Protein AF-0000000085164723 (afdb_homodimer)

Nearest PDB structures (foldseek):
  4lou-assembly1_A  TM=8.511E-01  e=7.770E-14  Escherichia coli K-12
  6k5a-assembly1_B  TM=8.530E-01  e=1.551E-13  Escherichia coli MS 117-3
  6ada-assembly2_B  TM=8.352E-01  e=2.964E-13  Escherichia coli K-12
  8ta3-assembly1_B  TM=7.841E-01  e=9.530E-10  Homo sapiens
  8ta3-assembly1_A  TM=7.911E-01  e=2.929E-09  Homo sapiens

Organism: Thermosynechococcus vestitus (strain NIES-2133 / IAM M-273 / BP-1) (NCBI:txid197221)

Structure (mmCIF, N/CA/C/O backbone):
data_AF-0000000085164723-model_v1
#
loop_
_entity.id
_entity.type
_entity.pdbx_description
1 polymer 'Tlr1476 protein'
#
loop_
_atom_site.group_PDB
_atom_site.id
_atom_site.type_symbol
_atom_site.label_atom_id
_atom_site.label_alt_id
_atom_site.label_comp_id
_atom_site.label_asym_id
_atom_site.label_entity_id
_atom_site.label_seq_id
_atom_site.pdbx_PDB_ins_code
_atom_site.Cartn_x
_atom_site.Cartn_y
_atom_site.Cartn_z
_atom_site.occupancy
_atom_site.B_iso_or_equiv
_atom_site.auth_seq_id
_atom_site.auth_comp_id
_atom_site.auth_asym_id
_atom_site.auth_atom_id
_atom_site.pdbx_PDB_model_num
ATOM 1 N N . MET A 1 1 ? 36.75 4.363 17.641 1 31.69 1 MET A N 1
ATOM 2 C CA . MET A 1 1 ? 36.344 2.965 17.547 1 31.69 1 MET A CA 1
ATOM 3 C C . MET A 1 1 ? 35.219 2.789 16.516 1 31.69 1 MET A C 1
ATOM 5 O O . MET A 1 1 ? 34.344 3.633 16.422 1 31.69 1 MET A O 1
ATOM 9 N N . ALA A 1 2 ? 35.375 1.996 15.586 1 41.16 2 ALA A N 1
ATOM 10 C CA . ALA A 1 2 ? 34.562 1.76 14.406 1 41.16 2 ALA A CA 1
ATOM 11 C C . ALA A 1 2 ? 33.094 1.553 14.789 1 41.16 2 ALA A C 1
ATOM 13 O O . ALA A 1 2 ? 32.781 0.66 15.57 1 41.16 2 ALA A O 1
ATOM 14 N N . ARG A 1 3 ? 32.281 2.691 15 1 50.53 3 ARG A N 1
ATOM 15 C CA . ARG A 1 3 ? 30.844 2.695 15.336 1 50.53 3 ARG A CA 1
ATOM 16 C C . ARG A 1 3 ? 30.141 1.487 14.734 1 50.53 3 ARG A C 1
ATOM 18 O O . ARG A 1 3 ? 30.328 1.172 13.555 1 50.53 3 ARG A O 1
ATOM 25 N N . ALA A 1 4 ? 29.672 0.429 15.523 1 55.41 4 ALA A N 1
ATOM 26 C CA . ALA A 1 4 ? 29.312 -0.968 15.312 1 55.41 4 ALA A CA 1
ATOM 27 C C . ALA A 1 4 ? 28.094 -1.081 14.406 1 55.41 4 ALA A C 1
ATOM 29 O O . ALA A 1 4 ? 27.078 -0.396 14.617 1 55.41 4 ALA A O 1
ATOM 30 N N . SER A 1 5 ? 28.281 -1.515 13.133 1 66.12 5 SER A N 1
ATOM 31 C CA . SER A 1 5 ? 27.141 -1.904 12.305 1 66.12 5 SER A CA 1
ATOM 32 C C . SER A 1 5 ? 26.281 -2.953 13 1 66.12 5 SER A C 1
ATOM 34 O O . SER A 1 5 ? 26.797 -3.941 13.523 1 66.12 5 SER A O 1
ATOM 36 N N . CYS A 1 6 ? 25.109 -2.564 13.555 1 74.88 6 CYS A N 1
ATOM 37 C CA . CYS A 1 6 ? 24.172 -3.416 14.281 1 74.88 6 CYS A CA 1
ATOM 38 C C . CYS A 1 6 ? 23.688 -4.562 13.406 1 74.88 6 CYS A C 1
ATOM 40 O O . CYS A 1 6 ? 23.297 -4.348 12.258 1 74.88 6 CYS A O 1
ATOM 42 N N . PRO A 1 7 ? 23.969 -5.801 13.891 1 82.62 7 PRO A N 1
ATOM 43 C CA . PRO A 1 7 ? 23.406 -6.926 13.141 1 82.62 7 PRO A CA 1
ATOM 44 C C . PRO A 1 7 ? 21.906 -6.77 12.883 1 82.62 7 PRO A C 1
ATOM 46 O O . PRO A 1 7 ? 21.203 -6.172 13.695 1 82.62 7 PRO A O 1
ATOM 49 N N . TYR A 1 8 ? 21.438 -7.219 11.828 1 83.19 8 TYR A N 1
ATOM 50 C CA . TYR A 1 8 ? 20.078 -7.004 11.328 1 83.19 8 TYR A CA 1
ATOM 51 C C . TYR A 1 8 ? 19.047 -7.461 12.344 1 83.19 8 TYR A C 1
ATOM 53 O O . TYR A 1 8 ? 18.094 -6.73 12.641 1 83.19 8 TYR A O 1
ATOM 61 N N . PRO A 1 9 ? 19.234 -8.641 12.984 1 86.69 9 PRO A N 1
ATOM 62 C CA . PRO A 1 9 ? 18.234 -9.047 13.969 1 86.69 9 PRO A CA 1
ATOM 63 C C . PRO A 1 9 ? 18.156 -8.102 15.164 1 86.69 9 PRO A C 1
ATOM 65 O O . PRO A 1 9 ? 17.078 -7.875 15.719 1 86.69 9 PRO A O 1
ATOM 68 N N . ARG A 1 10 ? 19.266 -7.594 15.57 1 91.25 10 ARG A N 1
ATOM 69 C CA . ARG A 1 10 ? 19.281 -6.633 16.672 1 91.25 10 ARG A CA 1
ATOM 70 C C . ARG A 1 10 ? 18.609 -5.32 16.266 1 91.25 10 ARG A C 1
ATOM 72 O O . ARG A 1 10 ? 17.953 -4.68 17.078 1 91.25 10 ARG A O 1
ATOM 79 N N . LEU A 1 11 ? 18.828 -4.977 15.055 1 90.88 11 LEU A N 1
ATOM 80 C CA . LEU A 1 11 ? 18.203 -3.773 14.523 1 90.88 11 LEU A CA 1
ATOM 81 C C . LEU A 1 11 ? 16.672 -3.9 14.539 1 90.88 11 LEU A C 1
ATOM 83 O O . LEU A 1 11 ? 15.977 -2.938 14.844 1 90.88 11 LEU A O 1
ATOM 87 N N . LEU A 1 12 ? 16.219 -5.09 14.242 1 92.75 12 LEU A N 1
ATOM 88 C CA . LEU A 1 12 ? 14.781 -5.336 14.242 1 92.75 12 LEU A CA 1
ATOM 89 C C . LEU A 1 12 ? 14.219 -5.266 15.664 1 92.75 12 LEU A C 1
ATOM 91 O O . LEU A 1 12 ? 13.102 -4.789 15.867 1 92.75 12 LEU A O 1
ATOM 95 N N . LEU A 1 13 ? 14.984 -5.688 16.547 1 94.38 13 LEU A N 1
ATOM 96 C CA . LEU A 1 13 ? 14.57 -5.605 17.938 1 94.38 13 LEU A CA 1
ATOM 97 C C . LEU A 1 13 ? 14.5 -4.152 18.406 1 94.38 13 LEU A C 1
ATOM 99 O O . LEU A 1 13 ? 13.555 -3.77 19.109 1 94.38 13 LEU A O 1
ATOM 103 N N . TYR A 1 14 ? 15.492 -3.42 18.047 1 95.75 14 TYR A N 1
ATOM 104 C CA . TYR A 1 14 ? 15.477 -2.002 18.391 1 95.75 14 TYR A CA 1
ATOM 105 C C . TYR A 1 14 ? 14.297 -1.296 17.734 1 95.75 14 TYR A C 1
ATOM 107 O O . TYR A 1 14 ? 13.695 -0.396 18.344 1 95.75 14 TYR A O 1
ATOM 115 N N . ALA A 1 15 ? 14.008 -1.718 16.516 1 96.19 15 ALA A N 1
ATOM 116 C CA . ALA A 1 15 ? 12.852 -1.147 15.812 1 96.19 15 ALA A CA 1
ATOM 117 C C . ALA A 1 15 ? 11.562 -1.43 16.562 1 96.19 15 ALA A C 1
ATOM 119 O O . ALA A 1 15 ? 10.695 -0.555 16.688 1 96.19 15 ALA A O 1
ATOM 120 N N . LEU A 1 16 ? 11.453 -2.609 17.094 1 96.25 16 LEU A N 1
ATOM 121 C CA . LEU A 1 16 ? 10.281 -2.992 17.875 1 96.25 16 LEU A CA 1
ATOM 122 C C . LEU A 1 16 ? 10.18 -2.156 19.141 1 96.25 16 LEU A C 1
ATOM 124 O O . LEU A 1 16 ? 9.102 -1.688 19.5 1 96.25 16 LEU A O 1
ATOM 128 N N . ILE A 1 17 ? 11.242 -1.948 19.781 1 97 17 ILE A N 1
ATOM 129 C CA . ILE A 1 17 ? 11.289 -1.186 21.031 1 97 17 ILE A CA 1
ATOM 130 C C . ILE A 1 17 ? 10.906 0.267 20.75 1 97 17 ILE A C 1
ATOM 132 O O . ILE A 1 17 ? 10.109 0.856 21.484 1 97 17 ILE A O 1
ATOM 136 N N . ILE A 1 18 ? 11.422 0.774 19.719 1 96.56 18 ILE A N 1
ATOM 137 C CA . ILE A 1 18 ? 11.102 2.15 19.344 1 96.56 18 ILE A CA 1
ATOM 138 C C . ILE A 1 18 ? 9.609 2.271 19.031 1 96.56 18 ILE A C 1
ATOM 140 O O . ILE A 1 18 ? 8.984 3.279 19.375 1 96.56 18 ILE A O 1
ATOM 144 N N . GLY A 1 19 ? 9.102 1.276 18.297 1 97.31 19 GLY A N 1
ATOM 145 C CA . GLY A 1 19 ? 7.676 1.279 18.016 1 97.31 19 GLY A CA 1
ATOM 146 C C . GLY A 1 19 ? 6.816 1.313 19.266 1 97.31 19 GLY A C 1
ATOM 147 O O . GLY A 1 19 ? 5.852 2.074 19.344 1 97.31 19 GLY A O 1
ATOM 148 N N . LEU A 1 20 ? 7.195 0.56 20.25 1 96.81 20 LEU A N 1
ATOM 149 C CA . LEU A 1 20 ? 6.461 0.51 21.5 1 96.81 20 LEU A CA 1
ATOM 150 C C . LEU A 1 20 ? 6.598 1.823 22.266 1 96.81 20 LEU A C 1
ATOM 152 O O . LEU A 1 20 ? 5.613 2.346 22.797 1 96.81 20 LEU A O 1
ATOM 156 N N . LEU A 1 21 ? 7.742 2.369 22.266 1 95.94 21 LEU A N 1
ATOM 157 C CA . LEU A 1 21 ? 7.98 3.637 22.953 1 95.94 21 LEU A CA 1
ATOM 158 C C . LEU A 1 21 ? 7.23 4.773 22.266 1 95.94 21 LEU A C 1
ATOM 160 O O . LEU A 1 21 ? 6.613 5.609 22.922 1 95.94 21 LEU A O 1
ATOM 164 N N . SER A 1 22 ? 7.375 4.742 20.953 1 95.75 22 SER A N 1
ATOM 165 C CA . SER A 1 22 ? 6.668 5.758 20.188 1 95.75 22 SER A CA 1
ATOM 166 C C . SER A 1 22 ? 5.16 5.645 20.359 1 95.75 22 SER A C 1
ATOM 168 O O . SER A 1 22 ? 4.453 6.652 20.391 1 95.75 22 SER A O 1
ATOM 170 N N . GLY A 1 23 ? 4.664 4.375 20.406 1 94.94 23 GLY A N 1
ATOM 171 C CA . GLY A 1 23 ? 3.254 4.168 20.703 1 94.94 23 GLY A CA 1
ATOM 172 C C . GLY A 1 23 ? 2.828 4.777 22.031 1 94.94 23 GLY A C 1
ATOM 173 O O . GLY A 1 23 ? 1.762 5.387 22.125 1 94.94 23 GLY A O 1
ATOM 174 N N . CYS A 1 24 ? 3.643 4.719 22.984 1 95.31 24 CYS A N 1
ATOM 175 C CA . CYS A 1 24 ? 3.352 5.273 24.297 1 95.31 24 CYS A CA 1
ATOM 176 C C . CYS A 1 24 ? 3.35 6.797 24.266 1 95.31 24 CYS A C 1
ATOM 178 O O . CYS A 1 24 ? 2.432 7.434 24.781 1 95.31 24 CYS A O 1
ATOM 180 N N . VAL A 1 25 ? 4.34 7.324 23.656 1 94.19 25 VAL A N 1
ATOM 181 C CA . VAL A 1 25 ? 4.484 8.773 23.594 1 94.19 25 VAL A CA 1
ATOM 182 C C . VAL A 1 25 ? 3.332 9.383 22.797 1 94.19 25 VAL A C 1
ATOM 184 O O . VAL A 1 25 ? 2.758 10.398 23.203 1 94.19 25 VAL A O 1
ATOM 187 N N . THR A 1 26 ? 3.064 8.805 21.703 1 94.06 26 THR A N 1
ATOM 188 C CA . THR A 1 26 ? 1.975 9.305 20.875 1 94.06 26 THR A CA 1
ATOM 189 C C . THR A 1 26 ? 0.635 9.148 21.578 1 94.06 26 THR A C 1
ATOM 191 O O . THR A 1 26 ? -0.243 10.008 21.453 1 94.06 26 THR A O 1
ATOM 194 N N . THR A 1 27 ? 0.465 8.039 22.312 1 93.31 27 THR A N 1
ATOM 195 C CA . THR A 1 27 ? -0.748 7.844 23.094 1 93.31 27 THR A CA 1
ATOM 196 C C . THR A 1 27 ? -0.872 8.914 24.172 1 93.31 27 THR A C 1
ATOM 198 O O . THR A 1 27 ? -1.957 9.453 24.391 1 93.31 27 THR A O 1
ATOM 201 N N . ALA A 1 28 ? 0.187 9.203 24.828 1 93.81 28 ALA A N 1
ATOM 202 C CA . ALA A 1 28 ? 0.189 10.25 25.844 1 93.81 28 ALA A CA 1
ATOM 203 C C . ALA A 1 28 ? -0.176 11.602 25.234 1 93.81 28 ALA A C 1
ATOM 205 O O . ALA A 1 28 ? -0.917 12.375 25.844 1 93.81 28 ALA A O 1
ATOM 206 N N . PHE A 1 29 ? 0.392 11.883 24.109 1 92.56 29 PHE A N 1
ATOM 207 C CA . PHE A 1 29 ? 0.072 13.117 23.391 1 92.56 29 PHE A CA 1
ATOM 208 C C . PHE A 1 29 ? -1.414 13.188 23.062 1 92.56 29 PHE A C 1
ATOM 210 O O . PHE A 1 29 ? -2.059 14.219 23.281 1 92.56 29 PHE A O 1
ATOM 217 N N . TYR A 1 30 ? -1.948 12.133 22.547 1 89.31 30 TYR A N 1
ATOM 218 C CA . TYR A 1 30 ? -3.359 12.055 22.203 1 89.31 30 TYR A CA 1
ATOM 219 C C . TYR A 1 30 ? -4.246 12.25 23.422 1 89.31 30 TYR A C 1
ATOM 221 O O . TYR A 1 30 ? -5.23 12.984 23.375 1 89.31 30 TYR A O 1
ATOM 229 N N . LEU A 1 31 ? -3.92 11.594 24.516 1 89.88 31 LEU A N 1
ATOM 230 C CA . LEU A 1 31 ? -4.695 11.711 25.75 1 89.88 31 LEU A CA 1
ATOM 231 C C . LEU A 1 31 ? -4.586 13.125 26.312 1 89.88 31 LEU A C 1
ATOM 233 O O . LEU A 1 31 ? -5.543 13.633 26.906 1 89.88 31 LEU A O 1
ATOM 237 N N . GLY A 1 32 ? -3.398 13.695 26.172 1 91.62 32 GLY A N 1
ATOM 238 C CA . GLY A 1 32 ? -3.248 15.094 26.562 1 91.62 32 GLY A CA 1
ATOM 239 C C . GLY A 1 32 ? -4.137 16.031 25.766 1 91.62 32 GLY A C 1
ATOM 240 O O . GLY A 1 32 ? -4.742 16.938 26.344 1 91.62 32 GLY A O 1
ATOM 241 N N . LEU A 1 33 ? -4.18 15.797 24.516 1 89.62 33 LEU A N 1
ATOM 242 C CA . LEU A 1 33 ? -5.059 16.594 23.656 1 89.62 33 LEU A CA 1
ATOM 243 C C . LEU A 1 33 ? -6.52 16.391 24.047 1 89.62 33 LEU A C 1
ATOM 245 O O . LEU A 1 33 ? -7.297 17.344 24.094 1 89.62 33 LEU A O 1
ATOM 249 N N . LYS A 1 34 ? -6.887 15.156 24.266 1 87.5 34 LYS A N 1
ATOM 250 C CA . LYS A 1 34 ? -8.258 14.836 24.656 1 87.5 34 LYS A CA 1
ATOM 251 C C . LYS A 1 34 ? -8.641 15.57 25.938 1 87.5 34 LYS A C 1
ATOM 253 O O . LYS A 1 34 ? -9.734 16.125 26.031 1 87.5 34 LYS A O 1
ATOM 258 N N . LEU A 1 35 ? -7.781 15.555 26.859 1 90.06 35 LEU A N 1
ATOM 259 C CA . LEU A 1 35 ? -8.016 16.25 28.125 1 90.06 35 LEU A CA 1
ATOM 260 C C . LEU A 1 35 ? -8.102 17.75 27.906 1 90.06 35 LEU A C 1
ATOM 262 O O . LEU A 1 35 ? -8.945 18.422 28.5 1 90.06 35 LEU A O 1
ATOM 266 N N . GLY A 1 36 ? -7.219 18.266 27.109 1 90.19 36 GLY A N 1
ATOM 267 C CA . GLY A 1 36 ? -7.242 19.688 26.812 1 90.19 36 GLY A CA 1
ATOM 268 C C . GLY A 1 36 ? -8.523 20.156 26.156 1 90.19 36 GLY A C 1
ATOM 269 O O . GLY A 1 36 ? -9.094 21.172 26.516 1 90.19 36 GLY A O 1
ATOM 270 N N . PHE A 1 37 ? -8.945 19.406 25.188 1 87.25 37 PHE A N 1
ATOM 271 C CA . PHE A 1 37 ? -10.18 19.734 24.484 1 87.25 37 PHE A CA 1
ATOM 272 C C . PHE A 1 37 ? -11.375 19.656 25.438 1 87.25 37 PHE A C 1
ATOM 274 O O . PHE A 1 37 ? -12.281 20.484 25.375 1 87.25 37 PHE A O 1
ATOM 281 N N . ALA A 1 38 ? -11.336 18.641 26.297 1 86 38 ALA A N 1
ATOM 282 C CA . ALA A 1 38 ? -12.406 18.5 27.281 1 86 38 ALA A CA 1
ATOM 283 C C . ALA A 1 38 ? -12.445 19.719 28.219 1 86 38 ALA A C 1
ATOM 285 O O . ALA A 1 38 ? -13.523 20.203 28.562 1 86 38 ALA A O 1
ATOM 286 N N . LEU A 1 39 ? -11.391 20.219 28.609 1 85.5 39 LEU A N 1
ATOM 287 C CA . LEU A 1 39 ? -11.297 21.312 29.562 1 85.5 39 LEU A CA 1
ATOM 288 C C . LEU A 1 39 ? -11.617 22.641 28.906 1 85.5 39 LEU A C 1
ATOM 290 O O . LEU A 1 39 ? -12.32 23.484 29.484 1 85.5 39 LEU A O 1
ATOM 294 N N . LEU A 1 40 ? -11.148 22.828 27.688 1 83.31 40 LEU A N 1
ATOM 295 C CA . LEU A 1 40 ? -11.258 24.141 27.062 1 83.31 40 LEU A CA 1
ATOM 296 C C . LEU A 1 40 ? -12.547 24.25 26.266 1 83.31 40 LEU A C 1
ATOM 298 O O . LEU A 1 40 ? -13.148 25.328 26.203 1 83.31 40 LEU A O 1
ATOM 302 N N . TRP A 1 41 ? -12.914 23.094 25.609 1 80.81 41 TRP A N 1
ATOM 303 C CA . TRP A 1 41 ? -14.039 23.188 24.672 1 80.81 41 TRP A CA 1
ATOM 304 C C . TRP A 1 41 ? -15.195 22.312 25.141 1 80.81 41 TRP A C 1
ATOM 306 O O . TRP A 1 41 ? -16.281 22.328 24.547 1 80.81 41 TRP A O 1
ATOM 316 N N . GLY A 1 42 ? -15.047 21.484 26.109 1 75.56 42 GLY A N 1
ATOM 317 C CA . GLY A 1 42 ? -16.094 20.625 26.656 1 75.56 42 GLY A CA 1
ATOM 318 C C . GLY A 1 42 ? -16.422 19.438 25.75 1 75.56 42 GLY A C 1
ATOM 319 O O . GLY A 1 42 ? -17.531 18.906 25.797 1 75.56 42 GLY A O 1
ATOM 320 N N . THR A 1 43 ? -15.594 19.234 24.734 1 73.25 43 THR A N 1
ATOM 321 C CA . THR A 1 43 ? -15.844 18.141 23.797 1 73.25 43 THR A CA 1
ATOM 322 C C . THR A 1 43 ? -14.555 17.375 23.5 1 73.25 43 THR A C 1
ATOM 324 O O . THR A 1 43 ? -13.469 17.812 23.875 1 73.25 43 THR A O 1
ATOM 327 N N . ASP A 1 44 ? -14.781 16.172 22.906 1 66.12 44 ASP A N 1
ATOM 328 C CA . ASP A 1 44 ? -13.641 15.422 22.422 1 66.12 44 ASP A CA 1
ATOM 329 C C . ASP A 1 44 ? -13.078 16.031 21.141 1 66.12 44 ASP A C 1
ATOM 331 O O . ASP A 1 44 ? -13.789 16.719 20.406 1 66.12 44 ASP A O 1
ATOM 335 N N . PRO A 1 45 ? -11.844 15.836 21 1 59.88 45 PRO A N 1
ATOM 336 C CA . PRO A 1 45 ? -11.211 16.391 19.781 1 59.88 45 PRO A CA 1
ATOM 337 C C . PRO A 1 45 ? -11.977 16.031 18.516 1 59.88 45 PRO A C 1
ATOM 339 O O . PRO A 1 45 ? -12.07 16.844 17.594 1 59.88 45 PRO A O 1
ATOM 342 N N . SER A 1 46 ? -12.523 14.898 18.516 1 58.31 46 SER A N 1
ATOM 343 C CA . SER A 1 46 ? -13.195 14.398 17.328 1 58.31 46 SER A CA 1
ATOM 344 C C . SER A 1 46 ? -14.586 15.008 17.172 1 58.31 46 SER A C 1
ATOM 346 O O . SER A 1 46 ? -15.219 14.875 16.125 1 58.31 46 SER A O 1
ATOM 348 N N . GLN A 1 47 ? -15.055 15.773 18.172 1 55.84 47 GLN A N 1
ATOM 349 C CA . GLN A 1 47 ? -16.422 16.266 18.141 1 55.84 47 GLN A CA 1
ATOM 350 C C . GLN A 1 47 ? -16.469 17.781 18.219 1 55.84 47 GLN A C 1
ATOM 352 O O . GLN A 1 47 ? -17.531 18.375 18.375 1 55.84 47 GLN A O 1
ATOM 357 N N . VAL A 1 48 ? -15.32 18.297 18.125 1 51.09 48 VAL A N 1
ATOM 358 C CA . VAL A 1 48 ? -15.312 19.734 18.328 1 51.09 48 VAL A CA 1
ATOM 359 C C . VAL A 1 48 ? -16.125 20.422 17.219 1 51.09 48 VAL A C 1
ATOM 361 O O . VAL A 1 48 ? -15.906 20.156 16.031 1 51.09 48 VAL A O 1
ATOM 364 N N . SER A 1 49 ? -17.391 20.734 17.453 1 57.31 49 SER A N 1
ATOM 365 C CA . SER A 1 49 ? -18.203 21.531 16.531 1 57.31 49 SER A CA 1
ATOM 366 C C . SER A 1 49 ? -18.5 22.906 17.078 1 57.31 49 SER A C 1
ATOM 368 O O . SER A 1 49 ? -18.562 23.094 18.297 1 57.31 49 SER A O 1
ATOM 370 N N . ILE A 1 50 ? -18.234 23.953 16.25 1 54.81 50 ILE A N 1
ATOM 371 C CA . ILE A 1 50 ? -18.469 25.312 16.688 1 54.81 50 ILE A CA 1
ATOM 372 C C . ILE A 1 50 ? -19.922 25.469 17.125 1 54.81 50 ILE A C 1
ATOM 374 O O . ILE A 1 50 ? -20.297 26.453 17.781 1 54.81 50 ILE A O 1
ATOM 378 N N . ALA A 1 51 ? -20.781 24.672 16.562 1 53.19 51 ALA A N 1
ATOM 379 C CA . ALA A 1 51 ? -22.172 24.906 16.984 1 53.19 51 ALA A CA 1
ATOM 380 C C . ALA A 1 51 ? -22.281 24.875 18.516 1 53.19 51 ALA A C 1
ATOM 382 O O . ALA A 1 51 ? -23.125 25.578 19.094 1 53.19 51 ALA A O 1
ATOM 383 N N . THR A 1 52 ? -21.453 24.109 19.062 1 51.09 52 THR A N 1
ATOM 384 C CA . THR A 1 52 ? -21.656 23.984 20.5 1 51.09 52 THR A CA 1
ATOM 385 C C . THR A 1 52 ? -21.203 25.25 21.219 1 51.09 52 THR A C 1
ATOM 387 O O . THR A 1 52 ? -21.5 25.422 22.406 1 51.09 52 THR A O 1
ATOM 390 N N . TRP A 1 53 ? -20.547 26.141 20.453 1 56.41 53 TRP A N 1
ATOM 391 C CA . TRP A 1 53 ? -20.078 27.312 21.156 1 56.41 53 TRP A CA 1
ATOM 392 C C . TRP A 1 53 ? -20.703 28.594 20.594 1 56.41 53 TRP A C 1
ATOM 394 O O . TRP A 1 53 ? -19.984 29.531 20.234 1 56.41 53 TRP A O 1
ATOM 404 N N . GLU A 1 54 ? -21.859 28.578 20.406 1 61 54 GLU A N 1
ATOM 405 C CA . GLU A 1 54 ? -22.578 29.75 19.922 1 61 54 GLU A CA 1
ATOM 406 C C . GLU A 1 54 ? -22.234 30.984 20.75 1 61 54 GLU A C 1
ATOM 408 O O . GLU A 1 54 ? -22.016 32.062 20.188 1 61 54 GLU A O 1
ATOM 413 N N . HIS A 1 55 ? -22.047 30.766 22.078 1 62.47 55 HIS A N 1
ATOM 414 C CA . HIS A 1 55 ? -21.859 31.938 22.922 1 62.47 55 HIS A CA 1
ATOM 415 C C . HIS A 1 55 ? -20.438 32.469 22.844 1 62.47 55 HIS A C 1
ATOM 417 O O . HIS A 1 55 ? -20.172 33.625 23.109 1 62.47 55 HIS A O 1
ATOM 423 N N . LEU A 1 56 ? -19.5 31.734 22.438 1 68.06 56 LEU A N 1
ATOM 424 C CA . LEU A 1 56 ? -18.109 32.156 22.406 1 68.06 56 LEU A CA 1
ATOM 425 C C . LEU A 1 56 ? -17.688 32.531 21 1 68.06 56 LEU A C 1
ATOM 427 O O . LEU A 1 56 ? -16.562 32.969 20.766 1 68.06 56 LEU A O 1
ATOM 431 N N . TYR A 1 57 ? -18.641 32.656 20.234 1 78.25 57 TYR A N 1
ATOM 432 C CA . TYR A 1 57 ? -18.375 32.875 18.812 1 78.25 57 TYR A CA 1
ATOM 433 C C . TYR A 1 57 ? -17.688 34.188 18.562 1 78.25 57 TYR A C 1
ATOM 435 O O . TYR A 1 57 ? -16.656 34.25 17.891 1 78.25 57 TYR A O 1
ATOM 443 N N . PRO A 1 58 ? -18.141 35.281 19.312 1 81.38 58 PRO A N 1
ATOM 444 C CA . PRO A 1 58 ? -17.484 36.562 19.016 1 81.38 58 PRO A CA 1
ATOM 445 C C . PRO A 1 58 ? -16.078 36.625 19.609 1 81.38 58 PRO A C 1
ATOM 447 O O . PRO A 1 58 ? -15.297 37.5 19.219 1 81.38 58 PRO A O 1
ATOM 450 N N . TYR A 1 59 ? -15.734 35.75 20.469 1 87.44 59 TYR A N 1
ATOM 451 C CA . TYR A 1 59 ? -14.461 35.844 21.188 1 87.44 59 TYR A CA 1
ATOM 452 C C . TYR A 1 59 ? -13.438 34.875 20.578 1 87.44 59 TYR A C 1
ATOM 454 O O . TYR A 1 59 ? -12.336 34.75 21.109 1 87.44 59 TYR A O 1
ATOM 462 N N . ILE A 1 60 ? -13.758 34.375 19.469 1 88.69 60 ILE A N 1
ATOM 463 C CA . ILE A 1 60 ? -12.898 33.344 18.859 1 88.69 60 ILE A CA 1
ATOM 464 C C . ILE A 1 60 ? -11.547 33.969 18.5 1 88.69 60 ILE A C 1
ATOM 466 O O . ILE A 1 60 ? -10.492 33.406 18.781 1 88.69 60 ILE A O 1
ATOM 470 N N . PRO A 1 61 ? -11.508 35.219 17.953 1 93.81 61 PRO A N 1
ATOM 471 C CA . PRO A 1 61 ? -10.211 35.812 17.625 1 93.81 61 PRO A CA 1
ATOM 472 C C . PRO A 1 61 ? -9.344 36.062 18.859 1 93.81 61 PRO A C 1
ATOM 474 O O . PRO A 1 61 ? -8.117 35.938 18.781 1 93.81 61 PRO A O 1
ATOM 477 N N . LEU A 1 62 ? -9.992 36.344 19.953 1 93.81 62 LEU A N 1
ATOM 478 C CA . LEU A 1 62 ? -9.242 36.594 21.188 1 93.81 62 LEU A CA 1
ATOM 479 C C . LEU A 1 62 ? -8.688 35.281 21.734 1 93.81 62 LEU A C 1
ATOM 481 O O . LEU A 1 62 ? -7.574 35.25 22.266 1 93.81 62 LEU A O 1
ATOM 485 N N . VAL A 1 63 ? -9.477 34.281 21.625 1 91.62 63 VAL A N 1
ATOM 486 C CA . VAL A 1 63 ? -9.062 32.969 22.141 1 91.62 63 VAL A CA 1
ATOM 487 C C . VAL A 1 63 ? -7.879 32.469 21.312 1 91.62 63 VAL A C 1
ATOM 489 O O . VAL A 1 63 ? -6.891 31.969 21.875 1 91.62 63 VAL A O 1
ATOM 492 N N . THR A 1 64 ? -8.016 32.531 20 1 94.81 64 THR A N 1
ATOM 493 C CA . THR A 1 64 ? -6.938 32.062 19.141 1 94.81 64 THR A CA 1
ATOM 494 C C . THR A 1 64 ? -5.703 32.938 19.281 1 94.81 64 THR A C 1
ATOM 496 O O . THR A 1 64 ? -4.574 32.469 19.203 1 94.81 64 THR A O 1
ATOM 499 N N . ALA A 1 65 ? -5.852 34.188 19.516 1 96.75 65 ALA A N 1
ATOM 500 C CA . ALA A 1 65 ? -4.727 35.094 19.781 1 96.75 65 ALA A CA 1
ATOM 501 C C . ALA A 1 65 ? -4.031 34.719 21.094 1 96.75 65 ALA A C 1
ATOM 503 O O . ALA A 1 65 ? -2.801 34.75 21.172 1 96.75 65 ALA A O 1
ATOM 504 N N . PHE A 1 66 ? -4.863 34.469 22.016 1 96.25 66 PHE A N 1
ATOM 505 C CA . PHE A 1 66 ? -4.324 34.031 23.312 1 96.25 66 PHE A CA 1
ATOM 506 C C . PHE A 1 66 ? -3.551 32.75 23.156 1 96.25 66 PHE A C 1
ATOM 508 O O . PHE A 1 66 ? -2.492 32.562 23.766 1 96.25 66 PHE A O 1
ATOM 515 N N . GLY A 1 67 ? -4.137 31.844 22.453 1 95.62 67 GLY A N 1
ATOM 516 C CA . GLY A 1 67 ? -3.41 30.609 22.141 1 95.62 67 GLY A CA 1
ATOM 517 C C . GLY A 1 67 ? -2.066 30.875 21.484 1 95.62 67 GLY A C 1
ATOM 518 O O . GLY A 1 67 ? -1.073 30.219 21.828 1 95.62 67 GLY A O 1
ATOM 519 N N . GLY A 1 68 ? -2.043 31.797 20.531 1 96.44 68 GLY A N 1
ATOM 520 C CA . GLY A 1 68 ? -0.785 32.188 19.906 1 96.44 68 GLY A CA 1
ATOM 521 C C . GLY A 1 68 ? 0.239 32.688 20.906 1 96.44 68 GLY A C 1
ATOM 522 O O . GLY A 1 68 ? 1.42 32.344 20.828 1 96.44 68 GLY A O 1
ATOM 523 N N . LEU A 1 69 ? -0.22 33.438 21.844 1 96.69 69 LEU A N 1
ATOM 524 C CA . LEU A 1 69 ? 0.657 33.969 22.891 1 96.69 69 LEU A CA 1
ATOM 525 C C . LEU A 1 69 ? 1.266 32.812 23.703 1 96.69 69 LEU A C 1
ATOM 527 O O . LEU A 1 69 ? 2.469 32.812 23.969 1 96.69 69 LEU A O 1
ATOM 531 N N . LEU A 1 70 ? 0.464 31.875 24.062 1 96.62 70 LEU A N 1
ATOM 532 C CA . LEU A 1 70 ? 0.937 30.75 24.844 1 96.62 70 LEU A CA 1
ATOM 533 C C . LEU A 1 70 ? 1.942 29.906 24.062 1 96.62 70 LEU A C 1
ATOM 535 O O . LEU A 1 70 ? 2.941 29.453 24.609 1 96.62 70 LEU A O 1
ATOM 539 N N . VAL A 1 71 ? 1.651 29.688 22.797 1 95.94 71 VAL A N 1
ATOM 540 C CA . VAL A 1 71 ? 2.568 28.938 21.953 1 95.94 71 VAL A CA 1
ATOM 541 C C . VAL A 1 71 ? 3.895 29.688 21.828 1 95.94 71 VAL A C 1
ATOM 543 O O . VAL A 1 71 ? 4.965 29.094 21.969 1 95.94 71 VAL A O 1
ATOM 546 N N . GLY A 1 72 ? 3.83 30.969 21.562 1 94.5 72 GLY A N 1
ATOM 547 C CA . GLY A 1 72 ? 5.035 31.781 21.469 1 94.5 72 GLY A CA 1
ATOM 548 C C . GLY A 1 72 ? 5.875 31.75 22.734 1 94.5 72 GLY A C 1
ATOM 549 O O . GLY A 1 72 ? 7.102 31.656 22.656 1 94.5 72 GLY A O 1
ATOM 550 N N . LEU A 1 73 ? 5.246 31.828 23.844 1 94.75 73 LEU A N 1
ATOM 551 C CA . LEU A 1 73 ? 5.949 31.797 25.125 1 94.75 73 LEU A CA 1
ATOM 552 C C . LEU A 1 73 ? 6.574 30.422 25.359 1 94.75 73 LEU A C 1
ATOM 554 O O . LEU A 1 73 ? 7.676 30.328 25.891 1 94.75 73 LEU A O 1
ATOM 558 N N . SER A 1 74 ? 5.809 29.438 24.984 1 93.38 74 SER A N 1
ATOM 559 C CA . SER A 1 74 ? 6.344 28.094 25.125 1 93.38 74 SER A CA 1
ATOM 560 C C . SER A 1 74 ? 7.613 27.906 24.297 1 93.38 74 SER A C 1
ATOM 562 O O . SER A 1 74 ? 8.57 27.281 24.766 1 93.38 74 SER A O 1
ATOM 564 N N . VAL A 1 75 ? 7.598 28.422 23.125 1 89.75 75 VAL A N 1
ATOM 565 C CA . VAL A 1 75 ? 8.758 28.312 22.25 1 89.75 75 VAL A CA 1
ATOM 566 C C . VAL A 1 75 ? 9.914 29.141 22.797 1 89.75 75 VAL A C 1
ATOM 568 O O . VAL A 1 75 ? 11.07 28.734 22.719 1 89.75 75 VAL A O 1
ATOM 571 N N . LYS A 1 76 ? 9.609 30.281 23.297 1 88.25 76 LYS A N 1
ATOM 572 C CA . LYS A 1 76 ? 10.625 31.188 23.844 1 88.25 76 LYS A CA 1
ATOM 573 C C . LYS A 1 76 ? 11.32 30.562 25.062 1 88.25 76 LYS A C 1
ATOM 575 O O . LYS A 1 76 ? 12.539 30.656 25.188 1 88.25 76 LYS A O 1
ATOM 580 N N . PHE A 1 77 ? 10.57 29.875 25.812 1 89.56 77 PHE A N 1
ATOM 581 C CA . PHE A 1 77 ? 11.117 29.406 27.078 1 89.56 77 PHE A CA 1
ATOM 582 C C . PHE A 1 77 ? 11.664 28 26.938 1 89.56 77 PHE A C 1
ATOM 584 O O . PHE A 1 77 ? 12.641 27.625 27.609 1 89.56 77 PHE A O 1
ATOM 591 N N . PHE A 1 78 ? 11 27.156 26.172 1 86.56 78 PHE A N 1
ATOM 592 C CA . PHE A 1 78 ? 11.375 25.75 26.141 1 86.56 78 PHE A CA 1
ATOM 593 C C . PHE A 1 78 ? 12.039 25.391 24.812 1 86.56 78 PHE A C 1
ATOM 595 O O . PHE A 1 78 ? 12.695 24.359 24.703 1 86.56 78 PHE A O 1
ATOM 602 N N . GLY A 1 79 ? 11.969 26.156 23.875 1 77 79 GLY A N 1
ATOM 603 C CA . GLY A 1 79 ? 12.547 25.875 22.578 1 77 79 GLY A CA 1
ATOM 604 C C . GLY A 1 79 ? 11.734 24.891 21.75 1 77 79 GLY A C 1
ATOM 605 O O . GLY A 1 79 ? 11.023 24.062 22.312 1 77 79 GLY A O 1
ATOM 606 N N . ALA A 1 80 ? 11.648 25 20.531 1 68.75 80 ALA A N 1
ATOM 607 C CA . ALA A 1 80 ? 10.992 24.062 19.641 1 68.75 80 ALA A CA 1
ATOM 608 C C . ALA A 1 80 ? 11.523 24.203 18.219 1 68.75 80 ALA A C 1
ATOM 610 O O . ALA A 1 80 ? 11.68 25.312 17.703 1 68.75 80 ALA A O 1
ATOM 611 N N . LYS A 1 81 ? 12.164 22.938 17.734 1 62.94 81 LYS A N 1
ATOM 612 C CA . LYS A 1 81 ? 12.57 23.016 16.344 1 62.94 81 LYS A CA 1
ATOM 613 C C . LYS A 1 81 ? 11.367 22.891 15.414 1 62.94 81 LYS A C 1
ATOM 615 O O . LYS A 1 81 ? 10.398 22.188 15.742 1 62.94 81 LYS A O 1
ATOM 620 N N . GLY A 1 82 ? 11.023 23.859 14.68 1 59.44 82 GLY A N 1
ATOM 621 C CA . GLY A 1 82 ? 9.672 24.156 14.234 1 59.44 82 GLY A CA 1
ATOM 622 C C . GLY A 1 82 ? 9.289 23.422 12.961 1 59.44 82 GLY A C 1
ATOM 623 O O . GLY A 1 82 ? 8.141 23 12.805 1 59.44 82 GLY A O 1
ATOM 624 N N . GLU A 1 83 ? 10.055 23.219 11.82 1 62.09 83 GLU A N 1
ATOM 625 C CA . GLU A 1 83 ? 9.422 22.984 10.531 1 62.09 83 GLU A CA 1
ATOM 626 C C . GLU A 1 83 ? 9.836 21.641 9.938 1 62.09 83 GLU A C 1
ATOM 628 O O . GLU A 1 83 ? 10.906 21.125 10.258 1 62.09 83 GLU A O 1
ATOM 633 N N . LEU A 1 84 ? 8.898 20.984 9.422 1 56.12 84 LEU A N 1
ATOM 634 C CA . LEU A 1 84 ? 9.117 19.75 8.688 1 56.12 84 LEU A CA 1
ATOM 635 C C . LEU A 1 84 ? 10.375 19.828 7.836 1 56.12 84 LEU A C 1
ATOM 637 O O . LEU A 1 84 ? 11.148 18.859 7.77 1 56.12 84 LEU A O 1
ATOM 641 N N . ALA A 1 85 ? 10.594 20.906 7.32 1 58.62 85 ALA A N 1
ATOM 642 C CA . ALA A 1 85 ? 11.758 21.109 6.469 1 58.62 85 ALA A CA 1
ATOM 643 C C . ALA A 1 85 ? 13.055 20.938 7.262 1 58.62 85 ALA A C 1
ATOM 645 O O . ALA A 1 85 ? 14.031 20.391 6.758 1 58.62 85 ALA A O 1
ATOM 646 N N . ASP A 1 86 ? 13.031 21.344 8.438 1 63.97 86 ASP A N 1
ATOM 647 C CA . ASP A 1 86 ? 14.203 21.219 9.297 1 63.97 86 ASP A CA 1
ATOM 648 C C . ASP A 1 86 ? 14.461 19.75 9.664 1 63.97 86 ASP A C 1
ATOM 650 O O . ASP A 1 86 ? 15.609 19.297 9.648 1 63.97 86 ASP A O 1
ATOM 654 N N . ALA A 1 87 ? 13.406 19.141 9.914 1 63.47 87 ALA A N 1
ATOM 655 C CA . ALA A 1 87 ? 13.523 17.734 10.258 1 63.47 87 ALA A CA 1
ATOM 656 C C . ALA A 1 87 ? 14.102 16.922 9.102 1 63.47 87 ALA A C 1
ATOM 658 O O . ALA A 1 87 ? 14.984 16.094 9.297 1 63.47 87 ALA A O 1
ATOM 659 N N . ILE A 1 88 ? 13.688 17.25 7.93 1 62.41 88 ILE A N 1
ATOM 660 C CA . ILE A 1 88 ? 14.141 16.531 6.738 1 62.41 88 ILE A CA 1
ATOM 661 C C . ILE A 1 88 ? 15.602 16.875 6.461 1 62.41 88 ILE A C 1
ATOM 663 O O . ILE A 1 88 ? 16.391 15.992 6.102 1 62.41 88 ILE A O 1
ATOM 667 N N . ALA A 1 89 ? 15.891 18.078 6.648 1 61.22 89 ALA A N 1
ATOM 668 C CA . ALA A 1 89 ? 17.281 18.5 6.453 1 61.22 89 ALA A CA 1
ATOM 669 C C . ALA A 1 89 ? 18.219 17.781 7.422 1 61.22 89 ALA A C 1
ATOM 671 O O . ALA A 1 89 ? 19.297 17.344 7.039 1 61.22 89 ALA A O 1
ATOM 672 N N . GLU A 1 90 ? 17.75 17.641 8.602 1 65.44 90 GLU A N 1
ATOM 673 C CA . GLU A 1 90 ? 18.547 16.953 9.625 1 65.44 90 GLU A CA 1
ATOM 674 C C . GLU A 1 90 ? 18.703 15.477 9.297 1 65.44 90 GLU A C 1
ATOM 676 O O . GLU A 1 90 ? 19.781 14.906 9.477 1 65.44 90 GLU A O 1
ATOM 681 N N . LEU A 1 91 ? 17.703 14.93 8.789 1 63.69 91 LEU A N 1
ATOM 682 C CA . LEU A 1 91 ? 17.719 13.516 8.422 1 63.69 91 LEU A CA 1
ATOM 683 C C . LEU A 1 91 ? 18.75 13.242 7.332 1 63.69 91 LEU A C 1
ATOM 685 O O . LEU A 1 91 ? 19.438 12.219 7.363 1 63.69 91 LEU A O 1
ATOM 689 N N . HIS A 1 92 ? 18.797 14.172 6.426 1 62.38 92 HIS A N 1
ATOM 690 C CA . HIS A 1 92 ? 19.75 14.023 5.332 1 62.38 92 HIS A CA 1
ATOM 691 C C . HIS A 1 92 ? 21.172 14.234 5.82 1 62.38 92 HIS A C 1
ATOM 693 O O . HIS A 1 92 ? 22.109 13.602 5.316 1 62.38 92 HIS A O 1
ATOM 699 N N . HIS A 1 93 ? 21.062 15.219 6.852 1 60.84 93 HIS A N 1
ATOM 700 C CA . HIS A 1 93 ? 22.375 15.539 7.387 1 60.84 93 HIS A CA 1
ATOM 701 C C . HIS A 1 93 ? 22.688 14.711 8.633 1 60.84 93 HIS A C 1
ATOM 703 O O . HIS A 1 93 ? 22.125 14.953 9.695 1 60.84 93 HIS A O 1
ATOM 709 N N . GLY A 1 94 ? 23.203 13.602 8.484 1 68.25 94 GLY A N 1
ATOM 710 C CA . GLY A 1 94 ? 23.688 12.812 9.609 1 68.25 94 GLY A CA 1
ATOM 711 C C . GLY A 1 94 ? 22.719 11.734 10.039 1 68.25 94 GLY A C 1
ATOM 712 O O . GLY A 1 94 ? 23.031 10.906 10.898 1 68.25 94 GLY A O 1
ATOM 713 N N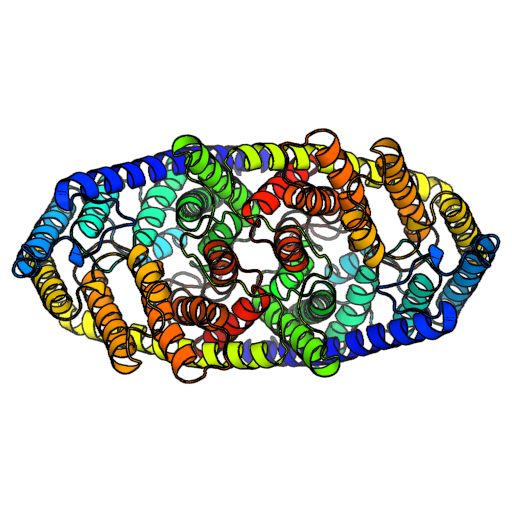 . GLY A 1 95 ? 21.469 11.867 9.562 1 68.12 95 GLY A N 1
ATOM 714 C CA . GLY A 1 95 ? 20.5 10.828 9.852 1 68.12 95 GLY A CA 1
ATOM 715 C C . GLY A 1 95 ? 19.844 10.992 11.203 1 68.12 95 GLY A C 1
ATOM 716 O O . GLY A 1 95 ? 19.312 10.031 11.766 1 68.12 95 GLY A O 1
ATOM 717 N N . ARG A 1 96 ? 19.969 12.25 11.828 1 75.12 96 ARG A N 1
ATOM 718 C CA . ARG A 1 96 ? 19.531 12.461 13.211 1 75.12 96 ARG A CA 1
ATOM 719 C C . ARG A 1 96 ? 18.531 13.609 13.305 1 75.12 96 ARG A C 1
ATOM 721 O O . ARG A 1 96 ? 18.547 14.516 12.469 1 75.12 96 ARG A O 1
ATOM 728 N N . LEU A 1 97 ? 17.609 13.477 14.25 1 74.5 97 LEU A N 1
ATOM 729 C CA . LEU A 1 97 ? 16.766 14.578 14.695 1 74.5 97 LEU A CA 1
ATOM 730 C C . LEU A 1 97 ? 17.109 14.992 16.109 1 74.5 97 LEU A C 1
ATOM 732 O O . LEU A 1 97 ? 17.359 14.148 16.969 1 74.5 97 LEU A O 1
ATOM 736 N N . SER A 1 98 ? 17.328 16.297 16.25 1 75.69 98 SER A N 1
ATOM 737 C CA . SER A 1 98 ? 17.656 16.781 17.594 1 75.69 98 SER A CA 1
ATOM 738 C C . SER A 1 98 ? 16.562 16.406 18.594 1 75.69 98 SER A C 1
ATOM 740 O O . SER A 1 98 ? 15.375 16.594 18.312 1 75.69 98 SER A O 1
ATOM 742 N N . TYR A 1 99 ? 16.906 15.797 19.672 1 76.38 99 TYR A N 1
ATOM 743 C CA . TYR A 1 99 ? 15.938 15.367 20.672 1 76.38 99 TYR A CA 1
ATOM 744 C C . TYR A 1 99 ? 15.977 16.281 21.891 1 76.38 99 TYR A C 1
ATOM 746 O O . TYR A 1 99 ? 15.328 16 22.906 1 76.38 99 TYR A O 1
ATOM 754 N N . ARG A 1 100 ? 16.609 17.391 21.797 1 77.62 100 ARG A N 1
ATOM 755 C CA . ARG A 1 100 ? 16.766 18.297 22.922 1 77.62 100 ARG A CA 1
ATOM 756 C C . ARG A 1 100 ? 15.469 19.062 23.203 1 77.62 100 ARG A C 1
ATOM 758 O O . ARG A 1 100 ? 15.18 19.406 24.344 1 77.62 100 ARG A O 1
ATOM 765 N N . PHE A 1 101 ? 14.695 19.188 22.203 1 79.31 101 PHE A N 1
ATOM 766 C CA . PHE A 1 101 ? 13.539 20.078 22.344 1 79.31 101 PHE A CA 1
ATOM 767 C C . PHE A 1 101 ? 12.242 19.281 22.219 1 79.31 101 PHE A C 1
ATOM 769 O O . PHE A 1 101 ? 11.219 19.828 21.812 1 79.31 101 PHE A O 1
ATOM 776 N N . LEU A 1 102 ? 12.273 18.062 22.625 1 83.5 102 LEU A N 1
ATOM 777 C CA . LEU A 1 102 ? 11.109 17.188 22.453 1 83.5 102 LEU A CA 1
ATOM 778 C C . LEU A 1 102 ? 9.945 17.672 23.328 1 83.5 102 LEU A C 1
ATOM 780 O O . LEU A 1 102 ? 8.828 17.828 22.844 1 83.5 102 LEU A O 1
ATOM 784 N N . PRO A 1 103 ? 10.203 18.062 24.578 1 84.69 103 PRO A N 1
ATOM 785 C CA . PRO A 1 103 ? 9.094 18.547 25.406 1 84.69 103 PRO A CA 1
ATOM 786 C C . PRO A 1 103 ? 8.539 19.875 24.938 1 84.69 103 PRO A C 1
ATOM 788 O O . PRO A 1 103 ? 7.328 20.109 24.984 1 84.69 103 PRO A O 1
ATOM 791 N N . GLY A 1 104 ? 9.43 20.766 24.516 1 88.06 104 GLY A N 1
ATOM 792 C CA . GLY A 1 104 ? 8.984 22.031 23.969 1 88.06 104 GLY A CA 1
ATOM 793 C C . GLY A 1 104 ? 8.125 21.891 22.719 1 88.06 104 GLY A C 1
ATOM 794 O O . GLY A 1 104 ? 7.121 22.594 22.578 1 88.06 104 GLY A O 1
ATOM 795 N N . MET A 1 105 ? 8.531 20.953 21.938 1 87.88 105 MET A N 1
ATOM 796 C CA . MET A 1 105 ? 7.762 20.688 20.734 1 87.88 105 MET A CA 1
ATOM 797 C C . MET A 1 105 ? 6.387 20.125 21.078 1 87.88 105 MET A C 1
ATOM 799 O O . MET A 1 105 ? 5.387 20.516 20.469 1 87.88 105 MET A O 1
ATOM 803 N N . ALA A 1 106 ? 6.344 19.219 22 1 91.06 106 ALA A N 1
ATOM 804 C CA . ALA A 1 106 ? 5.078 18.625 22.422 1 91.06 106 ALA A CA 1
ATOM 805 C C . ALA A 1 106 ? 4.137 19.688 22.984 1 91.06 106 ALA A C 1
ATOM 807 O O . ALA A 1 106 ? 2.947 19.703 22.672 1 91.06 106 ALA A O 1
ATOM 808 N N . LEU A 1 107 ? 4.688 20.547 23.766 1 92.44 107 LEU A N 1
ATOM 809 C CA . LEU A 1 107 ? 3.877 21.578 24.406 1 92.44 107 LEU A CA 1
ATOM 810 C C . LEU A 1 107 ? 3.402 22.609 23.375 1 92.44 107 LEU A C 1
ATOM 812 O O . LEU A 1 107 ? 2.219 22.953 23.344 1 92.44 107 LEU A O 1
ATOM 816 N N . ALA A 1 108 ? 4.309 23.078 22.578 1 93.25 108 ALA A N 1
ATOM 817 C CA . ALA A 1 108 ? 3.971 24.094 21.578 1 93.25 108 ALA A CA 1
ATOM 818 C C . ALA A 1 108 ? 2.945 23.562 20.578 1 93.25 108 ALA A C 1
ATOM 820 O O . ALA A 1 108 ? 2.004 24.266 20.203 1 93.25 108 ALA A O 1
ATOM 821 N N . SER A 1 109 ? 3.174 22.359 20.156 1 93.44 109 SER A N 1
ATOM 822 C CA . SER A 1 109 ? 2.244 21.766 19.203 1 93.44 109 SER A CA 1
ATOM 823 C C . SER A 1 109 ? 0.898 21.469 19.859 1 93.44 109 SER A C 1
ATOM 825 O O . SER A 1 109 ? -0.152 21.672 19.234 1 93.44 109 SER A O 1
ATOM 827 N N . GLY A 1 110 ? 0.904 20.938 21.047 1 93.88 110 GLY A N 1
ATOM 828 C CA . GLY A 1 110 ? -0.334 20.688 21.766 1 93.88 110 GLY A CA 1
ATOM 829 C C . GLY A 1 110 ? -1.172 21.938 21.953 1 93.88 110 GLY A C 1
ATOM 830 O O . GLY A 1 110 ? -2.379 21.938 21.703 1 93.88 110 GLY A O 1
ATOM 831 N N . LEU A 1 111 ? -0.53 23 22.344 1 94.5 111 LEU A N 1
ATOM 832 C CA . LEU A 1 111 ? -1.218 24.266 22.531 1 94.5 111 LEU A CA 1
ATOM 833 C C . LEU A 1 111 ? -1.745 24.812 21.203 1 94.5 111 LEU A C 1
ATOM 835 O O . LEU A 1 111 ? -2.842 25.375 21.156 1 94.5 111 LEU A O 1
ATOM 839 N N . SER A 1 112 ? -0.941 24.656 20.188 1 95.19 112 SER A N 1
ATOM 840 C CA . SER A 1 112 ? -1.38 25.078 18.875 1 95.19 112 SER A CA 1
ATOM 841 C C . SER A 1 112 ? -2.676 24.391 18.453 1 95.19 112 SER A C 1
ATOM 843 O O . SER A 1 112 ? -3.625 25.047 18.031 1 95.19 112 SER A O 1
ATOM 845 N N . LEU A 1 113 ? -2.699 23.109 18.641 1 93.31 113 LEU A N 1
ATOM 846 C CA . LEU A 1 113 ? -3.857 22.328 18.234 1 93.31 113 LEU A CA 1
ATOM 847 C C . LEU A 1 113 ? -5.059 22.641 19.125 1 93.31 113 LEU A C 1
ATOM 849 O O . LEU A 1 113 ? -6.188 22.719 18.625 1 93.31 113 LEU A O 1
ATOM 853 N N . LEU A 1 114 ? -4.824 22.844 20.359 1 92 114 LEU A N 1
ATOM 854 C CA . LEU A 1 114 ? -5.879 23.062 21.344 1 92 114 LEU A CA 1
ATOM 855 C C . LEU A 1 114 ? -6.574 24.391 21.109 1 92 114 LEU A C 1
ATOM 857 O O . LEU A 1 114 ? -7.785 24.516 21.328 1 92 114 LEU A O 1
ATOM 861 N N . PHE A 1 115 ? -5.828 25.359 20.703 1 92.38 115 PHE A N 1
ATOM 862 C CA . PHE A 1 115 ? -6.387 26.719 20.641 1 92.38 115 PHE A CA 1
ATOM 863 C C . PHE A 1 115 ? -6.832 27.062 19.219 1 92.38 115 PHE A C 1
ATOM 865 O O . PHE A 1 115 ? -7.004 28.234 18.891 1 92.38 115 PHE A O 1
ATOM 872 N N . GLY A 1 116 ? -6.941 26.062 18.406 1 89.75 116 GLY A N 1
ATOM 873 C CA . GLY A 1 116 ? -7.688 26.266 17.172 1 89.75 116 GLY A CA 1
ATOM 874 C C . GLY A 1 116 ? -6.801 26.422 15.961 1 89.75 116 GLY A C 1
ATOM 875 O O . GLY A 1 116 ? -7.27 26.812 14.883 1 89.75 116 GLY A O 1
ATOM 876 N N . SER A 1 117 ? -5.512 26.125 16.016 1 93.75 117 SER A N 1
ATOM 877 C CA . SER A 1 117 ? -4.641 26.172 14.844 1 93.75 117 SER A CA 1
ATOM 878 C C . SER A 1 117 ? -5.191 25.312 13.711 1 93.75 117 SER A C 1
ATOM 880 O O . SER A 1 117 ? -5.758 24.25 13.953 1 93.75 117 SER A O 1
ATOM 882 N N . SER A 1 118 ? -5.074 25.875 12.5 1 95 118 SER A N 1
ATOM 883 C CA . SER A 1 118 ? -5.562 25.156 11.32 1 95 118 SER A CA 1
ATOM 884 C C . SER A 1 118 ? -4.562 24.109 10.859 1 95 118 SER A C 1
ATOM 886 O O . SER A 1 118 ? -4.781 23.422 9.852 1 95 118 SER A O 1
ATOM 888 N N . ALA A 1 119 ? -3.443 23.938 11.602 1 93.81 119 ALA A N 1
ATOM 889 C CA . ALA A 1 119 ? -2.408 22.953 11.273 1 93.81 119 ALA A CA 1
ATOM 890 C C . ALA A 1 119 ? -2.656 21.625 11.984 1 93.81 119 ALA A C 1
ATOM 892 O O . ALA A 1 119 ? -3.398 21.578 12.969 1 93.81 119 ALA A O 1
ATOM 893 N N . GLY A 1 120 ? -2.084 20.594 11.414 1 91.75 120 GLY A N 1
ATOM 894 C CA . GLY A 1 120 ? -2.328 19.266 11.945 1 91.75 120 GLY A CA 1
ATOM 895 C C . GLY A 1 120 ? -1.203 18.75 12.836 1 91.75 120 GLY A C 1
ATOM 896 O O . GLY A 1 120 ? -0.169 19.422 12.969 1 91.75 120 GLY A O 1
ATOM 897 N N . PRO A 1 121 ? -1.397 17.672 13.43 1 90.06 121 PRO A N 1
ATOM 898 C CA . PRO A 1 121 ? -0.441 17.141 14.398 1 90.06 121 PRO A CA 1
ATOM 899 C C . PRO A 1 121 ? 0.69 16.359 13.742 1 90.06 121 PRO A C 1
ATOM 901 O O . PRO A 1 121 ? 1.61 15.898 14.422 1 90.06 121 PRO A O 1
ATOM 904 N N . GLU A 1 122 ? 0.822 16.188 12.492 1 88.38 122 GLU A N 1
ATOM 905 C CA . GLU A 1 122 ? 1.718 15.273 11.797 1 88.38 122 GLU A CA 1
ATOM 906 C C . GLU A 1 122 ? 3.176 15.688 11.969 1 88.38 122 GLU A C 1
ATOM 908 O O . GLU A 1 122 ? 4.035 14.852 12.25 1 88.38 122 GLU A O 1
ATOM 913 N N . SER A 1 123 ? 3.428 16.953 11.719 1 86.69 123 SER A N 1
ATOM 914 C CA . SER A 1 123 ? 4.809 17.422 11.789 1 86.69 123 SER A CA 1
ATOM 915 C C . SER A 1 123 ? 5.379 17.281 13.195 1 86.69 123 SER A C 1
ATOM 917 O O . SER A 1 123 ? 6.488 16.766 13.367 1 86.69 123 SER A O 1
ATOM 919 N N . PRO A 1 124 ? 4.641 17.688 14.211 1 87.38 124 PRO A N 1
ATOM 920 C CA . PRO A 1 124 ? 5.145 17.469 15.57 1 87.38 124 PRO A CA 1
ATOM 921 C C . PRO A 1 124 ? 5.371 15.984 15.883 1 87.38 124 PRO A C 1
ATOM 923 O O . PRO A 1 124 ? 6.316 15.641 16.594 1 87.38 124 PRO A O 1
ATOM 926 N N . MET A 1 125 ? 4.535 15.125 15.391 1 89.5 125 MET A N 1
ATOM 927 C CA . MET A 1 125 ? 4.68 13.695 15.648 1 89.5 125 MET A CA 1
ATOM 928 C C . MET A 1 125 ? 5.938 13.141 14.984 1 89.5 125 MET A C 1
ATOM 930 O O . MET A 1 125 ? 6.594 12.258 15.523 1 89.5 125 MET A O 1
ATOM 934 N N . ILE A 1 126 ? 6.168 13.656 13.82 1 88.5 126 ILE A N 1
ATOM 935 C CA . ILE A 1 126 ? 7.395 13.266 13.133 1 88.5 126 ILE A CA 1
ATOM 936 C C . ILE A 1 126 ? 8.609 13.703 13.945 1 88.5 126 ILE A C 1
ATOM 938 O O . ILE A 1 126 ? 9.539 12.922 14.156 1 88.5 126 ILE A O 1
ATOM 942 N N . ASP A 1 127 ? 8.57 14.867 14.445 1 88.12 127 ASP A N 1
ATOM 943 C CA . ASP A 1 127 ? 9.703 15.422 15.188 1 88.12 127 ASP A CA 1
ATOM 944 C C . ASP A 1 127 ? 9.883 14.703 16.516 1 88.12 127 ASP A C 1
ATOM 946 O O . ASP A 1 127 ? 11 14.312 16.875 1 88.12 127 ASP A O 1
ATOM 950 N N . ILE A 1 128 ? 8.852 14.594 17.219 1 90.12 128 ILE A N 1
ATOM 951 C CA . ILE A 1 128 ? 8.914 14.008 18.562 1 90.12 128 ILE A CA 1
ATOM 952 C C . ILE A 1 128 ? 9.359 12.547 18.469 1 90.12 128 ILE A C 1
ATOM 954 O O . ILE A 1 128 ? 10.312 12.141 19.141 1 90.12 128 ILE A O 1
ATOM 958 N N . ASN A 1 129 ? 8.742 11.805 17.625 1 93.75 129 ASN A N 1
ATOM 959 C CA . ASN A 1 129 ? 9.023 10.375 17.562 1 93.75 129 ASN A CA 1
ATOM 960 C C . ASN A 1 129 ? 10.312 10.094 16.797 1 93.75 129 ASN A C 1
ATOM 962 O O . ASN A 1 129 ? 11.023 9.125 17.109 1 93.75 129 ASN A O 1
ATOM 966 N N . GLY A 1 130 ? 10.562 10.906 15.781 1 91.38 130 GLY A N 1
ATOM 967 C CA . GLY A 1 130 ? 11.875 10.82 15.172 1 91.38 130 GLY A CA 1
ATOM 968 C C . GLY A 1 130 ? 13.008 11.094 16.156 1 91.38 130 GLY A C 1
ATOM 969 O O . GLY A 1 130 ? 14.039 10.422 16.125 1 91.38 130 GLY A O 1
ATOM 970 N N . GLY A 1 131 ? 12.797 12.109 16.953 1 90.25 131 GLY A N 1
ATOM 971 C CA . GLY A 1 131 ? 13.766 12.406 18 1 90.25 131 GLY A CA 1
ATOM 972 C C . GLY A 1 131 ? 13.961 11.25 18.969 1 90.25 131 GLY A C 1
ATOM 973 O O . GLY A 1 131 ? 15.086 11 19.422 1 90.25 131 GLY A O 1
ATOM 974 N N . LEU A 1 132 ? 12.914 10.602 19.281 1 91.81 132 LEU A N 1
ATOM 975 C CA . LEU A 1 132 ? 13 9.438 20.156 1 91.81 132 LEU A CA 1
ATOM 976 C C . LEU A 1 132 ? 13.867 8.352 19.531 1 91.81 132 LEU A C 1
ATOM 978 O O . LEU A 1 132 ? 14.648 7.691 20.219 1 91.81 132 LEU A O 1
ATOM 982 N N . GLY A 1 133 ? 13.648 8.086 18.266 1 93.38 133 GLY A N 1
ATOM 983 C CA . GLY A 1 133 ? 14.484 7.137 17.547 1 93.38 133 GLY A CA 1
ATOM 984 C C . GLY A 1 133 ? 15.961 7.504 17.594 1 93.38 133 GLY A C 1
ATOM 985 O O . GLY A 1 133 ? 16.812 6.645 17.828 1 93.38 133 GLY A O 1
ATOM 986 N N . THR A 1 134 ? 16.219 8.773 17.391 1 91.31 134 THR A N 1
ATOM 987 C CA . THR A 1 134 ? 17.578 9.266 17.438 1 91.31 134 THR A CA 1
ATOM 988 C C . THR A 1 134 ? 18.172 9.117 18.844 1 91.31 134 THR A C 1
ATOM 990 O O . THR A 1 134 ? 19.328 8.766 19 1 91.31 134 THR A O 1
ATOM 993 N N . TRP A 1 135 ? 17.391 9.469 19.734 1 91.19 135 TRP A N 1
ATOM 994 C CA . TRP A 1 135 ? 17.828 9.383 21.125 1 91.19 135 TRP A CA 1
ATOM 995 C C . TRP A 1 135 ? 18.25 7.965 21.484 1 91.19 135 TRP A C 1
ATOM 997 O O . TRP A 1 135 ? 19.312 7.762 22.078 1 91.19 135 TRP A O 1
ATOM 1007 N N . LEU A 1 136 ? 17.469 6.973 21.156 1 92.31 136 LEU A N 1
ATOM 1008 C CA . LEU A 1 136 ? 17.812 5.586 21.438 1 92.31 136 LEU A CA 1
ATOM 1009 C C . LEU A 1 136 ? 19.078 5.176 20.703 1 92.31 136 LEU A C 1
ATOM 1011 O O . LEU A 1 136 ? 19.922 4.465 21.266 1 92.31 136 LEU A O 1
ATOM 1015 N N . ALA A 1 137 ? 19.156 5.551 19.484 1 92.25 137 ALA A N 1
ATOM 1016 C CA . ALA A 1 137 ? 20.344 5.234 18.703 1 92.25 137 ALA A CA 1
ATOM 1017 C C . ALA A 1 137 ? 21.594 5.828 19.359 1 92.25 137 ALA A C 1
ATOM 1019 O O . ALA A 1 137 ? 22.656 5.195 19.375 1 92.25 137 ALA A O 1
ATOM 1020 N N . ALA A 1 138 ? 21.484 7.031 19.844 1 89.06 138 ALA A N 1
ATOM 1021 C CA . ALA A 1 138 ? 22.609 7.699 20.5 1 89.06 138 ALA A CA 1
ATOM 1022 C C . ALA A 1 138 ? 22.984 6.988 21.797 1 89.06 138 ALA A C 1
ATOM 1024 O O . ALA A 1 138 ? 24.172 6.836 22.094 1 89.06 138 ALA A O 1
ATOM 1025 N N . ARG A 1 139 ? 22.078 6.602 22.484 1 91.69 139 ARG A N 1
ATOM 1026 C CA . ARG A 1 139 ? 22.328 5.895 23.734 1 91.69 139 ARG A CA 1
ATOM 1027 C C . ARG A 1 139 ? 23.031 4.562 23.484 1 91.69 139 ARG A C 1
ATOM 1029 O O . ARG A 1 139 ? 23.828 4.113 24.312 1 91.69 139 ARG A O 1
ATOM 1036 N N . LEU A 1 140 ? 22.688 4.004 22.375 1 92.12 140 LEU A N 1
ATOM 1037 C CA . LEU A 1 140 ? 23.266 2.707 22.047 1 92.12 140 LEU A CA 1
ATOM 1038 C C . LEU A 1 140 ? 24.531 2.871 21.219 1 92.12 140 LEU A C 1
ATOM 1040 O O . LEU A 1 140 ? 25.156 1.883 20.828 1 92.12 140 LEU A O 1
ATOM 1044 N N . ASN A 1 141 ? 24.906 4.02 20.875 1 90.81 141 ASN A N 1
ATOM 1045 C CA . ASN A 1 141 ? 26.109 4.352 20.109 1 90.81 141 ASN A CA 1
ATOM 1046 C C . ASN A 1 141 ? 26.141 3.621 18.766 1 90.81 141 ASN A C 1
ATOM 1048 O O . ASN A 1 141 ? 27.125 2.951 18.453 1 90.81 141 ASN A O 1
ATOM 1052 N N . LEU A 1 142 ? 25.125 3.826 18.078 1 89.94 142 LEU A N 1
ATOM 1053 C CA . LEU A 1 142 ? 25.016 3.117 16.812 1 89.94 142 LEU A CA 1
ATOM 1054 C C . LEU A 1 142 ? 25.609 3.938 15.68 1 89.94 142 LEU A C 1
ATOM 1056 O O . LEU A 1 142 ? 25.859 5.137 15.836 1 89.94 142 LEU A O 1
ATOM 1060 N N . SER A 1 143 ? 25.891 3.287 14.531 1 87.56 143 SER A N 1
ATOM 1061 C CA . SER A 1 143 ? 26.406 3.945 13.336 1 87.56 143 SER A CA 1
ATOM 1062 C C . SER A 1 143 ? 25.391 4.93 12.766 1 87.56 143 SER A C 1
ATOM 1064 O O . SER A 1 143 ? 24.203 4.855 13.07 1 87.56 143 SER A O 1
ATOM 1066 N N . PRO A 1 144 ? 25.844 5.906 11.953 1 83.25 144 PRO A N 1
ATOM 1067 C CA . PRO A 1 144 ? 24.922 6.859 11.328 1 83.25 144 PRO A CA 1
ATOM 1068 C C . PRO A 1 144 ? 23.828 6.176 10.5 1 83.25 144 PRO A C 1
ATOM 1070 O O . PRO A 1 144 ? 22.688 6.629 10.492 1 83.25 144 PRO A O 1
ATOM 1073 N N . ALA A 1 145 ? 24.234 5.117 9.898 1 83.69 145 ALA A N 1
ATOM 1074 C CA . ALA A 1 145 ? 23.25 4.391 9.086 1 83.69 145 ALA A CA 1
ATOM 1075 C C . ALA A 1 145 ? 22.156 3.775 9.961 1 83.69 145 ALA A C 1
ATOM 1077 O O . ALA A 1 145 ? 20.969 3.865 9.633 1 83.69 145 ALA A O 1
ATOM 1078 N N . SER A 1 146 ? 22.625 3.197 10.992 1 88.88 146 SER A N 1
ATOM 1079 C CA . SER A 1 146 ? 21.656 2.596 11.914 1 88.88 146 SER A CA 1
ATOM 1080 C C . SER A 1 146 ? 20.828 3.66 12.609 1 88.88 146 SER A C 1
ATOM 1082 O O . SER A 1 146 ? 19.641 3.447 12.883 1 88.88 146 SER A O 1
ATOM 1084 N N . THR A 1 147 ? 21.469 4.773 12.898 1 89.31 147 THR A N 1
ATOM 1085 C CA . THR A 1 147 ? 20.766 5.883 13.516 1 89.31 147 THR A CA 1
ATOM 1086 C C . THR A 1 147 ? 19.656 6.398 12.602 1 89.31 147 THR A C 1
ATOM 1088 O O . THR A 1 147 ? 18.547 6.672 13.055 1 89.31 147 THR A O 1
ATOM 1091 N N . ARG A 1 148 ? 19.922 6.504 11.375 1 88.38 148 ARG A N 1
ATOM 1092 C CA . ARG A 1 148 ? 18.938 6.941 10.391 1 88.38 148 ARG A CA 1
ATOM 1093 C C . ARG A 1 148 ? 17.734 5.988 10.359 1 88.38 148 ARG A C 1
ATOM 1095 O O . ARG A 1 148 ? 16.594 6.426 10.312 1 88.38 148 ARG A O 1
ATOM 1102 N N . ILE A 1 149 ? 18.078 4.766 10.367 1 90.81 149 ILE A N 1
ATOM 1103 C CA . ILE A 1 149 ? 17.031 3.754 10.32 1 90.81 149 ILE A CA 1
ATOM 1104 C C . ILE A 1 149 ? 16.141 3.871 11.555 1 90.81 149 ILE A C 1
ATOM 1106 O O . ILE A 1 149 ? 14.914 3.875 11.453 1 90.81 149 ILE A O 1
ATOM 1110 N N . LEU A 1 150 ? 16.75 4.027 12.672 1 93.5 150 LEU A N 1
ATOM 1111 C CA . LEU A 1 150 ? 15.969 4.098 13.906 1 93.5 150 LEU A CA 1
ATOM 1112 C C . LEU A 1 150 ? 15.172 5.398 13.977 1 93.5 150 LEU A C 1
ATOM 1114 O O . LEU A 1 150 ? 14.07 5.426 14.523 1 93.5 150 LEU A O 1
ATOM 1118 N N . THR A 1 151 ? 15.734 6.465 13.492 1 92.25 151 THR A N 1
ATOM 1119 C CA . THR A 1 151 ? 15 7.723 13.398 1 92.25 151 THR A CA 1
ATOM 1120 C C . THR A 1 151 ? 13.75 7.562 12.547 1 92.25 151 THR A C 1
ATOM 1122 O O . THR A 1 151 ? 12.664 7.992 12.938 1 92.25 151 THR A O 1
ATOM 1125 N N . LEU A 1 152 ? 13.922 6.906 11.445 1 92.31 152 LEU A N 1
ATOM 1126 C CA . LEU A 1 152 ? 12.805 6.656 10.547 1 92.31 152 LEU A CA 1
ATOM 1127 C C . LEU A 1 152 ? 11.781 5.723 11.195 1 92.31 152 LEU A C 1
ATOM 1129 O O . LEU A 1 152 ? 10.578 5.859 10.977 1 92.31 152 LEU A O 1
ATOM 1133 N N . CYS A 1 153 ? 12.273 4.824 11.969 1 95.62 153 CYS A N 1
ATOM 1134 C CA . CYS A 1 153 ? 11.391 3.928 12.703 1 95.62 153 CYS A CA 1
ATOM 1135 C C . CYS A 1 153 ? 10.508 4.711 13.672 1 95.62 153 CYS A C 1
ATOM 1137 O O . CYS A 1 153 ? 9.297 4.465 13.75 1 95.62 153 CYS A O 1
ATOM 1139 N N . GLY A 1 154 ? 11.109 5.594 14.344 1 95.19 154 GLY A N 1
ATOM 1140 C CA . GLY A 1 154 ? 10.328 6.434 15.242 1 95.19 154 GLY A CA 1
ATOM 1141 C C . GLY A 1 154 ? 9.273 7.25 14.523 1 95.19 154 GLY A C 1
ATOM 1142 O O . GLY A 1 154 ? 8.117 7.297 14.953 1 95.19 154 GLY A O 1
ATOM 1143 N N . MET A 1 155 ? 9.633 7.863 13.477 1 93.75 155 MET A N 1
ATOM 1144 C CA . MET A 1 155 ? 8.703 8.656 12.68 1 93.75 155 MET A CA 1
ATOM 1145 C C . MET A 1 155 ? 7.527 7.809 12.203 1 93.75 155 MET A C 1
ATOM 1147 O O . MET A 1 155 ? 6.371 8.219 12.32 1 93.75 155 MET A O 1
ATOM 1151 N N . ALA A 1 156 ? 7.863 6.641 11.703 1 95.88 156 ALA A N 1
ATOM 1152 C CA . ALA A 1 156 ? 6.844 5.746 11.164 1 95.88 156 ALA A CA 1
ATOM 1153 C C . ALA A 1 156 ? 5.883 5.285 12.258 1 95.88 156 ALA A C 1
ATOM 1155 O O . ALA A 1 156 ? 4.672 5.227 12.039 1 95.88 156 ALA A O 1
ATOM 1156 N N . ALA A 1 157 ? 6.398 4.965 13.375 1 96.75 157 ALA A N 1
ATOM 1157 C CA . ALA A 1 157 ? 5.57 4.504 14.484 1 96.75 157 ALA A CA 1
ATOM 1158 C C . ALA A 1 157 ? 4.602 5.594 14.938 1 96.75 157 ALA A C 1
ATOM 1160 O O . ALA A 1 157 ? 3.414 5.328 15.141 1 96.75 157 ALA A O 1
ATOM 1161 N N . GLY A 1 158 ? 5.066 6.738 15.102 1 94.12 158 GLY A N 1
ATOM 1162 C CA . GLY A 1 158 ? 4.203 7.848 15.484 1 94.12 158 GLY A CA 1
ATOM 1163 C C . GLY A 1 158 ? 3.113 8.133 14.469 1 94.12 158 GLY A C 1
ATOM 1164 O O . GLY A 1 158 ? 1.946 8.297 14.836 1 94.12 158 GLY A O 1
ATOM 1165 N N . MET A 1 159 ? 3.477 8.141 13.234 1 93.75 159 MET A N 1
ATOM 1166 C CA . MET A 1 159 ? 2.531 8.453 12.172 1 93.75 159 MET A CA 1
ATOM 1167 C C . MET A 1 159 ? 1.51 7.336 12 1 93.75 159 MET A C 1
ATOM 1169 O O . MET A 1 159 ? 0.368 7.582 11.609 1 93.75 159 MET A O 1
ATOM 1173 N N . SER A 1 160 ? 1.947 6.105 12.234 1 94.44 160 SER A N 1
ATOM 1174 C CA . SER A 1 160 ? 1.049 4.969 12.07 1 94.44 160 SER A CA 1
ATOM 1175 C C . SER A 1 160 ? -0.135 5.059 13.031 1 94.44 160 SER A C 1
ATOM 1177 O O . SER A 1 160 ? -1.234 4.602 12.711 1 94.44 160 SER A O 1
ATOM 1179 N N . VAL A 1 161 ? 0.062 5.621 14.188 1 89.25 161 VAL A N 1
ATOM 1180 C CA . VAL A 1 161 ? -1 5.805 15.172 1 89.25 161 VAL A CA 1
ATOM 1181 C C . VAL A 1 161 ? -2.033 6.793 14.641 1 89.25 161 VAL A C 1
ATOM 1183 O O . VAL A 1 161 ? -3.24 6.547 14.727 1 89.25 161 VAL A O 1
ATOM 1186 N N . PHE A 1 162 ? -1.595 7.805 13.992 1 83.5 162 PHE A N 1
ATOM 1187 C CA . PHE A 1 162 ? -2.482 8.859 13.516 1 83.5 162 PHE A CA 1
ATOM 1188 C C . PHE A 1 162 ? -3.148 8.461 12.203 1 83.5 162 PHE A C 1
ATOM 1190 O O . PHE A 1 162 ? -4.32 8.766 11.977 1 83.5 162 PHE A O 1
ATOM 1197 N N . PHE A 1 163 ? -2.422 7.785 11.344 1 87.06 163 PHE A N 1
ATOM 1198 C CA . PHE A 1 163 ? -2.945 7.422 10.031 1 87.06 163 PHE A CA 1
ATOM 1199 C C . PHE A 1 163 ? -3.652 6.074 10.086 1 87.06 163 PHE A C 1
ATOM 1201 O O . PHE A 1 163 ? -4.258 5.645 9.102 1 87.06 163 PHE A O 1
ATOM 1208 N N . GLU A 1 164 ? -3.543 5.402 11.164 1 86.56 164 GLU A N 1
ATOM 1209 C CA . GLU A 1 164 ? -4.168 4.098 11.383 1 86.56 164 GLU A CA 1
ATOM 1210 C C . GLU A 1 164 ? -3.732 3.096 10.312 1 86.56 164 GLU A C 1
ATOM 1212 O O . GLU A 1 164 ? -4.531 2.262 9.875 1 86.56 164 GLU A O 1
ATOM 1217 N N . SER A 1 165 ? -2.605 3.281 9.852 1 89.69 165 SER A N 1
ATOM 1218 C CA . SER A 1 165 ? -2.082 2.424 8.797 1 89.69 165 SER A CA 1
ATOM 1219 C C . SER A 1 165 ? -0.572 2.252 8.922 1 89.69 165 SER A C 1
ATOM 1221 O O . SER A 1 165 ? 0.194 3.068 8.406 1 89.69 165 SER A O 1
ATOM 1223 N N . PRO A 1 166 ? -0.178 1.153 9.492 1 94.38 166 PRO A N 1
ATOM 1224 C CA . PRO A 1 166 ? 1.263 0.926 9.625 1 94.38 166 PRO A CA 1
ATOM 1225 C C . PRO A 1 166 ? 1.99 0.969 8.281 1 94.38 166 PRO A C 1
ATOM 1227 O O . PRO A 1 166 ? 3.033 1.617 8.164 1 94.38 166 PRO A O 1
ATOM 1230 N N . LEU A 1 167 ? 1.409 0.37 7.309 1 94.25 167 LEU A N 1
ATOM 1231 C CA . LEU A 1 167 ? 2.059 0.309 6.004 1 94.25 167 LEU A CA 1
ATOM 1232 C C . LEU A 1 167 ? 2.066 1.68 5.336 1 94.25 167 LEU A C 1
ATOM 1234 O O . LEU A 1 167 ? 3.086 2.098 4.781 1 94.25 167 LEU A O 1
ATOM 1238 N N . GLY A 1 168 ? 0.939 2.314 5.383 1 94.06 168 GLY A N 1
ATOM 1239 C CA . GLY A 1 168 ? 0.86 3.65 4.812 1 94.06 168 GLY A CA 1
ATOM 1240 C C . GLY A 1 168 ? 1.811 4.633 5.469 1 94.06 168 GLY A C 1
ATOM 1241 O O . GLY A 1 168 ? 2.479 5.41 4.781 1 94.06 168 GLY A O 1
ATOM 1242 N N . ALA A 1 169 ? 1.865 4.594 6.746 1 94.88 169 ALA A N 1
ATOM 1243 C CA . ALA A 1 169 ? 2.754 5.48 7.492 1 94.88 169 ALA A CA 1
ATOM 1244 C C . ALA A 1 169 ? 4.215 5.215 7.145 1 94.88 169 ALA A C 1
ATOM 1246 O O . ALA A 1 169 ? 5.004 6.148 6.996 1 94.88 169 ALA A O 1
ATOM 1247 N N . THR A 1 170 ? 4.562 3.969 7.047 1 94.44 170 THR A N 1
ATOM 1248 C CA . THR A 1 170 ? 5.934 3.574 6.73 1 94.44 170 THR A CA 1
ATOM 1249 C C . THR A 1 170 ? 6.355 4.121 5.371 1 94.44 170 THR A C 1
ATOM 1251 O O . THR A 1 170 ? 7.406 4.758 5.25 1 94.44 170 THR A O 1
ATOM 1254 N N . LEU A 1 171 ? 5.52 3.893 4.414 1 92.62 171 LEU A N 1
ATOM 1255 C CA . LEU A 1 171 ? 5.871 4.352 3.076 1 92.62 171 LEU A CA 1
ATOM 1256 C C . LEU A 1 171 ? 5.848 5.875 3 1 92.62 171 LEU A C 1
ATOM 1258 O O . LEU A 1 171 ? 6.68 6.48 2.32 1 92.62 171 LEU A O 1
ATOM 1262 N N . PHE A 1 172 ? 4.984 6.484 3.705 1 92.12 172 PHE A N 1
ATOM 1263 C CA . PHE A 1 172 ? 4.883 7.938 3.75 1 92.12 172 PHE A CA 1
ATOM 1264 C C . PHE A 1 172 ? 6.172 8.555 4.289 1 92.12 172 PHE A C 1
ATOM 1266 O O . PHE A 1 172 ? 6.719 9.477 3.689 1 92.12 172 PHE A O 1
ATOM 1273 N N . VAL A 1 173 ? 6.648 8.039 5.391 1 90.5 173 VAL A N 1
ATOM 1274 C CA . VAL A 1 173 ? 7.828 8.562 6.066 1 90.5 173 VAL A CA 1
ATOM 1275 C C . VAL A 1 173 ? 9.07 8.328 5.207 1 90.5 173 VAL A C 1
ATOM 1277 O O . VAL A 1 173 ? 9.984 9.156 5.188 1 90.5 173 VAL A O 1
ATOM 1280 N N . LEU A 1 174 ? 9.086 7.262 4.484 1 88.75 174 LEU A N 1
ATOM 1281 C CA . LEU A 1 174 ? 10.25 6.934 3.674 1 88.75 174 LEU A CA 1
ATOM 1282 C C . LEU A 1 174 ? 10.242 7.727 2.369 1 88.75 174 LEU A C 1
ATOM 1284 O O . LEU A 1 174 ? 11.289 7.883 1.729 1 88.75 174 LEU A O 1
ATOM 1288 N N . GLU A 1 175 ? 9.094 8.195 1.973 1 85.88 175 GLU A N 1
ATOM 1289 C CA . GLU A 1 175 ? 8.977 8.984 0.748 1 85.88 175 GLU A CA 1
ATOM 1290 C C . GLU A 1 175 ? 9.281 10.453 1.005 1 85.88 175 GLU A C 1
ATOM 1292 O O . GLU A 1 175 ? 9.828 11.141 0.137 1 85.88 175 GLU A O 1
ATOM 1297 N N . ILE A 1 176 ? 8.93 10.883 2.102 1 77.88 176 ILE A N 1
ATOM 1298 C CA . ILE A 1 176 ? 8.875 12.312 2.385 1 77.88 176 ILE A CA 1
ATOM 1299 C C . ILE A 1 176 ? 10.266 12.922 2.246 1 77.88 176 ILE A C 1
ATOM 1301 O O . ILE A 1 176 ? 10.414 14.047 1.768 1 77.88 176 ILE A O 1
ATOM 1305 N N . PRO A 1 177 ? 11.359 12.273 2.613 1 69.12 177 PRO A N 1
ATOM 1306 C CA . PRO A 1 177 ? 12.672 12.93 2.498 1 69.12 177 PRO A CA 1
ATOM 1307 C C . PRO A 1 177 ? 13.125 13.078 1.05 1 69.12 177 PRO A C 1
ATOM 1309 O O . PRO A 1 177 ? 14.055 13.844 0.768 1 69.12 177 PRO A O 1
ATOM 1312 N N . HIS A 1 178 ? 12.43 12.383 0.198 1 69.88 178 HIS A N 1
ATOM 1313 C CA . HIS A 1 178 ? 12.898 12.352 -1.183 1 69.88 178 HIS A CA 1
ATOM 1314 C C . HIS A 1 178 ? 11.852 12.914 -2.135 1 69.88 178 HIS A C 1
ATOM 1316 O O . HIS A 1 178 ? 10.656 12.93 -1.817 1 69.88 178 HIS A O 1
ATOM 1322 N N . ARG A 1 179 ? 12.398 13.438 -3.18 1 58.25 179 ARG A N 1
ATOM 1323 C CA . ARG A 1 179 ? 11.461 13.953 -4.176 1 58.25 179 ARG A CA 1
ATOM 1324 C C . ARG A 1 179 ? 10.914 12.828 -5.043 1 58.25 179 ARG A C 1
ATOM 1326 O O . ARG A 1 179 ? 9.781 12.898 -5.527 1 58.25 179 ARG A O 1
ATOM 1333 N N . ARG A 1 180 ? 11.586 11.844 -5.266 1 57.84 180 ARG A N 1
ATOM 1334 C CA . ARG A 1 180 ? 11.133 10.938 -6.312 1 57.84 180 ARG A CA 1
ATOM 1335 C C . ARG A 1 180 ? 10.922 9.531 -5.762 1 57.84 180 ARG A C 1
ATOM 1337 O O . ARG A 1 180 ? 10.133 8.75 -6.309 1 57.84 180 ARG A O 1
ATOM 1344 N N . SER A 1 181 ? 11.602 9.125 -4.754 1 63.59 181 SER A N 1
ATOM 1345 C CA . SER A 1 181 ? 11.438 7.703 -4.445 1 63.59 181 SER A CA 1
ATOM 1346 C C . SER A 1 181 ? 11.898 7.391 -3.023 1 63.59 181 SER A C 1
ATOM 1348 O O . SER A 1 181 ? 12.031 8.297 -2.195 1 63.59 181 SER A O 1
ATOM 1350 N N . VAL A 1 182 ? 11.672 6.09 -2.74 1 62.47 182 VAL A N 1
ATOM 1351 C CA . VAL A 1 182 ? 12.094 5.535 -1.457 1 62.47 182 VAL A CA 1
ATOM 1352 C C . VAL A 1 182 ? 13.562 5.121 -1.527 1 62.47 182 VAL A C 1
ATOM 1354 O O . VAL A 1 182 ? 13.875 3.971 -1.839 1 62.47 182 VAL A O 1
ATOM 1357 N N . GLU A 1 183 ? 14.312 5.992 -1.182 1 63.53 183 GLU A N 1
ATOM 1358 C CA . GLU A 1 183 ? 15.734 5.715 -1.392 1 63.53 183 GLU A CA 1
ATOM 1359 C C . GLU A 1 183 ? 16.328 4.977 -0.201 1 63.53 183 GLU A C 1
ATOM 1361 O O . GLU A 1 183 ? 17.312 4.25 -0.347 1 63.53 183 GLU A O 1
ATOM 1366 N N . PHE A 1 184 ? 15.711 5.172 0.954 1 68 184 PHE A N 1
ATOM 1367 C CA . PHE A 1 184 ? 16.188 4.441 2.125 1 68 184 PHE A CA 1
ATOM 1368 C C . PHE A 1 184 ? 15.453 3.109 2.26 1 68 184 PHE A C 1
ATOM 1370 O O . PHE A 1 184 ? 14.836 2.838 3.289 1 68 184 PHE A O 1
ATOM 1377 N N . TYR A 1 185 ? 15.625 2.207 1.351 1 73.12 185 TYR A N 1
ATOM 1378 C CA . TYR A 1 185 ? 14.883 0.957 1.234 1 73.12 185 TYR A CA 1
ATOM 1379 C C . TYR A 1 185 ? 15.242 -0.001 2.363 1 73.12 185 TYR A C 1
ATOM 1381 O O . TYR A 1 185 ? 14.445 -0.865 2.734 1 73.12 185 TYR A O 1
ATOM 1389 N N . GLU A 1 186 ? 16.359 0.206 3.004 1 78 186 GLU A N 1
ATOM 1390 C CA . GLU A 1 186 ? 16.797 -0.666 4.086 1 78 186 GLU A CA 1
ATOM 1391 C C . GLU A 1 186 ? 15.969 -0.451 5.348 1 78 186 GLU A C 1
ATOM 1393 O O . GLU A 1 186 ? 15.938 -1.31 6.23 1 78 186 GLU A O 1
ATOM 1398 N N . ALA A 1 187 ? 15.336 0.657 5.352 1 84.94 187 ALA A N 1
ATOM 1399 C CA . ALA A 1 187 ? 14.586 1.014 6.555 1 84.94 187 ALA A CA 1
ATOM 1400 C C . ALA A 1 187 ? 13.141 0.541 6.461 1 84.94 187 ALA A C 1
ATOM 1402 O O . ALA A 1 187 ? 12.391 0.615 7.441 1 84.94 187 ALA A O 1
ATOM 1403 N N . ILE A 1 188 ? 12.773 -0.096 5.391 1 88.25 188 ILE A N 1
ATOM 1404 C CA . ILE A 1 188 ? 11.367 -0.387 5.145 1 88.25 188 ILE A CA 1
ATOM 1405 C C . ILE A 1 188 ? 10.859 -1.397 6.172 1 88.25 188 ILE A C 1
ATOM 1407 O O . ILE A 1 188 ? 9.883 -1.138 6.879 1 88.25 188 ILE A O 1
ATOM 1411 N N . ILE A 1 189 ? 11.57 -2.482 6.344 1 90.56 189 ILE A N 1
ATOM 1412 C CA . ILE A 1 189 ? 11.094 -3.561 7.207 1 90.56 189 ILE A CA 1
ATOM 1413 C C . ILE A 1 189 ? 11.172 -3.127 8.664 1 90.56 189 ILE A C 1
ATOM 1415 O O . ILE A 1 189 ? 10.203 -3.248 9.414 1 90.56 189 ILE A O 1
ATOM 1419 N N . PRO A 1 190 ? 12.312 -2.561 9.086 1 93.44 190 PRO A N 1
ATOM 1420 C CA . PRO A 1 190 ? 12.359 -2.078 10.469 1 93.44 190 PRO A CA 1
ATOM 1421 C C . PRO A 1 190 ? 11.289 -1.024 10.766 1 93.44 190 PRO A C 1
ATOM 1423 O O . PRO A 1 190 ? 10.664 -1.057 11.828 1 93.44 190 PRO A O 1
ATOM 1426 N N . ALA A 1 191 ? 11.117 -0.127 9.852 1 94.81 191 ALA A N 1
ATOM 1427 C CA . ALA A 1 191 ? 10.117 0.924 10.039 1 94.81 191 ALA A CA 1
ATOM 1428 C C . ALA A 1 191 ? 8.711 0.338 10.102 1 94.81 191 ALA A C 1
ATOM 1430 O O . ALA A 1 191 ? 7.867 0.818 10.859 1 94.81 191 ALA A O 1
ATOM 1431 N N . LEU A 1 192 ? 8.492 -0.651 9.312 1 95.5 192 LEU A N 1
ATOM 1432 C CA . LEU A 1 192 ? 7.184 -1.295 9.305 1 95.5 192 LEU A CA 1
ATOM 1433 C C . LEU A 1 192 ? 6.922 -2.012 10.625 1 95.5 192 LEU A C 1
ATOM 1435 O O . LEU A 1 192 ? 5.805 -1.971 11.148 1 95.5 192 LEU A O 1
ATOM 1439 N N . ILE A 1 193 ? 7.91 -2.654 11.125 1 95.81 193 ILE A N 1
ATOM 1440 C CA . ILE A 1 193 ? 7.805 -3.326 12.414 1 95.81 193 ILE A CA 1
ATOM 1441 C C . ILE A 1 193 ? 7.496 -2.303 13.508 1 95.81 193 ILE A C 1
ATOM 1443 O O . ILE A 1 193 ? 6.602 -2.512 14.328 1 95.81 193 ILE A O 1
ATOM 1447 N N . SER A 1 194 ? 8.219 -1.265 13.453 1 97.56 194 SER A N 1
ATOM 1448 C CA . SER A 1 194 ? 8.023 -0.2 14.43 1 97.56 194 SER A CA 1
ATOM 1449 C C . SER A 1 194 ? 6.633 0.41 14.312 1 97.56 194 SER A C 1
ATOM 1451 O O . SER A 1 194 ? 5.969 0.652 15.328 1 97.56 194 SER A O 1
ATOM 1453 N N . ALA A 1 195 ? 6.219 0.664 13.109 1 97.5 195 ALA A N 1
ATOM 1454 C CA . ALA A 1 195 ? 4.898 1.234 12.852 1 97.5 195 ALA A CA 1
ATOM 1455 C C . ALA A 1 195 ? 3.793 0.306 13.352 1 97.5 195 ALA A C 1
ATOM 1457 O O . ALA A 1 195 ? 2.82 0.759 13.953 1 97.5 195 ALA A O 1
ATOM 1458 N N . ALA A 1 196 ? 3.941 -0.959 13.109 1 95.88 196 ALA A N 1
ATOM 1459 C CA . ALA A 1 196 ? 2.957 -1.943 13.555 1 95.88 196 ALA A CA 1
ATOM 1460 C C . ALA A 1 196 ? 2.893 -2.006 15.078 1 95.88 196 ALA A C 1
ATOM 1462 O O . ALA A 1 196 ? 1.809 -2.117 15.656 1 95.88 196 ALA A O 1
ATOM 1463 N N . ALA A 1 197 ? 4.016 -1.955 15.68 1 96.31 197 ALA A N 1
ATOM 1464 C CA . ALA A 1 197 ? 4.078 -2.006 17.141 1 96.31 197 ALA A CA 1
ATOM 1465 C C . ALA A 1 197 ? 3.418 -0.779 17.766 1 96.31 197 ALA A C 1
ATOM 1467 O O . ALA A 1 197 ? 2.652 -0.898 18.719 1 96.31 197 ALA A O 1
ATOM 1468 N N . GLY A 1 198 ? 3.781 0.369 17.25 1 96.25 198 GLY A N 1
ATOM 1469 C CA . GLY A 1 198 ? 3.16 1.586 17.75 1 96.25 198 GLY A CA 1
ATOM 1470 C C . GLY A 1 198 ? 1.653 1.603 17.562 1 96.25 198 GLY A C 1
ATOM 1471 O O . GLY A 1 198 ? 0.917 1.954 18.5 1 96.25 198 GLY A O 1
ATOM 1472 N N . PHE A 1 199 ? 1.261 1.218 16.422 1 94.06 199 PHE A N 1
ATOM 1473 C CA . PHE A 1 199 ? -0.159 1.12 16.094 1 94.06 199 PHE A CA 1
ATOM 1474 C C . PHE A 1 199 ? -0.866 0.182 17.078 1 94.06 199 PHE A C 1
ATOM 1476 O O . PHE A 1 199 ? -1.922 0.519 17.609 1 94.06 199 PHE A O 1
ATOM 1483 N N . THR A 1 200 ? -0.329 -0.951 17.297 1 92.5 200 THR A N 1
ATOM 1484 C CA . THR A 1 200 ? -0.914 -1.974 18.156 1 92.5 200 THR A CA 1
ATOM 1485 C C . THR A 1 200 ? -1.013 -1.479 19.594 1 92.5 200 THR A C 1
ATOM 1487 O O . THR A 1 200 ? -2.053 -1.634 20.234 1 92.5 200 THR A O 1
ATOM 1490 N N . LEU A 1 201 ? 0.006 -0.923 20.031 1 93.44 201 LEU A N 1
ATOM 1491 C CA . LEU A 1 201 ? 0.021 -0.451 21.422 1 93.44 201 LEU A CA 1
ATOM 1492 C C . LEU A 1 201 ? -1.034 0.629 21.625 1 93.44 201 LEU A C 1
ATOM 1494 O O . LEU A 1 201 ? -1.74 0.62 22.641 1 93.44 201 LEU A O 1
ATOM 1498 N N . PHE A 1 202 ? -1.085 1.543 20.719 1 92.06 202 PHE A N 1
ATOM 1499 C CA . PHE A 1 202 ? -2.078 2.605 20.812 1 92.06 202 PHE A CA 1
ATOM 1500 C C . PHE A 1 202 ? -3.486 2.027 20.891 1 92.06 202 PHE A C 1
ATOM 1502 O O . PHE A 1 202 ? -4.301 2.455 21.703 1 92.06 202 PHE A O 1
ATOM 1509 N N . ARG A 1 203 ? -3.75 1.072 20.047 1 88.38 203 ARG A N 1
ATOM 1510 C CA . ARG A 1 203 ? -5.082 0.481 19.969 1 88.38 203 ARG A CA 1
ATOM 1511 C C . ARG A 1 203 ? -5.398 -0.311 21.234 1 88.38 203 ARG A C 1
ATOM 1513 O O . ARG A 1 203 ? -6.531 -0.292 21.719 1 88.38 203 ARG A O 1
ATOM 1520 N N . VAL A 1 204 ? -4.484 -0.948 21.766 1 87.12 204 VAL A N 1
ATOM 1521 C CA . VAL A 1 204 ? -4.684 -1.769 22.953 1 87.12 204 VAL A CA 1
ATOM 1522 C C . VAL A 1 204 ? -4.922 -0.872 24.172 1 87.12 204 VAL A C 1
ATOM 1524 O O . VAL A 1 204 ? -5.785 -1.16 25 1 87.12 204 VAL A O 1
ATOM 1527 N N . ILE A 1 205 ? -4.25 0.246 24.25 1 88.12 205 ILE A N 1
ATOM 1528 C CA . ILE A 1 205 ? -4.352 1.131 25.406 1 88.12 205 ILE A CA 1
ATOM 1529 C C . ILE A 1 205 ? -5.656 1.919 25.344 1 88.12 205 ILE A C 1
ATOM 1531 O O . ILE A 1 205 ? -6.355 2.066 26.344 1 88.12 205 ILE A O 1
ATOM 1535 N N . THR A 1 206 ? -5.98 2.393 24.203 1 85.62 206 THR A N 1
ATOM 1536 C CA . THR A 1 206 ? -7.129 3.281 24.094 1 85.62 206 THR A CA 1
ATOM 1537 C C . THR A 1 206 ? -8.406 2.484 23.844 1 85.62 206 THR A C 1
ATOM 1539 O O . THR A 1 206 ? -9.516 2.982 24.078 1 85.62 206 THR A O 1
ATOM 1542 N N . GLY A 1 207 ? -8.258 1.229 23.344 1 75.62 207 GLY A N 1
ATOM 1543 C CA . GLY A 1 207 ? -9.422 0.415 23.031 1 75.62 207 GLY A CA 1
ATOM 1544 C C . GLY A 1 207 ? -10.234 0.957 21.875 1 75.62 207 GLY A C 1
ATOM 1545 O O . GLY A 1 207 ? -11.383 0.553 21.672 1 75.62 207 GLY A O 1
ATOM 1546 N N . THR A 1 208 ? -9.695 1.854 21.281 1 68.12 208 THR A N 1
ATOM 1547 C CA . THR A 1 208 ? -10.43 2.5 20.203 1 68.12 208 THR A CA 1
ATOM 1548 C C . THR A 1 208 ? -10.508 1.583 18.984 1 68.12 208 THR A C 1
ATOM 1550 O O . THR A 1 208 ? -9.602 0.783 18.734 1 68.12 208 THR A O 1
ATOM 1553 N N . THR A 1 209 ? -11.695 1.388 18.484 1 59.03 209 THR A N 1
ATOM 1554 C CA . THR A 1 209 ? -11.891 0.594 17.281 1 59.03 209 THR A CA 1
ATOM 1555 C C . THR A 1 209 ? -11.234 1.273 16.078 1 59.03 209 THR A C 1
ATOM 1557 O O . THR A 1 209 ? -11.008 2.484 16.094 1 59.03 209 THR A O 1
ATOM 1560 N N . ILE A 1 210 ? -10.555 0.225 15.445 1 52.34 210 ILE A N 1
ATOM 1561 C CA . ILE A 1 210 ? -10.008 0.603 14.148 1 52.34 210 ILE A CA 1
ATOM 1562 C C . ILE A 1 210 ? -11.141 0.887 13.172 1 52.34 210 ILE A C 1
ATOM 1564 O O . ILE A 1 210 ? -12.148 0.173 13.156 1 52.34 210 ILE A O 1
ATOM 1568 N N . GLY A 1 211 ? -11.383 1.93 12.617 1 47.16 211 GLY A N 1
ATOM 1569 C CA . GLY A 1 211 ? -12.438 2.113 11.641 1 47.16 211 GLY A CA 1
ATOM 1570 C C . GLY A 1 211 ? -13.172 3.432 11.789 1 47.16 211 GLY A C 1
ATOM 1571 O O . GLY A 1 211 ? -13.07 4.09 12.828 1 47.16 211 GLY A O 1
ATOM 1572 N N . ALA A 1 212 ? -13.484 4.027 10.492 1 50.34 212 ALA A N 1
ATOM 1573 C CA . ALA A 1 212 ? -14.039 5.129 9.711 1 50.34 212 ALA A CA 1
ATOM 1574 C C . ALA A 1 212 ? -13.898 6.453 10.453 1 50.34 212 ALA A C 1
ATOM 1576 O O . ALA A 1 212 ? -14.805 6.871 11.18 1 50.34 212 ALA A O 1
ATOM 1577 N N . ILE A 1 213 ? -12.594 6.758 10.789 1 49.91 213 ILE A N 1
ATOM 1578 C CA . ILE A 1 213 ? -12.617 8.164 11.18 1 49.91 213 ILE A CA 1
ATOM 1579 C C . ILE A 1 213 ? -13.695 8.906 10.391 1 49.91 213 ILE A C 1
ATOM 1581 O O . ILE A 1 213 ? -14.43 9.719 10.953 1 49.91 213 ILE A O 1
ATOM 1585 N N . TYR A 1 214 ? -13.812 8.336 9.031 1 56.69 214 TYR A N 1
ATOM 1586 C CA . TYR A 1 214 ? -14.82 8.938 8.164 1 56.69 214 TYR A CA 1
ATOM 1587 C C . TYR A 1 214 ? -15.812 7.891 7.672 1 56.69 214 TYR A C 1
ATOM 1589 O O . TYR A 1 214 ? -15.422 6.777 7.309 1 56.69 214 TYR A O 1
ATOM 1597 N N . ARG A 1 215 ? -17.047 8.008 7.895 1 61.16 215 ARG A N 1
ATOM 1598 C CA . ARG A 1 215 ? -18.062 7.105 7.34 1 61.16 215 ARG A CA 1
ATOM 1599 C C . ARG A 1 215 ? -18.344 7.434 5.879 1 61.16 215 ARG A C 1
ATOM 1601 O O . ARG A 1 215 ? -19.234 8.227 5.578 1 61.16 215 ARG A O 1
ATOM 1608 N N . PHE A 1 216 ? -17.453 6.852 5.062 1 66.94 216 PHE A N 1
ATOM 1609 C CA . PHE A 1 216 ? -17.688 7.023 3.631 1 66.94 216 PHE A CA 1
ATOM 1610 C C . PHE A 1 216 ? -18.781 6.082 3.139 1 66.94 216 PHE A C 1
ATOM 1612 O O . PHE A 1 216 ? -18.953 4.988 3.678 1 66.94 216 PHE A O 1
ATOM 1619 N N . PRO A 1 217 ? -19.562 6.582 2.17 1 68.62 217 PRO A N 1
ATOM 1620 C CA . PRO A 1 217 ? -20.5 5.645 1.554 1 68.62 217 PRO A CA 1
ATOM 1621 C C . PRO A 1 217 ? -19.797 4.457 0.896 1 68.62 217 PRO A C 1
ATOM 1623 O O . PRO A 1 217 ? -18.656 4.578 0.462 1 68.62 217 PRO A O 1
ATOM 1626 N N . THR A 1 218 ? -20.469 3.354 0.918 1 66.56 218 THR A N 1
ATOM 1627 C CA . THR A 1 218 ? -19.922 2.123 0.366 1 66.56 218 THR A CA 1
ATOM 1628 C C . THR A 1 218 ? -19.75 2.234 -1.147 1 66.56 218 THR A C 1
ATOM 1630 O O . THR A 1 218 ? -20.531 2.928 -1.81 1 66.56 218 THR A O 1
ATOM 1633 N N . TYR A 1 219 ? -18.594 1.843 -1.626 1 65.31 219 TYR A N 1
ATOM 1634 C CA . TYR A 1 219 ? -18.328 1.735 -3.057 1 65.31 219 TYR A CA 1
ATOM 1635 C C . TYR A 1 219 ? -18.266 0.276 -3.492 1 65.31 219 TYR A C 1
ATOM 1637 O O . TYR A 1 219 ? -17.359 -0.456 -3.105 1 65.31 219 TYR A O 1
ATOM 1645 N N . ASP A 1 220 ? -19.25 -0.174 -4.172 1 63.78 220 ASP A N 1
ATOM 1646 C CA . ASP A 1 220 ? -19.453 -1.598 -4.426 1 63.78 220 ASP A CA 1
ATOM 1647 C C . ASP A 1 220 ? -18.5 -2.098 -5.523 1 63.78 220 ASP A C 1
ATOM 1649 O O . ASP A 1 220 ? -17.969 -3.199 -5.426 1 63.78 220 ASP A O 1
ATOM 1653 N N . SER A 1 221 ? -18.469 -1.351 -6.676 1 70.25 221 SER A N 1
ATOM 1654 C CA . SER A 1 221 ? -17.688 -1.918 -7.77 1 70.25 221 SER A CA 1
ATOM 1655 C C . SER A 1 221 ? -17.047 -0.823 -8.625 1 70.25 221 SER A C 1
ATOM 1657 O O . SER A 1 221 ? -17.656 0.236 -8.82 1 70.25 221 SER A O 1
ATOM 1659 N N . LEU A 1 222 ? -15.82 -1.153 -9.023 1 76.5 222 LEU A N 1
ATOM 1660 C CA . LEU A 1 222 ? -15.086 -0.246 -9.906 1 76.5 222 LEU A CA 1
ATOM 1661 C C . LEU A 1 222 ? -15.656 -0.288 -11.32 1 76.5 222 LEU A C 1
ATOM 1663 O O . LEU A 1 222 ? -15.758 -1.359 -11.922 1 76.5 222 LEU A O 1
ATOM 1667 N N . ARG A 1 223 ? -16.172 0.892 -11.758 1 83.44 223 ARG A N 1
ATOM 1668 C CA . ARG A 1 223 ? -16.578 1.095 -13.148 1 83.44 223 ARG A CA 1
ATOM 1669 C C . ARG A 1 223 ? -15.469 1.74 -13.961 1 83.44 223 ARG A C 1
ATOM 1671 O O . ARG A 1 223 ? -14.742 2.602 -13.453 1 83.44 223 ARG A O 1
ATOM 1678 N N . PRO A 1 224 ? -15.25 1.307 -15.219 1 85.25 224 PRO A N 1
ATOM 1679 C CA . PRO A 1 224 ? -14.211 1.905 -16.047 1 85.25 224 PRO A CA 1
ATOM 1680 C C . PRO A 1 224 ? -14.297 3.43 -16.109 1 85.25 224 PRO A C 1
ATOM 1682 O O . PRO A 1 224 ? -13.273 4.109 -16.188 1 85.25 224 PRO A O 1
ATOM 1685 N N . GLN A 1 225 ? -15.453 3.965 -16.016 1 88.69 225 GLN A N 1
ATOM 1686 C CA . GLN A 1 225 ? -15.641 5.41 -16.047 1 88.69 225 GLN A CA 1
ATOM 1687 C C . GLN A 1 225 ? -15.031 6.078 -14.82 1 88.69 225 GLN A C 1
ATOM 1689 O O . GLN A 1 225 ? -14.656 7.254 -14.867 1 88.69 225 GLN A O 1
ATOM 1694 N N . ASP A 1 226 ? -14.992 5.352 -13.773 1 91.31 226 ASP A N 1
ATOM 1695 C CA . ASP A 1 226 ? -14.445 5.898 -12.539 1 91.31 226 ASP A CA 1
ATOM 1696 C C . ASP A 1 226 ? -12.953 6.176 -12.672 1 91.31 226 ASP A C 1
ATOM 1698 O O . ASP A 1 226 ? -12.398 7.008 -11.945 1 91.31 226 ASP A O 1
ATOM 1702 N N . ILE A 1 227 ? -12.336 5.465 -13.609 1 92.31 227 ILE A N 1
ATOM 1703 C CA . ILE A 1 227 ? -10.922 5.719 -13.875 1 92.31 227 ILE A CA 1
ATOM 1704 C C . ILE A 1 227 ? -10.758 7.109 -14.484 1 92.31 227 ILE A C 1
ATOM 1706 O O . ILE A 1 227 ? -9.828 7.844 -14.117 1 92.31 227 ILE A O 1
ATOM 1710 N N . GLY A 1 228 ? -11.648 7.449 -15.344 1 94 228 GLY A N 1
ATOM 1711 C CA . GLY A 1 228 ? -11.633 8.789 -15.906 1 94 228 GLY A CA 1
ATOM 1712 C C . GLY A 1 228 ? -11.82 9.875 -14.859 1 94 228 GLY A C 1
ATOM 1713 O O . GLY A 1 228 ? -11.156 10.914 -14.906 1 94 228 GLY A O 1
ATOM 1714 N N . PHE A 1 229 ? -12.695 9.641 -13.961 1 95.06 229 PHE A N 1
ATOM 1715 C CA . PHE A 1 229 ? -12.922 10.586 -12.875 1 95.06 229 PHE A CA 1
ATOM 1716 C C . PHE A 1 229 ? -11.68 10.711 -12 1 95.06 229 PHE A C 1
ATOM 1718 O O . PHE A 1 229 ? -11.352 11.797 -11.523 1 95.06 229 PHE A O 1
ATOM 1725 N N . ALA A 1 230 ? -11.023 9.578 -11.773 1 95.38 230 ALA A N 1
ATOM 1726 C CA . ALA A 1 230 ? -9.797 9.609 -10.969 1 95.38 230 ALA A CA 1
ATOM 1727 C C . ALA A 1 230 ? -8.742 10.5 -11.625 1 95.38 230 ALA A C 1
ATOM 1729 O O . ALA A 1 230 ? -8.062 11.266 -10.945 1 95.38 230 ALA A O 1
ATOM 1730 N N . VAL A 1 231 ? -8.609 10.398 -12.93 1 96.5 231 VAL A N 1
ATOM 1731 C CA . VAL A 1 231 ? -7.66 11.227 -13.672 1 96.5 231 VAL A CA 1
ATOM 1732 C C . VAL A 1 231 ? -8.062 12.695 -13.547 1 96.5 231 VAL A C 1
ATOM 1734 O O . VAL A 1 231 ? -7.215 13.562 -13.305 1 96.5 231 VAL A O 1
ATOM 1737 N N . LEU A 1 232 ? -9.297 12.961 -13.688 1 97.75 232 LEU A N 1
ATOM 1738 C CA . LEU A 1 232 ? -9.812 14.32 -13.562 1 97.75 232 LEU A CA 1
ATOM 1739 C C . LEU A 1 232 ? -9.516 14.891 -12.18 1 97.75 232 LEU A C 1
ATOM 1741 O O . LEU A 1 232 ? -9.094 16.047 -12.062 1 97.75 232 LEU A O 1
ATOM 1745 N N . LEU A 1 233 ? -9.797 14.117 -11.203 1 97.81 233 LEU A N 1
ATOM 1746 C CA . LEU A 1 233 ? -9.523 14.539 -9.836 1 97.81 233 LEU A CA 1
ATOM 1747 C C . LEU A 1 233 ? -8.039 14.844 -9.648 1 97.81 233 LEU A C 1
ATOM 1749 O O . LEU A 1 233 ? -7.68 15.75 -8.891 1 97.81 233 LEU A O 1
ATOM 1753 N N . GLY A 1 234 ? -7.191 13.992 -10.32 1 98.12 234 GLY A N 1
ATOM 1754 C CA . GLY A 1 234 ? -5.77 14.289 -10.289 1 98.12 234 GLY A CA 1
ATOM 1755 C C . GLY A 1 234 ? -5.43 15.656 -10.844 1 98.12 234 GLY A C 1
ATOM 1756 O O . GLY A 1 234 ? -4.621 16.391 -10.273 1 98.12 234 GLY A O 1
ATOM 1757 N N . PHE A 1 235 ? -6.059 16.031 -11.898 1 98.12 235 PHE A N 1
ATOM 1758 C CA . PHE A 1 235 ? -5.844 17.344 -12.508 1 98.12 235 PHE A CA 1
ATOM 1759 C C . PHE A 1 235 ? -6.305 18.453 -11.578 1 98.12 235 PHE A C 1
ATOM 1761 O O . PHE A 1 235 ? -5.59 19.438 -11.375 1 98.12 235 PHE A O 1
ATOM 1768 N N . ILE A 1 236 ? -7.445 18.312 -11.008 1 98.56 236 ILE A N 1
ATOM 1769 C CA . ILE A 1 236 ? -8.008 19.312 -10.109 1 98.56 236 ILE A CA 1
ATOM 1770 C C . ILE A 1 236 ? -7.148 19.406 -8.852 1 98.56 236 ILE A C 1
ATOM 1772 O O . ILE A 1 236 ? -6.867 20.516 -8.367 1 98.56 236 ILE A O 1
ATOM 1776 N N . GLY A 1 237 ? -6.805 18.234 -8.344 1 98.38 237 GLY A N 1
ATOM 1777 C CA . GLY A 1 237 ? -5.941 18.219 -7.172 1 98.38 237 GLY A CA 1
ATOM 1778 C C . GLY A 1 237 ? -4.617 18.922 -7.402 1 98.38 237 GLY A C 1
ATOM 1779 O O . GLY A 1 237 ? -4.117 19.625 -6.52 1 98.38 237 GLY A O 1
ATOM 1780 N N . ALA A 1 238 ? -4.012 18.703 -8.594 1 98.06 238 ALA A N 1
ATOM 1781 C CA . ALA A 1 238 ? -2.771 19.391 -8.953 1 98.06 238 ALA A CA 1
ATOM 1782 C C . ALA A 1 238 ? -2.949 20.906 -8.922 1 98.06 238 ALA A C 1
ATOM 1784 O O . ALA A 1 238 ? -2.07 21.625 -8.445 1 98.06 238 ALA A O 1
ATOM 1785 N N . ALA A 1 239 ? -4.043 21.328 -9.367 1 98.19 239 ALA A N 1
ATOM 1786 C CA . ALA A 1 239 ? -4.32 22.766 -9.398 1 98.19 239 ALA A CA 1
ATOM 1787 C C . ALA A 1 239 ? -4.48 23.328 -7.988 1 98.19 239 ALA A C 1
ATOM 1789 O O . ALA A 1 239 ? -3.906 24.375 -7.66 1 98.19 239 ALA A O 1
ATOM 1790 N N . VAL A 1 240 ? -5.254 22.672 -7.164 1 98.38 240 VAL A N 1
ATOM 1791 C CA . VAL A 1 240 ? -5.52 23.125 -5.805 1 98.38 240 VAL A CA 1
ATOM 1792 C C . VAL A 1 240 ? -4.234 23.094 -4.984 1 98.38 240 VAL A C 1
ATOM 1794 O O . VAL A 1 240 ? -3.945 24.016 -4.227 1 98.38 240 VAL A O 1
ATOM 1797 N N . GLY A 1 241 ? -3.514 21.938 -5.094 1 97.88 241 GLY A N 1
ATOM 1798 C CA . GLY A 1 241 ? -2.24 21.859 -4.395 1 97.88 241 GLY A CA 1
ATOM 1799 C C . GLY A 1 241 ? -1.261 22.938 -4.805 1 97.88 241 GLY A C 1
ATOM 1800 O O . GLY A 1 241 ? -0.562 23.5 -3.957 1 97.88 241 GLY A O 1
ATOM 1801 N N . THR A 1 242 ? -1.191 23.219 -6.086 1 97.19 242 THR A N 1
ATOM 1802 C CA . THR A 1 242 ? -0.316 24.281 -6.59 1 97.19 242 THR A CA 1
ATOM 1803 C C . THR A 1 242 ? -0.751 25.641 -6.055 1 97.19 242 THR A C 1
ATOM 1805 O O . THR A 1 242 ? 0.088 26.484 -5.754 1 97.19 242 THR A O 1
ATOM 1808 N N . LEU A 1 243 ? -2.014 25.828 -5.969 1 97.75 243 LEU A N 1
ATOM 1809 C CA . LEU A 1 243 ? -2.533 27.047 -5.379 1 97.75 243 LEU A CA 1
ATOM 1810 C C . LEU A 1 243 ? -2.057 27.203 -3.938 1 97.75 243 LEU A C 1
ATOM 1812 O O . LEU A 1 243 ? -1.693 28.312 -3.512 1 97.75 243 LEU A O 1
ATOM 1816 N N . PHE A 1 244 ? -2.09 26.219 -3.217 1 97.44 244 PHE A N 1
ATOM 1817 C CA . PHE A 1 244 ? -1.613 26.266 -1.838 1 97.44 244 PHE A CA 1
ATOM 1818 C C . PHE A 1 244 ? -0.148 26.688 -1.784 1 97.44 244 PHE A C 1
ATOM 1820 O O . PHE A 1 244 ? 0.232 27.531 -0.978 1 97.44 244 PHE A O 1
ATOM 1827 N N . VAL A 1 245 ? 0.647 26 -2.592 1 95.69 245 VAL A N 1
ATOM 1828 C CA . VAL A 1 245 ? 2.074 26.297 -2.611 1 95.69 245 VAL A CA 1
ATOM 1829 C C . VAL A 1 245 ? 2.285 27.781 -2.934 1 95.69 245 VAL A C 1
ATOM 1831 O O . VAL A 1 245 ? 3.113 28.438 -2.309 1 95.69 245 VAL A O 1
ATOM 1834 N N . PHE A 1 246 ? 1.552 28.234 -3.85 1 95.94 246 PHE A N 1
ATOM 1835 C CA . PHE A 1 246 ? 1.635 29.641 -4.242 1 95.94 246 PHE A CA 1
ATOM 1836 C C . PHE A 1 246 ? 1.23 30.547 -3.088 1 95.94 246 PHE A C 1
ATOM 1838 O O . PHE A 1 246 ? 1.943 31.5 -2.762 1 95.94 246 PHE A O 1
ATOM 1845 N N . LEU A 1 247 ? 0.075 30.297 -2.486 1 96.5 247 LEU A N 1
ATOM 1846 C CA . LEU A 1 247 ? -0.414 31.094 -1.367 1 96.5 247 LEU A CA 1
ATOM 1847 C C . LEU A 1 247 ? 0.578 31.078 -0.21 1 96.5 247 LEU A C 1
ATOM 1849 O O . LEU A 1 247 ? 0.822 32.094 0.423 1 96.5 247 LEU A O 1
ATOM 1853 N N . ASP A 1 248 ? 1.053 29.922 0.087 1 95.75 248 ASP A N 1
ATOM 1854 C CA . ASP A 1 248 ? 2.004 29.766 1.185 1 95.75 248 ASP A CA 1
ATOM 1855 C C . ASP A 1 248 ? 3.26 30.609 0.944 1 95.75 248 ASP A C 1
ATOM 1857 O O . ASP A 1 248 ? 3.797 31.203 1.874 1 95.75 248 ASP A O 1
ATOM 1861 N N . ARG A 1 249 ? 3.771 30.641 -0.27 1 94.31 249 ARG A N 1
ATOM 1862 C CA . ARG A 1 249 ? 4.945 31.438 -0.614 1 94.31 249 ARG A CA 1
ATOM 1863 C C . ARG A 1 249 ? 4.66 32.938 -0.46 1 94.31 249 ARG A C 1
ATOM 1865 O O . ARG A 1 249 ? 5.516 33.688 0.009 1 94.31 249 ARG A O 1
ATOM 1872 N N . GLN A 1 250 ? 3.545 33.312 -0.865 1 95.88 250 GLN A N 1
ATOM 1873 C CA . GLN A 1 250 ? 3.17 34.719 -0.736 1 95.88 250 GLN A CA 1
ATOM 1874 C C . GLN A 1 250 ? 3.061 35.125 0.73 1 95.88 250 GLN A C 1
ATOM 1876 O O . GLN A 1 250 ? 3.541 36.219 1.121 1 95.88 250 GLN A O 1
ATOM 1881 N N . ILE A 1 251 ? 2.428 34.312 1.487 1 96 251 ILE A N 1
ATOM 1882 C CA . ILE A 1 251 ? 2.268 34.594 2.908 1 96 251 ILE A CA 1
ATOM 1883 C C . ILE A 1 251 ? 3.637 34.625 3.588 1 96 251 ILE A C 1
ATOM 1885 O O . ILE A 1 251 ? 3.896 35.469 4.445 1 96 251 ILE A O 1
ATOM 1889 N N . GLN A 1 252 ? 4.414 33.688 3.236 1 93 252 GLN A N 1
ATOM 1890 C CA . GLN A 1 252 ? 5.777 33.688 3.758 1 93 252 GLN A CA 1
ATOM 1891 C C . GLN A 1 252 ? 6.488 35 3.465 1 93 252 GLN A C 1
ATOM 1893 O O . GLN A 1 252 ? 7.148 35.562 4.34 1 93 252 GLN A O 1
ATOM 1898 N N . ARG A 1 253 ? 6.398 35.469 2.285 1 94 253 ARG A N 1
ATOM 1899 C CA . ARG A 1 253 ? 7.031 36.719 1.89 1 94 253 ARG A CA 1
ATOM 1900 C C . ARG A 1 253 ? 6.477 37.875 2.693 1 94 253 ARG A C 1
ATOM 1902 O O . ARG A 1 253 ? 7.227 38.781 3.109 1 94 253 ARG A O 1
ATOM 1909 N N . TRP A 1 254 ? 5.238 37.875 2.91 1 95.25 254 TRP A N 1
ATOM 1910 C CA . TRP A 1 254 ? 4.578 38.969 3.615 1 95.25 254 TRP A CA 1
ATOM 1911 C C . TRP A 1 254 ? 4.945 38.969 5.098 1 95.25 254 TRP A C 1
ATOM 1913 O O . TRP A 1 254 ? 4.98 40 5.738 1 95.25 254 TRP A O 1
ATOM 1923 N N . LEU A 1 255 ? 5.176 37.812 5.668 1 94.75 255 LEU A N 1
ATOM 1924 C CA . LEU A 1 255 ? 5.387 37.688 7.109 1 94.75 255 LEU A CA 1
ATOM 1925 C C . LEU A 1 255 ? 6.871 37.75 7.445 1 94.75 255 LEU A C 1
ATOM 1927 O O . LEU A 1 255 ? 7.242 37.938 8.609 1 94.75 255 LEU A O 1
ATOM 1931 N N . THR A 1 256 ? 7.734 37.562 6.488 1 91.5 256 THR A N 1
ATOM 1932 C CA . THR A 1 256 ? 9.18 37.469 6.676 1 91.5 256 THR A CA 1
ATOM 1933 C C . THR A 1 256 ? 9.711 38.688 7.43 1 91.5 256 THR A C 1
ATOM 1935 O O . THR A 1 256 ? 10.5 38.531 8.367 1 91.5 256 THR A O 1
ATOM 1938 N N . PRO A 1 257 ? 9.305 39.906 7.133 1 92.56 257 PRO A N 1
ATOM 1939 C CA . PRO A 1 257 ? 9.82 41.062 7.863 1 92.56 257 PRO A CA 1
ATOM 1940 C C . PRO A 1 257 ? 9.398 41.062 9.336 1 92.56 257 PRO A C 1
ATOM 1942 O O . PRO A 1 257 ? 10.078 41.688 10.164 1 92.56 257 PRO A O 1
ATOM 1945 N N . TYR A 1 258 ? 8.375 40.438 9.672 1 92.31 258 TYR A N 1
ATOM 1946 C CA . TYR A 1 258 ? 7.832 40.5 11.031 1 92.31 258 TYR A CA 1
ATOM 1947 C C . TYR A 1 258 ? 8.359 39.344 11.859 1 92.31 258 TYR A C 1
ATOM 1949 O O . TYR A 1 258 ? 8.07 39.25 13.062 1 92.31 258 TYR A O 1
ATOM 1957 N N . ARG A 1 259 ? 9.141 38.562 11.305 1 89.06 259 ARG A N 1
ATOM 1958 C CA . ARG A 1 259 ? 9.711 37.406 12.008 1 89.06 259 ARG A CA 1
ATOM 1959 C C . ARG A 1 259 ? 10.68 37.844 13.094 1 89.06 259 ARG A C 1
ATOM 1961 O O . ARG A 1 259 ? 11.008 37.062 14 1 89.06 259 ARG A O 1
ATOM 1968 N N . GLN A 1 260 ? 11.141 39.031 13 1 89.88 260 GLN A N 1
ATOM 1969 C CA . GLN A 1 260 ? 12.016 39.594 14.023 1 89.88 260 GLN A CA 1
ATOM 1970 C C . GLN A 1 260 ? 11.289 39.75 15.359 1 89.88 260 GLN A C 1
ATOM 1972 O O . GLN A 1 260 ? 11.922 39.812 16.406 1 89.88 260 GLN A O 1
ATOM 1977 N N . TYR A 1 261 ? 9.953 39.781 15.297 1 92.56 261 TYR A N 1
ATOM 1978 C CA . TYR A 1 261 ? 9.117 39.844 16.484 1 92.56 261 TYR A CA 1
ATOM 1979 C C . TYR A 1 261 ? 8.227 38.625 16.594 1 92.56 261 TYR A C 1
ATOM 1981 O O . TYR A 1 261 ? 7.008 38.719 16.469 1 92.56 261 TYR A O 1
ATOM 1989 N N . PRO A 1 262 ? 8.797 37.562 16.984 1 91.69 262 PRO A N 1
ATOM 1990 C CA . PRO A 1 262 ? 8.078 36.281 16.891 1 91.69 262 PRO A CA 1
ATOM 1991 C C . PRO A 1 262 ? 6.836 36.25 17.781 1 91.69 262 PRO A C 1
ATOM 1993 O O . PRO A 1 262 ? 5.809 35.688 17.391 1 91.69 262 PRO A O 1
ATOM 1996 N N . LEU A 1 263 ? 6.883 36.812 18.922 1 93.88 263 LEU A N 1
ATOM 1997 C CA . LEU A 1 263 ? 5.742 36.781 19.828 1 93.88 263 LEU A CA 1
ATOM 1998 C C . LEU A 1 263 ? 4.59 37.625 19.281 1 93.88 263 LEU A C 1
ATOM 2000 O O . LEU A 1 263 ? 3.432 37.219 19.359 1 93.88 263 LEU A O 1
ATOM 2004 N N . LEU A 1 264 ? 4.887 38.781 18.797 1 95 264 LEU A N 1
ATOM 2005 C CA . LEU A 1 264 ? 3.85 39.625 18.219 1 95 264 LEU A CA 1
ATOM 2006 C C . LEU A 1 264 ? 3.258 39 16.969 1 95 264 LEU A C 1
ATOM 2008 O O . LEU A 1 264 ? 2.047 39.062 16.734 1 95 264 LEU A O 1
ATOM 2012 N N . LEU A 1 265 ? 4.129 38.438 16.234 1 96.44 265 LEU A N 1
ATOM 2013 C CA . LEU A 1 265 ? 3.693 37.844 14.984 1 96.44 265 LEU A CA 1
ATOM 2014 C C . LEU A 1 265 ? 2.684 36.719 15.25 1 96.44 265 LEU A C 1
ATOM 2016 O O . LEU A 1 265 ? 1.62 36.688 14.625 1 96.44 265 LEU A O 1
ATOM 2020 N N . ILE A 1 266 ? 3.031 35.812 16.156 1 96.31 266 ILE A N 1
ATOM 2021 C CA . ILE A 1 266 ? 2.176 34.656 16.391 1 96.31 266 ILE A CA 1
ATOM 2022 C C . ILE A 1 266 ? 0.855 35.094 17.016 1 96.31 266 ILE A C 1
ATOM 2024 O O . ILE A 1 266 ? -0.193 34.5 16.75 1 96.31 266 ILE A O 1
ATOM 2028 N N . VAL A 1 267 ? 0.818 36.156 17.75 1 97.12 267 VAL A N 1
ATOM 2029 C CA . VAL A 1 267 ? -0.406 36.688 18.344 1 97.12 267 VAL A CA 1
ATOM 2030 C C . VAL A 1 267 ? -1.287 37.281 17.25 1 97.12 267 VAL A C 1
ATOM 2032 O O . VAL A 1 267 ? -2.5 37.062 17.234 1 97.12 267 VAL A O 1
ATOM 2035 N N . VAL A 1 268 ? -0.676 38.031 16.391 1 97.19 268 VAL A N 1
ATOM 2036 C CA . VAL A 1 268 ? -1.413 38.656 15.297 1 97.19 268 VAL A CA 1
ATOM 2037 C C . VAL A 1 268 ? -1.982 37.562 14.375 1 97.19 268 VAL A C 1
ATOM 2039 O O . VAL A 1 268 ? -3.133 37.656 13.938 1 97.19 268 VAL A O 1
ATOM 2042 N N . VAL A 1 269 ? -1.138 36.625 14.055 1 97.19 269 VAL A N 1
ATOM 2043 C CA . VAL A 1 269 ? -1.591 35.531 13.211 1 97.19 269 VAL A CA 1
ATOM 2044 C C . VAL A 1 269 ? -2.742 34.781 13.891 1 97.19 269 VAL A C 1
ATOM 2046 O O . VAL A 1 269 ? -3.723 34.406 13.242 1 97.19 269 VAL A O 1
ATOM 2049 N N . GLY A 1 270 ? -2.578 34.5 15.188 1 97.19 270 GLY A N 1
ATOM 2050 C CA . GLY A 1 270 ? -3.676 33.906 15.938 1 97.19 270 GLY A CA 1
ATOM 2051 C C . GLY A 1 270 ? -4.969 34.688 15.828 1 97.19 270 GLY A C 1
ATOM 2052 O O . GLY A 1 270 ? -6.039 34.125 15.641 1 97.19 270 GLY A O 1
ATOM 2053 N N . PHE A 1 271 ? -4.836 35.969 15.906 1 96.81 271 PHE A N 1
ATOM 2054 C CA . PHE A 1 271 ? -6 36.844 15.773 1 96.81 271 PHE A CA 1
ATOM 2055 C C . PHE A 1 271 ? -6.598 36.719 14.375 1 96.81 271 PHE A C 1
ATOM 2057 O O . PHE A 1 271 ? -7.82 36.656 14.227 1 96.81 271 PHE A O 1
ATOM 2064 N N . LEU A 1 272 ? -5.816 36.719 13.383 1 96.94 272 LEU A N 1
ATOM 2065 C CA . LEU A 1 272 ? -6.27 36.688 11.992 1 96.94 272 LEU A CA 1
ATOM 2066 C C . LEU A 1 272 ? -7 35.375 11.703 1 96.94 272 LEU A C 1
ATOM 2068 O O . LEU A 1 272 ? -8.016 35.375 11 1 96.94 272 LEU A O 1
ATOM 2072 N N . ILE A 1 273 ? -6.473 34.25 12.227 1 95.88 273 ILE A N 1
ATOM 2073 C CA . ILE A 1 273 ? -7.137 32.969 11.969 1 95.88 273 ILE A CA 1
ATOM 2074 C C . ILE A 1 273 ? -8.484 32.969 12.688 1 95.88 273 ILE A C 1
ATOM 2076 O O . ILE A 1 273 ? -9.445 32.344 12.195 1 95.88 273 ILE A O 1
ATOM 2080 N N . GLY A 1 274 ? -8.562 33.594 13.812 1 94.06 274 GLY A N 1
ATOM 2081 C CA . GLY A 1 274 ? -9.844 33.75 14.484 1 94.06 274 GLY A CA 1
ATOM 2082 C C . GLY A 1 274 ? -10.844 34.562 13.695 1 94.06 274 GLY A C 1
ATOM 2083 O O . GLY A 1 274 ? -12.039 34.25 13.68 1 94.06 274 GLY A O 1
ATOM 2084 N N . VAL A 1 275 ? -10.383 35.594 13.047 1 94.94 275 VAL A N 1
ATOM 2085 C CA . VAL A 1 275 ? -11.258 36.406 12.219 1 94.94 275 VAL A CA 1
ATOM 2086 C C . VAL A 1 275 ? -11.789 35.594 11.047 1 94.94 275 VAL A C 1
ATOM 2088 O O . VAL A 1 275 ? -12.969 35.688 10.695 1 94.94 275 VAL A O 1
ATOM 2091 N N . ILE A 1 276 ? -10.945 34.844 10.438 1 94.75 276 ILE A N 1
ATOM 2092 C CA . ILE A 1 276 ? -11.367 33.938 9.367 1 94.75 276 ILE A CA 1
ATOM 2093 C C . ILE A 1 276 ? -12.43 32.969 9.883 1 94.75 276 ILE A C 1
ATOM 2095 O O . ILE A 1 276 ? -13.414 32.688 9.188 1 94.75 276 ILE A O 1
ATOM 2099 N N . ALA A 1 277 ? -12.25 32.531 11.086 1 91.62 277 ALA A N 1
ATOM 2100 C CA . ALA A 1 277 ? -13.156 31.562 11.68 1 91.62 277 ALA A CA 1
ATOM 2101 C C . ALA A 1 277 ? -14.516 32.188 11.977 1 91.62 277 ALA A C 1
ATOM 2103 O O . ALA A 1 277 ? -15.523 31.469 12.086 1 91.62 277 ALA A O 1
ATOM 2104 N N . LEU A 1 278 ? -14.562 33.531 12.133 1 89.25 278 LEU A N 1
ATOM 2105 C CA . LEU A 1 278 ? -15.844 34.188 12.32 1 89.25 278 LEU A CA 1
ATOM 2106 C C . LEU A 1 278 ? -16.719 34.062 11.078 1 89.25 278 LEU A C 1
ATOM 2108 O O . LEU A 1 278 ? -17.953 33.969 11.188 1 89.25 278 LEU A O 1
ATOM 2112 N N . ILE A 1 279 ? -16.062 33.969 9.961 1 88.44 279 ILE A N 1
ATOM 2113 C CA . ILE A 1 279 ? -16.797 33.812 8.711 1 88.44 279 ILE A CA 1
ATOM 2114 C C . ILE A 1 279 ? -17.094 32.344 8.461 1 88.44 279 ILE A C 1
ATOM 2116 O O . ILE A 1 279 ? -18.234 32 8.133 1 88.44 279 ILE A O 1
ATOM 2120 N N . HIS A 1 280 ? -16.047 31.578 8.609 1 90 280 HIS A N 1
ATOM 2121 C CA . HIS A 1 280 ? -16.188 30.125 8.422 1 90 280 HIS A CA 1
ATOM 2122 C C . HIS A 1 280 ? -15.555 29.375 9.586 1 90 280 HIS A C 1
ATOM 2124 O O . HIS A 1 280 ? -14.406 28.922 9.5 1 90 280 HIS A O 1
ATOM 2130 N N . PRO A 1 281 ? -16.328 29.078 10.555 1 87 281 PRO A N 1
ATOM 2131 C CA . PRO A 1 281 ? -15.805 28.438 11.766 1 87 281 PRO A CA 1
ATOM 2132 C C . PRO A 1 281 ? -15.188 27.062 11.484 1 87 281 PRO A C 1
ATOM 2134 O O . PRO A 1 281 ? -14.297 26.625 12.219 1 87 281 P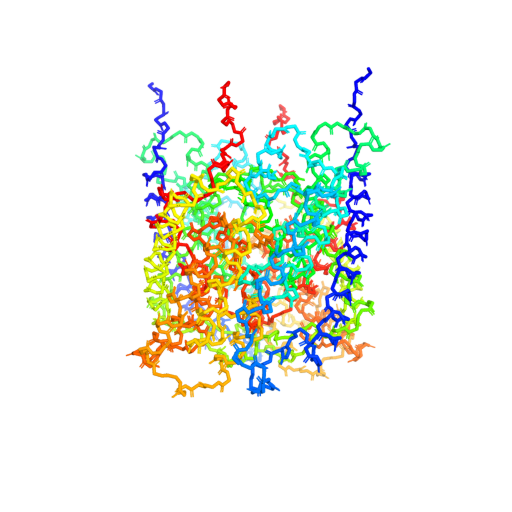RO A O 1
ATOM 2137 N N . ILE A 1 282 ? -15.578 26.453 10.406 1 88.12 282 ILE A N 1
ATOM 2138 C CA . ILE A 1 282 ? -15.172 25.078 10.086 1 88.12 282 ILE A CA 1
ATOM 2139 C C . ILE A 1 282 ? -13.703 25.062 9.68 1 88.12 282 ILE A C 1
ATOM 2141 O O . ILE A 1 282 ? -13.094 23.984 9.594 1 88.12 282 ILE A O 1
ATOM 2145 N N . THR A 1 283 ? -13.117 26.266 9.57 1 91.06 283 THR A N 1
ATOM 2146 C CA . THR A 1 283 ? -11.719 26.328 9.148 1 91.06 283 THR A CA 1
ATOM 2147 C C . THR A 1 283 ? -10.789 26.156 10.352 1 91.06 283 THR A C 1
ATOM 2149 O O . THR A 1 283 ? -9.586 25.953 10.18 1 91.06 283 THR A O 1
ATOM 2152 N N . LEU A 1 284 ? -11.344 26.188 11.555 1 89.75 284 LEU A N 1
ATOM 2153 C CA . LEU A 1 284 ? -10.531 26 12.75 1 89.75 284 LEU A CA 1
ATOM 2154 C C . LEU A 1 284 ? -10.141 24.547 12.938 1 89.75 284 LEU A C 1
ATOM 2156 O O . LEU A 1 284 ? -10.781 23.656 12.383 1 89.75 284 LEU A O 1
ATOM 2160 N N . PHE A 1 285 ? -9.047 24.312 13.641 1 89.12 285 PHE A N 1
ATOM 2161 C CA . PHE A 1 285 ? -8.562 22.984 14.031 1 89.12 285 PHE A CA 1
ATOM 2162 C C . PHE A 1 285 ? -8.055 22.219 12.82 1 89.12 285 PHE A C 1
ATOM 2164 O O . PHE A 1 285 ? -7.961 22.766 11.719 1 89.12 285 PHE A O 1
ATOM 2171 N N . TYR A 1 286 ? -7.625 21 13 1 85.12 286 TYR A N 1
ATOM 2172 C CA . TYR A 1 286 ? -6.836 20.312 11.992 1 85.12 286 TYR A CA 1
ATOM 2173 C C . TYR A 1 286 ? -7.734 19.562 11.008 1 85.12 286 TYR A C 1
ATOM 2175 O O . TYR A 1 286 ? -7.258 19.016 10.016 1 85.12 286 TYR A O 1
ATOM 2183 N N . GLY A 1 287 ? -9 19.578 11.078 1 79.62 287 GLY A N 1
ATOM 2184 C CA . GLY A 1 287 ? -9.875 19.188 9.984 1 79.62 287 GLY A CA 1
ATOM 2185 C C . GLY A 1 287 ? -10.438 17.781 10.133 1 79.62 287 GLY A C 1
ATOM 2186 O O . GLY A 1 287 ? -11.289 17.359 9.352 1 79.62 287 GLY A O 1
ATOM 2187 N N . GLU A 1 288 ? -10.078 16.984 11.086 1 77.38 288 GLU A N 1
ATOM 2188 C CA . GLU A 1 288 ? -10.531 15.602 11.211 1 77.38 288 GLU A CA 1
ATOM 2189 C C . GLU A 1 288 ? -12.047 15.539 11.422 1 77.38 288 GLU A C 1
ATOM 2191 O O . GLU A 1 288 ? -12.758 14.914 10.625 1 77.38 288 GLU A O 1
ATOM 2196 N N . ARG A 1 289 ? -12.484 16.172 12.398 1 77.38 289 ARG A N 1
ATOM 2197 C CA . ARG A 1 289 ? -13.922 16.219 12.648 1 77.38 289 ARG A CA 1
ATOM 2198 C C . ARG A 1 289 ? -14.641 16.984 11.555 1 77.38 289 ARG A C 1
ATOM 2200 O O . ARG A 1 289 ? -15.766 16.656 11.188 1 77.38 289 ARG A O 1
ATOM 2207 N N . GLN A 1 290 ? -13.984 17.969 11.055 1 82 290 GLN A N 1
ATOM 2208 C CA . GLN A 1 290 ? -14.578 18.828 10.031 1 82 290 GLN A CA 1
ATOM 2209 C C . GLN A 1 290 ? -14.82 18.062 8.742 1 82 290 GLN A C 1
ATOM 2211 O O . GLN A 1 290 ? -15.789 18.328 8.023 1 82 290 GLN A O 1
ATOM 2216 N N . ILE A 1 291 ? -13.953 17.141 8.484 1 85.81 291 ILE A N 1
ATOM 2217 C CA . ILE A 1 291 ? -14.141 16.297 7.309 1 85.81 291 ILE A CA 1
ATOM 2218 C C . ILE A 1 291 ? -15.414 15.477 7.469 1 85.81 291 ILE A C 1
ATOM 2220 O O . ILE A 1 291 ? -16.203 15.359 6.527 1 85.81 291 ILE A O 1
ATOM 2224 N N . GLU A 1 292 ? -15.602 14.977 8.602 1 82.94 292 GLU A N 1
ATOM 2225 C CA . GLU A 1 292 ? -16.812 14.203 8.883 1 82.94 292 GLU A CA 1
ATOM 2226 C C . GLU A 1 292 ? -18.062 15.055 8.727 1 82.94 292 GLU A C 1
ATOM 2228 O O . GLU A 1 292 ? -19.094 14.57 8.258 1 82.94 292 GLU A O 1
ATOM 2233 N N . GLN A 1 293 ? -17.938 16.25 9.148 1 81.88 293 GLN A N 1
ATOM 2234 C CA . GLN A 1 293 ? -19.062 17.172 9.031 1 81.88 293 GLN A CA 1
ATOM 2235 C C . GLN A 1 293 ? -19.406 17.438 7.566 1 81.88 293 GLN A C 1
ATOM 2237 O O . GLN A 1 293 ? -20.578 17.547 7.207 1 81.88 293 GLN A O 1
ATOM 2242 N N . VAL A 1 294 ? -18.391 17.531 6.785 1 84 294 VAL A N 1
ATOM 2243 C CA . VAL A 1 294 ? -18.594 17.781 5.363 1 84 294 VAL A CA 1
ATOM 2244 C C . VAL A 1 294 ? -19.25 16.562 4.715 1 84 294 VAL A C 1
ATOM 2246 O O . VAL A 1 294 ? -20.109 16.703 3.844 1 84 294 VAL A O 1
ATOM 2249 N N . ILE A 1 295 ? -18.891 15.422 5.176 1 81.88 295 ILE A N 1
ATOM 2250 C CA . ILE A 1 295 ? -19.406 14.18 4.609 1 81.88 295 ILE A CA 1
ATOM 2251 C C . ILE A 1 295 ? -20.859 13.984 5.055 1 81.88 295 ILE A C 1
ATOM 2253 O O . ILE A 1 295 ? -21.703 13.539 4.27 1 81.88 295 ILE A O 1
ATOM 2257 N N . GLU A 1 296 ? -21.094 14.273 6.293 1 77.31 296 GLU A N 1
ATOM 2258 C CA . GLU A 1 296 ? -22.406 14.055 6.875 1 77.31 296 GLU A CA 1
ATOM 2259 C C . GLU A 1 296 ? -23.453 14.977 6.25 1 77.31 296 GLU A C 1
ATOM 2261 O O . GLU A 1 296 ? -24.625 14.609 6.125 1 77.31 296 GLU A O 1
ATOM 2266 N N . VAL A 1 297 ? -23.062 16.109 5.988 1 68.56 297 VAL A N 1
ATOM 2267 C CA . VAL A 1 297 ? -24.031 17.078 5.508 1 68.56 297 VAL A CA 1
ATOM 2268 C C . VAL A 1 297 ? -23.969 17.172 3.986 1 68.56 297 VAL A C 1
ATOM 2270 O O . VAL A 1 297 ? -23.625 18.234 3.438 1 68.56 297 VAL A O 1
ATOM 2273 N N . VAL A 1 298 ? -24.312 16.047 3.453 1 66.06 298 VAL A N 1
ATOM 2274 C CA . VAL A 1 298 ? -24.281 15.945 1.997 1 66.06 298 VAL A CA 1
ATOM 2275 C C . VAL A 1 298 ? -25.266 16.953 1.394 1 66.06 298 VAL A C 1
ATOM 2277 O O . VAL A 1 298 ? -26.406 17.047 1.839 1 66.06 298 VAL A O 1
ATOM 2280 N N . ASN A 1 299 ? -24.812 17.891 0.59 1 65.69 299 ASN A N 1
ATOM 2281 C CA . ASN A 1 299 ? -25.656 18.781 -0.209 1 65.69 299 ASN A CA 1
ATOM 2282 C C . ASN A 1 299 ? -26.125 19.984 0.604 1 65.69 299 ASN A C 1
ATOM 2284 O O . ASN A 1 299 ? -26.969 20.766 0.142 1 65.69 299 ASN A O 1
ATOM 2288 N N . ARG A 1 300 ? -25.703 20 1.843 1 74 300 ARG A N 1
ATOM 2289 C CA . ARG A 1 300 ? -26.141 21.172 2.59 1 74 300 ARG A CA 1
ATOM 2290 C C . ARG A 1 300 ? -25.328 22.406 2.182 1 74 300 ARG A C 1
ATOM 2292 O O . ARG A 1 300 ? -25.859 23.516 2.17 1 74 300 ARG A O 1
ATOM 2299 N N . TYR A 1 301 ? -24.156 22.078 1.885 1 85.44 301 TYR A N 1
ATOM 2300 C CA . TYR A 1 301 ? -23.312 23.188 1.467 1 85.44 301 TYR A CA 1
ATOM 2301 C C . TYR A 1 301 ? -23.297 23.328 -0.052 1 85.44 301 TYR A C 1
ATOM 2303 O O . TYR A 1 301 ? -23.172 22.328 -0.766 1 85.44 301 TYR A O 1
ATOM 2311 N N . SER A 1 302 ? -23.5 24.531 -0.541 1 91 302 SER A N 1
ATOM 2312 C CA . SER A 1 302 ? -23.406 24.781 -1.975 1 91 302 SER A CA 1
ATOM 2313 C C . SER A 1 302 ? -21.953 24.703 -2.451 1 91 302 SER A C 1
ATOM 2315 O O . SER A 1 302 ? -21.031 24.766 -1.645 1 91 302 SER A O 1
ATOM 2317 N N . ILE A 1 303 ? -21.797 24.531 -3.717 1 94.81 303 ILE A N 1
ATOM 2318 C CA . ILE A 1 303 ? -20.484 24.453 -4.336 1 94.81 303 ILE A CA 1
ATOM 2319 C C . ILE A 1 303 ? -19.672 25.703 -3.998 1 94.81 303 ILE A C 1
ATOM 2321 O O . ILE A 1 303 ? -18.5 25.625 -3.67 1 94.81 303 ILE A O 1
ATOM 2325 N N . GLY A 1 304 ? -20.344 26.844 -3.982 1 94.44 304 GLY A N 1
ATOM 2326 C CA . GLY A 1 304 ? -19.688 28.109 -3.672 1 94.44 304 GLY A CA 1
ATOM 2327 C C . GLY A 1 304 ? -19.141 28.156 -2.256 1 94.44 304 GLY A C 1
ATOM 2328 O O . GLY A 1 304 ? -18.016 28.609 -2.033 1 94.44 304 GLY A O 1
ATOM 2329 N N . ILE A 1 305 ? -19.938 27.734 -1.351 1 93.44 305 ILE A N 1
ATOM 2330 C CA . ILE A 1 305 ? -19.531 27.75 0.053 1 93.44 305 ILE A CA 1
ATOM 2331 C C . ILE A 1 305 ? -18.375 26.781 0.271 1 93.44 305 ILE A C 1
ATOM 2333 O O . ILE A 1 305 ? -17.422 27.078 0.997 1 93.44 305 ILE A O 1
ATOM 2337 N N . LEU A 1 306 ? -18.469 25.625 -0.356 1 95.62 306 LEU A N 1
ATOM 2338 C CA . LEU A 1 306 ? -17.422 24.609 -0.218 1 95.62 306 LEU A CA 1
ATOM 2339 C C . LEU A 1 306 ? -16.078 25.125 -0.736 1 95.62 306 LEU A C 1
ATOM 2341 O O . LEU A 1 306 ? -15.055 24.953 -0.085 1 95.62 306 LEU A O 1
ATOM 2345 N N . LEU A 1 307 ? -16.094 25.766 -1.851 1 96.75 307 LEU A N 1
ATOM 2346 C CA . LEU A 1 307 ? -14.875 26.281 -2.441 1 96.75 307 LEU A CA 1
ATOM 2347 C C . LEU A 1 307 ? -14.328 27.453 -1.621 1 96.75 307 LEU A C 1
ATOM 2349 O O . LEU A 1 307 ? -13.109 27.609 -1.495 1 96.75 307 LEU A O 1
ATOM 2353 N N . ARG A 1 308 ? -15.211 28.234 -1.049 1 95.69 308 ARG A N 1
ATOM 2354 C CA . ARG A 1 308 ? -14.797 29.328 -0.189 1 95.69 308 ARG A CA 1
ATOM 2355 C C . ARG A 1 308 ? -14.133 28.812 1.085 1 95.69 308 ARG A C 1
ATOM 2357 O O . ARG A 1 308 ? -13.109 29.328 1.517 1 95.69 308 ARG A O 1
ATOM 2364 N N . VAL A 1 309 ? -14.758 27.859 1.648 1 94.88 309 VAL A N 1
ATOM 2365 C CA . VAL A 1 309 ? -14.219 27.25 2.859 1 94.88 309 VAL A CA 1
ATOM 2366 C C . VAL A 1 309 ? -12.844 26.656 2.57 1 94.88 309 VAL A C 1
ATOM 2368 O O . VAL A 1 309 ? -11.914 26.812 3.361 1 94.88 309 VAL A O 1
ATOM 2371 N N . ALA A 1 310 ? -12.727 25.953 1.412 1 97.44 310 ALA A N 1
ATOM 2372 C CA . ALA A 1 310 ? -11.445 25.375 1.021 1 97.44 310 ALA A CA 1
ATOM 2373 C C . ALA A 1 310 ? -10.375 26.453 0.869 1 97.44 310 ALA A C 1
ATOM 2375 O O . ALA A 1 310 ? -9.25 26.281 1.334 1 97.44 310 ALA A O 1
ATOM 2376 N N . PHE A 1 311 ? -10.734 27.516 0.319 1 97.75 311 PHE A N 1
ATOM 2377 C CA . PHE A 1 311 ? -9.805 28.609 0.088 1 97.75 311 PHE A CA 1
ATOM 2378 C C . PHE A 1 311 ? -9.344 29.219 1.408 1 97.75 311 PHE A C 1
ATOM 2380 O O . PHE A 1 311 ? -8.148 29.438 1.614 1 97.75 311 PHE A O 1
ATOM 2387 N N . PHE A 1 312 ? -10.266 29.5 2.281 1 97 312 PHE A N 1
ATOM 2388 C CA . PHE A 1 312 ? -9.93 30.125 3.553 1 97 312 PHE A CA 1
ATOM 2389 C C . PHE A 1 312 ? -9.164 29.172 4.449 1 97 312 PHE A C 1
ATOM 2391 O O . PHE A 1 312 ? -8.328 29.594 5.254 1 97 312 PHE A O 1
ATOM 2398 N N . LYS A 1 313 ? -9.438 27.859 4.309 1 97.31 313 LYS A N 1
ATOM 2399 C CA . LYS A 1 313 ? -8.633 26.875 5.035 1 97.31 313 LYS A CA 1
ATOM 2400 C C . LYS A 1 313 ? -7.18 26.922 4.582 1 97.31 313 LYS A C 1
ATOM 2402 O O . LYS A 1 313 ? -6.266 26.812 5.402 1 97.31 313 LYS A O 1
ATOM 2407 N N . LEU A 1 314 ? -6.984 27.031 3.271 1 98 314 LEU A N 1
ATOM 2408 C CA . LEU A 1 314 ? -5.625 27.125 2.748 1 98 314 LEU A CA 1
ATOM 2409 C C . LEU A 1 314 ? -4.918 28.359 3.293 1 98 314 LEU A C 1
ATOM 2411 O O . LEU A 1 314 ? -3.742 28.297 3.66 1 98 314 LEU A O 1
ATOM 2415 N N . LEU A 1 315 ? -5.625 29.422 3.381 1 97.38 315 LEU A N 1
ATOM 2416 C CA . LEU A 1 315 ? -5.07 30.672 3.893 1 97.38 315 LEU A CA 1
ATOM 2417 C C . LEU A 1 315 ? -4.734 30.562 5.375 1 97.38 315 LEU A C 1
ATOM 2419 O O . LEU A 1 315 ? -3.65 30.953 5.805 1 97.38 315 LEU A O 1
ATOM 2423 N N . ALA A 1 316 ? -5.68 30.047 6.129 1 97.25 316 ALA A N 1
ATOM 2424 C CA . ALA A 1 316 ? -5.477 29.875 7.566 1 97.25 316 ALA A CA 1
ATOM 2425 C C . ALA A 1 316 ? -4.309 28.938 7.848 1 97.25 316 ALA A C 1
ATOM 2427 O O . ALA A 1 316 ? -3.514 29.188 8.758 1 97.25 316 ALA A O 1
ATOM 2428 N N . LEU A 1 317 ? -4.246 27.875 7.086 1 96.75 317 LEU A N 1
ATOM 2429 C CA . LEU A 1 317 ? -3.162 26.906 7.234 1 96.75 317 LEU A CA 1
ATOM 2430 C C . LEU A 1 317 ? -1.809 27.562 6.984 1 96.75 317 LEU A C 1
ATOM 2432 O O . LEU A 1 317 ? -0.873 27.391 7.766 1 96.75 317 LEU A O 1
ATOM 2436 N N . SER A 1 318 ? -1.697 28.312 5.891 1 96.69 318 SER A N 1
ATOM 2437 C CA . SER A 1 318 ? -0.448 29 5.555 1 96.69 318 SER A CA 1
ATOM 2438 C C . SER A 1 318 ? -0.062 30.016 6.621 1 96.69 318 SER A C 1
ATOM 2440 O O . SER A 1 318 ? 1.113 30.141 6.973 1 96.69 318 SER A O 1
ATOM 2442 N N . LEU A 1 319 ? -1.028 30.734 7.102 1 96.62 319 LEU A N 1
ATOM 2443 C CA . LEU A 1 319 ? -0.779 31.703 8.164 1 96.62 319 LEU A CA 1
ATOM 2444 C C . LEU A 1 319 ? -0.243 31.016 9.414 1 96.62 319 LEU A C 1
ATOM 2446 O O . LEU A 1 319 ? 0.711 31.5 10.031 1 96.62 319 LEU A O 1
ATOM 2450 N N . CYS A 1 320 ? -0.834 29.938 9.75 1 95.81 320 CYS A N 1
ATOM 2451 C CA . CYS A 1 320 ? -0.393 29.188 10.93 1 95.81 320 CYS A CA 1
ATOM 2452 C C . CYS A 1 320 ? 1.03 28.672 10.742 1 95.81 320 CYS A C 1
ATOM 2454 O O . CYS A 1 320 ? 1.868 28.828 11.633 1 95.81 320 CYS A O 1
ATOM 2456 N N . LEU A 1 321 ? 1.281 28.109 9.602 1 92.62 321 LEU A N 1
ATOM 2457 C CA . LEU A 1 321 ? 2.576 27.484 9.344 1 92.62 321 LEU A CA 1
ATOM 2458 C C . LEU A 1 321 ? 3.688 28.531 9.336 1 92.62 321 LEU A C 1
ATOM 2460 O O . LEU A 1 321 ? 4.793 28.266 9.812 1 92.62 321 LEU A O 1
ATOM 2464 N N . ARG A 1 322 ? 3.383 29.672 8.797 1 93.12 322 ARG A N 1
ATOM 2465 C CA . ARG A 1 322 ? 4.406 30.703 8.641 1 93.12 322 ARG A CA 1
ATOM 2466 C C . ARG A 1 322 ? 4.379 31.688 9.812 1 93.12 322 ARG A C 1
ATOM 2468 O O . ARG A 1 322 ? 5.344 32.406 10.039 1 93.12 322 ARG A O 1
ATOM 2475 N N . GLY A 1 323 ? 3.316 31.641 10.555 1 93.44 323 GLY A N 1
ATOM 2476 C CA . GLY A 1 323 ? 3.135 32.625 11.617 1 93.44 323 GLY A CA 1
ATOM 2477 C C . GLY A 1 323 ? 3.695 32.156 12.953 1 93.44 323 GLY A C 1
ATOM 2478 O O . GLY A 1 323 ? 3.689 32.906 13.93 1 93.44 323 GLY A O 1
ATOM 2479 N N . GLY A 1 324 ? 4.105 30.875 13 1 91 324 GLY A N 1
ATOM 2480 C CA . GLY A 1 324 ? 4.777 30.453 14.219 1 91 324 GLY A CA 1
ATOM 2481 C C . GLY A 1 324 ? 4.086 29.312 14.914 1 91 324 GLY A C 1
ATOM 2482 O O . GLY A 1 324 ? 4.68 28.656 15.781 1 91 324 GLY A O 1
ATOM 2483 N N . PHE A 1 325 ? 2.848 29.078 14.609 1 93.56 325 PHE A N 1
ATOM 2484 C CA . PHE A 1 325 ? 2.191 27.891 15.156 1 93.56 325 PHE A CA 1
ATOM 2485 C C . PHE A 1 325 ? 2.9 26.625 14.711 1 93.56 325 PHE A C 1
ATOM 2487 O O . PHE A 1 325 ? 3.619 26.625 13.711 1 93.56 325 PHE A O 1
ATOM 2494 N N . ARG A 1 326 ? 2.787 25.609 15.547 1 91.25 326 ARG A N 1
ATOM 2495 C CA . ARG A 1 326 ? 3.426 24.344 15.227 1 91.25 326 ARG A CA 1
ATOM 2496 C C . ARG A 1 326 ? 2.396 23.312 14.766 1 91.25 326 ARG A C 1
ATOM 2498 O O . ARG A 1 326 ? 1.355 23.141 15.398 1 91.25 326 ARG A O 1
ATOM 2505 N N . GLY A 1 327 ? 2.689 22.797 13.602 1 90.94 327 GLY A N 1
ATOM 2506 C CA . GLY A 1 327 ? 1.774 21.797 13.078 1 90.94 327 GLY A CA 1
ATOM 2507 C C . GLY A 1 327 ? 2.15 21.312 11.695 1 90.94 327 GLY A C 1
ATOM 2508 O O . GLY A 1 327 ? 3.191 21.688 11.156 1 90.94 327 GLY A O 1
ATOM 2509 N N . GLY A 1 328 ? 1.324 20.406 11.164 1 91.5 328 GLY A N 1
ATOM 2510 C CA . GLY A 1 328 ? 1.562 19.812 9.859 1 91.5 328 GLY A CA 1
ATOM 2511 C C . GLY A 1 328 ? 0.503 20.172 8.836 1 91.5 328 GLY A C 1
ATOM 2512 O O . GLY A 1 328 ? -0.446 20.891 9.148 1 91.5 328 GLY A O 1
ATOM 2513 N N . VAL A 1 329 ? 0.699 19.672 7.656 1 93.69 329 VAL A N 1
ATOM 2514 C CA . VAL A 1 329 ? -0.125 20.156 6.559 1 93.69 329 VAL A CA 1
ATOM 2515 C C . VAL A 1 329 ? -1.072 19.047 6.094 1 93.69 329 VAL A C 1
ATOM 2517 O O . VAL A 1 329 ? -2.047 19.312 5.387 1 93.69 329 VAL A O 1
ATOM 2520 N N . VAL A 1 330 ? -0.918 17.859 6.48 1 93.56 330 VAL A N 1
ATOM 2521 C CA . VAL A 1 330 ? -1.547 16.703 5.836 1 93.56 330 VAL A CA 1
ATOM 2522 C C . VAL A 1 330 ? -3.051 16.719 6.102 1 93.56 330 VAL A C 1
ATOM 2524 O O . VAL A 1 330 ? -3.854 16.766 5.168 1 93.56 330 VAL A O 1
ATOM 2527 N N . PHE A 1 331 ? -3.502 16.781 7.336 1 92.81 331 PHE A N 1
ATOM 2528 C CA . PHE A 1 331 ? -4.918 16.703 7.672 1 92.81 331 PHE A CA 1
ATOM 2529 C C . PHE A 1 331 ? -5.672 17.922 7.152 1 92.81 331 PHE A C 1
ATOM 2531 O O . PHE A 1 331 ? -6.766 17.797 6.602 1 92.81 331 PHE A O 1
ATOM 2538 N N . PRO A 1 332 ? -5.094 19.062 7.332 1 95.81 332 PRO A N 1
ATOM 2539 C CA . PRO A 1 332 ? -5.773 20.219 6.762 1 95.81 332 PRO A CA 1
ATOM 2540 C C . PRO A 1 332 ? -5.949 20.109 5.246 1 95.81 332 PRO A C 1
ATOM 2542 O O . PRO A 1 332 ? -6.98 20.531 4.711 1 95.81 332 PRO A O 1
ATOM 2545 N N . LEU A 1 333 ? -4.965 19.578 4.602 1 96.88 333 LEU A N 1
ATOM 2546 C CA . LEU A 1 333 ? -5.082 19.422 3.158 1 96.88 333 LEU A CA 1
ATOM 2547 C C . LEU A 1 333 ? -6.105 18.344 2.814 1 96.88 333 LEU A C 1
ATOM 2549 O O . LEU A 1 333 ? -6.785 18.422 1.788 1 96.88 333 LEU A O 1
ATOM 2553 N N . PHE A 1 334 ? -6.18 17.328 3.693 1 94.94 334 PHE A N 1
ATOM 2554 C CA . PHE A 1 334 ? -7.266 16.375 3.537 1 94.94 334 PHE A CA 1
ATOM 2555 C C . PHE A 1 334 ? -8.617 17.078 3.584 1 94.94 334 PHE A C 1
ATOM 2557 O O . PHE A 1 334 ? -9.508 16.781 2.783 1 94.94 334 PHE A O 1
ATOM 2564 N N . PHE A 1 335 ? -8.758 18 4.5 1 95.31 335 PHE A N 1
ATOM 2565 C CA . PHE A 1 335 ? -10 18.734 4.648 1 95.31 335 PHE A CA 1
ATOM 2566 C C . PHE A 1 335 ? -10.297 19.547 3.396 1 95.31 335 PHE A C 1
ATOM 2568 O O . PHE A 1 335 ? -11.43 19.562 2.906 1 95.31 335 PHE A O 1
ATOM 2575 N N . VAL A 1 336 ? -9.289 20.234 2.91 1 97.5 336 VAL A N 1
ATOM 2576 C CA . VAL A 1 336 ? -9.453 21 1.675 1 97.5 336 VAL A CA 1
ATOM 2577 C C . VAL A 1 336 ? -9.875 20.062 0.543 1 97.5 336 VAL A C 1
ATOM 2579 O O . VAL A 1 336 ? -10.781 20.391 -0.227 1 97.5 336 VAL A O 1
ATOM 2582 N N . GLY A 1 337 ? -9.195 18.953 0.471 1 97.19 337 GLY A N 1
ATOM 2583 C CA . GLY A 1 337 ? -9.555 17.953 -0.525 1 97.19 337 GLY A CA 1
ATOM 2584 C C . GLY A 1 337 ? -10.992 17.484 -0.397 1 97.19 337 GLY A C 1
ATOM 2585 O O . GLY A 1 337 ? -11.688 17.312 -1.401 1 97.19 337 GLY A O 1
ATOM 2586 N N . ALA A 1 338 ? -11.422 17.266 0.799 1 94.81 338 ALA A N 1
ATOM 2587 C CA . ALA A 1 338 ? -12.789 16.812 1.038 1 94.81 338 ALA A CA 1
ATOM 2588 C C . ALA A 1 338 ? -13.797 17.844 0.562 1 94.81 338 ALA A C 1
ATOM 2590 O O . ALA A 1 338 ? -14.82 17.5 -0.039 1 94.81 338 ALA A O 1
ATOM 2591 N N . CYS A 1 339 ? -13.555 19.109 0.856 1 95.69 339 CYS A N 1
ATOM 2592 C CA . CYS A 1 339 ? -14.445 20.188 0.436 1 95.69 339 CYS A CA 1
ATOM 2593 C C . CYS A 1 339 ? -14.523 20.266 -1.084 1 95.69 339 CYS A C 1
ATOM 2595 O O . CYS A 1 339 ? -15.617 20.312 -1.652 1 95.69 339 CYS A O 1
ATOM 2597 N N . VAL A 1 340 ? -13.391 20.25 -1.708 1 97.69 340 VAL A N 1
ATOM 2598 C CA . VAL A 1 340 ? -13.359 20.359 -3.162 1 97.69 340 VAL A CA 1
ATOM 2599 C C . VAL A 1 340 ? -13.938 19.078 -3.783 1 97.69 340 VAL A C 1
ATOM 2601 O O . VAL A 1 340 ? -14.602 19.141 -4.82 1 97.69 340 VAL A O 1
ATOM 2604 N N . GLY A 1 341 ? -13.562 17.938 -3.18 1 96.31 341 GLY A N 1
ATOM 2605 C CA . GLY A 1 341 ? -14.141 16.688 -3.646 1 96.31 341 GLY A CA 1
ATOM 2606 C C . GLY A 1 341 ? -15.656 16.688 -3.615 1 96.31 341 GLY A C 1
ATOM 2607 O O . GLY A 1 341 ? -16.297 16.219 -4.562 1 96.31 341 GLY A O 1
ATOM 2608 N N . MET A 1 342 ? -16.219 17.188 -2.559 1 94.88 342 MET A N 1
ATOM 2609 C CA . MET A 1 342 ? -17.672 17.312 -2.455 1 94.88 342 MET A CA 1
ATOM 2610 C C . MET A 1 342 ? -18.219 18.234 -3.533 1 94.88 342 MET A C 1
ATOM 2612 O O . MET A 1 342 ? -19.281 17.969 -4.109 1 94.88 342 MET A O 1
ATOM 2616 N N . ALA A 1 343 ? -17.578 19.297 -3.74 1 96.25 343 ALA A N 1
ATOM 2617 C CA . ALA A 1 343 ? -18 20.234 -4.785 1 96.25 343 ALA A CA 1
ATOM 2618 C C . ALA A 1 343 ? -17.984 19.562 -6.156 1 96.25 343 ALA A C 1
ATOM 2620 O O . ALA A 1 343 ? -18.891 19.781 -6.961 1 96.25 343 ALA A O 1
ATOM 2621 N N . VAL A 1 344 ? -16.969 18.766 -6.465 1 96.31 344 VAL A N 1
ATOM 2622 C CA . VAL A 1 344 ? -16.875 18.062 -7.742 1 96.31 344 VAL A CA 1
ATOM 2623 C C . VAL A 1 344 ? -18.016 17.078 -7.879 1 96.31 344 VAL A C 1
ATOM 2625 O O . VAL A 1 344 ? -18.625 16.953 -8.945 1 96.31 344 VAL A O 1
ATOM 2628 N N . HIS A 1 345 ? -18.203 16.359 -6.777 1 94.12 345 HIS A N 1
ATOM 2629 C CA . HIS A 1 345 ? -19.312 15.398 -6.797 1 94.12 345 HIS A CA 1
ATOM 2630 C C . HIS A 1 345 ? -20.641 16.109 -7.082 1 94.12 345 HIS A C 1
ATOM 2632 O O . HIS A 1 345 ? -21.484 15.57 -7.805 1 94.12 345 HIS A O 1
ATOM 2638 N N . GLN A 1 346 ? -20.875 17.25 -6.492 1 93.94 346 GLN A N 1
ATOM 2639 C CA . GLN A 1 346 ? -22.109 18 -6.719 1 93.94 346 GLN A CA 1
ATOM 2640 C C . GLN A 1 346 ? -22.188 18.531 -8.156 1 93.94 346 GLN A C 1
ATOM 2642 O O . GLN A 1 346 ? -23.266 18.562 -8.75 1 93.94 346 GLN A O 1
ATOM 2647 N N . ALA A 1 347 ? -21.094 18.906 -8.688 1 95.38 347 ALA A N 1
ATOM 2648 C CA . ALA A 1 347 ? -21.047 19.422 -10.055 1 95.38 347 ALA A CA 1
ATOM 2649 C C . ALA A 1 347 ? -21.188 18.297 -11.07 1 95.38 347 ALA A C 1
ATOM 2651 O O . ALA A 1 347 ? -21.75 18.5 -12.148 1 95.38 347 ALA A O 1
ATOM 2652 N N . LEU A 1 348 ? -20.578 17.125 -10.75 1 95.19 348 LEU A N 1
ATOM 2653 C CA . LEU A 1 348 ? -20.656 15.914 -11.578 1 95.19 348 LEU A CA 1
ATOM 2654 C C . LEU A 1 348 ? -21.203 14.742 -10.781 1 95.19 348 LEU A C 1
ATOM 2656 O O . LEU A 1 348 ? -20.453 13.859 -10.367 1 95.19 348 LEU A O 1
ATOM 2660 N N . PRO A 1 349 ? -22.484 14.609 -10.781 1 91.12 349 PRO A N 1
ATOM 2661 C CA . PRO A 1 349 ? -23.125 13.633 -9.898 1 91.12 349 PRO A CA 1
ATOM 2662 C C . PRO A 1 349 ? -22.797 12.188 -10.266 1 91.12 349 PRO A C 1
ATOM 2664 O O . PRO A 1 349 ? -22.953 11.289 -9.445 1 91.12 349 PRO A O 1
ATOM 2667 N N . ASN A 1 350 ? -22.281 11.984 -11.453 1 91.25 350 ASN A N 1
ATOM 2668 C CA . ASN A 1 350 ? -21.922 10.633 -11.867 1 91.25 350 ASN A CA 1
ATOM 2669 C C . ASN A 1 350 ? -20.641 10.172 -11.172 1 91.25 350 ASN A C 1
ATOM 2671 O O . ASN A 1 350 ? -20.312 8.977 -11.188 1 91.25 350 ASN A O 1
ATOM 2675 N N . THR A 1 351 ? -19.969 11.062 -10.531 1 91.19 351 THR A N 1
ATOM 2676 C CA . THR A 1 351 ? -18.781 10.703 -9.766 1 91.19 351 THR A CA 1
ATOM 2677 C C . THR A 1 351 ? -19.156 10.164 -8.391 1 91.19 351 THR A C 1
ATOM 2679 O O . THR A 1 351 ? -19.812 10.852 -7.609 1 91.19 351 THR A O 1
ATOM 2682 N N . PRO A 1 352 ? -18.797 8.922 -8.156 1 89.25 352 PRO A N 1
ATOM 2683 C CA . PRO A 1 352 ? -19.094 8.422 -6.816 1 89.25 352 PRO A CA 1
ATOM 2684 C C . PRO A 1 352 ? -18.5 9.297 -5.715 1 89.25 352 PRO A C 1
ATOM 2686 O O . PRO A 1 352 ? -17.359 9.734 -5.816 1 89.25 352 PRO A O 1
ATOM 2689 N N . LEU A 1 353 ? -19.281 9.539 -4.727 1 89.25 353 LEU A N 1
ATOM 2690 C CA . LEU A 1 353 ? -18.922 10.469 -3.658 1 89.25 353 LEU A CA 1
ATOM 2691 C C . LEU A 1 353 ? -17.625 10.047 -2.984 1 89.25 353 LEU A C 1
ATOM 2693 O O . LEU A 1 353 ? -16.734 10.875 -2.762 1 89.25 353 LEU A O 1
ATOM 2697 N N . SER A 1 354 ? -17.5 8.75 -2.697 1 88.69 354 SER A N 1
ATOM 2698 C CA . SER A 1 354 ? -16.328 8.258 -2.004 1 88.69 354 SER A CA 1
ATOM 2699 C C . SER A 1 354 ? -15.062 8.461 -2.84 1 88.69 354 SER A C 1
ATOM 2701 O O . SER A 1 354 ? -14 8.773 -2.305 1 88.69 354 SER A O 1
ATOM 2703 N N . VAL A 1 355 ? -15.211 8.336 -4.117 1 90.38 355 VAL A N 1
ATOM 2704 C CA . VAL A 1 355 ? -14.086 8.516 -5.027 1 90.38 355 VAL A CA 1
ATOM 2705 C C . VAL A 1 355 ? -13.703 9.992 -5.09 1 90.38 355 VAL A C 1
ATOM 2707 O O . VAL A 1 355 ? -12.523 10.344 -5.059 1 90.38 355 VAL A O 1
ATOM 2710 N N . ALA A 1 356 ? -14.695 10.805 -5.109 1 93.75 356 ALA A N 1
ATOM 2711 C CA . ALA A 1 356 ? -14.461 12.242 -5.188 1 93.75 356 ALA A CA 1
ATOM 2712 C C . ALA A 1 356 ? -13.773 12.75 -3.926 1 93.75 356 ALA A C 1
ATOM 2714 O O . ALA A 1 356 ? -12.812 13.523 -4.008 1 93.75 356 ALA A O 1
ATOM 2715 N N . LEU A 1 357 ? -14.25 12.312 -2.781 1 93 357 LEU A N 1
ATOM 2716 C CA . LEU A 1 357 ? -13.711 12.773 -1.505 1 93 357 LEU A CA 1
ATOM 2717 C C . LEU A 1 357 ? -12.289 12.266 -1.305 1 93 357 LEU A C 1
ATOM 2719 O O . LEU A 1 357 ? -11.352 13.062 -1.221 1 93 357 LEU A O 1
ATOM 2723 N N . ALA A 1 358 ? -12.102 10.945 -1.348 1 91.69 358 ALA A N 1
ATOM 2724 C CA . ALA A 1 358 ? -10.805 10.344 -1.074 1 91.69 358 ALA A CA 1
ATOM 2725 C C . ALA A 1 358 ? -9.797 10.688 -2.17 1 91.69 358 ALA A C 1
ATOM 2727 O O . ALA A 1 358 ? -8.625 10.93 -1.89 1 91.69 358 ALA A O 1
ATOM 2728 N N . GLY A 1 359 ? -10.281 10.648 -3.396 1 94.06 359 GLY A N 1
ATOM 2729 C CA . GLY A 1 359 ? -9.406 10.992 -4.508 1 94.06 359 GLY A CA 1
ATOM 2730 C C . GLY A 1 359 ? -8.867 12.406 -4.43 1 94.06 359 GLY A C 1
ATOM 2731 O O . GLY A 1 359 ? -7.676 12.633 -4.645 1 94.06 359 GLY A O 1
ATOM 2732 N N . MET A 1 360 ? -9.703 13.305 -4.078 1 96.56 360 MET A N 1
ATOM 2733 C CA . MET A 1 360 ? -9.297 14.703 -3.994 1 96.56 360 MET A CA 1
ATOM 2734 C C . MET A 1 360 ? -8.383 14.93 -2.795 1 96.56 360 MET A C 1
ATOM 2736 O O . MET A 1 360 ? -7.438 15.727 -2.869 1 96.56 360 MET A O 1
ATOM 2740 N N . MET A 1 361 ? -8.68 14.328 -1.688 1 96 361 MET A N 1
ATOM 2741 C CA . MET A 1 361 ? -7.816 14.43 -0.518 1 96 361 MET A CA 1
ATOM 2742 C C . MET A 1 361 ? -6.391 14 -0.854 1 96 361 MET A C 1
ATOM 2744 O O . MET A 1 361 ? -5.434 14.703 -0.517 1 96 361 MET A O 1
ATOM 2748 N N . ALA A 1 362 ? -6.355 12.914 -1.59 1 95.62 362 ALA A N 1
ATOM 2749 C CA . ALA A 1 362 ? -5.047 12.383 -1.954 1 95.62 362 ALA A CA 1
ATOM 2750 C C . ALA A 1 362 ? -4.367 13.266 -3 1 95.62 362 ALA A C 1
ATOM 2752 O O . ALA A 1 362 ? -3.178 13.57 -2.887 1 95.62 362 ALA A O 1
ATOM 2753 N N . ALA A 1 363 ? -5.102 13.688 -3.965 1 97.5 363 ALA A N 1
ATOM 2754 C CA . ALA A 1 363 ? -4.562 14.414 -5.109 1 97.5 363 ALA A CA 1
ATOM 2755 C C . ALA A 1 363 ? -4.043 15.789 -4.691 1 97.5 363 ALA A C 1
ATOM 2757 O O . ALA A 1 363 ? -3.051 16.281 -5.242 1 97.5 363 ALA A O 1
ATOM 2758 N N . VAL A 1 364 ? -4.648 16.391 -3.756 1 98 364 VAL A N 1
ATOM 2759 C CA . VAL A 1 364 ? -4.219 17.703 -3.301 1 98 364 VAL A CA 1
ATOM 2760 C C . VAL A 1 364 ? -2.971 17.578 -2.432 1 98 364 VAL A C 1
ATOM 2762 O O . VAL A 1 364 ? -2.01 18.328 -2.598 1 98 364 VAL A O 1
ATOM 2765 N N . THR A 1 365 ? -2.959 16.672 -1.56 1 96.69 365 THR A N 1
ATOM 2766 C CA . THR A 1 365 ? -1.911 16.531 -0.554 1 96.69 365 THR A CA 1
ATOM 2767 C C . THR A 1 365 ? -0.6 16.078 -1.197 1 96.69 365 THR A C 1
ATOM 2769 O O . THR A 1 365 ? 0.48 16.484 -0.756 1 96.69 365 THR A O 1
ATOM 2772 N N . VAL A 1 366 ? -0.703 15.289 -2.266 1 95.69 366 VAL A N 1
ATOM 2773 C CA . VAL A 1 366 ? 0.497 14.719 -2.869 1 95.69 366 VAL A CA 1
ATOM 2774 C C . VAL A 1 366 ? 1.325 15.828 -3.52 1 95.69 366 VAL A C 1
ATOM 2776 O O . VAL A 1 366 ? 2.547 15.703 -3.641 1 95.69 366 VAL A O 1
ATOM 2779 N N . VAL A 1 367 ? 0.731 16.891 -3.912 1 94.94 367 VAL A N 1
ATOM 2780 C CA . VAL A 1 367 ? 1.438 18.016 -4.516 1 94.94 367 VAL A CA 1
ATOM 2781 C C . VAL A 1 367 ? 2.434 18.594 -3.516 1 94.94 367 VAL A C 1
ATOM 2783 O O . VAL A 1 367 ? 3.529 19.016 -3.893 1 94.94 367 VAL A O 1
ATOM 2786 N N . VAL A 1 368 ? 2.078 18.547 -2.277 1 92.94 368 VAL A N 1
ATOM 2787 C CA . VAL A 1 368 ? 2.861 19.188 -1.229 1 92.94 368 VAL A CA 1
ATOM 2788 C C . VAL A 1 368 ? 3.854 18.188 -0.638 1 92.94 368 VAL A C 1
ATOM 2790 O O . VAL A 1 368 ? 5.039 18.5 -0.486 1 92.94 368 VAL A O 1
ATOM 2793 N N . THR A 1 369 ? 3.426 17.016 -0.383 1 91 369 THR A N 1
ATOM 2794 C CA . THR A 1 369 ? 4.246 16.062 0.354 1 91 369 THR A CA 1
ATOM 2795 C C . THR A 1 369 ? 5.055 15.188 -0.603 1 91 369 THR A C 1
ATOM 2797 O O . THR A 1 369 ? 6.027 14.547 -0.198 1 91 369 THR A O 1
ATOM 2800 N N . LYS A 1 370 ? 4.676 15.047 -1.853 1 90.88 370 LYS A N 1
ATOM 2801 C CA . LYS A 1 370 ? 5.328 14.211 -2.861 1 90.88 370 LYS A CA 1
ATOM 2802 C C . LYS A 1 370 ? 5.438 12.766 -2.391 1 90.88 370 LYS A C 1
ATOM 2804 O O . LYS A 1 370 ? 6.5 12.148 -2.512 1 90.88 370 LYS A O 1
ATOM 2809 N N . THR A 1 371 ? 4.383 12.289 -1.761 1 91.69 371 THR A N 1
ATOM 2810 C CA . THR A 1 371 ? 4.336 10.938 -1.219 1 91.69 371 THR A CA 1
ATOM 2811 C C . THR A 1 371 ? 3.172 10.148 -1.814 1 91.69 371 THR A C 1
ATOM 2813 O O . THR A 1 371 ? 2.236 9.781 -1.103 1 91.69 371 THR A O 1
ATOM 2816 N N . PRO A 1 372 ? 3.225 9.812 -3.057 1 92.31 372 PRO A N 1
ATOM 2817 C CA . PRO A 1 372 ? 2.088 9.18 -3.732 1 92.31 372 PRO A CA 1
ATOM 2818 C C . PRO A 1 372 ? 1.76 7.797 -3.176 1 92.31 372 PRO A C 1
ATOM 2820 O O . PRO A 1 372 ? 0.586 7.438 -3.057 1 92.31 372 PRO A O 1
ATOM 2823 N N . LEU A 1 373 ? 2.707 6.969 -2.789 1 92.75 373 LEU A N 1
ATOM 2824 C CA . LEU A 1 373 ? 2.455 5.613 -2.32 1 92.75 373 LEU A CA 1
ATOM 2825 C C . LEU A 1 373 ? 1.8 5.625 -0.943 1 92.75 373 LEU A C 1
ATOM 2827 O O . LEU A 1 373 ? 0.729 5.043 -0.754 1 92.75 373 LEU A O 1
ATOM 2831 N N . GLY A 1 374 ? 2.439 6.355 -0.066 1 92.94 374 GLY A N 1
ATOM 2832 C CA . GLY A 1 374 ? 1.917 6.438 1.289 1 92.94 374 GLY A CA 1
ATOM 2833 C C . GLY A 1 374 ? 0.513 7.008 1.355 1 92.94 374 GLY A C 1
ATOM 2834 O O . GLY A 1 374 ? -0.349 6.469 2.053 1 92.94 374 GLY A O 1
ATOM 2835 N N . LEU A 1 375 ? 0.267 8.031 0.603 1 93.69 375 LEU A N 1
ATOM 2836 C CA . LEU A 1 375 ? -1.021 8.719 0.655 1 93.69 375 LEU A CA 1
ATOM 2837 C C . LEU A 1 375 ? -2.133 7.824 0.111 1 93.69 375 LEU A C 1
ATOM 2839 O O . LEU A 1 375 ? -3.236 7.797 0.658 1 93.69 375 LEU A O 1
ATOM 2843 N N . ALA A 1 376 ? -1.835 7.113 -0.979 1 92.38 376 ALA A N 1
ATOM 2844 C CA . ALA A 1 376 ? -2.838 6.219 -1.553 1 92.38 376 ALA A CA 1
ATOM 2845 C C . ALA A 1 376 ? -3.268 5.156 -0.543 1 92.38 376 ALA A C 1
ATOM 2847 O O . ALA A 1 376 ? -4.461 4.875 -0.399 1 92.38 376 ALA A O 1
ATOM 2848 N N . ILE A 1 377 ? -2.32 4.672 0.183 1 92 377 ILE A N 1
ATOM 2849 C CA . ILE A 1 377 ? -2.59 3.607 1.144 1 92 377 ILE A CA 1
ATOM 2850 C C . ILE A 1 377 ? -3.309 4.18 2.363 1 92 377 ILE A C 1
ATOM 2852 O O . ILE A 1 377 ? -4.312 3.627 2.816 1 92 377 ILE A O 1
ATOM 2856 N N . ILE A 1 378 ? -2.818 5.281 2.871 1 91.12 378 ILE A N 1
ATOM 2857 C CA . ILE A 1 378 ? -3.377 5.91 4.062 1 91.12 378 ILE A CA 1
ATOM 2858 C C . ILE A 1 378 ? -4.844 6.258 3.822 1 91.12 378 ILE A C 1
ATOM 2860 O O . ILE A 1 378 ? -5.703 5.957 4.656 1 91.12 378 ILE A O 1
ATOM 2864 N N . LEU A 1 379 ? -5.164 6.832 2.727 1 89.31 379 LEU A N 1
ATOM 2865 C CA . LEU A 1 379 ? -6.523 7.289 2.475 1 89.31 379 LEU A CA 1
ATOM 2866 C C . LEU A 1 379 ? -7.453 6.105 2.211 1 89.31 379 LEU A C 1
ATOM 2868 O O . LEU A 1 379 ? -8.664 6.199 2.438 1 89.31 379 LEU A O 1
ATOM 2872 N N . THR A 1 380 ? -6.914 4.984 1.704 1 83.44 380 THR A N 1
ATOM 2873 C CA . THR A 1 380 ? -7.719 3.775 1.555 1 83.44 380 THR A CA 1
ATOM 2874 C C . THR A 1 380 ? -8.117 3.217 2.918 1 83.44 380 THR A C 1
ATOM 2876 O O . THR A 1 380 ? -9.242 2.746 3.1 1 83.44 380 THR A O 1
ATOM 2879 N N . VAL A 1 381 ? -7.266 3.289 3.857 1 82.69 381 VAL A N 1
ATOM 2880 C CA . VAL A 1 381 ? -7.523 2.75 5.188 1 82.69 381 VAL A CA 1
ATOM 2881 C C . VAL A 1 381 ? -8.469 3.676 5.949 1 82.69 381 VAL A C 1
ATOM 2883 O O . VAL A 1 381 ? -9.461 3.225 6.527 1 82.69 381 VAL A O 1
ATOM 2886 N N . ILE A 1 382 ? -8.188 4.973 5.828 1 78.38 382 ILE A N 1
ATOM 2887 C CA . ILE A 1 382 ? -8.977 5.938 6.586 1 78.38 382 ILE A CA 1
ATOM 2888 C C . ILE A 1 382 ? -10.398 5.988 6.031 1 78.38 382 ILE A C 1
ATOM 2890 O O . ILE A 1 382 ? -11.359 6.156 6.785 1 78.38 382 ILE A O 1
ATOM 2894 N N . SER A 1 383 ? -10.523 5.832 4.684 1 77.19 383 SER A N 1
ATOM 2895 C CA . SER A 1 383 ? -11.836 5.891 4.062 1 77.19 383 SER A CA 1
ATOM 2896 C C . SER A 1 383 ? -12.547 4.543 4.141 1 77.19 383 SER A C 1
ATOM 2898 O O . SER A 1 383 ? -13.75 4.453 3.881 1 77.19 383 SER A O 1
ATOM 2900 N N . HIS A 1 384 ? -11.781 3.52 4.523 1 73.44 384 HIS A N 1
ATOM 2901 C CA . HIS A 1 384 ? -12.312 2.164 4.605 1 73.44 384 HIS A CA 1
ATOM 2902 C C . HIS A 1 384 ? -12.922 1.728 3.279 1 73.44 384 HIS A C 1
ATOM 2904 O O . HIS A 1 384 ? -14.039 1.212 3.246 1 73.44 384 HIS A O 1
ATOM 2910 N N . THR A 1 385 ? -12.234 2.133 2.178 1 69.31 385 THR A N 1
ATOM 2911 C CA . THR A 1 385 ? -12.711 1.743 0.854 1 69.31 385 THR A CA 1
ATOM 2912 C C . THR A 1 385 ? -11.656 0.921 0.12 1 69.31 385 THR A C 1
ATOM 2914 O O . THR A 1 385 ? -10.461 1.007 0.432 1 69.31 385 THR A O 1
ATOM 2917 N N . ALA A 1 386 ? -12.203 0.123 -0.729 1 70.44 386 ALA A N 1
ATOM 2918 C CA . ALA A 1 386 ? -11.289 -0.699 -1.519 1 70.44 386 ALA A CA 1
ATOM 2919 C C . ALA A 1 386 ? -10.977 -0.04 -2.857 1 70.44 386 ALA A C 1
ATOM 2921 O O . ALA A 1 386 ? -10.805 -0.725 -3.869 1 70.44 386 ALA A O 1
ATOM 2922 N N . MET A 1 387 ? -10.891 1.342 -2.854 1 82.19 387 MET A N 1
ATOM 2923 C CA . MET A 1 387 ? -10.703 2.051 -4.117 1 82.19 387 MET A CA 1
ATOM 2924 C C . MET A 1 387 ? -9.242 2.432 -4.312 1 82.19 387 MET A C 1
ATOM 2926 O O . MET A 1 387 ? -8.938 3.496 -4.855 1 82.19 387 MET A O 1
ATOM 2930 N N . LEU A 1 388 ? -8.406 1.535 -3.834 1 88.56 388 LEU A N 1
ATOM 2931 C CA . LEU A 1 388 ? -6.969 1.809 -3.857 1 88.56 388 LEU A CA 1
ATOM 2932 C C . LEU A 1 388 ? -6.484 2.053 -5.281 1 88.56 388 LEU A C 1
ATOM 2934 O O . LEU A 1 388 ? -5.695 2.967 -5.527 1 88.56 388 LEU A O 1
ATOM 2938 N N . PRO A 1 389 ? -6.973 1.339 -6.301 1 89.88 389 PRO A N 1
ATOM 2939 C CA . PRO A 1 389 ? -6.5 1.604 -7.66 1 89.88 389 PRO A CA 1
ATOM 2940 C C . PRO A 1 389 ? -6.863 3.002 -8.148 1 89.88 389 PRO A C 1
ATOM 2942 O O . PRO A 1 389 ? -6.055 3.66 -8.812 1 89.88 389 PRO A O 1
ATOM 2945 N N . LEU A 1 390 ? -8.055 3.451 -7.816 1 91.75 390 LEU A N 1
ATOM 2946 C CA . LEU A 1 390 ? -8.492 4.773 -8.25 1 91.75 390 LEU A CA 1
ATOM 2947 C C . LEU A 1 390 ? -7.719 5.867 -7.52 1 91.75 390 LEU A C 1
ATOM 2949 O O . LEU A 1 390 ? -7.355 6.879 -8.117 1 91.75 390 LEU A O 1
ATOM 2953 N N . MET A 1 391 ? -7.445 5.625 -6.25 1 92.56 391 MET A N 1
ATOM 2954 C CA . MET A 1 391 ? -6.66 6.582 -5.473 1 92.56 391 MET A CA 1
ATOM 2955 C C . MET A 1 391 ? -5.234 6.676 -6.012 1 92.56 391 MET A C 1
ATOM 2957 O O . MET A 1 391 ? -4.66 7.766 -6.059 1 92.56 391 MET A O 1
ATOM 2961 N N . THR A 1 392 ? -4.766 5.559 -6.379 1 94 392 THR A N 1
ATOM 2962 C CA . THR A 1 392 ? -3.42 5.512 -6.938 1 94 392 THR A CA 1
ATOM 2963 C C . THR A 1 392 ? -3.342 6.316 -8.234 1 94 392 THR A C 1
ATOM 2965 O O . THR A 1 392 ? -2.408 7.098 -8.43 1 94 392 THR A O 1
ATOM 2968 N N . ILE A 1 393 ? -4.305 6.199 -9.047 1 94.81 393 ILE A N 1
ATOM 2969 C CA . ILE A 1 393 ? -4.316 6.879 -10.344 1 94.81 393 ILE A CA 1
ATOM 2970 C C . ILE A 1 393 ? -4.473 8.383 -10.125 1 94.81 393 ILE A C 1
ATOM 2972 O O . ILE A 1 393 ? -3.775 9.18 -10.758 1 94.81 393 ILE A O 1
ATOM 2976 N N . ALA A 1 394 ? -5.379 8.773 -9.242 1 96.44 394 ALA A N 1
ATOM 2977 C CA . ALA A 1 394 ? -5.578 10.188 -8.945 1 96.44 394 ALA A CA 1
ATOM 2978 C C . ALA A 1 394 ? -4.305 10.82 -8.391 1 96.44 394 ALA A C 1
ATOM 2980 O O . ALA A 1 394 ? -3.893 11.898 -8.82 1 96.44 394 ALA A O 1
ATOM 2981 N N . THR A 1 395 ? -3.729 10.156 -7.441 1 96.12 395 THR A N 1
ATOM 2982 C CA . THR A 1 395 ? -2.525 10.664 -6.785 1 96.12 395 THR A CA 1
ATOM 2983 C C . THR A 1 395 ? -1.361 10.727 -7.77 1 96.12 395 THR A C 1
ATOM 2985 O O . THR A 1 395 ? -0.617 11.711 -7.793 1 96.12 395 THR A O 1
ATOM 2988 N N . LEU A 1 396 ? -1.214 9.695 -8.562 1 94.62 396 LEU A N 1
ATOM 2989 C CA . LEU A 1 396 ? -0.13 9.641 -9.539 1 94.62 396 LEU A CA 1
ATOM 2990 C C . LEU A 1 396 ? -0.278 10.742 -10.578 1 94.62 396 LEU A C 1
ATOM 2992 O O . LEU A 1 396 ? 0.71 11.359 -10.984 1 94.62 396 LEU A O 1
ATOM 2996 N N . THR A 1 397 ? -1.49 10.961 -11.047 1 96.12 397 THR A N 1
ATOM 2997 C CA . THR A 1 397 ? -1.75 12.016 -12.023 1 96.12 397 THR A CA 1
ATOM 2998 C C . THR A 1 397 ? -1.349 13.375 -11.469 1 96.12 397 THR A C 1
ATOM 3000 O O . THR A 1 397 ? -0.63 14.133 -12.125 1 96.12 397 THR A O 1
ATOM 3003 N N . SER A 1 398 ? -1.794 13.648 -10.297 1 97.12 398 SER A N 1
ATOM 3004 C CA . SER A 1 398 ? -1.466 14.922 -9.664 1 97.12 398 SER A CA 1
ATOM 3005 C C . SER A 1 398 ? 0.034 15.047 -9.422 1 97.12 398 SER A C 1
ATOM 3007 O O . SER A 1 398 ? 0.622 16.109 -9.656 1 97.12 398 SER A O 1
ATOM 3009 N N . TYR A 1 399 ? 0.63 14 -8.984 1 93.94 399 TYR A N 1
ATOM 3010 C CA . TYR A 1 399 ? 2.059 13.953 -8.695 1 93.94 399 TYR A CA 1
ATOM 3011 C C . TYR A 1 399 ? 2.877 14.258 -9.945 1 93.94 399 TYR A C 1
ATOM 3013 O O . TYR A 1 399 ? 3.787 15.086 -9.914 1 93.94 399 TYR A O 1
ATOM 3021 N N . LEU A 1 400 ? 2.564 13.625 -11.031 1 92.12 400 LEU A N 1
ATOM 3022 C CA . LEU A 1 400 ? 3.318 13.766 -12.273 1 92.12 400 LEU A CA 1
ATOM 3023 C C . LEU A 1 400 ? 3.166 15.172 -12.844 1 92.12 400 LEU A C 1
ATOM 3025 O O . LEU A 1 400 ? 4.109 15.719 -13.422 1 92.12 400 LEU A O 1
ATOM 3029 N N . LEU A 1 401 ? 2.008 15.742 -12.695 1 93.88 401 LEU A N 1
ATOM 3030 C CA . LEU A 1 401 ? 1.746 17.062 -13.242 1 93.88 401 LEU A CA 1
ATOM 3031 C C . LEU A 1 401 ? 2.494 18.141 -12.453 1 93.88 401 LEU A C 1
ATOM 3033 O O . LEU A 1 401 ? 2.734 19.234 -12.961 1 93.88 401 LEU A O 1
ATOM 3037 N N . THR A 1 402 ? 2.883 17.812 -11.219 1 93.38 402 THR A N 1
ATOM 3038 C CA . THR A 1 402 ? 3.439 18.859 -10.352 1 93.38 402 THR A CA 1
ATOM 3039 C C . THR A 1 402 ? 4.863 18.5 -9.93 1 93.38 402 THR A C 1
ATOM 3041 O O . THR A 1 402 ? 5.352 18.984 -8.906 1 93.38 402 THR A O 1
ATOM 3044 N N . LEU A 1 403 ? 5.539 17.656 -10.641 1 85.5 403 LEU A N 1
ATOM 3045 C CA . LEU A 1 403 ? 6.898 17.234 -10.344 1 85.5 403 LEU A CA 1
ATOM 3046 C C . LEU A 1 403 ? 7.828 18.422 -10.172 1 85.5 403 LEU A C 1
ATOM 3048 O O . LEU A 1 403 ? 8.664 18.438 -9.266 1 85.5 403 LEU A O 1
ATOM 3052 N N . PRO A 1 404 ? 7.668 19.453 -10.969 1 83.44 404 PRO A N 1
ATOM 3053 C CA . PRO A 1 404 ? 8.586 20.594 -10.844 1 83.44 404 PRO A CA 1
ATOM 3054 C C . PRO A 1 404 ? 8.242 21.484 -9.664 1 83.44 404 PRO A C 1
ATOM 3056 O O . PRO A 1 404 ? 9.062 22.328 -9.266 1 83.44 404 PRO A O 1
ATOM 3059 N N . ILE A 1 405 ? 7.113 21.359 -9.109 1 85.5 405 ILE A N 1
ATOM 3060 C CA . ILE A 1 405 ? 6.676 22.219 -8.008 1 85.5 405 ILE A CA 1
ATOM 3061 C C . ILE A 1 405 ? 7.133 21.625 -6.68 1 85.5 405 ILE A C 1
ATOM 3063 O O . ILE A 1 405 ? 6.844 20.469 -6.375 1 85.5 405 ILE A O 1
ATOM 3067 N N . GLY A 1 406 ? 7.957 22.297 -5.965 1 78.88 406 GLY A N 1
ATOM 3068 C CA . GLY A 1 406 ? 8.43 21.859 -4.664 1 78.88 406 GLY A CA 1
ATOM 3069 C C . GLY A 1 406 ? 8.031 22.797 -3.535 1 78.88 406 GLY A C 1
ATOM 3070 O O . GLY A 1 406 ? 8.211 24 -3.639 1 78.88 406 GLY A O 1
ATOM 3071 N N . TRP A 1 407 ? 7.418 22.25 -2.562 1 76.81 407 TRP A N 1
ATOM 3072 C CA . TRP A 1 407 ? 7.059 23.016 -1.37 1 76.81 407 TRP A CA 1
ATOM 3073 C C . TRP A 1 407 ? 8.086 22.812 -0.262 1 76.81 407 TRP A C 1
ATOM 3075 O O . TRP A 1 407 ? 8.414 23.75 0.468 1 76.81 407 TRP A O 1
ATOM 3085 N N . ILE A 1 408 ? 8.617 21.547 -0.161 1 65.81 408 ILE A N 1
ATOM 3086 C CA . ILE A 1 408 ? 9.641 21.234 0.825 1 65.81 408 ILE A CA 1
ATOM 3087 C C . ILE A 1 408 ? 11.023 21.328 0.175 1 65.81 408 ILE A C 1
ATOM 3089 O O . ILE A 1 408 ? 11.438 20.406 -0.537 1 65.81 408 ILE A O 1
ATOM 3093 N N . PRO A 1 409 ? 11.711 22.359 0.404 1 62.34 409 PRO A N 1
ATOM 3094 C CA . PRO A 1 409 ? 12.984 22.547 -0.3 1 62.34 409 PRO A CA 1
ATOM 3095 C C . PRO A 1 409 ? 14.023 21.5 0.061 1 62.34 409 PRO A C 1
ATOM 3097 O O . PRO A 1 409 ? 14.953 21.25 -0.714 1 62.34 409 PRO A O 1
ATOM 3100 N N . SER A 1 410 ? 13.914 20.844 1.12 1 59.03 410 SER A N 1
ATOM 3101 C CA . SER A 1 410 ? 14.938 19.938 1.629 1 59.03 410 SER A CA 1
ATOM 3102 C C . SER A 1 410 ? 14.789 18.547 1.024 1 59.03 410 SER A C 1
ATOM 3104 O O . SER A 1 410 ? 15.648 17.688 1.224 1 59.03 410 SER A O 1
ATOM 3106 N N . GLN A 1 411 ? 13.789 18.422 0.289 1 62.88 411 GLN A N 1
ATOM 3107 C CA . GLN A 1 411 ? 13.633 17.141 -0.384 1 62.88 411 GLN A CA 1
ATOM 3108 C C . GLN A 1 411 ? 14.695 16.953 -1.469 1 62.88 411 GLN A C 1
ATOM 3110 O O . GLN A 1 411 ? 14.898 17.844 -2.301 1 62.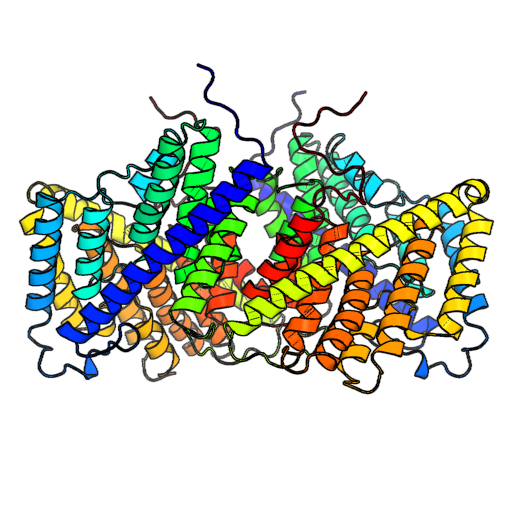88 411 GLN A O 1
ATOM 3115 N N . ARG A 1 412 ? 15.617 15.977 -1.266 1 58.72 412 ARG A N 1
ATOM 3116 C CA . ARG A 1 412 ? 16.672 15.766 -2.252 1 58.72 412 ARG A CA 1
ATOM 3117 C C . ARG A 1 412 ? 16.984 14.281 -2.41 1 58.72 412 ARG A C 1
ATOM 3119 O O . ARG A 1 412 ? 16.516 13.453 -1.631 1 58.72 412 ARG A O 1
ATOM 3126 N N . SER A 1 413 ? 17.625 13.945 -3.521 1 59.25 413 SER A N 1
ATOM 3127 C CA . SER A 1 413 ? 18.047 12.57 -3.764 1 59.25 413 SER A CA 1
ATOM 3128 C C . SER A 1 413 ? 19.188 12.172 -2.826 1 59.25 413 SER A C 1
ATOM 3130 O O . SER A 1 413 ? 19.969 13.016 -2.4 1 59.25 413 SER A O 1
ATOM 3132 N N . ARG A 1 414 ? 19.125 10.961 -2.42 1 56.47 414 ARG A N 1
ATOM 3133 C CA . ARG A 1 414 ? 20.156 10.414 -1.551 1 56.47 414 ARG A CA 1
ATOM 3134 C C . ARG A 1 414 ? 21.547 10.742 -2.084 1 56.47 414 ARG A C 1
ATOM 3136 O O . ARG A 1 414 ? 22.5 10.922 -1.309 1 56.47 414 ARG A O 1
ATOM 3143 N N . GLU A 1 415 ? 21.625 10.734 -3.42 1 51.53 415 GLU A N 1
ATOM 3144 C CA . GLU A 1 415 ? 22.938 10.945 -4.039 1 51.53 415 GLU A CA 1
ATOM 3145 C C . GLU A 1 415 ? 23.297 12.422 -4.059 1 51.53 415 GLU A C 1
ATOM 3147 O O . GLU A 1 415 ? 24.453 12.773 -4.344 1 51.53 415 GLU A O 1
ATOM 3152 N N . ASP A 1 416 ? 22.359 13.305 -3.871 1 50.69 416 ASP A N 1
ATOM 3153 C CA . ASP A 1 416 ? 22.656 14.727 -4.004 1 50.69 416 ASP A CA 1
ATOM 3154 C C . ASP A 1 416 ? 23.531 15.211 -2.85 1 50.69 416 ASP A C 1
ATOM 3156 O O . ASP A 1 416 ? 23.25 14.93 -1.685 1 50.69 416 ASP A O 1
ATOM 3160 N N . THR A 1 417 ? 24.828 15.344 -3.068 1 42.12 417 THR A N 1
ATOM 3161 C CA . THR A 1 417 ? 25.797 15.953 -2.16 1 42.12 417 THR A CA 1
ATOM 3162 C C . THR A 1 417 ? 25.25 17.266 -1.602 1 42.12 417 THR A C 1
ATOM 3164 O O . THR A 1 417 ? 24.641 18.047 -2.33 1 42.12 417 THR A O 1
ATOM 3167 N N . PRO A 1 418 ? 25.156 17.422 -0.298 1 40.72 418 PRO A N 1
ATOM 3168 C CA . PRO A 1 418 ? 24.75 18.688 0.309 1 40.72 418 PRO A CA 1
ATOM 3169 C C . PRO A 1 418 ? 25.391 19.891 -0.376 1 40.72 418 PRO A C 1
ATOM 3171 O O . PRO A 1 418 ? 26.5 19.797 -0.894 1 40.72 418 PRO A O 1
ATOM 3174 N N . ASP A 1 419 ? 24.672 20.734 -0.982 1 31.62 419 ASP A N 1
ATOM 3175 C CA . ASP A 1 419 ? 25.375 21.984 -1.29 1 31.62 419 ASP A CA 1
ATOM 3176 C C . ASP A 1 419 ? 26.188 22.453 -0.097 1 31.62 419 ASP A C 1
ATOM 3178 O O . ASP A 1 419 ? 25.719 22.422 1.041 1 31.62 419 ASP A O 1
ATOM 3182 N N . PRO A 1 420 ? 27.531 22.703 -0.271 1 30.59 420 PRO A N 1
ATOM 3183 C CA . PRO A 1 420 ? 28.328 23.328 0.8 1 30.59 420 PRO A CA 1
ATOM 3184 C C . PRO A 1 420 ? 27.656 24.562 1.388 1 30.59 420 PRO A C 1
ATOM 3186 O O . PRO A 1 420 ? 26.938 25.266 0.688 1 30.59 420 PRO A O 1
ATOM 3189 N N . MET B 1 1 ? 29.922 3.09 -28 1 31.64 1 MET B N 1
ATOM 3190 C CA . MET B 1 1 ? 29.234 4.355 -27.766 1 31.64 1 MET B CA 1
ATOM 3191 C C . MET B 1 1 ? 28.469 4.316 -26.438 1 31.64 1 MET B C 1
ATOM 3193 O O . MET B 1 1 ? 27.875 3.291 -26.094 1 31.64 1 MET B O 1
ATOM 3197 N N . ALA B 1 2 ? 28.688 5.191 -25.578 1 40.56 2 ALA B N 1
ATOM 3198 C CA . ALA B 1 2 ? 28.234 5.289 -24.188 1 40.56 2 ALA B CA 1
ATOM 3199 C C . ALA B 1 2 ? 26.719 5.125 -24.094 1 40.56 2 ALA B C 1
ATOM 3201 O O . ALA B 1 2 ? 25.969 5.867 -24.719 1 40.56 2 ALA B O 1
ATOM 3202 N N . ARG B 1 3 ? 26.141 3.824 -24.078 1 49.06 3 ARG B N 1
ATOM 3203 C CA . ARG B 1 3 ? 24.719 3.494 -23.938 1 49.06 3 ARG B CA 1
ATOM 3204 C C . ARG B 1 3 ? 24 4.543 -23.109 1 49.06 3 ARG B C 1
ATOM 3206 O O . ARG B 1 3 ? 24.453 4.918 -22.031 1 49.06 3 ARG B O 1
ATOM 3213 N N . ALA B 1 4 ? 23.094 5.484 -23.641 1 54.84 4 ALA B N 1
ATOM 3214 C CA . ALA B 1 4 ? 22.5 6.77 -23.281 1 54.84 4 ALA B CA 1
ATOM 3215 C C . ALA B 1 4 ? 21.625 6.641 -22.031 1 54.84 4 ALA B C 1
ATOM 3217 O O . ALA B 1 4 ? 20.797 5.734 -21.938 1 54.84 4 ALA B O 1
ATOM 3218 N N . SER B 1 5 ? 22.078 7.172 -20.859 1 66.06 5 SER B N 1
ATOM 3219 C CA . 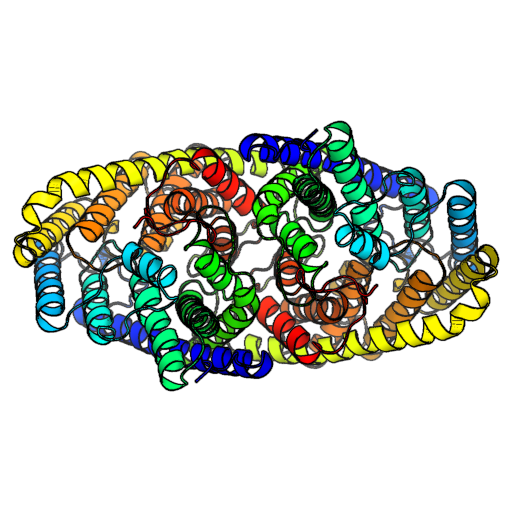SER B 1 5 ? 21.172 7.328 -19.719 1 66.06 5 SER B CA 1
ATOM 3220 C C . SER B 1 5 ? 19.922 8.109 -20.109 1 66.06 5 SER B C 1
ATOM 3222 O O . SER B 1 5 ? 20.016 9.164 -20.734 1 66.06 5 SER B O 1
ATOM 3224 N N . CYS B 1 6 ? 18.781 7.445 -20.297 1 74.88 6 CYS B N 1
ATOM 3225 C CA . CYS B 1 6 ? 17.5 8.023 -20.703 1 74.88 6 CYS B CA 1
ATOM 3226 C C . CYS B 1 6 ? 17.031 9.062 -19.688 1 74.88 6 CYS B C 1
ATOM 3228 O O . CYS B 1 6 ? 17.047 8.812 -18.484 1 74.88 6 CYS B O 1
ATOM 3230 N N . PRO B 1 7 ? 16.875 10.32 -20.188 1 82.62 7 PRO B N 1
ATOM 3231 C CA . PRO B 1 7 ? 16.297 11.305 -19.281 1 82.62 7 PRO B CA 1
ATOM 3232 C C . PRO B 1 7 ? 15.023 10.82 -18.594 1 82.62 7 PRO B C 1
ATOM 3234 O O . PRO B 1 7 ? 14.266 10.047 -19.188 1 82.62 7 PRO B O 1
ATOM 3237 N N . TYR B 1 8 ? 14.789 11.188 -17.438 1 83.25 8 TYR B N 1
ATOM 3238 C CA . TYR B 1 8 ? 13.734 10.68 -16.562 1 83.25 8 TYR B CA 1
ATOM 3239 C C . TYR B 1 8 ? 12.367 10.852 -17.219 1 83.25 8 TYR B C 1
ATOM 3241 O O . TYR B 1 8 ? 11.562 9.914 -17.25 1 83.25 8 TYR B O 1
ATOM 3249 N N . PRO B 1 9 ? 12.078 12.023 -17.859 1 86.81 9 PRO B N 1
ATOM 3250 C CA . PRO B 1 9 ? 10.766 12.148 -18.484 1 86.81 9 PRO B CA 1
ATOM 3251 C C . PRO B 1 9 ? 10.562 11.172 -19.641 1 86.81 9 PRO B C 1
ATOM 3253 O O . PRO B 1 9 ? 9.453 10.68 -19.859 1 86.81 9 PRO B O 1
ATOM 3256 N N . ARG B 1 10 ? 11.578 10.922 -20.359 1 91.38 10 ARG B N 1
ATOM 3257 C CA . ARG B 1 10 ? 11.508 9.953 -21.453 1 91.38 10 ARG B CA 1
ATOM 3258 C C . ARG B 1 10 ? 11.305 8.539 -20.906 1 91.38 10 ARG B C 1
ATOM 3260 O O . ARG B 1 10 ? 10.594 7.738 -21.516 1 91.38 10 ARG B O 1
ATOM 3267 N N . LEU B 1 11 ? 11.93 8.289 -19.844 1 90.88 11 LEU B N 1
ATOM 3268 C CA . LEU B 1 11 ? 11.781 6.992 -19.203 1 90.88 11 LEU B CA 1
ATOM 3269 C C . LEU B 1 11 ? 10.336 6.77 -18.766 1 90.88 11 LEU B C 1
ATOM 3271 O O . LEU B 1 11 ? 9.805 5.66 -18.875 1 90.88 11 LEU B O 1
ATOM 3275 N N . LEU B 1 12 ? 9.719 7.832 -18.297 1 92.81 12 LEU B N 1
ATOM 3276 C CA . LEU B 1 12 ? 8.328 7.742 -17.859 1 92.81 12 LEU B CA 1
ATOM 3277 C C . LEU B 1 12 ? 7.41 7.5 -19.062 1 92.81 12 LEU B C 1
ATOM 3279 O O . LEU B 1 12 ? 6.422 6.773 -18.938 1 92.81 12 LEU B O 1
ATOM 3283 N N . LEU B 1 13 ? 7.766 8.062 -20.109 1 94.44 13 LEU B N 1
ATOM 3284 C CA . LEU B 1 13 ? 6.988 7.84 -21.328 1 94.44 13 LEU B CA 1
ATOM 3285 C C . LEU B 1 13 ? 7.113 6.395 -21.797 1 94.44 13 LEU B C 1
ATOM 3287 O O . LEU B 1 13 ? 6.125 5.781 -22.203 1 94.44 13 LEU B O 1
ATOM 3291 N N . TYR B 1 14 ? 8.312 5.926 -21.781 1 95.75 14 TYR B N 1
ATOM 3292 C CA . TYR B 1 14 ? 8.523 4.531 -22.156 1 95.75 14 TYR B CA 1
ATOM 3293 C C . TYR B 1 14 ? 7.781 3.594 -21.203 1 95.75 14 TYR B C 1
ATOM 3295 O O . TYR B 1 14 ? 7.254 2.562 -21.641 1 95.75 14 TYR B O 1
ATOM 3303 N N . ALA B 1 15 ? 7.77 3.977 -19.938 1 96.19 15 ALA B N 1
ATOM 3304 C CA . ALA B 1 15 ? 7.035 3.18 -18.953 1 96.19 15 ALA B CA 1
ATOM 3305 C C . ALA B 1 15 ? 5.547 3.131 -19.281 1 96.19 15 ALA B C 1
ATOM 3307 O O . ALA B 1 15 ? 4.914 2.08 -19.172 1 96.19 15 ALA B O 1
ATOM 3308 N N . LEU B 1 16 ? 5.031 4.238 -19.703 1 96.31 16 LEU B N 1
ATOM 3309 C CA . LEU B 1 16 ? 3.627 4.312 -20.094 1 96.31 16 LEU B CA 1
ATOM 3310 C C . LEU B 1 16 ? 3.354 3.438 -21.312 1 96.31 16 LEU B C 1
ATOM 3312 O O . LEU B 1 16 ? 2.352 2.721 -21.359 1 96.31 16 LEU B O 1
ATOM 3316 N N . ILE B 1 17 ? 4.199 3.457 -22.25 1 97 17 ILE B N 1
ATOM 3317 C CA . ILE B 1 17 ? 4.051 2.682 -23.469 1 97 17 ILE B CA 1
ATOM 3318 C C . ILE B 1 17 ? 4.105 1.19 -23.141 1 97 17 ILE B C 1
ATOM 3320 O O . ILE B 1 17 ? 3.287 0.41 -23.641 1 97 17 ILE B O 1
ATOM 3324 N N . ILE B 1 18 ? 5.008 0.845 -22.328 1 96.56 18 ILE B N 1
ATOM 3325 C CA . ILE B 1 18 ? 5.137 -0.553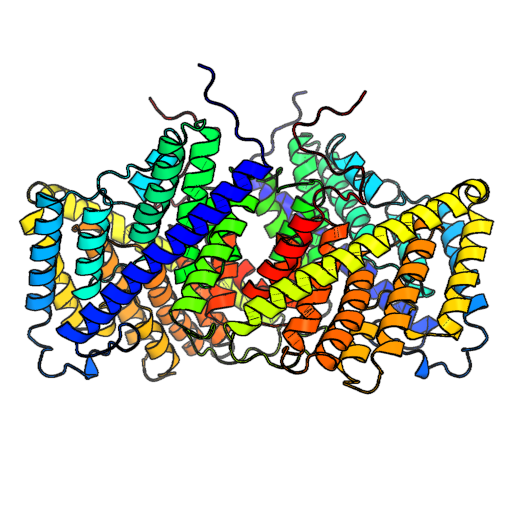 -21.922 1 96.56 18 ILE B CA 1
ATOM 3326 C C . ILE B 1 18 ? 3.871 -1.002 -21.203 1 96.56 18 ILE B C 1
ATOM 3328 O O . ILE B 1 18 ? 3.422 -2.139 -21.375 1 96.56 18 ILE B O 1
ATOM 3332 N N . GLY B 1 19 ? 3.381 -0.125 -20.312 1 97.31 19 GLY B N 1
ATOM 3333 C CA . GLY B 1 19 ? 2.141 -0.445 -19.625 1 97.31 19 GLY B CA 1
ATOM 3334 C C . GLY B 1 19 ? 0.986 -0.718 -20.562 1 97.31 19 GLY B C 1
ATOM 3335 O O . GLY B 1 19 ? 0.239 -1.681 -20.391 1 97.31 19 GLY B O 1
ATOM 3336 N N . LEU B 1 20 ? 0.887 0.063 -21.578 1 96.81 20 LEU B N 1
ATOM 3337 C CA . LEU B 1 20 ? -0.177 -0.099 -22.562 1 96.81 20 LEU B CA 1
ATOM 3338 C C . LEU B 1 20 ? 0.025 -1.371 -23.391 1 96.81 20 LEU B C 1
ATOM 3340 O O . LEU B 1 20 ? -0.924 -2.123 -23.625 1 96.81 20 LEU B O 1
ATOM 3344 N N . LEU B 1 21 ? 1.207 -1.636 -23.734 1 95.94 21 LEU B N 1
ATOM 3345 C CA . LEU B 1 21 ? 1.516 -2.838 -24.5 1 95.94 21 LEU B CA 1
ATOM 3346 C C . LEU B 1 21 ? 1.282 -4.09 -23.672 1 95.94 21 LEU B C 1
ATOM 3348 O O . LEU B 1 21 ? 0.704 -5.066 -24.156 1 95.94 21 LEU B O 1
ATOM 3352 N N . SER B 1 22 ? 1.8 -3.98 -22.469 1 95.69 22 SER B N 1
ATOM 3353 C CA . SER B 1 22 ? 1.604 -5.102 -21.547 1 95.69 22 SER B CA 1
ATOM 3354 C C . SER B 1 22 ? 0.123 -5.344 -21.281 1 95.69 22 SER B C 1
ATOM 3356 O O . SER B 1 22 ? -0.309 -6.488 -21.141 1 95.69 22 SER B O 1
ATOM 3358 N N . GLY B 1 23 ? -0.642 -4.223 -21.125 1 94.94 23 GLY B N 1
ATOM 3359 C CA . GLY B 1 23 ? -2.084 -4.355 -21 1 94.94 23 GLY B CA 1
ATOM 3360 C C . GLY B 1 23 ? -2.727 -5.09 -22.156 1 94.94 23 GLY B C 1
ATOM 3361 O O . GLY B 1 23 ? -3.604 -5.934 -21.953 1 94.94 23 GLY B O 1
ATOM 3362 N N . CYS B 1 24 ? -2.275 -4.879 -23.297 1 95.25 24 CYS B N 1
ATOM 3363 C CA . CYS B 1 24 ? -2.805 -5.527 -24.5 1 95.25 24 CYS B CA 1
ATOM 3364 C C . CYS B 1 24 ? -2.449 -7.012 -24.516 1 95.25 24 CYS B C 1
ATOM 3366 O O . CYS B 1 24 ? -3.307 -7.859 -24.766 1 95.25 24 CYS B O 1
ATOM 3368 N N . VAL B 1 25 ? -1.228 -7.277 -24.234 1 94.25 25 VAL B N 1
ATOM 3369 C CA . VAL B 1 25 ? -0.746 -8.656 -24.281 1 94.25 25 VAL B CA 1
ATOM 3370 C C . VAL B 1 25 ? -1.447 -9.477 -23.203 1 94.25 25 VAL B C 1
ATOM 3372 O O . VAL B 1 25 ? -1.87 -10.609 -23.453 1 94.25 25 VAL B O 1
ATOM 3375 N N . THR B 1 26 ? -1.506 -8.938 -22.047 1 94 26 THR B N 1
ATOM 3376 C CA . THR B 1 26 ? -2.16 -9.648 -20.953 1 94 26 THR B CA 1
ATOM 3377 C C . THR B 1 26 ? -3.648 -9.828 -21.234 1 94 26 THR B C 1
ATOM 3379 O O . THR B 1 26 ? -4.23 -10.859 -20.891 1 94 26 THR B O 1
ATOM 3382 N N . THR B 1 27 ? -4.27 -8.812 -21.844 1 93.38 27 THR B N 1
ATOM 3383 C CA . THR B 1 27 ? -5.672 -8.922 -22.234 1 93.38 27 THR B CA 1
ATOM 3384 C C . THR B 1 27 ? -5.859 -10.031 -23.25 1 93.38 27 THR B C 1
ATOM 3386 O O . THR B 1 27 ? -6.809 -10.812 -23.172 1 93.38 27 THR B O 1
ATOM 3389 N N . ALA B 1 28 ? -5.004 -10.102 -24.203 1 93.75 28 ALA B N 1
ATOM 3390 C CA . ALA B 1 28 ? -5.062 -11.156 -25.203 1 93.75 28 ALA B CA 1
ATOM 3391 C C . ALA B 1 28 ? -4.914 -12.531 -24.562 1 93.75 28 ALA B C 1
ATOM 3393 O O . ALA B 1 28 ? -5.605 -13.484 -24.953 1 93.75 28 ALA B O 1
ATOM 3394 N N . PHE B 1 29 ? -3.984 -12.633 -23.656 1 92.5 29 PHE B N 1
ATOM 3395 C CA . PHE B 1 29 ? -3.791 -13.883 -22.938 1 92.5 29 PHE B CA 1
ATOM 3396 C C . PHE B 1 29 ? -5.059 -14.281 -22.188 1 92.5 29 PHE B C 1
ATOM 3398 O O . PHE B 1 29 ? -5.484 -15.43 -22.25 1 92.5 29 PHE B O 1
ATOM 3405 N N . TYR B 1 30 ? -5.645 -13.359 -21.5 1 89.25 30 TYR B N 1
ATOM 3406 C CA . TYR B 1 30 ? -6.867 -13.594 -20.75 1 89.25 30 TYR B CA 1
ATOM 3407 C C . TYR B 1 30 ? -8.008 -14.023 -21.656 1 89.25 30 TYR B C 1
ATOM 3409 O O . TYR B 1 30 ? -8.734 -14.969 -21.344 1 89.25 30 TYR B O 1
ATOM 3417 N N . LEU B 1 31 ? -8.172 -13.352 -22.781 1 89.81 31 LEU B N 1
ATOM 3418 C CA . LEU B 1 31 ? -9.227 -13.695 -23.734 1 89.81 31 LEU B CA 1
ATOM 3419 C C . LEU B 1 31 ? -8.977 -15.062 -24.359 1 89.81 31 LEU B C 1
ATOM 3421 O O . LEU B 1 31 ? -9.922 -15.797 -24.656 1 89.81 31 LEU B O 1
ATOM 3425 N N . GLY B 1 32 ? -7.699 -15.344 -24.578 1 91.56 32 GLY B N 1
ATOM 3426 C CA . GLY B 1 32 ? -7.355 -16.688 -25.047 1 91.56 32 GLY B CA 1
ATOM 3427 C C . GLY B 1 32 ? -7.734 -17.766 -24.062 1 91.56 32 GLY B C 1
ATOM 3428 O O . GLY B 1 32 ? -8.258 -18.812 -24.453 1 91.56 32 GLY B O 1
ATOM 3429 N N . LEU B 1 33 ? -7.445 -17.5 -22.828 1 89.44 33 LEU B N 1
ATOM 3430 C CA . LEU B 1 33 ? -7.828 -18.453 -21.781 1 89.44 33 LEU B CA 1
ATOM 3431 C C . LEU B 1 33 ? -9.344 -18.594 -21.703 1 89.44 33 LEU B C 1
ATOM 3433 O O . LEU B 1 33 ? -9.859 -19.703 -21.562 1 89.44 33 LEU B O 1
ATOM 3437 N N . LYS B 1 34 ? -10.039 -17.484 -21.766 1 87.44 34 LYS B N 1
ATOM 3438 C CA . LYS B 1 34 ? -11.5 -17.484 -21.734 1 87.44 34 LYS B CA 1
ATOM 3439 C C . LYS B 1 34 ? -12.07 -18.344 -22.859 1 87.44 34 LYS B C 1
ATOM 3441 O O . LYS B 1 34 ? -12.984 -19.141 -22.641 1 87.44 34 LYS B O 1
ATOM 3446 N N . LEU B 1 35 ? -11.547 -18.172 -24.016 1 90.06 35 LEU B N 1
ATOM 3447 C CA . LEU B 1 35 ? -11.977 -18.938 -25.172 1 90.06 35 LEU B CA 1
ATOM 3448 C C . LEU B 1 35 ? -11.648 -20.422 -24.984 1 90.06 35 LEU B C 1
ATOM 3450 O O . LEU B 1 35 ? -12.461 -21.281 -25.328 1 90.06 35 LEU B O 1
ATOM 3454 N N . GLY B 1 36 ? -10.477 -20.688 -24.5 1 90.12 36 GLY B N 1
ATOM 3455 C CA . GLY B 1 36 ? -10.086 -22.078 -24.266 1 90.12 36 GLY B CA 1
ATOM 3456 C C . GLY B 1 36 ? -10.984 -22.781 -23.266 1 90.12 36 GLY B C 1
ATOM 3457 O O . GLY B 1 36 ? -11.383 -23.922 -23.484 1 90.12 36 GLY B O 1
ATOM 3458 N N . PHE B 1 37 ? -11.25 -22.125 -22.188 1 87.19 37 PHE B N 1
ATOM 3459 C CA . PHE B 1 37 ? -12.125 -22.688 -21.172 1 87.19 37 PHE B CA 1
ATOM 3460 C C . PHE B 1 37 ? -13.523 -22.922 -21.734 1 87.19 37 PHE B C 1
ATOM 3462 O O . PHE B 1 37 ? -14.164 -23.938 -21.422 1 87.19 37 PHE B O 1
ATOM 3469 N N . ALA B 1 38 ? -13.977 -21.953 -22.531 1 85.88 38 ALA B N 1
ATOM 3470 C CA . ALA B 1 38 ? -15.297 -22.094 -23.141 1 85.88 38 ALA B CA 1
ATOM 3471 C C . ALA B 1 38 ? -15.336 -23.312 -24.078 1 85.88 38 ALA B C 1
ATOM 3473 O O . ALA B 1 38 ? -16.328 -24.047 -24.094 1 85.88 38 ALA B O 1
ATOM 3474 N N . LEU B 1 39 ? -14.344 -23.578 -24.766 1 85.5 39 LEU B N 1
ATOM 3475 C CA . LEU B 1 39 ? -14.297 -24.656 -25.75 1 85.5 39 LEU B CA 1
ATOM 3476 C C . LEU B 1 39 ? -14.094 -26 -25.062 1 85.5 39 LEU B C 1
ATOM 3478 O O . LEU B 1 39 ? -14.727 -27 -25.438 1 85.5 39 LEU B O 1
ATOM 3482 N N . LEU B 1 40 ? -13.266 -26.031 -24.047 1 83.31 40 LEU B N 1
ATOM 3483 C CA . LEU B 1 40 ? -12.875 -27.297 -23.453 1 83.31 40 LEU B CA 1
ATOM 3484 C C . LEU B 1 40 ? -13.82 -27.688 -22.328 1 83.31 40 LEU B C 1
ATOM 3486 O O . LEU B 1 40 ? -14.117 -28.875 -22.125 1 83.31 40 LEU B O 1
ATOM 3490 N N . TRP B 1 41 ? -14.242 -26.609 -21.547 1 80.81 41 TRP B N 1
ATOM 3491 C CA . TRP B 1 41 ? -14.992 -26.922 -20.344 1 80.81 41 TRP B CA 1
ATOM 3492 C C . TRP B 1 41 ? -16.406 -26.344 -20.406 1 80.81 41 TRP B C 1
ATOM 3494 O O . TRP B 1 41 ? -17.219 -26.594 -19.531 1 80.81 41 TRP B O 1
ATOM 3504 N N . GLY B 1 42 ? -16.734 -25.547 -21.359 1 75.44 42 GLY B N 1
ATOM 3505 C CA . GLY B 1 42 ? -18.047 -24.969 -21.531 1 75.44 42 GLY B CA 1
ATOM 3506 C C . GLY B 1 42 ? -18.359 -23.859 -20.547 1 75.44 42 GLY B C 1
ATOM 3507 O O . GLY B 1 42 ? -19.516 -23.578 -20.266 1 75.44 42 GLY B O 1
ATOM 3508 N N . THR B 1 43 ? -17.328 -23.438 -19.797 1 73.06 43 THR B N 1
ATOM 3509 C CA . THR B 1 43 ? -17.547 -22.406 -18.797 1 73.06 43 THR B CA 1
ATOM 3510 C C . THR B 1 43 ? -16.422 -21.359 -18.859 1 73.06 43 THR B C 1
ATOM 3512 O O . THR B 1 43 ? -15.43 -21.547 -19.562 1 73.06 43 THR B O 1
ATOM 3515 N N . ASP B 1 44 ? -16.734 -20.219 -18.188 1 65.88 44 ASP B N 1
ATOM 3516 C CA . ASP B 1 44 ? -15.703 -19.219 -18.047 1 65.88 44 ASP B CA 1
ATOM 3517 C C . ASP B 1 44 ? -14.664 -19.641 -17 1 65.88 44 ASP B C 1
ATOM 3519 O O . ASP B 1 44 ? -14.961 -20.453 -16.125 1 65.88 44 ASP B O 1
ATOM 3523 N N . PRO B 1 45 ? -13.523 -19.188 -17.219 1 60 45 PRO B N 1
ATOM 3524 C CA . PRO B 1 45 ? -12.461 -19.531 -16.266 1 60 45 PRO B CA 1
ATOM 3525 C C . PRO B 1 45 ? -12.875 -19.312 -14.812 1 60 45 PRO B C 1
ATOM 3527 O O . PRO B 1 45 ? -12.516 -20.109 -13.938 1 60 45 PRO B O 1
ATOM 3530 N N . SER B 1 46 ? -13.641 -18.344 -14.609 1 57.91 46 SER B N 1
ATOM 3531 C CA . SER B 1 46 ? -14.031 -17.984 -13.25 1 57.91 46 SER B CA 1
ATOM 3532 C C . SER B 1 46 ? -15.133 -18.891 -12.727 1 57.91 46 SER B C 1
ATOM 3534 O O . SER B 1 46 ? -15.453 -18.859 -11.531 1 57.91 46 SER B O 1
ATOM 3536 N N . GLN B 1 47 ? -15.68 -19.766 -13.547 1 55.84 47 GLN B N 1
ATOM 3537 C CA . GLN B 1 47 ? -16.828 -20.562 -13.141 1 55.84 47 GLN B CA 1
ATOM 3538 C C . GLN B 1 47 ? -16.547 -22.062 -13.266 1 55.84 47 GLN B C 1
ATOM 3540 O O . GLN B 1 47 ? -17.438 -22.891 -13.125 1 55.84 47 GLN B O 1
ATOM 3545 N N . VAL B 1 48 ? -15.32 -22.297 -13.508 1 51.09 48 VAL B N 1
ATOM 3546 C CA . VAL B 1 48 ? -15.039 -23.703 -13.773 1 51.09 48 VAL B CA 1
ATOM 3547 C C . VAL B 1 48 ? -15.297 -24.531 -12.508 1 51.09 48 VAL B C 1
ATOM 3549 O O . VAL B 1 48 ? -14.82 -24.188 -11.43 1 51.09 48 VAL B O 1
ATOM 3552 N N . SER B 1 49 ? -16.453 -25.172 -12.375 1 57.69 49 SER B N 1
ATOM 3553 C CA . SER B 1 49 ? -16.719 -26.125 -11.297 1 57.69 49 SER B CA 1
ATOM 3554 C C . SER B 1 49 ? -16.875 -27.547 -11.828 1 57.69 49 SER B C 1
ATOM 3556 O O . SER B 1 49 ? -17.266 -27.75 -12.977 1 57.69 49 SER B O 1
ATOM 3558 N N . ILE B 1 50 ? -16.141 -28.484 -11.164 1 54.75 50 ILE B N 1
ATOM 3559 C CA . ILE B 1 50 ? -16.219 -29.875 -11.594 1 54.75 50 ILE B CA 1
ATOM 3560 C C . ILE B 1 50 ? -17.672 -30.344 -11.562 1 54.75 50 ILE B C 1
ATOM 3562 O O . ILE B 1 50 ? -18.016 -31.375 -12.141 1 54.75 50 ILE B O 1
ATOM 3566 N N . ALA B 1 51 ? -18.469 -29.766 -10.688 1 52.47 51 ALA B N 1
ATOM 3567 C CA . ALA B 1 51 ? -19.828 -30.281 -10.68 1 52.47 51 ALA B CA 1
ATOM 3568 C C . ALA B 1 51 ? -20.422 -30.266 -12.078 1 52.47 51 ALA B C 1
ATOM 3570 O O . ALA B 1 51 ? -21.25 -31.125 -12.414 1 52.47 51 ALA B O 1
ATOM 3571 N N . THR B 1 52 ? -19.984 -29.328 -12.82 1 50.41 52 THR B N 1
ATOM 3572 C CA . THR B 1 52 ? -20.656 -29.266 -14.109 1 50.41 52 THR B CA 1
ATOM 3573 C C . THR B 1 52 ? -20.219 -30.422 -15.008 1 50.41 52 THR B C 1
ATOM 3575 O O . THR B 1 52 ? -20.828 -30.672 -16.047 1 50.41 52 THR B O 1
ATOM 3578 N N . TRP B 1 53 ? -19.141 -31.109 -14.523 1 55.28 53 TRP B N 1
ATOM 3579 C CA . TRP B 1 53 ? -18.688 -32.188 -15.43 1 55.28 53 TRP B CA 1
ATOM 3580 C C . TRP B 1 53 ? -18.766 -33.531 -14.75 1 55.28 53 TRP B C 1
ATOM 3582 O O . TRP B 1 53 ? -17.766 -34.219 -14.609 1 55.28 53 TRP B O 1
ATOM 3592 N N . GLU B 1 54 ? -19.781 -33.844 -14.18 1 60.5 54 GLU B N 1
ATOM 3593 C CA . GLU B 1 54 ? -20 -35.125 -13.531 1 60.5 54 GLU B CA 1
ATOM 3594 C C . GLU B 1 54 ? -19.625 -36.281 -14.461 1 60.5 54 GLU B C 1
ATOM 3596 O O . GLU B 1 54 ? -19.016 -37.25 -14.031 1 60.5 54 GLU B O 1
ATOM 3601 N N . HIS B 1 55 ? -19.938 -36.094 -15.773 1 61.94 55 HIS B N 1
ATOM 3602 C CA . HIS B 1 55 ? -19.734 -37.219 -16.688 1 61.94 55 HIS B CA 1
ATOM 3603 C C . HIS B 1 55 ? -18.25 -37.375 -17.031 1 61.94 55 HIS B C 1
ATOM 3605 O O . HIS B 1 55 ? -17.812 -38.469 -17.406 1 61.94 55 HIS B O 1
ATOM 3611 N N . LEU B 1 56 ? -17.438 -36.406 -16.891 1 66.44 56 LEU B N 1
ATOM 3612 C CA . LEU B 1 56 ? -16.031 -36.469 -17.281 1 66.44 56 LEU B CA 1
ATOM 3613 C C . LEU B 1 56 ? -15.148 -36.75 -16.062 1 66.44 56 LEU B C 1
ATOM 3615 O O . LEU B 1 56 ? -13.93 -36.906 -16.203 1 66.44 56 LEU B O 1
ATOM 3619 N N . TYR B 1 57 ? -15.781 -37.094 -15.07 1 78.19 57 TYR B N 1
ATOM 3620 C CA . TYR B 1 57 ? -15.086 -37.188 -13.789 1 78.19 57 TYR B CA 1
ATOM 3621 C C . TYR B 1 57 ? -14.062 -38.312 -13.805 1 78.19 57 TYR B C 1
ATOM 3623 O O . TYR B 1 57 ? -12.891 -38.094 -13.477 1 78.19 57 TYR B O 1
ATOM 3631 N N . PRO B 1 58 ? -14.461 -39.469 -14.438 1 81.25 58 PRO B N 1
ATOM 3632 C CA . PRO B 1 58 ? -13.477 -40.531 -14.398 1 81.25 58 PRO B CA 1
ATOM 3633 C C . PRO B 1 58 ? -12.328 -40.344 -15.383 1 81.25 58 PRO B C 1
ATOM 3635 O O . PRO B 1 58 ? -11.281 -40.969 -15.266 1 81.25 58 PRO B O 1
ATOM 3638 N N . TYR B 1 59 ? -12.461 -39.406 -16.281 1 87.38 59 TYR B N 1
ATOM 3639 C CA . TYR B 1 59 ? -11.461 -39.25 -17.328 1 87.38 59 TYR B CA 1
ATOM 3640 C C . TYR B 1 59 ? -10.562 -38.062 -17.016 1 87.38 59 TYR B C 1
ATOM 3642 O O . TYR B 1 59 ? -9.711 -37.688 -17.844 1 87.38 59 TYR B O 1
ATOM 3650 N N . ILE B 1 60 ? -10.641 -37.562 -15.844 1 88.62 60 ILE B N 1
ATOM 3651 C CA . ILE B 1 60 ? -9.883 -36.375 -15.469 1 88.62 60 ILE B CA 1
ATOM 3652 C C . ILE B 1 60 ? -8.391 -36.656 -15.555 1 88.62 60 ILE B C 1
ATOM 3654 O O . ILE B 1 60 ? -7.629 -35.875 -16.125 1 88.62 60 ILE B O 1
ATOM 3658 N N . PRO B 1 61 ? -7.906 -37.844 -15.094 1 93.75 61 PRO B N 1
ATOM 3659 C CA . PRO B 1 61 ? -6.469 -38.125 -15.18 1 93.75 61 PRO B CA 1
ATOM 3660 C C . PRO B 1 61 ? -5.969 -38.188 -16.625 1 93.75 61 PRO B C 1
ATOM 3662 O O . PRO B 1 61 ? -4.836 -37.812 -16.906 1 93.75 61 PRO B O 1
ATOM 3665 N N . LEU B 1 62 ? -6.828 -38.656 -17.484 1 93.88 62 LEU B N 1
ATOM 3666 C CA . LEU B 1 62 ? -6.441 -38.75 -18.891 1 93.88 62 LEU B CA 1
ATOM 3667 C C . LEU B 1 62 ? -6.383 -37.375 -19.547 1 93.88 62 LEU B C 1
ATOM 3669 O O . LEU B 1 62 ? -5.512 -37.125 -20.375 1 93.88 62 LEU B O 1
ATOM 3673 N N . VAL B 1 63 ? -7.316 -36.594 -19.172 1 91.62 63 VAL B N 1
ATOM 3674 C CA . VAL B 1 63 ? -7.375 -35.25 -19.734 1 91.62 63 VAL B CA 1
ATOM 3675 C C . VAL B 1 63 ? -6.156 -34.438 -19.281 1 91.62 63 VAL B C 1
ATOM 3677 O O . VAL B 1 63 ? -5.516 -33.75 -20.078 1 91.62 63 VAL B O 1
ATOM 3680 N N . THR B 1 64 ? -5.875 -34.5 -17.984 1 94.69 64 THR B N 1
ATOM 3681 C CA . THR B 1 64 ? -4.734 -33.781 -17.453 1 94.69 64 THR B CA 1
ATOM 3682 C C . THR B 1 64 ? -3.424 -34.344 -17.984 1 94.69 64 THR B C 1
ATOM 3684 O O . THR B 1 64 ? -2.465 -33.625 -18.219 1 94.69 64 THR B O 1
ATOM 3687 N N . ALA B 1 65 ? -3.352 -35.625 -18.219 1 96.75 65 ALA B N 1
ATOM 3688 C CA . ALA B 1 65 ? -2.184 -36.25 -18.828 1 96.75 65 ALA B CA 1
ATOM 3689 C C . ALA B 1 65 ? -2.004 -35.781 -20.266 1 96.75 65 ALA B C 1
ATOM 3691 O O . ALA B 1 65 ? -0.881 -35.5 -20.703 1 96.75 65 ALA B O 1
ATOM 3692 N N . PHE B 1 66 ? -3.107 -35.75 -20.922 1 96.25 66 PHE B N 1
ATOM 3693 C CA . PHE B 1 66 ? -3.084 -35.25 -22.281 1 96.25 66 PHE B CA 1
ATOM 3694 C C . PHE B 1 66 ? -2.617 -33.781 -22.328 1 96.25 66 PHE B C 1
ATOM 3696 O O . PHE B 1 66 ? -1.854 -33.406 -23.219 1 96.25 66 PHE B O 1
ATOM 3703 N N . GLY B 1 67 ? -3.158 -33.031 -21.453 1 95.62 67 GLY B N 1
ATOM 3704 C CA . GLY B 1 67 ? -2.672 -31.656 -21.312 1 95.62 67 GLY B CA 1
ATOM 3705 C C . GLY B 1 67 ? -1.175 -31.578 -21.094 1 95.62 67 GLY B C 1
ATOM 3706 O O . GLY B 1 67 ? -0.497 -30.734 -21.688 1 95.62 67 GLY B O 1
ATOM 3707 N N . GLY B 1 68 ? -0.66 -32.438 -20.219 1 96.44 68 GLY B N 1
ATOM 3708 C CA . GLY B 1 68 ? 0.778 -32.5 -20.016 1 96.44 68 GLY B CA 1
ATOM 3709 C C . GLY B 1 68 ? 1.55 -32.781 -21.281 1 96.44 68 GLY B C 1
ATOM 3710 O O . GLY B 1 68 ? 2.594 -32.188 -21.531 1 96.44 68 GLY B O 1
ATOM 3711 N N . LEU B 1 69 ? 1.018 -33.688 -22.062 1 96.75 69 LEU B N 1
ATOM 3712 C CA . LEU B 1 69 ? 1.639 -34 -23.344 1 96.75 69 LEU B CA 1
ATOM 3713 C C . LEU B 1 69 ? 1.708 -32.781 -24.25 1 96.75 69 LEU B C 1
ATOM 3715 O O . LEU B 1 69 ? 2.742 -32.531 -24.859 1 96.75 69 LEU B O 1
ATOM 3719 N N . LEU B 1 70 ? 0.649 -32.062 -24.328 1 96.69 70 LEU B N 1
ATOM 3720 C CA . LEU B 1 70 ? 0.599 -30.891 -25.188 1 96.69 70 LEU B CA 1
ATOM 3721 C C . LEU B 1 70 ? 1.574 -29.812 -24.703 1 96.69 70 LEU B C 1
ATOM 3723 O O . LEU B 1 70 ? 2.234 -29.156 -25.5 1 96.69 70 LEU B O 1
ATOM 3727 N N . VAL B 1 71 ? 1.624 -29.625 -23.391 1 95.88 71 VAL B N 1
ATOM 3728 C CA . VAL B 1 71 ? 2.555 -28.656 -22.828 1 95.88 71 VAL B CA 1
ATOM 3729 C C . VAL B 1 71 ? 3.99 -29.078 -23.125 1 95.88 71 VAL B C 1
ATOM 3731 O O . VAL B 1 71 ? 4.809 -28.266 -23.562 1 95.88 71 VAL B O 1
ATOM 3734 N N . GLY B 1 72 ? 4.301 -30.328 -22.906 1 94.44 72 GLY B N 1
ATOM 3735 C CA . GLY B 1 72 ? 5.633 -30.844 -23.188 1 94.44 72 GLY B CA 1
ATOM 3736 C C . GLY B 1 72 ? 6.035 -30.656 -24.641 1 94.44 72 GLY B C 1
ATOM 3737 O O . GLY B 1 72 ? 7.176 -30.297 -24.938 1 94.44 72 GLY B O 1
ATOM 3738 N N . LEU B 1 73 ? 5.148 -30.922 -25.531 1 94.69 73 LEU B N 1
ATOM 3739 C CA . LEU B 1 73 ? 5.414 -30.781 -26.953 1 94.69 73 LEU B CA 1
ATOM 3740 C C . LEU B 1 73 ? 5.613 -29.312 -27.312 1 94.69 73 LEU B C 1
ATOM 3742 O O . LEU B 1 73 ? 6.453 -28.984 -28.156 1 94.69 73 LEU B O 1
ATOM 3746 N N . SER B 1 74 ? 4.781 -28.516 -26.703 1 93.31 74 SER B N 1
ATOM 3747 C CA . SER B 1 74 ? 4.934 -27.094 -26.953 1 93.31 74 SER B CA 1
ATOM 3748 C C . SER B 1 74 ? 6.312 -26.594 -26.531 1 93.31 74 SER B C 1
ATOM 3750 O O . SER B 1 74 ? 6.93 -25.781 -27.234 1 93.31 74 SER B O 1
ATOM 3752 N N . VAL B 1 75 ? 6.762 -27.062 -25.406 1 89.5 75 VAL B N 1
ATOM 3753 C CA . VAL B 1 75 ? 8.07 -26.656 -24.906 1 89.5 75 VAL B CA 1
ATOM 3754 C C . VAL B 1 75 ? 9.164 -27.219 -25.812 1 89.5 75 VAL B C 1
ATOM 3756 O O . VAL B 1 75 ? 10.172 -26.562 -26.062 1 89.5 75 VAL B O 1
ATOM 3759 N N . LYS B 1 76 ? 9 -28.422 -26.234 1 88.12 76 LYS B N 1
ATOM 3760 C CA . LYS B 1 76 ? 9.977 -29.078 -27.094 1 88.12 76 LYS B CA 1
ATOM 3761 C C . LYS B 1 76 ? 10.125 -28.359 -28.422 1 88.12 76 LYS B C 1
ATOM 3763 O O . LYS B 1 76 ? 11.242 -28.172 -28.906 1 88.12 76 LYS B O 1
ATOM 3768 N N . PHE B 1 77 ? 9.07 -27.891 -28.906 1 89.56 77 PHE B N 1
ATOM 3769 C CA . PHE B 1 77 ? 9.102 -27.359 -30.266 1 89.56 77 PHE B CA 1
ATOM 3770 C C . PHE B 1 77 ? 9.32 -25.859 -30.25 1 89.56 77 PHE B C 1
ATOM 3772 O O . PHE B 1 77 ? 9.945 -25.297 -31.156 1 89.56 77 PHE B O 1
ATOM 3779 N N . PHE B 1 78 ? 8.742 -25.156 -29.297 1 86.56 78 PHE B N 1
ATOM 3780 C CA . PHE B 1 78 ? 8.773 -23.703 -29.328 1 86.56 78 PHE B CA 1
ATOM 3781 C C . PHE B 1 78 ? 9.695 -23.156 -28.25 1 86.56 78 PHE B C 1
ATOM 3783 O O . PHE B 1 78 ? 10.094 -21.984 -28.297 1 86.56 78 PHE B O 1
ATOM 3790 N N . GLY B 1 79 ? 10.07 -23.875 -27.344 1 76.75 79 GLY B N 1
ATOM 3791 C CA . GLY B 1 79 ? 10.938 -23.438 -26.266 1 76.75 79 GLY B CA 1
ATOM 3792 C C . GLY B 1 79 ? 10.195 -22.625 -25.219 1 76.75 79 GLY B C 1
ATOM 3793 O O . GLY B 1 79 ? 9.18 -22 -25.5 1 76.75 79 GLY B O 1
ATOM 3794 N N . ALA B 1 80 ? 10.484 -22.719 -24.047 1 68.62 80 ALA B N 1
ATOM 3795 C CA . ALA B 1 80 ? 9.93 -21.906 -22.953 1 68.62 80 ALA B CA 1
ATOM 3796 C C . ALA B 1 80 ? 10.883 -21.875 -21.766 1 68.62 80 ALA B C 1
ATOM 3798 O O . ALA B 1 80 ? 11.438 -22.906 -21.375 1 68.62 80 ALA B O 1
ATOM 3799 N N . LYS B 1 81 ? 11.32 -20.484 -21.453 1 62.97 81 LYS B N 1
ATOM 3800 C CA . LYS B 1 81 ? 12.133 -20.422 -20.234 1 62.97 81 LYS B CA 1
ATOM 3801 C C . LYS B 1 81 ? 11.266 -20.578 -19 1 62.97 81 LYS B C 1
ATOM 3803 O O . LYS B 1 81 ? 10.102 -20.188 -18.984 1 62.97 81 LYS B O 1
ATOM 3808 N N . GLY B 1 82 ? 11.484 -21.594 -18.219 1 58.88 82 GLY B N 1
ATOM 3809 C CA . GLY B 1 82 ? 10.539 -22.281 -17.344 1 58.88 82 GLY B CA 1
ATOM 3810 C C . GLY B 1 82 ? 10.266 -21.531 -16.062 1 58.88 82 GLY B C 1
ATOM 3811 O O . GLY B 1 82 ? 9.109 -21.391 -15.648 1 58.88 82 GLY B O 1
ATOM 3812 N N . GLU B 1 83 ? 11.195 -21.078 -15.094 1 61.56 83 GLU B N 1
ATOM 3813 C CA . GLU B 1 83 ? 10.875 -20.938 -13.672 1 61.56 83 GLU B CA 1
ATOM 3814 C C . GLU B 1 83 ? 11.141 -19.516 -13.195 1 61.56 83 GLU B C 1
ATOM 3816 O O . GLU B 1 83 ? 11.938 -18.781 -13.797 1 61.56 83 GLU B O 1
ATOM 3821 N N . LEU B 1 84 ? 10.289 -19.047 -12.43 1 56.09 84 LEU B N 1
ATOM 3822 C CA . LEU B 1 84 ? 10.422 -17.766 -11.758 1 56.09 84 LEU B CA 1
ATOM 3823 C C . LEU B 1 84 ? 11.859 -17.516 -11.32 1 56.09 84 LEU B C 1
ATOM 3825 O O . LEU B 1 84 ? 12.383 -16.406 -11.453 1 56.09 84 LEU B O 1
ATOM 3829 N N . ALA B 1 85 ? 12.469 -18.5 -10.938 1 57.94 85 ALA B N 1
ATOM 3830 C CA . ALA B 1 85 ? 13.852 -18.391 -10.469 1 57.94 85 ALA B CA 1
ATOM 3831 C C . ALA B 1 85 ? 14.781 -17.969 -11.609 1 57.94 85 ALA B C 1
ATOM 3833 O O . ALA B 1 85 ? 15.711 -17.188 -11.398 1 57.94 85 ALA B O 1
ATOM 3834 N N . ASP B 1 86 ? 14.508 -18.406 -12.734 1 63.41 86 ASP B N 1
ATOM 3835 C CA . ASP B 1 86 ? 15.32 -18.047 -13.891 1 63.41 86 ASP B CA 1
ATOM 3836 C C . ASP B 1 86 ? 15.117 -16.594 -14.281 1 63.41 86 ASP B C 1
ATOM 3838 O O . ASP B 1 86 ? 16.078 -15.883 -14.594 1 63.41 86 ASP B O 1
ATOM 3842 N N . ALA B 1 87 ? 13.922 -16.25 -14.18 1 62.91 87 ALA B N 1
ATOM 3843 C CA . ALA B 1 87 ? 13.602 -14.859 -14.508 1 62.91 87 ALA B CA 1
ATOM 3844 C C . ALA B 1 87 ? 14.297 -13.898 -13.539 1 62.91 87 ALA B C 1
ATOM 3846 O O . ALA B 1 87 ? 14.867 -12.891 -13.961 1 62.91 87 ALA B O 1
ATOM 3847 N N . ILE B 1 88 ? 14.336 -14.258 -12.312 1 61.84 88 ILE B N 1
ATOM 3848 C CA . ILE B 1 88 ? 14.945 -13.422 -11.281 1 61.84 88 ILE B CA 1
ATOM 3849 C C . IL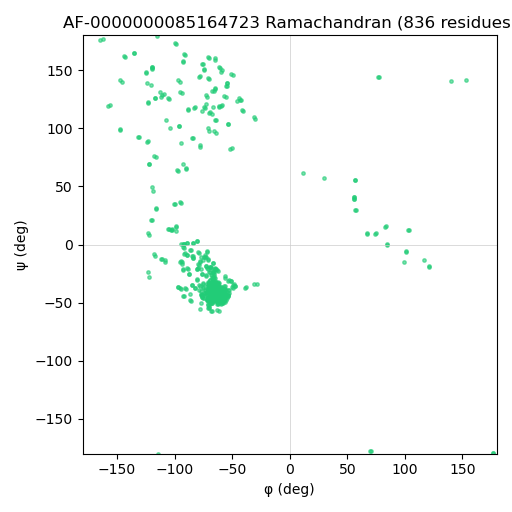E B 1 88 ? 16.469 -13.406 -11.461 1 61.84 88 ILE B C 1
ATOM 3851 O O . ILE B 1 88 ? 17.094 -12.359 -11.32 1 61.84 88 ILE B O 1
ATOM 3855 N N . ALA B 1 89 ? 16.953 -14.523 -11.766 1 60.66 89 ALA B N 1
ATOM 3856 C CA . ALA B 1 89 ? 18.391 -14.609 -12 1 60.66 89 ALA B CA 1
ATOM 3857 C C . ALA B 1 89 ? 18.812 -13.734 -13.18 1 60.66 89 ALA B C 1
ATOM 3859 O O . ALA B 1 89 ? 19.828 -13.047 -13.117 1 60.66 89 ALA B O 1
ATOM 3860 N N . GLU B 1 90 ? 18 -13.734 -14.156 1 65.19 90 GLU B N 1
ATOM 3861 C CA . GLU B 1 90 ? 18.281 -12.93 -15.336 1 65.19 90 GLU B CA 1
ATOM 3862 C C . GLU B 1 90 ? 18.188 -11.438 -15.023 1 65.19 90 GLU B C 1
ATOM 3864 O O . GLU B 1 90 ? 19.016 -10.648 -15.492 1 65.19 90 GLU B O 1
ATOM 3869 N N . LEU B 1 91 ? 17.297 -11.117 -14.227 1 63.22 91 LEU B N 1
ATOM 3870 C CA . LEU B 1 91 ? 17.094 -9.727 -13.836 1 63.22 91 LEU B CA 1
ATOM 3871 C C . LEU B 1 91 ? 18.297 -9.188 -13.094 1 63.22 91 LEU B C 1
ATOM 3873 O O . LEU B 1 91 ? 18.703 -8.039 -13.297 1 63.22 91 LEU B O 1
ATOM 3877 N N . HIS B 1 92 ? 18.828 -10.055 -12.289 1 62.28 92 HIS B N 1
ATOM 3878 C CA . HIS B 1 92 ? 20.016 -9.648 -11.523 1 62.28 92 HIS B CA 1
ATOM 3879 C C . HIS B 1 92 ? 21.234 -9.539 -12.414 1 62.28 92 HIS B C 1
ATOM 3881 O O . HIS B 1 92 ? 22.094 -8.68 -12.203 1 62.28 92 HIS B O 1
ATOM 3887 N N . HIS B 1 93 ? 21.109 -10.586 -13.406 1 59.03 93 HIS B N 1
ATOM 3888 C CA . HIS B 1 93 ? 22.25 -10.656 -14.305 1 59.03 93 HIS B CA 1
ATOM 3889 C C . HIS B 1 93 ? 22.016 -9.82 -15.562 1 59.03 93 HIS B C 1
ATOM 3891 O O . HIS B 1 93 ? 21.312 -10.258 -16.469 1 59.03 93 HIS B O 1
ATOM 3897 N N . GLY B 1 94 ? 22 -8.602 -15.43 1 67.12 94 GLY B N 1
ATOM 3898 C CA . GLY B 1 94 ? 21.969 -7.766 -16.625 1 67.12 94 GLY B CA 1
ATOM 3899 C C . GLY B 1 94 ? 20.719 -6.934 -16.734 1 67.12 94 GLY B C 1
ATOM 3900 O O . GLY B 1 94 ? 20.594 -6.102 -17.641 1 67.12 94 GLY B O 1
ATOM 3901 N N . GLY B 1 95 ? 19.812 -7.301 -15.938 1 67.75 95 GLY B N 1
ATOM 3902 C CA . GLY B 1 95 ? 18.594 -6.508 -15.906 1 67.75 95 GLY B CA 1
ATOM 3903 C C . GLY B 1 95 ? 17.609 -6.871 -17.016 1 67.75 95 GLY B C 1
ATOM 3904 O O . GLY B 1 95 ? 16.766 -6.062 -17.375 1 67.75 95 GLY B O 1
ATOM 3905 N N . ARG B 1 96 ? 17.844 -8.094 -17.672 1 74.94 96 ARG B N 1
ATOM 3906 C CA . ARG B 1 96 ? 17.078 -8.438 -18.875 1 74.94 96 ARG B CA 1
ATOM 3907 C C . ARG B 1 96 ? 16.391 -9.789 -18.703 1 74.94 96 ARG B C 1
ATOM 3909 O O . ARG B 1 96 ? 16.844 -10.633 -17.922 1 74.94 96 ARG B O 1
ATOM 3916 N N . LEU B 1 97 ? 15.234 -9.906 -19.344 1 74.38 97 LEU B N 1
ATOM 3917 C CA . LEU B 1 97 ? 14.555 -11.18 -19.547 1 74.38 97 LEU B CA 1
ATOM 3918 C C . LEU B 1 97 ? 14.562 -11.562 -21.031 1 74.38 97 LEU B C 1
ATOM 3920 O O . LEU B 1 97 ? 14.328 -10.711 -21.891 1 74.38 97 LEU B O 1
ATOM 3924 N N . SER B 1 98 ? 15.031 -12.773 -21.281 1 75.56 98 SER B N 1
ATOM 3925 C CA . SER B 1 98 ? 15.047 -13.234 -22.656 1 75.56 98 SER B CA 1
ATOM 3926 C C . SER B 1 98 ? 13.656 -13.156 -23.281 1 75.56 98 SER B C 1
ATOM 3928 O O . SER B 1 98 ? 12.672 -13.57 -22.672 1 75.56 98 SER B O 1
ATOM 3930 N N . TYR B 1 99 ? 13.516 -12.523 -24.391 1 76.25 99 TYR B N 1
ATOM 3931 C CA . TYR B 1 99 ? 12.227 -12.359 -25.047 1 76.25 99 TYR B CA 1
ATOM 3932 C C . TYR B 1 99 ? 12.117 -13.273 -26.266 1 76.25 99 TYR B C 1
ATOM 3934 O O . TYR B 1 99 ? 11.172 -13.18 -27.047 1 76.25 99 TYR B O 1
ATOM 3942 N N . ARG B 1 100 ? 12.992 -14.211 -26.406 1 77.25 100 ARG B N 1
ATOM 3943 C CA . ARG B 1 100 ? 13.016 -15.094 -27.562 1 77.25 100 ARG B CA 1
ATOM 3944 C C . ARG B 1 100 ? 11.906 -16.141 -27.469 1 77.25 100 ARG B C 1
ATOM 3946 O O . ARG B 1 100 ? 11.383 -16.578 -28.5 1 77.25 100 ARG B O 1
ATOM 3953 N N . PHE B 1 101 ? 11.508 -16.422 -26.297 1 79 101 PHE B N 1
ATOM 3954 C CA . PHE B 1 101 ? 10.594 -17.547 -26.141 1 79 101 PHE B CA 1
ATOM 3955 C C . PHE B 1 101 ? 9.25 -17.078 -25.609 1 79 101 PHE B C 1
ATOM 3957 O O . PHE B 1 101 ? 8.547 -17.828 -24.922 1 79 101 PHE B O 1
ATOM 3964 N N . LEU B 1 102 ? 8.875 -15.883 -25.953 1 83.19 102 LEU B N 1
ATOM 3965 C CA . LEU B 1 102 ? 7.648 -15.305 -25.406 1 83.19 102 LEU B CA 1
ATOM 3966 C C . LEU B 1 102 ? 6.426 -16.062 -25.922 1 83.19 102 LEU B C 1
ATOM 3968 O O . LEU B 1 102 ? 5.559 -16.453 -25.141 1 83.19 102 LEU B O 1
ATOM 3972 N N . PRO B 1 103 ? 6.395 -16.422 -27.219 1 84.5 103 PRO B N 1
ATOM 3973 C CA . PRO B 1 103 ? 5.227 -17.172 -27.688 1 84.5 103 PRO B CA 1
ATOM 3974 C C . PRO B 1 103 ? 5.156 -18.578 -27.125 1 84.5 103 PRO B C 1
ATOM 3976 O O . PRO B 1 103 ? 4.066 -19.078 -26.828 1 84.5 103 PRO B O 1
ATOM 3979 N N . GLY B 1 104 ? 6.309 -19.234 -27.016 1 87.81 104 GLY B N 1
ATOM 3980 C CA . GLY B 1 104 ? 6.348 -20.547 -26.406 1 87.81 104 GLY B CA 1
ATOM 3981 C C . GLY B 1 104 ? 5.879 -20.562 -24.969 1 87.81 104 GLY B C 1
ATOM 3982 O O . GLY B 1 104 ? 5.16 -21.469 -24.547 1 87.81 104 GLY B O 1
ATOM 3983 N N . MET B 1 105 ? 6.273 -19.531 -24.312 1 87.75 105 MET B N 1
ATOM 3984 C CA . MET B 1 105 ? 5.855 -19.406 -22.922 1 87.75 105 MET B CA 1
ATOM 3985 C C . MET B 1 105 ? 4.352 -19.188 -22.812 1 87.75 105 MET B C 1
ATOM 3987 O O . MET B 1 105 ? 3.689 -19.766 -21.953 1 87.75 105 MET B O 1
ATOM 3991 N N . ALA B 1 106 ? 3.83 -18.344 -23.656 1 90.88 106 ALA B N 1
ATOM 3992 C CA . ALA B 1 106 ? 2.396 -18.078 -23.656 1 90.88 106 ALA B CA 1
ATOM 3993 C C . ALA B 1 106 ? 1.596 -19.328 -23.969 1 90.88 106 ALA B C 1
ATOM 3995 O O . ALA B 1 106 ? 0.593 -19.609 -23.312 1 90.88 106 ALA B O 1
ATOM 3996 N N . LEU B 1 107 ? 2.078 -20.078 -24.891 1 92.38 107 LEU B N 1
ATOM 3997 C CA . LEU B 1 107 ? 1.372 -21.281 -25.297 1 92.38 107 LEU B CA 1
ATOM 3998 C C . LEU B 1 107 ? 1.465 -22.359 -24.219 1 92.38 107 LEU B C 1
ATOM 4000 O O . LEU B 1 107 ? 0.455 -22.969 -23.844 1 92.38 107 LEU B O 1
ATOM 4004 N N . ALA B 1 108 ? 2.646 -22.578 -23.734 1 93.25 108 ALA B N 1
ATOM 4005 C CA . ALA B 1 108 ? 2.857 -23.609 -22.719 1 93.25 108 ALA B CA 1
ATOM 4006 C C . ALA B 1 108 ? 2.076 -23.281 -21.438 1 93.25 108 ALA B C 1
ATOM 4008 O O . ALA B 1 108 ? 1.473 -24.172 -20.844 1 93.25 108 ALA B O 1
ATOM 4009 N N . SER B 1 109 ? 2.148 -22.062 -21.062 1 93.31 109 SER B N 1
ATOM 4010 C CA . SER B 1 109 ? 1.431 -21.672 -19.859 1 93.31 109 SER B CA 1
ATOM 4011 C C . SER B 1 109 ? -0.078 -21.703 -20.078 1 93.31 109 SER B C 1
ATOM 4013 O O . SER B 1 109 ? -0.825 -22.125 -19.188 1 93.31 109 SER B O 1
ATOM 4015 N N . GLY B 1 110 ? -0.549 -21.219 -21.203 1 93.88 110 GLY B N 1
ATOM 4016 C CA . GLY B 1 110 ? -1.967 -21.297 -21.516 1 93.88 110 GLY B CA 1
ATOM 4017 C C . GLY B 1 110 ? -2.51 -22.703 -21.484 1 93.88 110 GLY B C 1
ATOM 4018 O O . GLY B 1 110 ? -3.557 -22.969 -20.891 1 93.88 110 GLY B O 1
ATOM 4019 N N . LEU B 1 111 ? -1.786 -23.609 -22.094 1 94.56 111 LEU B N 1
ATOM 4020 C CA . LEU B 1 111 ? -2.189 -25 -22.109 1 94.56 111 LEU B CA 1
ATOM 4021 C C . LEU B 1 111 ? -2.166 -25.594 -20.703 1 94.56 111 LEU B C 1
ATOM 4023 O O . LEU B 1 111 ? -3.039 -26.391 -20.344 1 94.56 111 LEU B O 1
ATOM 4027 N N . SER B 1 112 ? -1.155 -25.234 -19.969 1 95.19 112 SER B N 1
ATOM 4028 C CA . SER B 1 112 ? -1.074 -25.719 -18.594 1 95.19 112 SER B CA 1
ATOM 4029 C C . SER B 1 112 ? -2.314 -25.312 -17.797 1 95.19 112 SER B C 1
ATOM 4031 O O . SER B 1 112 ? -2.92 -26.156 -17.125 1 95.19 112 SER B O 1
ATOM 4033 N N . LEU B 1 113 ? -2.686 -24.078 -17.906 1 93.25 113 LEU B N 1
ATOM 4034 C CA . LEU B 1 113 ? -3.822 -23.562 -17.156 1 93.25 113 LEU B CA 1
ATOM 4035 C C . LEU B 1 113 ? -5.129 -24.172 -17.656 1 93.25 113 LEU B C 1
ATOM 4037 O O . LEU B 1 113 ? -6.016 -24.5 -16.859 1 93.25 113 LEU B O 1
ATOM 4041 N N . LEU B 1 114 ? -5.223 -24.375 -18.922 1 92 114 LEU B N 1
ATOM 4042 C CA . LEU B 1 114 ? -6.445 -24.844 -19.562 1 92 114 LEU B CA 1
ATOM 4043 C C . LEU B 1 114 ? -6.723 -26.297 -19.188 1 92 114 LEU B C 1
ATOM 4045 O O . LEU B 1 114 ? -7.879 -26.688 -19.047 1 92 114 LEU B O 1
ATOM 4049 N N . PHE B 1 115 ? -5.68 -27.047 -19.047 1 92.38 115 PHE B N 1
ATOM 4050 C CA . PHE B 1 115 ? -5.871 -28.484 -18.875 1 92.38 115 PHE B CA 1
ATOM 4051 C C . PHE B 1 115 ? -5.781 -28.875 -17.406 1 92.38 115 PHE B C 1
ATOM 4053 O O . PHE B 1 115 ? -5.551 -30.031 -17.078 1 92.38 115 PHE B O 1
ATOM 4060 N N . GLY B 1 116 ? -5.887 -27.906 -16.547 1 89.94 116 GLY B N 1
ATOM 4061 C CA . GLY B 1 116 ? -6.172 -28.234 -15.164 1 89.94 116 GLY B CA 1
ATOM 4062 C C . GLY B 1 116 ? -4.949 -28.141 -14.266 1 89.94 116 GLY B C 1
ATOM 4063 O O . GLY B 1 116 ? -4.984 -28.594 -13.117 1 89.94 116 GLY B O 1
ATOM 4064 N N . SER B 1 117 ? -3.84 -27.562 -14.688 1 93.75 117 SER B N 1
ATOM 4065 C CA . SER B 1 117 ? -2.678 -27.359 -13.828 1 93.75 117 SER B CA 1
ATOM 4066 C C . SER B 1 117 ? -3.055 -26.609 -12.555 1 93.75 117 SER B C 1
ATOM 4068 O O . SER B 1 117 ? -3.898 -25.719 -12.586 1 93.75 117 SER B O 1
ATOM 4070 N N . SER B 1 118 ? -2.467 -27.078 -11.453 1 95.06 118 SER B N 1
ATOM 4071 C CA . SER B 1 118 ? -2.732 -26.453 -10.156 1 95.06 118 SER B CA 1
ATOM 4072 C C . SER B 1 118 ? -1.907 -25.188 -9.977 1 95.06 118 SER B C 1
ATOM 4074 O O . SER B 1 118 ? -1.962 -24.547 -8.922 1 95.06 118 SER B O 1
ATOM 4076 N N . ALA B 1 119 ? -1.132 -24.797 -11.008 1 93.81 119 ALA B N 1
ATOM 4077 C CA . ALA B 1 119 ? -0.295 -23.594 -10.961 1 93.81 119 ALA B CA 1
ATOM 4078 C C . ALA B 1 119 ? -1.035 -22.391 -11.523 1 93.81 119 ALA B C 1
ATOM 4080 O O . ALA B 1 119 ? -2.014 -22.531 -12.266 1 93.81 119 ALA B O 1
ATOM 4081 N N . GLY B 1 120 ? -0.587 -21.219 -11.102 1 91.56 120 GLY B N 1
ATOM 4082 C CA . GLY B 1 120 ? -1.271 -20 -11.492 1 91.56 120 GLY B CA 1
ATOM 4083 C C . GLY B 1 120 ? -0.601 -19.281 -12.656 1 91.56 120 GLY B C 1
ATOM 4084 O O . GLY B 1 120 ? 0.473 -19.688 -13.102 1 91.56 120 GLY B O 1
ATOM 4085 N N . PRO B 1 121 ? -1.201 -18.297 -13.141 1 89.88 121 PRO B N 1
ATOM 4086 C CA . PRO B 1 121 ? -0.72 -17.594 -14.328 1 89.88 121 PRO B CA 1
ATOM 4087 C C . PRO B 1 121 ? 0.343 -16.547 -14 1 89.88 121 PRO B C 1
ATOM 4089 O O . PRO B 1 121 ? 0.893 -15.914 -14.906 1 89.88 121 PRO B O 1
ATOM 4092 N N . GLU B 1 122 ? 0.802 -16.312 -12.844 1 88.25 122 GLU B N 1
ATOM 4093 C CA . GLU B 1 122 ? 1.628 -15.195 -12.414 1 88.25 122 GLU B CA 1
ATOM 4094 C C . GLU B 1 122 ? 3.027 -15.273 -13.016 1 88.25 122 GLU B C 1
ATOM 4096 O O . GLU B 1 122 ? 3.553 -14.273 -13.508 1 88.25 122 GLU B O 1
ATOM 4101 N N . SER B 1 123 ? 3.613 -16.438 -12.906 1 86.5 123 SER B N 1
ATOM 4102 C CA . SER B 1 123 ? 4.984 -16.578 -13.391 1 86.5 123 SER B CA 1
ATOM 4103 C C . SER B 1 123 ? 5.066 -16.359 -14.898 1 86.5 123 SER B C 1
ATOM 4105 O O . SER B 1 123 ? 5.93 -15.609 -15.375 1 86.5 123 SER B O 1
ATOM 4107 N N . PRO B 1 124 ? 4.184 -16.953 -15.672 1 87.06 124 PRO B N 1
ATOM 4108 C CA . PRO B 1 124 ? 4.199 -16.672 -17.109 1 87.06 124 PRO B CA 1
ATOM 4109 C C . PRO B 1 124 ? 3.982 -15.188 -17.422 1 87.06 124 PRO B C 1
ATOM 4111 O O . PRO B 1 124 ? 4.57 -14.664 -18.375 1 87.06 124 PRO B O 1
ATOM 4114 N N . MET B 1 125 ? 3.146 -14.523 -16.672 1 89.25 125 MET B N 1
ATOM 4115 C CA . MET B 1 125 ? 2.877 -13.102 -16.906 1 89.25 125 MET B CA 1
ATOM 4116 C C . MET B 1 125 ? 4.113 -12.258 -16.625 1 89.25 125 MET B C 1
ATOM 4118 O O . MET B 1 125 ? 4.363 -11.266 -17.312 1 89.25 125 MET B O 1
ATOM 4122 N N . ILE B 1 126 ? 4.789 -12.672 -15.594 1 88.31 126 ILE B N 1
ATOM 4123 C CA . ILE B 1 126 ? 6.039 -11.992 -15.281 1 88.31 126 ILE B CA 1
ATOM 4124 C C . ILE B 1 126 ? 7.027 -12.172 -16.438 1 88.31 126 ILE B C 1
ATOM 4126 O O . ILE B 1 126 ? 7.648 -11.203 -16.875 1 88.31 126 ILE B O 1
ATOM 4130 N N . ASP B 1 127 ? 7.109 -13.312 -16.938 1 87.94 127 ASP B N 1
ATOM 4131 C CA . ASP B 1 127 ? 8.062 -13.625 -18 1 87.94 127 ASP B CA 1
ATOM 4132 C C . ASP B 1 127 ? 7.688 -12.93 -19.297 1 87.94 127 ASP B C 1
ATOM 4134 O O . ASP B 1 127 ? 8.531 -12.312 -19.953 1 87.94 127 ASP B O 1
ATOM 4138 N N . ILE B 1 128 ? 6.5 -13.086 -19.672 1 90 128 ILE B N 1
ATOM 4139 C CA . ILE B 1 128 ? 6.031 -12.547 -20.938 1 90 128 ILE B CA 1
ATOM 4140 C C . ILE B 1 128 ? 6.141 -11.023 -20.938 1 90 128 ILE B C 1
ATOM 4142 O O . ILE B 1 128 ? 6.738 -10.438 -21.844 1 90 128 ILE B O 1
ATOM 4146 N N . ASN B 1 129 ? 5.637 -10.414 -19.938 1 93.62 129 ASN B N 1
ATOM 4147 C CA . ASN B 1 129 ? 5.59 -8.953 -19.891 1 93.62 129 ASN B CA 1
ATOM 4148 C C . ASN B 1 129 ? 6.949 -8.359 -19.531 1 93.62 129 ASN B C 1
ATOM 4150 O O . ASN B 1 129 ? 7.293 -7.27 -20 1 93.62 129 ASN B O 1
ATOM 4154 N N . GLY B 1 130 ? 7.66 -9.07 -18.656 1 91.25 130 GLY B N 1
ATOM 4155 C CA . GLY B 1 130 ? 9.039 -8.664 -18.469 1 91.25 130 GLY B CA 1
ATOM 4156 C C . GLY B 1 130 ? 9.867 -8.703 -19.734 1 91.25 130 GLY B C 1
ATOM 4157 O O . GLY B 1 130 ? 10.672 -7.809 -19.984 1 91.25 130 GLY B O 1
ATOM 4158 N N . GLY B 1 131 ? 9.672 -9.758 -20.484 1 90.12 131 GLY B N 1
ATOM 4159 C CA . GLY B 1 131 ? 10.328 -9.859 -21.781 1 90.12 131 GLY B CA 1
ATOM 4160 C C . GLY B 1 131 ? 9.969 -8.727 -22.719 1 90.12 131 GLY B C 1
ATOM 4161 O O . GLY B 1 131 ? 10.82 -8.242 -23.469 1 90.12 131 GLY B O 1
ATOM 4162 N N . LEU B 1 132 ? 8.758 -8.344 -22.703 1 91.75 132 LEU B N 1
ATOM 4163 C CA . LEU B 1 132 ? 8.312 -7.223 -23.516 1 91.75 132 LEU B CA 1
ATOM 4164 C C . LEU B 1 132 ? 9.055 -5.945 -23.141 1 91.75 132 LEU B C 1
ATOM 4166 O O . LEU B 1 132 ? 9.422 -5.152 -24 1 91.75 132 LEU B O 1
ATOM 4170 N N . GLY B 1 133 ? 9.156 -5.707 -21.844 1 93.38 133 GLY B N 1
ATOM 4171 C CA . GLY B 1 133 ? 9.93 -4.566 -21.375 1 93.38 133 GLY B CA 1
ATOM 4172 C C . GLY B 1 133 ? 11.375 -4.586 -21.859 1 93.38 133 GLY B C 1
ATOM 4173 O O . GLY B 1 133 ? 11.898 -3.568 -22.312 1 93.38 133 GLY B O 1
ATOM 4174 N N . THR B 1 134 ? 11.945 -5.75 -21.797 1 91.19 134 THR B N 1
ATOM 4175 C CA . THR B 1 134 ? 13.32 -5.914 -22.25 1 91.19 134 THR B CA 1
ATOM 4176 C C . THR B 1 134 ? 13.414 -5.695 -23.766 1 91.19 134 THR B C 1
ATOM 4178 O O . THR B 1 134 ? 14.375 -5.09 -24.25 1 91.19 134 THR B O 1
ATOM 4181 N N . TRP B 1 135 ? 12.516 -6.242 -24.406 1 91.12 135 TRP B N 1
ATOM 4182 C CA . TRP B 1 135 ? 12.484 -6.109 -25.859 1 91.12 135 TRP B CA 1
ATOM 4183 C C . TRP B 1 135 ? 12.461 -4.641 -26.266 1 91.12 135 TRP B C 1
ATOM 4185 O O . TRP B 1 135 ? 13.219 -4.219 -27.141 1 91.12 135 TRP B O 1
ATOM 4195 N N . LEU B 1 136 ? 11.594 -3.852 -25.688 1 92.44 136 LEU B N 1
ATOM 4196 C CA . LEU B 1 136 ? 11.516 -2.432 -26.016 1 92.44 136 LEU B CA 1
ATOM 4197 C C . LEU B 1 136 ? 12.812 -1.717 -25.672 1 92.44 136 LEU B C 1
ATOM 4199 O O . LEU B 1 136 ? 13.273 -0.854 -26.422 1 92.44 136 LEU B O 1
ATOM 4203 N N . ALA B 1 137 ? 13.328 -2.027 -24.547 1 92.25 137 ALA B N 1
ATOM 4204 C CA . ALA B 1 137 ? 14.594 -1.42 -24.156 1 92.25 137 ALA B CA 1
ATOM 4205 C C . ALA B 1 137 ? 15.695 -1.737 -25.156 1 92.25 137 ALA B C 1
ATOM 4207 O O . ALA B 1 137 ? 16.531 -0.881 -25.453 1 92.25 137 ALA B O 1
ATOM 4208 N N . ALA B 1 138 ? 15.734 -2.938 -25.609 1 89.06 138 ALA B N 1
ATOM 4209 C CA . ALA B 1 138 ? 16.734 -3.359 -26.594 1 89.06 138 ALA B CA 1
ATOM 4210 C C . ALA B 1 138 ? 16.547 -2.621 -27.906 1 89.06 138 ALA B C 1
ATOM 4212 O O . ALA B 1 138 ? 17.516 -2.213 -28.547 1 89.06 138 ALA B O 1
ATOM 4213 N N . ARG B 1 139 ? 15.398 -2.479 -28.297 1 91.75 139 ARG B N 1
ATOM 4214 C CA . ARG B 1 139 ? 15.102 -1.777 -29.547 1 91.75 139 ARG B CA 1
ATOM 4215 C C . ARG B 1 139 ? 15.523 -0.314 -29.469 1 91.75 139 ARG B C 1
ATOM 4217 O O . ARG B 1 139 ? 15.922 0.279 -30.469 1 91.75 139 ARG B O 1
ATOM 4224 N N . LEU B 1 140 ? 15.406 0.184 -28.281 1 92.19 140 LEU B N 1
ATOM 4225 C CA . LEU B 1 140 ? 15.742 1.59 -28.094 1 92.19 140 LEU B CA 1
ATOM 4226 C C . LEU B 1 140 ? 17.203 1.747 -27.672 1 92.19 140 LEU B C 1
ATOM 4228 O O . LEU B 1 140 ? 17.672 2.865 -27.453 1 92.19 140 LEU B O 1
ATOM 4232 N N . ASN B 1 141 ? 17.906 0.723 -27.5 1 90.75 141 ASN B N 1
ATOM 4233 C CA . ASN B 1 141 ? 19.312 0.699 -27.141 1 90.75 141 ASN B CA 1
ATOM 4234 C C . ASN B 1 141 ? 19.578 1.469 -25.844 1 90.75 141 ASN B C 1
ATOM 4236 O O . ASN B 1 141 ? 20.438 2.355 -25.812 1 90.75 141 ASN B O 1
ATOM 4240 N N . LEU B 1 142 ? 18.891 1.057 -24.891 1 89.81 142 LEU B N 1
ATOM 4241 C CA . LEU B 1 142 ? 19 1.769 -23.625 1 89.81 142 LEU B CA 1
ATOM 4242 C C . LEU B 1 142 ? 20.078 1.146 -22.734 1 89.81 142 LEU B C 1
ATOM 4244 O O . LEU B 1 142 ? 20.531 0.029 -23 1 89.81 142 LEU B O 1
ATOM 4248 N N . SER B 1 143 ? 20.516 1.888 -21.703 1 87.31 143 SER B N 1
ATOM 4249 C CA . SER B 1 143 ? 21.5 1.409 -20.75 1 87.31 143 SER B CA 1
ATOM 4250 C C . SER B 1 143 ? 20.953 0.24 -19.938 1 87.31 143 SER B C 1
ATOM 4252 O O . SER B 1 143 ? 19.75 0.03 -19.875 1 87.31 143 SER B O 1
ATOM 4254 N N . PRO B 1 144 ? 21.828 -0.581 -19.312 1 83 144 PRO B N 1
ATOM 4255 C CA . PRO B 1 144 ? 21.375 -1.698 -18.484 1 83 144 PRO B CA 1
ATOM 4256 C C . PRO B 1 144 ? 20.453 -1.257 -17.359 1 83 144 PRO B C 1
ATOM 4258 O O . PRO B 1 144 ? 19.5 -1.961 -17.031 1 83 144 PRO B O 1
ATOM 4261 N N . ALA B 1 145 ? 20.75 -0.115 -16.844 1 83.38 145 ALA B N 1
ATOM 4262 C CA . ALA B 1 145 ? 19.922 0.393 -15.766 1 83.38 145 ALA B CA 1
ATOM 4263 C C . ALA B 1 145 ? 18.516 0.715 -16.25 1 83.38 145 ALA B C 1
ATOM 4265 O O . ALA B 1 145 ? 17.516 0.367 -15.609 1 83.38 145 ALA B O 1
ATOM 4266 N N . SER B 1 146 ? 18.5 1.349 -17.359 1 88.75 146 SER B N 1
ATOM 4267 C CA . SER B 1 146 ? 17.203 1.685 -17.938 1 88.75 146 SER B CA 1
ATOM 4268 C C . SER B 1 146 ? 16.469 0.434 -18.406 1 88.75 146 SER B C 1
ATOM 4270 O O . SER B 1 146 ? 15.242 0.36 -18.297 1 88.75 146 SER B O 1
ATOM 4272 N N . THR B 1 147 ? 17.234 -0.504 -18.906 1 89.12 147 THR B N 1
ATOM 4273 C CA . THR B 1 147 ? 16.656 -1.769 -19.328 1 89.12 147 THR B CA 1
ATOM 4274 C C . THR B 1 147 ? 16.016 -2.494 -18.141 1 89.12 147 THR B C 1
ATOM 4276 O O . THR B 1 147 ? 14.914 -3.029 -18.266 1 89.12 147 THR B O 1
ATOM 4279 N N . ARG B 1 148 ? 16.641 -2.492 -17.062 1 88.25 148 ARG B N 1
ATOM 4280 C CA . ARG B 1 148 ? 16.109 -3.109 -15.844 1 88.25 148 ARG B CA 1
ATOM 4281 C C . ARG B 1 148 ? 14.797 -2.453 -15.43 1 88.25 148 ARG B C 1
ATOM 4283 O O . ARG B 1 148 ? 13.844 -3.143 -15.062 1 88.25 148 ARG B O 1
ATOM 4290 N N . ILE B 1 149 ? 14.828 -1.191 -15.5 1 90.69 149 ILE B N 1
ATOM 4291 C CA . ILE B 1 149 ? 13.641 -0.444 -15.109 1 90.69 149 ILE B CA 1
ATOM 4292 C C . ILE B 1 149 ? 12.477 -0.803 -16.031 1 90.69 149 ILE B C 1
ATOM 4294 O O . ILE B 1 149 ? 11.367 -1.085 -15.562 1 90.69 149 ILE B O 1
ATOM 4298 N N . LEU B 1 150 ? 12.742 -0.856 -17.281 1 93.44 150 LEU B N 1
ATOM 4299 C CA . LEU B 1 150 ? 11.68 -1.142 -18.234 1 93.44 150 LEU B CA 1
ATOM 4300 C C . LEU B 1 150 ? 11.219 -2.59 -18.109 1 93.44 150 LEU B C 1
ATOM 4302 O O . LEU B 1 150 ? 10.031 -2.889 -18.312 1 93.44 150 LEU B O 1
ATOM 4306 N N . THR B 1 151 ? 12.125 -3.48 -17.844 1 92.19 151 THR B N 1
ATOM 4307 C CA . THR B 1 151 ? 11.758 -4.871 -17.594 1 92.19 151 THR B CA 1
ATOM 4308 C C . THR B 1 151 ? 10.812 -4.973 -16.406 1 92.19 151 THR B C 1
ATOM 4310 O O . THR B 1 151 ? 9.781 -5.652 -16.469 1 92.19 151 THR B O 1
ATOM 4313 N N . LEU B 1 152 ? 11.148 -4.262 -15.375 1 92.25 152 LEU B N 1
ATOM 4314 C CA . LEU B 1 152 ? 10.312 -4.242 -14.18 1 92.25 152 LEU B CA 1
ATOM 4315 C C . LEU B 1 152 ? 8.961 -3.592 -14.469 1 92.25 152 LEU B C 1
ATOM 4317 O O . LEU B 1 152 ? 7.941 -3.994 -13.906 1 92.25 152 LEU B O 1
ATOM 4321 N N . CYS B 1 153 ? 8.992 -2.633 -15.32 1 95.56 153 CYS B N 1
ATOM 4322 C CA . CYS B 1 153 ? 7.746 -1.99 -15.734 1 95.56 153 CYS B CA 1
ATOM 4323 C C . CYS B 1 153 ? 6.82 -2.986 -16.422 1 95.56 153 CYS B C 1
ATOM 4325 O O . CYS B 1 153 ? 5.621 -3.027 -16.125 1 95.56 153 CYS B O 1
ATOM 4327 N N . GLY B 1 154 ? 7.387 -3.727 -17.266 1 95.12 154 GLY B N 1
ATOM 4328 C CA . GLY B 1 154 ? 6.598 -4.754 -17.938 1 95.12 154 GLY B CA 1
ATOM 4329 C C . GLY B 1 154 ? 6.008 -5.766 -16.969 1 95.12 154 GLY B C 1
ATOM 4330 O O . GLY B 1 154 ? 4.824 -6.09 -17.047 1 95.12 154 GLY B O 1
ATOM 4331 N N . MET B 1 155 ? 6.781 -6.246 -16.094 1 93.75 155 MET B N 1
ATOM 4332 C CA . MET B 1 155 ? 6.332 -7.207 -15.078 1 93.75 155 MET B CA 1
ATOM 4333 C C . MET B 1 155 ? 5.191 -6.629 -14.25 1 93.75 155 MET B C 1
ATOM 4335 O O . MET B 1 155 ? 4.176 -7.293 -14.039 1 93.75 155 MET B O 1
ATOM 4339 N N . ALA B 1 156 ? 5.383 -5.395 -13.828 1 95.81 156 ALA B N 1
ATOM 4340 C CA . ALA B 1 156 ? 4.387 -4.738 -12.984 1 95.81 156 ALA B CA 1
ATOM 4341 C C . ALA B 1 156 ? 3.07 -4.551 -13.727 1 95.81 156 ALA B C 1
ATOM 4343 O O . ALA B 1 156 ? 1.994 -4.766 -13.164 1 95.81 156 ALA B O 1
ATOM 4344 N N . ALA B 1 157 ? 3.152 -4.156 -14.938 1 96.75 157 ALA B N 1
ATOM 4345 C CA . ALA B 1 157 ? 1.955 -3.938 -15.742 1 96.75 157 ALA B CA 1
ATOM 4346 C C . ALA B 1 157 ? 1.17 -5.234 -15.922 1 96.75 157 ALA B C 1
ATOM 4348 O O . ALA B 1 157 ? -0.052 -5.254 -15.758 1 96.75 157 ALA B O 1
ATOM 4349 N N . GLY B 1 158 ? 1.812 -6.246 -16.25 1 94.06 158 GLY B N 1
ATOM 4350 C CA . GLY B 1 158 ? 1.153 -7.535 -16.406 1 94.06 158 GLY B CA 1
ATOM 4351 C C . GLY B 1 158 ? 0.504 -8.023 -15.125 1 94.06 158 GLY B C 1
ATOM 4352 O O . GLY B 1 158 ? -0.647 -8.469 -15.133 1 94.06 158 GLY B O 1
ATOM 4353 N N . MET B 1 159 ? 1.204 -7.914 -14.055 1 93.75 159 MET B N 1
ATOM 4354 C CA . MET B 1 159 ? 0.712 -8.398 -12.766 1 93.75 159 MET B CA 1
ATOM 4355 C C . MET B 1 159 ? -0.441 -7.531 -12.266 1 93.75 159 MET B C 1
ATOM 4357 O O . MET B 1 159 ? -1.333 -8.023 -11.57 1 93.75 159 MET B O 1
ATOM 4361 N N . SER B 1 160 ? -0.38 -6.238 -12.578 1 94.44 160 SER B N 1
ATOM 4362 C CA . SER B 1 160 ? -1.427 -5.328 -12.125 1 94.44 160 SER B CA 1
ATOM 4363 C C . SER B 1 160 ? -2.785 -5.723 -12.695 1 94.44 160 SER B C 1
ATOM 4365 O O . SER B 1 160 ? -3.818 -5.516 -12.055 1 94.44 160 SER B O 1
ATOM 4367 N N . VAL B 1 161 ? -2.814 -6.262 -13.891 1 89.12 161 VAL B N 1
ATOM 4368 C CA . VAL B 1 161 ? -4.047 -6.719 -14.523 1 89.12 161 VAL B CA 1
ATOM 4369 C C . VAL B 1 161 ? -4.625 -7.898 -13.75 1 89.12 161 VAL B C 1
ATOM 4371 O O . VAL B 1 161 ? -5.824 -7.938 -13.461 1 89.12 161 VAL B O 1
ATOM 4374 N N . PHE B 1 162 ? -3.793 -8.758 -13.289 1 83.5 162 PHE B N 1
ATOM 4375 C CA . PHE B 1 162 ? -4.238 -9.969 -12.617 1 83.5 162 PHE B CA 1
ATOM 4376 C C . PHE B 1 162 ? -4.562 -9.688 -11.156 1 83.5 162 PHE B C 1
ATOM 4378 O O . PHE B 1 162 ? -5.516 -10.25 -10.602 1 83.5 162 PHE B O 1
ATOM 4385 N N . PHE B 1 163 ? -3.791 -8.836 -10.516 1 87.06 163 PHE B N 1
ATOM 4386 C CA . PHE B 1 163 ? -3.975 -8.562 -9.094 1 87.06 163 PHE B CA 1
ATOM 4387 C C . PHE B 1 163 ? -4.957 -7.414 -8.891 1 87.06 163 PHE B C 1
ATOM 4389 O O . PHE B 1 163 ? -5.324 -7.102 -7.754 1 87.06 163 PHE B O 1
ATOM 4396 N N . GLU B 1 164 ? -5.324 -6.77 -9.922 1 86.62 164 GLU B N 1
ATOM 4397 C CA . GLU B 1 164 ? -6.266 -5.652 -9.898 1 86.62 164 GLU B CA 1
ATOM 4398 C C . GLU B 1 164 ? -5.777 -4.543 -8.969 1 86.62 164 GLU B C 1
ATOM 4400 O O . GLU B 1 164 ? -6.574 -3.904 -8.281 1 86.62 164 GLU B O 1
ATOM 4405 N N . SER B 1 165 ? -4.555 -4.457 -8.875 1 89.69 165 SER B N 1
ATOM 4406 C CA . SER B 1 165 ? -3.951 -3.471 -7.98 1 89.69 165 SER B CA 1
ATOM 4407 C C . SER B 1 165 ? -2.625 -2.959 -8.531 1 89.69 165 SER B C 1
ATOM 4409 O O . SER B 1 165 ? -1.575 -3.559 -8.297 1 89.69 165 SER B O 1
ATOM 4411 N N . PRO B 1 166 ? -2.68 -1.814 -9.164 1 94.38 166 PRO B N 1
ATOM 4412 C CA . PRO B 1 166 ? -1.432 -1.27 -9.711 1 94.38 166 PRO B CA 1
ATOM 4413 C C . PRO B 1 166 ? -0.351 -1.1 -8.641 1 94.38 166 PRO B C 1
ATOM 4415 O O . PRO B 1 166 ? 0.799 -1.492 -8.859 1 94.38 166 PRO B O 1
ATOM 4418 N N . LEU B 1 167 ? -0.737 -0.613 -7.516 1 94.31 167 LEU B N 1
ATOM 4419 C CA . LEU B 1 167 ? 0.238 -0.361 -6.461 1 94.31 167 LEU B CA 1
ATOM 4420 C C . LEU B 1 167 ? 0.754 -1.671 -5.875 1 94.31 167 LEU B C 1
ATOM 4422 O O . LEU B 1 167 ? 1.958 -1.828 -5.66 1 94.31 167 LEU B O 1
ATOM 4426 N N . GLY B 1 168 ? -0.16 -2.545 -5.605 1 94.06 168 GLY B N 1
ATOM 4427 C CA . GLY B 1 168 ? 0.238 -3.844 -5.086 1 94.06 168 GLY B CA 1
ATOM 4428 C C . GLY B 1 168 ? 1.152 -4.609 -6.027 1 94.06 168 GLY B C 1
ATOM 4429 O O . GLY B 1 168 ? 2.15 -5.188 -5.594 1 94.06 168 GLY B O 1
ATOM 4430 N N . ALA B 1 169 ? 0.815 -4.598 -7.27 1 94.88 169 ALA B N 1
ATOM 4431 C CA . ALA B 1 169 ? 1.624 -5.2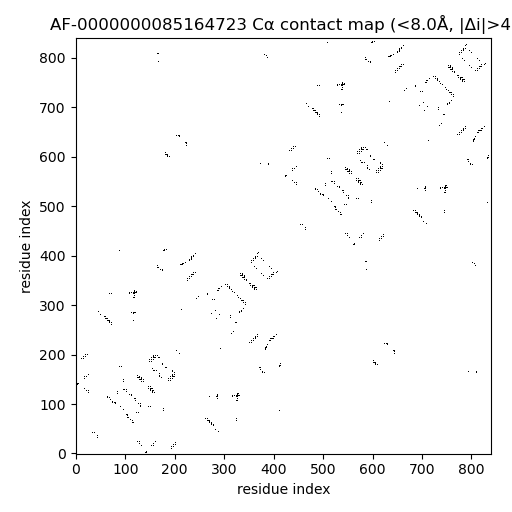85 -8.273 1 94.88 169 ALA B CA 1
ATOM 4432 C C . ALA B 1 169 ? 3.021 -4.68 -8.359 1 94.88 169 ALA B C 1
ATOM 4434 O O . ALA B 1 169 ? 4.012 -5.406 -8.477 1 94.88 169 ALA B O 1
ATOM 4435 N N . THR B 1 170 ? 3.09 -3.385 -8.328 1 94.44 170 THR B N 1
ATOM 4436 C CA . THR B 1 170 ? 4.363 -2.68 -8.414 1 94.44 170 THR B CA 1
ATOM 4437 C C . THR B 1 170 ? 5.281 -3.068 -7.262 1 94.44 170 THR B C 1
ATOM 4439 O O . THR B 1 170 ? 6.434 -3.445 -7.477 1 94.44 170 THR B O 1
ATOM 4442 N N . LEU B 1 171 ? 4.738 -3.002 -6.09 1 92.56 171 LEU B N 1
ATOM 4443 C CA . LEU B 1 171 ? 5.562 -3.322 -4.93 1 92.56 171 LEU B CA 1
ATOM 4444 C C . LEU B 1 171 ? 5.91 -4.809 -4.902 1 92.56 171 LEU B C 1
ATOM 4446 O O . LEU B 1 171 ? 7.016 -5.184 -4.516 1 92.56 171 LEU B O 1
ATOM 4450 N N . PHE B 1 172 ? 5.031 -5.625 -5.344 1 92.12 172 PHE B N 1
ATOM 4451 C CA . PHE B 1 172 ? 5.254 -7.062 -5.406 1 92.12 172 PHE B CA 1
ATOM 4452 C C . PHE B 1 172 ? 6.43 -7.391 -6.32 1 92.12 172 PHE B C 1
ATOM 4454 O O . PHE B 1 172 ? 7.328 -8.148 -5.941 1 92.12 172 PHE B O 1
ATOM 4461 N N . VAL B 1 173 ? 6.438 -6.816 -7.492 1 90.38 173 VAL B N 1
ATOM 4462 C CA . VAL B 1 173 ? 7.453 -7.086 -8.508 1 90.38 173 VAL B CA 1
ATOM 4463 C C . VAL B 1 173 ? 8.805 -6.547 -8.039 1 90.38 173 VAL B C 1
ATOM 4465 O O . VAL B 1 173 ? 9.844 -7.145 -8.312 1 90.38 173 VAL B O 1
ATOM 4468 N N . LEU B 1 174 ? 8.789 -5.477 -7.32 1 88.69 174 LEU B N 1
ATOM 4469 C CA . LEU B 1 174 ? 10.039 -4.867 -6.879 1 88.69 174 LEU B CA 1
ATOM 4470 C C . LEU B 1 174 ? 10.594 -5.594 -5.66 1 88.69 174 LEU B C 1
ATOM 4472 O O . LEU B 1 174 ? 11.789 -5.488 -5.359 1 88.69 174 LEU B O 1
ATOM 4476 N N . GLU B 1 175 ? 9.758 -6.293 -4.953 1 85.81 175 GLU B N 1
ATOM 4477 C CA . GLU B 1 175 ? 10.188 -7.039 -3.775 1 85.81 175 GLU B CA 1
ATOM 4478 C C . GLU B 1 175 ? 10.727 -8.414 -4.16 1 85.81 175 GLU B C 1
ATOM 4480 O O . GLU B 1 175 ? 11.641 -8.93 -3.518 1 85.81 175 GLU B O 1
ATOM 4485 N N . ILE B 1 176 ? 10.172 -8.945 -5.117 1 77.56 176 ILE B N 1
ATOM 4486 C CA . ILE B 1 176 ? 10.359 -10.359 -5.422 1 77.56 176 ILE B CA 1
ATOM 4487 C C . ILE B 1 176 ? 11.836 -10.633 -5.719 1 77.56 176 ILE B C 1
ATOM 4489 O O . ILE B 1 176 ? 12.367 -11.672 -5.34 1 77.56 176 ILE B O 1
ATOM 4493 N N . PRO B 1 177 ? 12.594 -9.758 -6.379 1 68.56 177 PRO B N 1
ATOM 4494 C CA . PRO B 1 177 ? 13.992 -10.094 -6.676 1 68.56 177 PRO B CA 1
ATOM 4495 C C . PRO B 1 177 ? 14.875 -10.086 -5.434 1 68.56 177 PRO B C 1
ATOM 4497 O O . PRO B 1 177 ? 15.992 -10.609 -5.465 1 68.56 177 PRO B O 1
ATOM 4500 N N . HIS B 1 178 ? 14.328 -9.531 -4.395 1 68.94 178 HIS B N 1
ATOM 4501 C CA . HIS B 1 178 ? 15.164 -9.336 -3.215 1 68.94 178 HIS B CA 1
ATOM 4502 C C . HIS B 1 178 ? 14.609 -10.094 -2.014 1 68.94 178 HIS B C 1
ATOM 4504 O O . HIS B 1 178 ? 13.414 -10.391 -1.961 1 68.94 178 HIS B O 1
ATOM 4510 N N . ARG B 1 179 ? 15.539 -10.43 -1.193 1 57.81 179 ARG B N 1
ATOM 4511 C CA . ARG B 1 179 ? 15.086 -11.109 0.015 1 57.81 179 ARG B CA 1
ATOM 4512 C C . ARG B 1 179 ? 14.578 -10.109 1.048 1 57.81 179 ARG B C 1
ATOM 4514 O O . ARG B 1 179 ? 13.688 -10.422 1.837 1 57.81 179 ARG B O 1
ATOM 4521 N N . ARG B 1 180 ? 15.055 -8.992 1.092 1 57.28 180 ARG B N 1
ATOM 4522 C CA . ARG B 1 180 ? 14.742 -8.188 2.268 1 57.28 180 ARG B CA 1
ATOM 4523 C C . ARG B 1 180 ? 14.086 -6.871 1.869 1 57.28 180 ARG B C 1
ATOM 4525 O O . ARG B 1 180 ? 13.367 -6.262 2.664 1 57.28 180 ARG B O 1
ATOM 4532 N N . SER B 1 181 ? 14.281 -6.383 0.673 1 63.34 181 SER B N 1
ATOM 4533 C CA . SER B 1 181 ? 13.742 -5.043 0.481 1 63.34 181 SER B CA 1
ATOM 4534 C C . SER B 1 181 ? 13.656 -4.688 -1 1 63.34 181 SER B C 1
ATOM 4536 O O . SER B 1 181 ? 13.719 -5.566 -1.859 1 63.34 181 SER B O 1
ATOM 4538 N N . VAL B 1 182 ? 13.078 -3.486 -1.144 1 61.84 182 VAL B N 1
ATOM 4539 C CA . VAL B 1 182 ? 12.961 -2.895 -2.473 1 61.84 182 VAL B CA 1
ATOM 4540 C C . VAL B 1 182 ? 14.258 -2.158 -2.826 1 61.84 182 VAL B C 1
ATOM 4542 O O . VAL B 1 182 ? 14.375 -0.957 -2.58 1 61.84 182 VAL B O 1
ATOM 4545 N N . GLU B 1 183 ? 15.039 -2.838 -3.406 1 63.06 183 GLU B N 1
ATOM 4546 C CA . GLU B 1 183 ? 16.359 -2.238 -3.619 1 63.06 183 GLU B CA 1
ATOM 4547 C C . GLU B 1 183 ? 16.391 -1.419 -4.906 1 63.06 183 GLU B C 1
ATOM 4549 O O . GLU B 1 183 ? 17.172 -0.477 -5.027 1 63.06 183 GLU B O 1
ATOM 4554 N N . PHE B 1 184 ? 15.508 -1.789 -5.828 1 67.94 184 PHE B N 1
ATOM 4555 C CA . PHE B 1 184 ? 15.43 -1.01 -7.059 1 67.94 184 PHE B CA 1
ATOM 4556 C C . PHE B 1 184 ? 14.414 0.115 -6.922 1 67.94 184 PHE B C 1
ATOM 4558 O O . PHE B 1 184 ? 13.469 0.203 -7.711 1 67.94 184 PHE B O 1
ATOM 4565 N N . TYR B 1 185 ? 14.617 1.071 -6.07 1 73.06 185 TYR B N 1
ATOM 4566 C CA . TYR B 1 185 ? 13.68 2.123 -5.699 1 73.06 185 TYR B CA 1
ATOM 4567 C C . TYR B 1 185 ? 13.461 3.094 -6.855 1 73.06 185 TYR B C 1
ATOM 4569 O O . TYR B 1 185 ? 12.414 3.736 -6.945 1 73.06 185 TYR B O 1
ATOM 4577 N N . GLU B 1 186 ? 14.359 3.123 -7.801 1 78.12 186 GLU B N 1
ATOM 4578 C CA . GLU B 1 186 ? 14.25 4.031 -8.938 1 78.12 186 GLU B CA 1
ATOM 4579 C C . GLU B 1 186 ? 13.156 3.582 -9.906 1 78.12 186 GLU B C 1
ATOM 4581 O O . GLU B 1 186 ? 12.672 4.375 -10.719 1 78.12 186 GLU B O 1
ATOM 4586 N N . ALA B 1 187 ? 12.828 2.361 -9.758 1 85.06 187 ALA B N 1
ATOM 4587 C CA . ALA B 1 187 ? 11.867 1.796 -10.695 1 85.06 187 ALA B CA 1
ATOM 4588 C C . ALA B 1 187 ? 10.445 1.927 -10.164 1 85.06 187 ALA B C 1
ATOM 4590 O O . ALA B 1 187 ? 9.477 1.651 -10.883 1 85.06 187 ALA B O 1
ATOM 4591 N N . ILE B 1 188 ? 10.258 2.498 -9.016 1 88.31 188 ILE B N 1
ATOM 4592 C CA . ILE B 1 188 ? 8.953 2.471 -8.359 1 88.31 188 ILE B CA 1
ATOM 4593 C C . ILE B 1 188 ? 7.953 3.303 -9.156 1 88.31 188 ILE B C 1
ATOM 4595 O O . ILE B 1 188 ? 6.898 2.801 -9.555 1 88.31 188 ILE B O 1
ATOM 4599 N N . ILE B 1 189 ? 8.312 4.516 -9.492 1 90.62 189 ILE B N 1
ATOM 4600 C CA . ILE B 1 189 ? 7.375 5.426 -10.141 1 90.62 189 ILE B CA 1
ATOM 4601 C C . ILE B 1 189 ? 7.121 4.973 -11.578 1 90.62 189 ILE B C 1
ATOM 4603 O O . ILE B 1 189 ? 5.973 4.836 -11.992 1 90.62 189 ILE B O 1
ATOM 4607 N N . PRO B 1 190 ? 8.18 4.66 -12.32 1 93.5 190 PRO B N 1
ATOM 4608 C CA . PRO B 1 190 ? 7.93 4.152 -13.672 1 93.5 190 PRO B CA 1
ATOM 4609 C C . PRO B 1 190 ? 7.094 2.875 -13.68 1 93.5 190 PRO B C 1
ATOM 4611 O O . PRO B 1 190 ? 6.191 2.727 -14.508 1 93.5 190 PRO B O 1
ATOM 4614 N N . ALA B 1 191 ? 7.406 1.997 -12.789 1 94.81 191 ALA B N 1
ATOM 4615 C CA . ALA B 1 191 ? 6.668 0.74 -12.711 1 94.81 191 ALA B CA 1
ATOM 4616 C C . ALA B 1 191 ? 5.207 0.985 -12.336 1 94.81 191 ALA B C 1
ATOM 4618 O O . ALA B 1 191 ? 4.309 0.298 -12.828 1 94.81 191 ALA B O 1
ATOM 4619 N N . LEU B 1 192 ? 5.008 1.926 -11.477 1 95.56 192 LEU B N 1
ATOM 4620 C CA . LEU B 1 192 ? 3.648 2.254 -11.062 1 95.56 192 LEU B CA 1
ATOM 4621 C C . LEU B 1 192 ? 2.854 2.844 -12.227 1 95.56 192 LEU B C 1
ATOM 4623 O O . LEU B 1 192 ? 1.673 2.531 -12.398 1 95.56 192 LEU B O 1
ATOM 4627 N N . ILE B 1 193 ? 3.479 3.68 -12.977 1 95.88 193 ILE B N 1
ATOM 4628 C CA . ILE B 1 193 ? 2.848 4.262 -14.156 1 95.88 193 ILE B CA 1
ATOM 4629 C C . ILE B 1 193 ? 2.477 3.156 -15.141 1 95.88 193 ILE B C 1
ATOM 4631 O O . ILE B 1 193 ? 1.356 3.127 -15.656 1 95.88 193 ILE B O 1
ATOM 4635 N N . SER B 1 194 ? 3.402 2.314 -15.344 1 97.56 194 SER B N 1
ATOM 4636 C CA . SER B 1 194 ? 3.178 1.199 -16.25 1 97.56 194 SER B CA 1
ATOM 4637 C C . SER B 1 194 ? 2.057 0.293 -15.758 1 97.56 194 SER B C 1
ATOM 4639 O O . SER B 1 194 ? 1.196 -0.125 -16.531 1 97.56 194 SER B O 1
ATOM 4641 N N . ALA B 1 195 ? 2.086 -0.005 -14.484 1 97.5 195 ALA B N 1
ATOM 4642 C CA . ALA B 1 195 ? 1.066 -0.852 -13.867 1 97.5 195 ALA B CA 1
ATOM 4643 C C . ALA B 1 195 ? -0.317 -0.218 -13.984 1 97.5 195 ALA B C 1
ATOM 4645 O O . ALA B 1 195 ? -1.295 -0.902 -14.297 1 97.5 195 ALA B O 1
ATOM 4646 N N . ALA B 1 196 ? -0.396 1.051 -13.766 1 95.88 196 ALA B N 1
ATOM 4647 C CA . ALA B 1 196 ? -1.664 1.768 -13.867 1 95.88 196 ALA B CA 1
ATOM 4648 C C . ALA B 1 196 ? -2.186 1.761 -15.297 1 95.88 196 ALA B C 1
ATOM 4650 O O . ALA B 1 196 ? -3.387 1.599 -15.531 1 95.88 196 ALA B O 1
ATOM 4651 N N . ALA B 1 197 ? -1.316 1.95 -16.203 1 96.38 197 ALA B N 1
ATOM 4652 C CA . ALA B 1 197 ? -1.695 1.962 -17.625 1 96.38 197 ALA B CA 1
ATOM 4653 C C . ALA B 1 197 ? -2.213 0.596 -18.062 1 96.38 197 ALA B C 1
ATOM 4655 O O . ALA B 1 197 ? -3.23 0.503 -18.75 1 96.38 197 ALA B O 1
ATOM 4656 N N . GLY B 1 198 ? -1.463 -0.416 -17.719 1 96.25 198 GLY B N 1
ATOM 4657 C CA . GLY B 1 198 ? -1.908 -1.76 -18.047 1 96.25 198 GLY B CA 1
ATOM 4658 C C . GLY B 1 198 ? -3.25 -2.113 -17.438 1 96.25 198 GLY B C 1
ATOM 4659 O O . GLY B 1 198 ? -4.125 -2.654 -18.125 1 96.25 198 GLY B O 1
ATOM 4660 N N . PHE B 1 199 ? -3.365 -1.788 -16.203 1 94.06 199 PHE B N 1
ATOM 4661 C CA . PHE B 1 199 ? -4.613 -2.008 -15.484 1 94.06 199 PHE B CA 1
ATOM 4662 C C . PHE B 1 199 ? -5.77 -1.291 -16.172 1 94.06 199 PHE B C 1
ATOM 4664 O O . PHE B 1 199 ? -6.828 -1.881 -16.391 1 94.06 199 PHE B O 1
ATOM 4671 N N . THR B 1 200 ? -5.594 -0.074 -16.5 1 92.75 200 THR B N 1
ATOM 4672 C CA . THR B 1 200 ? -6.625 0.758 -17.109 1 92.75 200 THR B CA 1
ATOM 4673 C C . THR B 1 200 ? -7.027 0.204 -18.469 1 92.75 200 THR B C 1
ATOM 4675 O O . THR B 1 200 ? -8.219 0.092 -18.781 1 92.75 200 THR B O 1
ATOM 4678 N N . LEU B 1 201 ? -6.086 -0.117 -19.219 1 93.5 201 LEU B N 1
ATOM 4679 C CA . LEU B 1 201 ? -6.367 -0.621 -20.562 1 93.5 201 LEU B CA 1
ATOM 4680 C C . LEU B 1 201 ? -7.164 -1.92 -20.484 1 93.5 201 LEU B C 1
ATOM 4682 O O . LEU B 1 201 ? -8.117 -2.105 -21.25 1 93.5 201 LEU B O 1
ATOM 4686 N N . PHE B 1 202 ? -6.734 -2.789 -19.641 1 92 202 PHE B N 1
ATOM 4687 C CA . PHE B 1 202 ? -7.441 -4.055 -19.484 1 92 202 PHE B CA 1
ATOM 4688 C C . PHE B 1 202 ? -8.898 -3.814 -19.109 1 92 202 PHE B C 1
ATOM 4690 O O . PHE B 1 202 ? -9.797 -4.449 -19.672 1 92 202 PHE B O 1
ATOM 4697 N N . ARG B 1 203 ? -9.109 -2.926 -18.188 1 88.38 203 ARG B N 1
ATOM 4698 C CA . ARG B 1 203 ? -10.469 -2.656 -17.719 1 88.38 203 ARG B CA 1
ATOM 4699 C C . ARG B 1 203 ? -11.305 -1.998 -18.797 1 88.38 203 ARG B C 1
ATOM 4701 O O . ARG B 1 203 ? -12.5 -2.293 -18.938 1 88.38 203 ARG B O 1
ATOM 4708 N N . VAL B 1 204 ? -10.766 -1.184 -19.562 1 87.38 204 VAL B N 1
ATOM 4709 C CA . VAL B 1 204 ? -11.484 -0.47 -20.609 1 87.38 204 VAL B CA 1
ATOM 4710 C C . VAL B 1 204 ? -11.859 -1.438 -21.734 1 87.38 204 VAL B C 1
ATOM 4712 O O . VAL B 1 204 ? -12.969 -1.382 -22.266 1 87.38 204 VAL B O 1
ATOM 4715 N N . ILE B 1 205 ? -11 -2.375 -22.047 1 88.19 205 ILE B N 1
ATOM 4716 C CA . ILE B 1 205 ? -11.227 -3.295 -23.156 1 88.19 205 ILE B CA 1
ATOM 4717 C C . ILE B 1 205 ? -12.234 -4.363 -22.75 1 88.19 205 ILE B C 1
ATOM 4719 O O . ILE B 1 205 ? -13.141 -4.699 -23.516 1 88.19 205 ILE B O 1
ATOM 4723 N N . THR B 1 206 ? -12.078 -4.867 -21.578 1 85.56 206 THR B N 1
ATOM 4724 C CA . THR B 1 206 ? -12.914 -5.996 -21.172 1 85.56 206 THR B CA 1
ATOM 4725 C C . THR B 1 206 ? -14.211 -5.512 -20.531 1 85.56 206 THR B C 1
ATOM 4727 O O . THR B 1 206 ? -15.18 -6.258 -20.453 1 85.56 206 THR B O 1
ATOM 4730 N N . GLY B 1 207 ? -14.211 -4.246 -20.047 1 75.81 207 GLY B N 1
ATOM 4731 C CA . GLY B 1 207 ? -15.383 -3.719 -19.375 1 75.81 207 GLY B CA 1
ATOM 4732 C C . GLY B 1 207 ? -15.672 -4.406 -18.047 1 75.81 207 GLY B C 1
ATOM 4733 O O . GLY B 1 207 ? -16.766 -4.262 -17.5 1 75.81 207 GLY B O 1
ATOM 4734 N N . THR B 1 208 ? -14.773 -5.152 -17.703 1 68.69 208 THR B N 1
ATOM 4735 C CA . THR B 1 208 ? -14.977 -5.918 -16.484 1 68.69 208 THR B CA 1
ATOM 4736 C C . THR B 1 208 ? -14.906 -5.008 -15.258 1 68.69 208 THR B C 1
ATOM 4738 O O . THR B 1 208 ? -14.172 -4.016 -15.258 1 68.69 208 THR B O 1
ATOM 4741 N N . THR B 1 209 ? -15.898 -5.055 -14.453 1 60.56 209 THR B N 1
ATOM 4742 C CA . THR B 1 209 ? -15.906 -4.281 -13.219 1 60.56 209 THR B CA 1
ATOM 4743 C C . THR B 1 209 ? -14.812 -4.766 -12.273 1 60.56 209 THR B C 1
ATOM 4745 O O . THR B 1 209 ? -14.32 -5.887 -12.406 1 60.56 209 THR B O 1
ATOM 4748 N N . ILE B 1 210 ? -14.227 -3.545 -11.859 1 51.97 210 ILE B N 1
ATOM 4749 C CA . ILE B 1 210 ? -13.266 -3.754 -10.781 1 51.97 210 ILE B CA 1
ATOM 4750 C C . ILE B 1 210 ? -14 -4.207 -9.523 1 51.97 210 ILE B C 1
ATOM 4752 O O . ILE B 1 210 ? -15.039 -3.652 -9.164 1 51.97 210 ILE B O 1
ATOM 4756 N N . GLY B 1 211 ? -13.953 -5.223 -9.016 1 46.69 211 GLY B N 1
ATOM 4757 C CA . GLY B 1 211 ? -14.648 -5.613 -7.805 1 46.69 211 GLY B CA 1
ATOM 4758 C C . GLY B 1 211 ? -14.914 -7.105 -7.723 1 46.69 211 GLY B C 1
ATOM 4759 O O . GLY B 1 211 ? -14.812 -7.812 -8.727 1 46.69 211 GLY B O 1
ATOM 4760 N N . ALA B 1 212 ? -14.75 -7.664 -6.332 1 50.47 212 ALA B N 1
ATOM 4761 C CA . ALA B 1 212 ? -14.633 -8.797 -5.422 1 50.47 212 ALA B CA 1
ATOM 4762 C C . ALA B 1 212 ? -14.422 -10.102 -6.188 1 50.47 212 ALA B C 1
ATOM 4764 O O . ALA B 1 212 ? -15.391 -10.75 -6.602 1 50.47 212 ALA B O 1
ATOM 4765 N N . ILE B 1 213 ? -13.25 -10.141 -6.949 1 50.62 213 ILE B N 1
ATOM 4766 C CA . ILE B 1 213 ? -13.055 -11.523 -7.375 1 50.62 213 ILE B CA 1
ATOM 4767 C C . ILE B 1 213 ? -13.672 -12.469 -6.344 1 50.62 213 ILE B C 1
ATOM 4769 O O . ILE B 1 213 ? -14.328 -13.445 -6.707 1 50.62 213 ILE B O 1
ATOM 4773 N N . TYR B 1 214 ? -13.531 -11.922 -4.988 1 57.5 214 TYR B N 1
ATOM 4774 C CA . TYR B 1 214 ? -14.086 -12.719 -3.896 1 57.5 214 TYR B CA 1
ATOM 4775 C C . TYR B 1 214 ? -15.102 -11.914 -3.1 1 57.5 214 TYR B C 1
ATOM 4777 O O . TYR B 1 214 ? -14.883 -10.727 -2.818 1 57.5 214 TYR B O 1
ATOM 4785 N N . ARG B 1 215 ? -16.297 -12.336 -2.957 1 60.91 215 ARG B N 1
ATOM 4786 C CA . ARG B 1 215 ? -17.266 -11.672 -2.096 1 60.91 215 ARG B CA 1
ATOM 4787 C C . ARG B 1 215 ? -17.016 -12.008 -0.629 1 60.91 215 ARG B C 1
ATOM 4789 O O . ARG B 1 215 ? -17.547 -12.992 -0.113 1 60.91 215 ARG B O 1
ATOM 4796 N N . PHE B 1 216 ? -16.109 -11.188 -0.09 1 66.62 216 PHE B N 1
ATOM 4797 C CA . PHE B 1 216 ? -15.867 -11.359 1.338 1 66.62 216 PHE B CA 1
ATOM 4798 C C . PHE B 1 216 ? -16.969 -10.703 2.158 1 66.62 216 PHE B C 1
ATOM 4800 O O . PHE B 1 216 ? -17.562 -9.711 1.731 1 66.62 216 PHE B O 1
ATOM 4807 N N . PRO B 1 217 ? -17.297 -11.344 3.283 1 68.06 217 PRO B N 1
ATOM 4808 C CA . PRO B 1 217 ? -18.219 -10.641 4.18 1 68.06 217 PRO B CA 1
ATOM 4809 C C . PRO B 1 217 ? -17.688 -9.297 4.652 1 68.06 217 PRO B C 1
ATOM 4811 O O . PRO B 1 217 ? -16.469 -9.102 4.711 1 68.06 217 PRO B O 1
ATOM 4814 N N . THR B 1 218 ? -18.594 -8.414 4.91 1 66.06 218 THR B N 1
ATOM 4815 C CA . THR B 1 218 ? -18.219 -7.066 5.32 1 66.06 218 THR B CA 1
ATOM 4816 C C . THR B 1 218 ? -17.562 -7.082 6.695 1 66.06 218 THR B C 1
ATOM 4818 O O . THR B 1 218 ? -17.875 -7.934 7.531 1 66.06 218 THR B O 1
ATOM 4821 N N . TYR B 1 219 ? -16.469 -6.414 6.785 1 64.81 219 TYR B N 1
ATOM 4822 C CA . TYR B 1 219 ? -15.773 -6.18 8.047 1 64.81 219 TYR B CA 1
ATOM 4823 C C . TYR B 1 219 ? -16 -4.754 8.539 1 64.81 219 TYR B C 1
ATOM 4825 O O . TYR B 1 219 ? -15.477 -3.801 7.961 1 64.81 219 TYR B O 1
ATOM 4833 N N . ASP B 1 220 ? -16.859 -4.57 9.43 1 63.72 220 ASP B N 1
ATOM 4834 C CA . ASP B 1 220 ? -17.344 -3.256 9.836 1 63.72 220 ASP B CA 1
ATOM 4835 C C . ASP B 1 220 ? -16.281 -2.488 10.609 1 63.72 220 ASP B C 1
ATOM 4837 O O . ASP B 1 220 ? -16.062 -1.298 10.367 1 63.72 220 ASP B O 1
ATOM 4841 N N . SER B 1 221 ? -15.75 -3.131 11.711 1 69.5 221 SER B N 1
ATOM 4842 C CA . SER B 1 221 ? -14.828 -2.35 12.531 1 69.5 221 SER B CA 1
ATOM 4843 C C . SER B 1 221 ? -13.727 -3.229 13.109 1 69.5 221 SER B C 1
ATOM 4845 O O . SER B 1 221 ? -13.977 -4.375 13.484 1 69.5 221 SER B O 1
ATOM 4847 N N . LEU B 1 222 ? -12.57 -2.607 13.078 1 75.62 222 LEU B N 1
ATOM 4848 C CA . LEU B 1 222 ? -11.414 -3.281 13.656 1 75.62 222 LEU B CA 1
ATOM 4849 C C . LEU B 1 222 ? -11.492 -3.301 15.18 1 75.62 222 LEU B C 1
ATOM 4851 O O . LEU B 1 222 ? -11.703 -2.26 15.805 1 75.62 222 LEU B O 1
ATOM 4855 N N . ARG B 1 223 ? -11.492 -4.531 15.773 1 82.5 223 ARG B N 1
ATOM 4856 C CA . ARG B 1 223 ? -11.375 -4.734 17.219 1 82.5 223 ARG B CA 1
ATOM 4857 C C . ARG B 1 223 ? -9.938 -5.043 17.609 1 82.5 223 ARG B C 1
ATOM 4859 O O . ARG B 1 223 ? -9.211 -5.715 16.875 1 82.5 223 ARG B O 1
ATOM 4866 N N . PRO B 1 224 ? -9.461 -4.508 18.766 1 84.69 224 PRO B N 1
ATOM 4867 C CA . PRO B 1 224 ? -8.102 -4.797 19.219 1 84.69 224 PRO B CA 1
ATOM 4868 C C . PRO B 1 224 ? -7.797 -6.293 19.25 1 84.69 224 PRO B C 1
ATOM 4870 O O . PRO B 1 224 ? -6.664 -6.707 19 1 84.69 224 PRO B O 1
ATOM 4873 N N . GLN B 1 225 ? -8.766 -7.094 19.5 1 88.5 225 GLN B N 1
ATOM 4874 C CA . GLN B 1 225 ? -8.578 -8.539 19.547 1 88.5 225 GLN B CA 1
ATOM 4875 C C . GLN B 1 225 ? -8.211 -9.102 18.188 1 88.5 225 GLN B C 1
ATOM 4877 O O . GLN B 1 225 ? -7.586 -10.156 18.078 1 88.5 225 GLN B O 1
ATOM 4882 N N . ASP B 1 226 ? -8.641 -8.422 17.203 1 91.31 226 ASP B N 1
ATOM 4883 C CA . ASP B 1 226 ? -8.367 -8.883 15.844 1 91.31 226 ASP B CA 1
ATOM 4884 C C . ASP B 1 226 ? -6.875 -8.805 15.531 1 91.31 226 ASP B C 1
ATOM 4886 O O . ASP B 1 226 ? -6.379 -9.516 14.648 1 91.31 226 ASP B O 1
ATOM 4890 N N . ILE B 1 227 ? -6.199 -7.938 16.281 1 92.19 227 ILE B N 1
ATOM 4891 C CA . ILE B 1 227 ? -4.754 -7.848 16.125 1 92.19 227 ILE B CA 1
ATOM 4892 C C . ILE B 1 227 ? -4.102 -9.141 16.609 1 92.19 227 ILE B C 1
ATOM 4894 O O . ILE B 1 227 ? -3.178 -9.656 15.969 1 92.19 227 ILE B O 1
ATOM 4898 N N . GLY B 1 228 ? -4.605 -9.641 17.688 1 93.88 228 GLY B N 1
ATOM 4899 C CA . GLY B 1 228 ? -4.121 -10.922 18.172 1 93.88 228 GLY B CA 1
ATOM 4900 C C . GLY B 1 228 ? -4.352 -12.062 17.188 1 93.88 228 GLY B C 1
ATOM 4901 O O . GLY B 1 228 ? -3.482 -12.914 17.016 1 93.88 228 GLY B O 1
ATOM 4902 N N . PHE B 1 229 ? -5.477 -12.07 16.594 1 95 229 PHE B N 1
ATOM 4903 C CA . PHE B 1 229 ? -5.789 -13.086 15.594 1 95 229 PHE B CA 1
ATOM 4904 C C . PHE B 1 229 ? -4.863 -12.953 14.391 1 95 229 PHE B C 1
ATOM 4906 O O . PHE B 1 229 ? -4.453 -13.961 13.805 1 95 229 PHE B O 1
ATOM 4913 N N . ALA B 1 230 ? -4.582 -11.719 14.023 1 95.38 230 ALA B N 1
ATOM 4914 C CA . ALA B 1 230 ? -3.674 -11.508 12.898 1 95.38 230 ALA B CA 1
ATOM 4915 C C . ALA B 1 230 ? -2.301 -12.102 13.18 1 95.38 230 ALA B C 1
ATOM 4917 O O . ALA B 1 230 ? -1.695 -12.727 12.305 1 95.38 230 ALA B O 1
ATOM 4918 N N . VAL B 1 231 ? -1.809 -11.93 14.398 1 96.5 231 VAL B N 1
ATOM 4919 C CA . VAL B 1 231 ? -0.524 -12.492 14.797 1 96.5 231 VAL B CA 1
ATOM 4920 C C . VAL B 1 231 ? -0.596 -14.023 14.75 1 96.5 231 VAL B C 1
ATOM 4922 O O . VAL B 1 231 ? 0.316 -14.68 14.242 1 96.5 231 VAL B O 1
ATOM 4925 N N . LEU B 1 232 ? -1.649 -14.539 15.234 1 97.75 232 LEU B N 1
ATOM 4926 C CA . LEU B 1 232 ? -1.847 -15.984 15.234 1 97.75 232 LEU B CA 1
ATOM 4927 C C . LEU B 1 232 ? -1.852 -16.531 13.805 1 97.75 232 LEU B C 1
ATOM 4929 O O . LEU B 1 232 ? -1.227 -17.547 13.523 1 97.75 232 LEU B O 1
ATOM 4933 N N . LEU B 1 233 ? -2.578 -15.875 12.977 1 97.81 233 LEU B N 1
ATOM 4934 C CA . LEU B 1 233 ? -2.627 -16.281 11.57 1 97.81 233 LEU B CA 1
ATOM 4935 C C . LEU B 1 233 ? -1.236 -16.25 10.945 1 97.81 233 LEU B C 1
ATOM 4937 O O . LEU B 1 233 ? -0.916 -17.078 10.086 1 97.81 233 LEU B O 1
ATOM 4941 N N . GLY B 1 234 ? -0.445 -15.195 11.367 1 98.12 234 GLY B N 1
ATOM 4942 C CA . GLY B 1 234 ? 0.936 -15.156 10.906 1 98.12 234 GLY B CA 1
ATOM 4943 C C . GLY B 1 234 ? 1.728 -16.391 11.297 1 98.12 234 GLY B C 1
ATOM 4944 O O . GLY B 1 234 ? 2.477 -16.938 10.492 1 98.12 234 GLY B O 1
ATOM 4945 N N . PHE B 1 235 ? 1.533 -16.859 12.477 1 98.12 235 PHE B N 1
ATOM 4946 C CA . PHE B 1 235 ? 2.209 -18.062 12.961 1 98.12 235 PHE B CA 1
ATOM 4947 C C . PHE B 1 235 ? 1.764 -19.281 12.164 1 98.12 235 PHE B C 1
ATOM 4949 O O . PHE B 1 235 ? 2.594 -20.094 11.734 1 98.12 235 PHE B O 1
ATOM 4956 N N . ILE B 1 236 ? 0.512 -19.422 11.961 1 98.5 236 ILE B N 1
ATOM 4957 C CA . ILE B 1 236 ? -0.041 -20.562 11.234 1 98.5 236 ILE B CA 1
ATOM 4958 C C . ILE B 1 236 ? 0.404 -20.516 9.781 1 98.5 236 ILE B C 1
ATOM 4960 O O . ILE B 1 236 ? 0.778 -21.531 9.195 1 98.5 236 ILE B O 1
ATOM 4964 N N . GLY B 1 237 ? 0.293 -19.312 9.227 1 98.38 237 GLY B N 1
ATOM 4965 C CA . GLY B 1 237 ? 0.749 -19.141 7.855 1 98.38 237 GLY B CA 1
ATOM 4966 C C . GLY B 1 237 ? 2.205 -19.516 7.664 1 98.38 237 GLY B C 1
ATOM 4967 O O . GLY B 1 237 ? 2.57 -20.125 6.648 1 98.38 237 GLY B O 1
ATOM 4968 N N . ALA B 1 238 ? 3.07 -19.125 8.633 1 98.06 238 ALA B N 1
ATOM 4969 C CA . ALA B 1 238 ? 4.484 -19.484 8.586 1 98.06 238 ALA B CA 1
ATOM 4970 C C . ALA B 1 238 ? 4.652 -21 8.555 1 98.06 238 ALA B C 1
ATOM 4972 O O . ALA B 1 238 ? 5.492 -21.531 7.816 1 98.06 238 ALA B O 1
ATOM 4973 N N . ALA B 1 239 ? 3.867 -21.656 9.289 1 98.19 239 ALA B N 1
ATOM 4974 C CA . ALA B 1 239 ? 3.949 -23.109 9.359 1 98.19 239 ALA B CA 1
ATOM 4975 C C . ALA B 1 239 ? 3.514 -23.75 8.039 1 98.19 239 ALA B C 1
ATOM 4977 O O . ALA B 1 239 ? 4.188 -24.641 7.52 1 98.19 239 ALA B O 1
ATOM 4978 N N . VAL B 1 240 ? 2.41 -23.312 7.496 1 98.31 240 VAL B N 1
ATOM 4979 C CA . VAL B 1 240 ? 1.865 -23.875 6.258 1 98.31 240 VAL B CA 1
ATOM 4980 C C . VAL B 1 240 ? 2.811 -23.562 5.098 1 98.31 240 VAL B C 1
ATOM 4982 O O . VAL B 1 240 ? 3.066 -24.438 4.258 1 98.31 240 VAL B O 1
ATOM 4985 N N . GLY B 1 241 ? 3.248 -22.281 5.027 1 97.81 241 GLY B N 1
ATOM 4986 C CA . GLY B 1 241 ? 4.203 -21.922 3.988 1 97.81 241 GLY B CA 1
ATOM 4987 C C . GLY B 1 241 ? 5.48 -22.75 4.055 1 97.81 241 GLY B C 1
ATOM 4988 O O . GLY B 1 241 ? 6.008 -23.172 3.021 1 97.81 241 GLY B O 1
ATOM 4989 N N . THR B 1 242 ? 5.988 -22.969 5.258 1 97.19 242 THR B N 1
ATOM 4990 C CA . THR B 1 242 ? 7.188 -23.766 5.441 1 97.19 242 THR B CA 1
ATOM 4991 C C . THR B 1 242 ? 6.941 -25.219 5.016 1 97.19 242 THR B C 1
ATOM 4993 O O . THR B 1 242 ? 7.824 -25.859 4.453 1 97.19 242 THR B O 1
ATOM 4996 N N . LEU B 1 243 ? 5.785 -25.688 5.301 1 97.69 243 LEU B N 1
ATOM 4997 C CA . LEU B 1 243 ? 5.41 -27.016 4.848 1 97.69 243 LEU B CA 1
ATOM 4998 C C . LEU B 1 243 ? 5.469 -27.109 3.326 1 97.69 243 LEU B C 1
ATOM 5000 O O . LEU B 1 243 ? 5.93 -28.125 2.777 1 97.69 243 LEU B O 1
ATOM 5004 N N . PHE B 1 244 ? 4.996 -26.188 2.668 1 97.38 244 PHE B N 1
ATOM 5005 C CA . PHE B 1 244 ? 5.047 -26.172 1.212 1 97.38 244 PHE B CA 1
ATOM 5006 C C . PHE B 1 244 ? 6.484 -26.25 0.717 1 97.38 244 PHE B C 1
ATOM 5008 O O . PHE B 1 244 ? 6.797 -27.016 -0.192 1 97.38 244 PHE B O 1
ATOM 5015 N N . VAL B 1 245 ? 7.305 -25.375 1.278 1 95.62 245 VAL B N 1
ATOM 5016 C CA . VAL B 1 245 ? 8.703 -25.344 0.867 1 95.62 245 VAL B CA 1
ATOM 5017 C C . VAL B 1 245 ? 9.328 -26.719 1.063 1 95.62 245 VAL B C 1
ATOM 5019 O O . VAL B 1 245 ? 10.07 -27.203 0.2 1 95.62 245 VAL B O 1
ATOM 5022 N N . PHE B 1 246 ? 9.031 -27.297 2.143 1 95.88 246 PHE B N 1
ATOM 5023 C CA . PHE B 1 246 ? 9.539 -28.625 2.445 1 95.88 246 PHE B CA 1
ATOM 5024 C C . PHE B 1 246 ? 9.031 -29.641 1.432 1 95.88 246 PHE B C 1
ATOM 5026 O O . PHE B 1 246 ? 9.82 -30.422 0.875 1 95.88 246 PHE B O 1
ATOM 5033 N N . LEU B 1 247 ? 7.73 -29.688 1.203 1 96.44 247 LEU B N 1
ATOM 5034 C CA . LEU B 1 247 ? 7.129 -30.625 0.252 1 96.44 247 LEU B CA 1
ATOM 5035 C C . LEU B 1 247 ? 7.703 -30.422 -1.146 1 96.44 247 LEU B C 1
ATOM 5037 O O . LEU B 1 247 ? 7.98 -31.391 -1.856 1 96.44 247 LEU B O 1
ATOM 5041 N N . ASP B 1 248 ? 7.797 -29.188 -1.532 1 95.62 248 ASP B N 1
ATOM 5042 C CA . ASP B 1 248 ? 8.32 -28.859 -2.855 1 95.62 248 ASP B CA 1
ATOM 5043 C C . ASP B 1 248 ? 9.742 -29.391 -3.023 1 95.62 248 ASP B C 1
ATOM 5045 O O . ASP B 1 248 ? 10.109 -29.891 -4.09 1 95.62 248 ASP B O 1
ATOM 5049 N N . ARG B 1 249 ? 10.586 -29.25 -2.014 1 94.25 249 ARG B N 1
ATOM 5050 C CA . ARG B 1 249 ? 11.953 -29.75 -2.059 1 94.25 249 ARG B CA 1
ATOM 5051 C C . ARG B 1 249 ? 11.984 -31.266 -2.174 1 94.25 249 ARG B C 1
ATOM 5053 O O . ARG B 1 249 ? 12.812 -31.828 -2.9 1 94.25 249 ARG B O 1
ATOM 5060 N N . GLN B 1 250 ? 11.156 -31.906 -1.477 1 95.81 250 GLN B N 1
ATOM 5061 C CA . GLN B 1 250 ? 11.086 -33.375 -1.538 1 95.81 250 GLN B CA 1
ATOM 5062 C C . GLN B 1 250 ? 10.641 -33.844 -2.92 1 95.81 250 GLN B C 1
ATOM 5064 O O . GLN B 1 250 ? 11.219 -34.781 -3.473 1 95.81 250 GLN B O 1
ATOM 5069 N N . ILE B 1 251 ? 9.656 -33.219 -3.424 1 96 251 ILE B N 1
ATOM 5070 C CA . ILE B 1 251 ? 9.156 -33.594 -4.746 1 96 251 ILE B CA 1
ATOM 5071 C C . ILE B 1 251 ? 10.227 -33.312 -5.797 1 96 251 ILE B C 1
ATOM 5073 O O . ILE B 1 251 ? 10.406 -34.125 -6.723 1 96 251 ILE B O 1
ATOM 5077 N N . GLN B 1 252 ? 10.844 -32.219 -5.66 1 93 252 GLN B N 1
ATOM 5078 C CA . GLN B 1 252 ? 11.953 -31.922 -6.562 1 93 252 GLN B CA 1
ATOM 5079 C C . GLN B 1 252 ? 13 -33.031 -6.535 1 93 252 GLN B C 1
ATOM 5081 O O . GLN B 1 252 ? 13.484 -33.469 -7.582 1 93 252 GLN B O 1
ATOM 5086 N N . ARG B 1 253 ? 13.367 -33.438 -5.395 1 93.94 253 ARG B N 1
ATOM 5087 C CA . ARG B 1 253 ? 14.352 -34.5 -5.246 1 93.94 253 ARG B CA 1
ATOM 5088 C C . ARG B 1 253 ? 13.867 -35.812 -5.891 1 93.94 253 ARG B C 1
ATOM 5090 O O . ARG B 1 253 ? 14.641 -36.5 -6.543 1 93.94 253 ARG B O 1
ATOM 5097 N N . TRP B 1 254 ? 12.656 -36.094 -5.734 1 95.25 254 TRP B N 1
ATOM 5098 C CA . TRP B 1 254 ? 12.086 -37.312 -6.254 1 95.25 254 TRP B CA 1
ATOM 5099 C C . TRP B 1 254 ? 11.992 -37.281 -7.773 1 95.25 254 TRP B C 1
ATOM 5101 O O . TRP B 1 254 ? 12.07 -38.312 -8.438 1 95.25 254 TRP B O 1
ATOM 5111 N N . LEU B 1 255 ? 11.773 -36.125 -8.344 1 94.75 255 LEU B N 1
ATOM 5112 C CA . LEU B 1 255 ? 11.523 -36.031 -9.781 1 94.75 255 LEU B CA 1
ATOM 5113 C C . 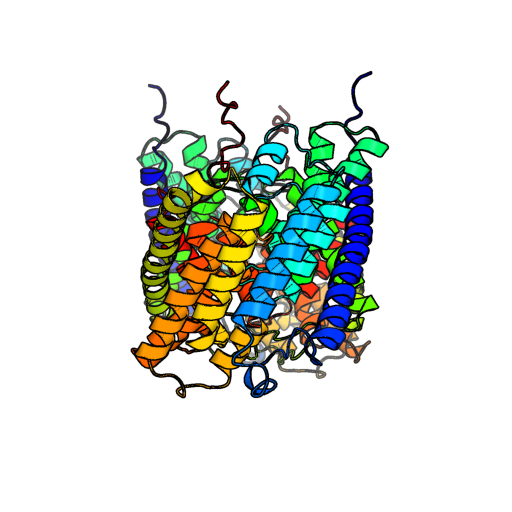LEU B 1 255 ? 12.812 -35.75 -10.539 1 94.75 255 LEU B C 1
ATOM 5115 O O . LEU B 1 255 ? 12.859 -35.875 -11.766 1 94.75 255 LEU B O 1
ATOM 5119 N N . THR B 1 256 ? 13.859 -35.344 -9.867 1 91.56 256 THR B N 1
ATOM 5120 C CA . THR B 1 256 ? 15.117 -34.906 -10.469 1 91.56 256 THR B CA 1
ATOM 5121 C C . THR B 1 256 ? 15.672 -36 -11.391 1 91.56 256 THR B C 1
ATOM 5123 O O . THR B 1 256 ? 16.094 -35.719 -12.508 1 91.56 256 THR B O 1
ATOM 5126 N N . PRO B 1 257 ? 15.656 -37.25 -11.023 1 92.69 257 PRO B N 1
ATOM 5127 C CA . PRO B 1 257 ? 16.188 -38.312 -11.906 1 92.69 257 PRO B CA 1
ATOM 5128 C C . PRO B 1 257 ? 15.375 -38.469 -13.188 1 92.69 257 PRO B C 1
ATOM 5130 O O . PRO B 1 257 ? 15.891 -38.938 -14.203 1 92.69 257 PRO B O 1
ATOM 5133 N N . TYR B 1 258 ? 14.18 -38.125 -13.203 1 92.44 258 TYR B N 1
ATOM 5134 C CA . TYR B 1 258 ? 13.289 -38.312 -14.336 1 92.44 258 TYR B CA 1
ATOM 5135 C C . TYR B 1 258 ? 13.266 -37.094 -15.25 1 92.44 258 TYR B C 1
ATOM 5137 O O . TYR B 1 258 ? 12.633 -37.125 -16.312 1 92.44 258 TYR B O 1
ATOM 5145 N N . ARG B 1 259 ? 13.984 -36.156 -14.922 1 89.12 259 ARG B N 1
ATOM 5146 C CA . ARG B 1 259 ? 14.039 -34.938 -15.719 1 89.12 259 ARG B CA 1
ATOM 5147 C C . ARG B 1 259 ? 14.711 -35.188 -17.062 1 89.12 259 ARG B C 1
ATOM 5149 O O . ARG B 1 259 ? 14.57 -34.375 -18 1 89.12 259 ARG B O 1
ATOM 5156 N N . GLN B 1 260 ? 15.445 -36.219 -17.156 1 89.94 260 GLN B N 1
ATOM 5157 C CA . GLN B 1 260 ? 16.094 -36.594 -18.406 1 89.94 260 GLN B CA 1
ATOM 5158 C C . GLN B 1 260 ? 15.047 -36.969 -19.469 1 89.94 260 GLN B C 1
ATOM 5160 O O . GLN B 1 260 ? 15.344 -36.906 -20.672 1 89.94 260 GLN B O 1
ATOM 5165 N N . TYR B 1 261 ? 13.844 -37.312 -19.016 1 92.62 261 TYR B N 1
ATOM 5166 C CA . TYR B 1 261 ? 12.734 -37.594 -19.906 1 92.62 261 TYR B CA 1
ATOM 5167 C C . TYR B 1 261 ? 11.594 -36.594 -19.719 1 92.62 261 TYR B C 1
ATOM 5169 O O . TYR B 1 261 ? 10.516 -36.969 -19.234 1 92.62 261 TYR B O 1
ATOM 5177 N N . PRO B 1 262 ? 11.766 -35.469 -20.203 1 91.75 262 PRO B N 1
ATOM 5178 C CA . PRO B 1 262 ? 10.836 -34.375 -19.875 1 91.75 262 PRO B CA 1
ATOM 5179 C C . PRO B 1 262 ? 9.406 -34.656 -20.344 1 91.75 262 PRO B C 1
ATOM 5181 O O . PRO B 1 262 ? 8.445 -34.312 -19.656 1 91.75 262 PRO B O 1
ATOM 5184 N N . LEU B 1 263 ? 9.242 -35.25 -21.469 1 93.88 263 LEU B N 1
ATOM 5185 C CA . LEU B 1 263 ? 7.91 -35.5 -22 1 93.88 263 LEU B CA 1
ATOM 5186 C C . LEU B 1 263 ? 7.191 -36.562 -21.172 1 93.88 263 LEU B C 1
ATOM 5188 O O . LEU B 1 263 ? 6.004 -36.438 -20.875 1 93.88 263 LEU B O 1
ATOM 5192 N N . LEU B 1 264 ? 7.875 -37.625 -20.828 1 95 264 LEU B N 1
ATOM 5193 C CA . LEU B 1 264 ? 7.277 -38.656 -20 1 95 264 LEU B CA 1
ATOM 5194 C C . LEU B 1 264 ? 6.949 -38.125 -18.609 1 95 264 LEU B C 1
ATOM 5196 O O . LEU B 1 264 ? 5.902 -38.469 -18.047 1 95 264 LEU B O 1
ATOM 5200 N N . LEU B 1 265 ? 7.848 -37.375 -18.156 1 96.44 265 LEU B N 1
ATOM 5201 C CA . LEU B 1 265 ? 7.668 -36.812 -16.812 1 96.44 265 LEU B CA 1
ATOM 5202 C C . LEU B 1 265 ? 6.402 -35.969 -16.719 1 96.44 265 LEU B C 1
ATOM 5204 O O . LEU B 1 265 ? 5.59 -36.156 -15.812 1 96.44 265 LEU B O 1
ATOM 5208 N N . ILE B 1 266 ? 6.254 -35.031 -17.672 1 96.31 266 ILE B N 1
ATOM 5209 C CA . ILE B 1 266 ? 5.129 -34.125 -17.609 1 96.31 266 ILE B CA 1
ATOM 5210 C C . ILE B 1 266 ? 3.82 -34.875 -17.828 1 96.31 266 ILE B C 1
ATOM 5212 O O . ILE B 1 266 ? 2.789 -34.531 -17.25 1 96.31 266 ILE B O 1
ATOM 5216 N N . VAL B 1 267 ? 3.807 -35.938 -18.562 1 97.12 267 VAL B N 1
ATOM 5217 C CA . VAL B 1 267 ? 2.615 -36.719 -18.781 1 97.12 267 VAL B CA 1
ATOM 5218 C C . VAL B 1 267 ? 2.254 -37.5 -17.5 1 97.12 267 VAL B C 1
ATOM 5220 O O . VAL B 1 267 ? 1.083 -37.531 -17.125 1 97.12 267 VAL B O 1
ATOM 5223 N N . VAL B 1 268 ? 3.236 -38.031 -16.891 1 97.25 268 VAL B N 1
ATOM 5224 C CA . VAL B 1 268 ? 3.014 -38.781 -15.648 1 97.25 268 VAL B CA 1
ATOM 5225 C C . VAL B 1 268 ? 2.512 -37.844 -14.562 1 97.25 268 VAL B C 1
ATOM 5227 O O . VAL B 1 268 ? 1.593 -38.156 -13.812 1 97.25 268 VAL B O 1
ATOM 5230 N N . VAL B 1 269 ? 3.18 -36.719 -14.469 1 97.25 269 VAL B N 1
ATOM 5231 C CA . VAL B 1 269 ? 2.76 -35.719 -13.492 1 97.25 269 VAL B CA 1
ATOM 5232 C C . VAL B 1 269 ? 1.324 -35.281 -13.781 1 97.25 269 VAL B C 1
ATOM 5234 O O . VAL B 1 269 ? 0.521 -35.125 -12.859 1 97.25 269 VAL B O 1
ATOM 5237 N N . GLY B 1 270 ? 1.023 -35 -15.055 1 97.25 270 GLY B N 1
ATOM 5238 C CA . GLY B 1 270 ? -0.35 -34.688 -15.43 1 97.25 270 GLY B CA 1
ATOM 5239 C C . GLY B 1 270 ? -1.339 -35.75 -14.977 1 97.25 270 GLY B C 1
ATOM 5240 O O . GLY B 1 270 ? -2.41 -35.438 -14.461 1 97.25 270 GLY B O 1
ATOM 5241 N N . PHE B 1 271 ? -0.949 -36.969 -15.125 1 96.81 271 PHE B N 1
ATOM 5242 C CA . PHE B 1 271 ? -1.794 -38.062 -14.688 1 96.81 271 PHE B CA 1
ATOM 5243 C C . PHE B 1 271 ? -1.967 -38.062 -13.18 1 96.81 271 PHE B C 1
ATOM 5245 O O . PHE B 1 271 ? -3.074 -38.25 -12.672 1 96.81 271 PHE B O 1
ATOM 5252 N N . LEU B 1 272 ? -0.95 -37.844 -12.461 1 97 272 LEU B N 1
ATOM 5253 C CA . LEU B 1 272 ? -0.973 -37.875 -11 1 97 272 LEU B CA 1
ATOM 5254 C C . LEU B 1 272 ? -1.865 -36.75 -10.461 1 97 272 LEU B C 1
ATOM 5256 O O . LEU B 1 272 ? -2.596 -36.938 -9.492 1 97 272 LEU B O 1
ATOM 5260 N N . ILE B 1 273 ? -1.772 -35.562 -11.07 1 95.81 273 ILE B N 1
ATOM 5261 C CA . ILE B 1 273 ? -2.605 -34.469 -10.586 1 95.81 273 ILE B CA 1
ATOM 5262 C C . ILE B 1 273 ? -4.074 -34.75 -10.867 1 95.81 273 ILE B C 1
ATOM 5264 O O . ILE B 1 273 ? -4.957 -34.375 -10.102 1 95.81 273 ILE B O 1
ATOM 5268 N N . GLY B 1 274 ? -4.328 -35.438 -11.945 1 94 274 GLY B N 1
ATOM 5269 C CA . GLY B 1 274 ? -5.68 -35.906 -12.227 1 94 274 GLY B CA 1
ATOM 5270 C C . GLY B 1 274 ? -6.195 -36.906 -11.203 1 94 274 GLY B C 1
ATOM 5271 O O . GLY B 1 274 ? -7.371 -36.844 -10.828 1 94 274 GLY B O 1
ATOM 5272 N N . VAL B 1 275 ? -5.348 -37.781 -10.75 1 94.88 275 VAL B N 1
ATOM 5273 C CA . VAL B 1 275 ? -5.727 -38.75 -9.734 1 94.88 275 VAL B CA 1
ATOM 5274 C C . VAL B 1 275 ? -6.059 -38.031 -8.43 1 94.88 275 VAL B C 1
ATOM 5276 O O . VAL B 1 275 ? -7.031 -38.375 -7.754 1 94.88 275 VAL B O 1
ATOM 5279 N N . ILE B 1 276 ? -5.27 -37.062 -8.07 1 94.69 276 ILE B N 1
ATOM 5280 C CA . ILE B 1 276 ? -5.543 -36.281 -6.883 1 94.69 276 ILE B CA 1
ATOM 5281 C C . ILE B 1 276 ? -6.902 -35.594 -7.027 1 94.69 276 ILE B C 1
ATOM 5283 O O . ILE B 1 276 ? -7.672 -35.5 -6.066 1 94.69 276 ILE B O 1
ATOM 5287 N N . ALA B 1 277 ? -7.191 -35.156 -8.219 1 91.62 277 ALA B N 1
ATOM 5288 C CA . ALA B 1 277 ? -8.43 -34.438 -8.484 1 91.62 277 ALA B CA 1
ATOM 5289 C C . ALA B 1 277 ? -9.641 -35.344 -8.391 1 91.62 277 ALA B C 1
ATOM 5291 O O . ALA B 1 277 ? -10.766 -34.906 -8.172 1 91.62 277 ALA B O 1
ATOM 5292 N N . LEU B 1 278 ? -9.422 -36.688 -8.586 1 89.12 278 LEU B N 1
ATOM 5293 C CA . LEU B 1 278 ? -10.523 -37.625 -8.414 1 89.12 278 LEU B CA 1
ATOM 5294 C C . LEU B 1 278 ? -11 -37.656 -6.965 1 89.12 278 LEU B C 1
ATOM 5296 O O . LEU B 1 278 ? -12.188 -37.844 -6.699 1 89.12 278 LEU B O 1
ATOM 5300 N N . ILE B 1 279 ? -10.07 -37.375 -6.078 1 88.38 279 ILE B N 1
ATOM 5301 C CA . ILE B 1 279 ? -10.414 -37.375 -4.66 1 88.38 279 ILE B CA 1
ATOM 5302 C C . ILE B 1 279 ? -10.961 -36 -4.281 1 88.38 279 ILE B C 1
ATOM 5304 O O . ILE B 1 279 ? -12.008 -35.906 -3.629 1 88.38 279 ILE B O 1
ATOM 5308 N N . HIS B 1 280 ? -10.219 -35 -4.711 1 89.88 280 HIS B N 1
ATOM 5309 C CA . HIS B 1 280 ? -10.617 -33.625 -4.453 1 89.88 280 HIS B CA 1
ATOM 5310 C C . HIS B 1 280 ? -10.547 -32.781 -5.723 1 89.88 280 HIS B C 1
ATOM 5312 O O . HIS B 1 280 ? -9.555 -32.094 -5.953 1 89.88 280 HIS B O 1
ATOM 5318 N N . PRO B 1 281 ? -11.609 -32.688 -6.414 1 86.94 281 PRO B N 1
ATOM 5319 C CA . PRO B 1 281 ? -11.625 -32 -7.699 1 86.94 281 PRO B CA 1
ATOM 5320 C C . PRO B 1 281 ? -11.289 -30.516 -7.566 1 86.94 281 PRO B C 1
ATOM 5322 O O . PRO B 1 281 ? -10.773 -29.906 -8.508 1 86.94 281 PRO B O 1
ATOM 5325 N N . ILE B 1 282 ? -11.477 -29.969 -6.391 1 88.06 282 ILE B N 1
ATOM 5326 C CA . ILE B 1 282 ? -11.32 -28.547 -6.16 1 88.06 282 ILE B CA 1
ATOM 5327 C C . ILE B 1 282 ? -9.844 -28.172 -6.203 1 88.06 282 ILE B C 1
ATOM 5329 O O . ILE B 1 282 ? -9.492 -26.984 -6.258 1 88.06 282 ILE B O 1
ATOM 5333 N N . THR B 1 283 ? -8.984 -29.203 -6.305 1 91.12 283 THR B N 1
ATOM 5334 C CA . THR B 1 283 ? -7.551 -28.938 -6.32 1 91.12 283 THR B CA 1
ATOM 5335 C C . THR B 1 283 ? -7.078 -28.594 -7.73 1 91.12 283 THR B C 1
ATOM 5337 O O . THR B 1 283 ? -5.961 -28.109 -7.918 1 91.12 283 THR B O 1
ATOM 5340 N N . LEU B 1 284 ? -7.949 -28.781 -8.727 1 89.69 284 LEU B N 1
ATOM 5341 C CA . LEU B 1 284 ? -7.578 -28.469 -10.102 1 89.69 284 LEU B CA 1
ATOM 5342 C C . LEU B 1 284 ? -7.605 -26.969 -10.344 1 89.69 284 LEU B C 1
ATOM 5344 O O . LEU B 1 284 ? -8.242 -26.219 -9.594 1 89.69 284 LEU B O 1
ATOM 5348 N N . PHE B 1 285 ? -6.848 -26.516 -11.328 1 89.12 285 PHE B N 1
ATOM 5349 C CA . PHE B 1 285 ? -6.816 -25.141 -11.805 1 89.12 285 PHE B CA 1
ATOM 5350 C C . PHE B 1 285 ? -6.164 -24.234 -10.773 1 89.12 285 PHE B C 1
ATOM 5352 O O . PHE B 1 285 ? -5.613 -24.703 -9.773 1 89.12 285 PHE B O 1
ATOM 5359 N N . TYR B 1 286 ? -6.102 -22.953 -11.023 1 85.12 286 TYR B N 1
ATOM 5360 C CA . TYR B 1 286 ? -5.227 -22.062 -10.266 1 85.12 286 TYR B CA 1
ATOM 5361 C C . TYR B 1 286 ? -5.945 -21.5 -9.039 1 85.12 286 TYR B C 1
ATOM 5363 O O . TYR B 1 286 ? -5.336 -20.812 -8.219 1 85.12 286 TYR B O 1
ATOM 5371 N N . GLY B 1 287 ? -7.133 -21.812 -8.727 1 79.75 287 GLY B N 1
ATOM 5372 C CA . GLY B 1 287 ? -7.707 -21.594 -7.41 1 79.75 287 GLY B CA 1
ATOM 5373 C C . GLY B 1 287 ? -8.594 -20.359 -7.348 1 79.75 287 GLY B C 1
ATOM 5374 O O . GLY B 1 287 ? -9.25 -20.109 -6.336 1 79.75 287 GLY B O 1
ATOM 5375 N N . GLU B 1 288 ? -8.719 -19.516 -8.328 1 77.38 288 GLU B N 1
ATOM 5376 C CA . GLU B 1 288 ? -9.508 -18.281 -8.273 1 77.38 288 GLU B CA 1
ATOM 5377 C C . GLU B 1 288 ? -10.984 -18.578 -8.023 1 77.38 288 GLU B C 1
ATOM 5379 O O . GLU B 1 288 ? -11.555 -18.109 -7.039 1 77.38 288 GLU B O 1
ATOM 5384 N N . ARG B 1 289 ? -11.531 -19.328 -8.859 1 77.31 289 ARG B N 1
ATOM 5385 C CA . ARG B 1 289 ? -12.93 -19.719 -8.672 1 77.31 289 ARG B CA 1
ATOM 5386 C C . ARG B 1 289 ? -13.094 -20.594 -7.438 1 77.31 289 ARG B C 1
ATOM 5388 O O . ARG B 1 289 ? -14.102 -20.516 -6.738 1 77.31 289 ARG B O 1
ATOM 5395 N N . GLN B 1 290 ? -12.117 -21.391 -7.184 1 81.88 290 GLN B N 1
ATOM 5396 C CA . GLN B 1 290 ? -12.156 -22.328 -6.066 1 81.88 290 GLN B CA 1
ATOM 5397 C C . GLN B 1 290 ? -12.18 -21.594 -4.73 1 81.88 290 GLN B C 1
ATOM 5399 O O . GLN B 1 290 ? -12.812 -22.047 -3.775 1 81.88 290 GLN B O 1
ATOM 5404 N N . ILE B 1 291 ? -11.508 -20.484 -4.707 1 85.81 291 ILE B N 1
ATOM 5405 C CA . ILE B 1 291 ? -11.531 -19.672 -3.5 1 85.81 291 ILE B CA 1
ATOM 5406 C C . ILE B 1 291 ? -12.953 -19.156 -3.246 1 85.81 291 ILE B C 1
ATOM 5408 O O . ILE B 1 291 ? -13.438 -19.203 -2.113 1 85.81 291 ILE B O 1
ATOM 5412 N N . GLU B 1 292 ? -13.57 -18.75 -4.262 1 83 292 GLU B N 1
ATOM 5413 C CA . GLU B 1 292 ? -14.945 -18.281 -4.141 1 83 292 GLU B CA 1
ATOM 5414 C C . GLU B 1 292 ? -15.875 -19.406 -3.658 1 83 292 GLU B C 1
ATOM 5416 O O . GLU B 1 292 ? -16.797 -19.156 -2.889 1 83 292 GLU B O 1
ATOM 5421 N N . GLN B 1 293 ? -15.609 -20.547 -4.137 1 81.88 293 GLN B N 1
ATOM 5422 C CA . GLN B 1 293 ? -16.406 -21.703 -3.721 1 81.88 293 GLN B CA 1
ATOM 5423 C C . GLN B 1 293 ? -16.234 -21.984 -2.232 1 81.88 293 GLN B C 1
ATOM 5425 O O . GLN B 1 293 ? -17.188 -22.359 -1.546 1 81.88 293 GLN B O 1
ATOM 5430 N N . VAL B 1 294 ? -15.039 -21.812 -1.789 1 83.94 294 VAL B N 1
ATOM 5431 C CA . VAL B 1 294 ? -14.75 -22.047 -0.379 1 83.94 294 VAL B CA 1
ATOM 5432 C C . VAL B 1 294 ? -15.453 -21 0.475 1 83.94 294 VAL B C 1
ATOM 5434 O O . VAL B 1 294 ? -15.961 -21.297 1.555 1 83.94 294 VAL B O 1
ATOM 5437 N N . ILE B 1 295 ? -15.508 -19.812 -0.032 1 81.88 295 ILE B N 1
ATOM 5438 C CA . ILE B 1 295 ? -16.109 -18.719 0.706 1 81.88 295 ILE B CA 1
ATOM 5439 C C . ILE B 1 295 ? -17.641 -18.875 0.716 1 81.88 295 ILE B C 1
ATOM 5441 O O . ILE B 1 295 ? -18.281 -18.594 1.729 1 81.88 295 ILE B O 1
ATOM 5445 N N . GLU B 1 296 ? -18.141 -19.25 -0.409 1 77.12 296 GLU B N 1
ATOM 5446 C CA . GLU B 1 296 ? -19.594 -19.344 -0.566 1 77.12 296 GLU B CA 1
ATOM 5447 C C . GLU B 1 296 ? -20.156 -20.469 0.304 1 77.12 296 GLU B C 1
ATOM 5449 O O . GLU B 1 296 ? -21.281 -20.359 0.789 1 77.12 296 GLU B O 1
ATOM 5454 N N . VAL B 1 297 ? -19.469 -21.469 0.392 1 68.19 297 VAL B N 1
ATOM 5455 C CA . VAL B 1 297 ? -20 -22.625 1.104 1 68.19 297 VAL B CA 1
ATOM 5456 C C . VAL B 1 297 ? -19.484 -22.641 2.537 1 68.19 297 VAL B C 1
ATOM 5458 O O . VAL B 1 297 ? -18.766 -23.562 2.93 1 68.19 297 VAL B O 1
ATOM 5461 N N . VAL B 1 298 ? -19.906 -21.594 3.176 1 65.69 298 VAL B N 1
ATOM 5462 C CA . VAL B 1 298 ? -19.484 -21.438 4.562 1 65.69 298 VAL B CA 1
ATOM 5463 C C . VAL B 1 298 ? -19.984 -22.609 5.395 1 65.69 298 VAL B C 1
ATOM 5465 O O . VAL B 1 298 ? -21.156 -23 5.297 1 65.69 298 VAL B O 1
ATOM 5468 N N . ASN B 1 299 ? -19.125 -23.406 5.992 1 65.38 299 ASN B N 1
ATOM 5469 C CA . ASN B 1 299 ? -19.453 -24.438 6.973 1 65.38 299 ASN B CA 1
ATOM 5470 C C . ASN B 1 299 ? -19.859 -25.75 6.301 1 65.38 299 ASN B C 1
ATOM 5472 O O . ASN B 1 299 ? -20.312 -26.672 6.965 1 65.38 299 ASN B O 1
ATOM 5476 N N . ARG B 1 300 ? -19.828 -25.703 4.988 1 73.5 300 ARG B N 1
ATOM 5477 C CA . ARG B 1 300 ? -20.172 -26.984 4.363 1 73.5 300 ARG B CA 1
ATOM 5478 C C . ARG B 1 300 ? -19.016 -27.969 4.48 1 73.5 300 ARG B C 1
ATOM 5480 O O . ARG B 1 300 ? -19.25 -29.188 4.605 1 73.5 300 ARG B O 1
ATOM 5487 N N . TYR B 1 301 ? -17.922 -27.391 4.418 1 85.12 301 TYR B N 1
ATOM 5488 C CA . TYR B 1 301 ? -16.75 -28.25 4.531 1 85.12 301 TYR B CA 1
ATOM 5489 C C . TYR B 1 301 ? -16.266 -28.328 5.973 1 85.12 301 TYR B C 1
ATOM 5491 O O . TYR B 1 301 ? -16.172 -27.297 6.648 1 85.12 301 TYR B O 1
ATOM 5499 N N . SER B 1 302 ? -16.047 -29.516 6.477 1 90.88 302 SER B N 1
ATOM 5500 C CA . SER B 1 302 ? -15.477 -29.688 7.809 1 90.88 302 SER B CA 1
ATOM 5501 C C . SER B 1 302 ? -14.008 -29.266 7.844 1 90.88 302 SER B C 1
ATOM 5503 O O . SER B 1 302 ? -13.367 -29.141 6.797 1 90.88 302 SER B O 1
ATOM 5505 N N . ILE B 1 303 ? -13.539 -29.016 9 1 94.69 303 ILE B N 1
ATOM 5506 C CA . ILE B 1 303 ? -12.156 -28.625 9.211 1 94.69 303 ILE B CA 1
ATOM 5507 C C . ILE B 1 303 ? -11.219 -29.672 8.609 1 94.69 303 ILE B C 1
ATOM 5509 O O . ILE B 1 303 ? -10.234 -29.328 7.953 1 94.69 303 ILE B O 1
ATOM 5513 N N . GLY B 1 304 ? -11.578 -30.922 8.75 1 94.31 304 GLY B N 1
ATOM 5514 C CA . GLY B 1 304 ? -10.766 -32 8.219 1 94.31 304 GLY B CA 1
ATOM 5515 C C . GLY B 1 304 ? -10.672 -31.984 6.703 1 94.31 304 GLY B C 1
ATOM 5516 O O . GLY B 1 304 ? -9.586 -32.156 6.145 1 94.31 304 GLY B O 1
ATOM 5517 N N . ILE B 1 305 ? -11.766 -31.797 6.074 1 93.31 305 ILE B N 1
ATOM 5518 C CA . ILE B 1 305 ? -11.805 -31.781 4.617 1 93.31 305 ILE B CA 1
ATOM 5519 C C . ILE B 1 305 ? -11.023 -30.578 4.102 1 93.31 305 ILE B C 1
ATOM 5521 O O . ILE B 1 305 ? -10.281 -30.688 3.117 1 93.31 305 ILE B O 1
ATOM 5525 N N . LEU B 1 306 ? -11.18 -29.453 4.77 1 95.56 306 LEU B N 1
ATOM 5526 C CA . LEU B 1 306 ? -10.492 -28.234 4.367 1 95.56 306 LEU B CA 1
ATOM 5527 C C . LEU B 1 306 ? -8.977 -28.406 4.453 1 95.56 306 LEU B C 1
ATOM 5529 O O . LEU B 1 306 ? -8.25 -28.031 3.533 1 95.56 306 LEU B O 1
ATOM 5533 N N . LEU B 1 307 ? -8.516 -28.984 5.504 1 96.69 307 LEU B N 1
ATOM 5534 C CA . LEU B 1 307 ? -7.086 -29.203 5.691 1 96.69 307 LEU B CA 1
ATOM 5535 C C . LEU B 1 307 ? -6.551 -30.234 4.707 1 96.69 307 LEU B C 1
ATOM 5537 O O . LEU B 1 307 ? -5.422 -30.109 4.223 1 96.69 307 LEU B O 1
ATOM 5541 N N . ARG B 1 308 ? -7.363 -31.203 4.395 1 95.62 308 ARG B N 1
ATOM 5542 C CA . ARG B 1 308 ? -6.977 -32.219 3.414 1 95.62 308 ARG B CA 1
ATOM 5543 C C . ARG B 1 308 ? -6.859 -31.609 2.021 1 95.62 308 ARG B C 1
ATOM 5545 O O . ARG B 1 308 ? -5.91 -31.906 1.288 1 95.62 308 ARG B O 1
ATOM 5552 N N . VAL B 1 309 ? -7.824 -30.844 1.694 1 94.75 309 VAL B N 1
ATOM 5553 C CA . VAL B 1 309 ? -7.816 -30.172 0.399 1 94.75 309 VAL B CA 1
ATOM 5554 C C . VAL B 1 309 ? -6.586 -29.266 0.292 1 94.75 309 VAL B C 1
ATOM 5556 O O . VAL B 1 309 ? -5.914 -29.25 -0.742 1 94.75 309 VAL B O 1
ATOM 5559 N N . ALA B 1 310 ? -6.301 -28.516 1.384 1 97.38 310 ALA B N 1
ATOM 5560 C CA . ALA B 1 310 ? -5.125 -27.641 1.401 1 97.38 310 ALA B CA 1
ATOM 5561 C C . ALA B 1 310 ? -3.846 -28.453 1.196 1 97.38 310 ALA B C 1
ATOM 5563 O O . ALA B 1 310 ? -2.971 -28.047 0.423 1 97.38 310 ALA B O 1
ATOM 5564 N N . PHE B 1 311 ? -3.773 -29.547 1.793 1 97.75 311 PHE B N 1
ATOM 5565 C CA . PHE B 1 311 ? -2.59 -30.391 1.7 1 97.75 311 PHE B CA 1
ATOM 5566 C C . PHE B 1 311 ? -2.414 -30.922 0.283 1 97.75 311 PHE B C 1
ATOM 5568 O O . PHE B 1 311 ? -1.314 -30.875 -0.273 1 97.75 311 PHE B O 1
ATOM 5575 N N . PHE B 1 312 ? -3.451 -31.438 -0.292 1 96.94 312 PHE B N 1
ATOM 5576 C CA . PHE B 1 312 ? -3.373 -32.031 -1.626 1 96.94 312 PHE B CA 1
ATOM 5577 C C . PHE B 1 312 ? -3.141 -30.938 -2.676 1 96.94 312 PHE B C 1
ATOM 5579 O O . PHE B 1 312 ? -2.506 -31.188 -3.701 1 96.94 312 PHE B O 1
ATOM 5586 N N . LYS B 1 313 ? -3.658 -29.719 -2.414 1 97.31 313 LYS B N 1
ATOM 5587 C CA . LYS B 1 313 ? -3.352 -28.609 -3.311 1 97.31 313 LYS B CA 1
ATOM 5588 C C . LYS B 1 313 ? -1.858 -28.297 -3.305 1 97.31 313 LYS B C 1
ATOM 5590 O O . LYS B 1 313 ? -1.274 -28.016 -4.355 1 97.31 313 LYS B O 1
ATOM 5595 N N . LEU B 1 314 ? -1.268 -28.328 -2.115 1 98 314 LEU B N 1
ATOM 5596 C CA . LEU B 1 314 ? 0.168 -28.094 -2.016 1 98 314 LEU B CA 1
ATOM 5597 C C . LEU B 1 314 ? 0.948 -29.156 -2.785 1 98 314 LEU B C 1
ATOM 5599 O O . LEU B 1 314 ? 1.918 -28.828 -3.479 1 98 314 LEU B O 1
ATOM 5603 N N . LEU B 1 315 ? 0.502 -30.359 -2.703 1 97.38 315 LEU B N 1
ATOM 5604 C CA . LEU B 1 315 ? 1.153 -31.453 -3.396 1 97.38 315 LEU B CA 1
ATOM 5605 C C . LEU B 1 315 ? 1.005 -31.312 -4.906 1 97.38 315 LEU B C 1
ATOM 5607 O O . LEU B 1 315 ? 1.979 -31.469 -5.648 1 97.38 315 LEU B O 1
ATOM 5611 N N . ALA B 1 316 ? -0.208 -31.062 -5.332 1 97.19 316 ALA B N 1
ATOM 5612 C CA . ALA B 1 316 ? -0.478 -30.906 -6.758 1 97.19 316 ALA B CA 1
ATOM 5613 C C . ALA B 1 316 ? 0.311 -29.734 -7.336 1 97.19 316 ALA B C 1
ATOM 5615 O O . ALA B 1 316 ? 0.837 -29.828 -8.445 1 97.19 316 ALA B O 1
ATOM 5616 N N . LEU B 1 317 ? 0.358 -28.656 -6.59 1 96.69 317 LEU B N 1
ATOM 5617 C CA . LEU B 1 317 ? 1.101 -27.469 -7.016 1 96.69 317 LEU B CA 1
ATOM 5618 C C . LEU B 1 317 ? 2.58 -27.797 -7.199 1 96.69 317 LEU B C 1
ATOM 5620 O O . LEU B 1 317 ? 3.178 -27.438 -8.219 1 96.69 317 LEU B O 1
ATOM 5624 N N . SER B 1 318 ? 3.172 -28.469 -6.215 1 96.69 318 SER B N 1
ATOM 5625 C CA . SER B 1 318 ? 4.586 -28.828 -6.285 1 96.69 318 SER B CA 1
ATOM 5626 C C . SER B 1 318 ? 4.859 -29.766 -7.457 1 96.69 318 SER B C 1
ATOM 5628 O O . SER B 1 318 ? 5.875 -29.625 -8.141 1 96.69 318 SER B O 1
ATOM 5630 N N . LEU B 1 319 ? 3.984 -30.719 -7.652 1 96.56 319 LEU B N 1
ATOM 5631 C CA . LEU B 1 319 ? 4.125 -31.641 -8.773 1 96.56 319 LEU B CA 1
ATOM 5632 C C . LEU B 1 319 ? 4.098 -30.891 -10.102 1 96.56 319 LEU B C 1
ATOM 5634 O O . LEU B 1 319 ? 4.91 -31.156 -10.984 1 96.56 319 LEU B O 1
ATOM 5638 N N . CYS B 1 320 ? 3.199 -29.984 -10.211 1 95.81 320 CYS B N 1
ATOM 5639 C CA . CYS B 1 320 ? 3.094 -29.203 -11.438 1 95.81 320 CYS B CA 1
ATOM 5640 C C . CYS B 1 320 ? 4.352 -28.375 -11.664 1 95.81 320 CYS B C 1
ATOM 5642 O O . CYS B 1 320 ? 4.902 -28.359 -12.766 1 95.81 320 CYS B O 1
ATOM 5644 N N . LEU B 1 321 ? 4.793 -27.719 -10.633 1 92.5 321 LEU B N 1
ATOM 5645 C CA . LEU B 1 321 ? 5.926 -26.812 -10.75 1 92.5 321 LEU B CA 1
ATOM 5646 C C . LEU B 1 321 ? 7.199 -27.562 -11.102 1 92.5 321 LEU B C 1
ATOM 5648 O O . LEU B 1 321 ? 8.031 -27.078 -11.875 1 92.5 321 LEU B O 1
ATOM 5652 N N . ARG B 1 322 ? 7.344 -28.734 -10.523 1 93.06 322 ARG B N 1
ATOM 5653 C CA . ARG B 1 322 ? 8.578 -29.484 -10.719 1 93.06 322 ARG B CA 1
ATOM 5654 C C . ARG B 1 322 ? 8.43 -30.484 -11.859 1 93.06 322 ARG B C 1
ATOM 5656 O O . ARG B 1 322 ? 9.422 -31 -12.383 1 93.06 322 ARG B O 1
ATOM 5663 N N . GLY B 1 323 ? 7.211 -30.719 -12.258 1 93.38 323 GLY B N 1
ATOM 5664 C CA . GLY B 1 323 ? 6.949 -31.75 -13.258 1 93.38 323 GLY B CA 1
ATOM 5665 C C . GLY B 1 323 ? 6.969 -31.219 -14.68 1 93.38 323 GLY B C 1
ATOM 5666 O O . GLY B 1 323 ? 6.84 -31.984 -15.633 1 93.38 323 GLY B O 1
ATOM 5667 N N . GLY B 1 324 ? 7.059 -29.875 -14.805 1 90.94 324 GLY B N 1
ATOM 5668 C CA . GLY B 1 324 ? 7.227 -29.375 -16.156 1 90.94 324 GLY B CA 1
ATOM 5669 C C . GLY B 1 324 ? 6.117 -28.422 -16.578 1 90.94 324 GLY B C 1
ATOM 5670 O O . GLY B 1 324 ? 6.262 -27.688 -17.562 1 90.94 324 GLY B O 1
ATOM 5671 N N . PHE B 1 325 ? 5.008 -28.469 -15.906 1 93.5 325 PHE B N 1
ATOM 5672 C CA . PHE B 1 325 ? 3.967 -27.5 -16.203 1 93.5 325 PHE B CA 1
ATOM 5673 C C . PHE B 1 325 ? 4.469 -26.078 -15.938 1 93.5 325 PHE B C 1
ATOM 5675 O O . PHE B 1 325 ? 5.441 -25.875 -15.203 1 93.5 325 PHE B O 1
ATOM 5682 N N . ARG B 1 326 ? 3.881 -25.156 -16.656 1 91.12 326 ARG B N 1
ATOM 5683 C CA . ARG B 1 326 ? 4.277 -23.766 -16.5 1 91.12 326 ARG B CA 1
ATOM 5684 C C . ARG B 1 326 ? 3.221 -22.984 -15.727 1 91.12 326 ARG B C 1
ATOM 5686 O O . ARG B 1 326 ? 2.029 -23.062 -16.031 1 91.12 326 ARG B O 1
ATOM 5693 N N . GLY B 1 327 ? 3.709 -22.359 -14.68 1 90.94 327 GLY B N 1
ATOM 5694 C CA . GLY B 1 327 ? 2.785 -21.578 -13.883 1 90.94 327 GLY B CA 1
ATOM 5695 C C . GLY B 1 327 ? 3.43 -20.969 -12.648 1 90.94 327 GLY B C 1
ATOM 5696 O O . GLY B 1 327 ? 4.641 -21.094 -12.453 1 90.94 327 GLY B O 1
ATOM 5697 N N . GLY B 1 328 ? 2.607 -20.25 -11.875 1 91.38 328 GLY B N 1
ATOM 5698 C CA . GLY B 1 328 ? 3.076 -19.578 -10.68 1 91.38 328 GLY B CA 1
ATOM 5699 C C . GLY B 1 328 ? 2.482 -20.141 -9.398 1 91.38 328 GLY B C 1
ATOM 5700 O O . GLY B 1 328 ? 1.677 -21.062 -9.445 1 91.38 328 GLY B O 1
ATOM 5701 N N . VAL B 1 329 ? 2.893 -19.547 -8.312 1 93.62 329 VAL B N 1
ATOM 5702 C CA . VAL B 1 329 ? 2.562 -20.172 -7.035 1 93.62 329 VAL B CA 1
ATOM 5703 C C . VAL B 1 329 ? 1.569 -19.312 -6.273 1 93.62 329 VAL B C 1
ATOM 5705 O O . VAL B 1 329 ? 0.936 -19.766 -5.32 1 93.62 329 VAL B O 1
ATOM 5708 N N . VAL B 1 330 ? 1.33 -18.125 -6.648 1 93.5 330 VAL B N 1
ATOM 5709 C CA . VAL B 1 330 ? 0.672 -17.141 -5.809 1 93.5 330 VAL B CA 1
ATOM 5710 C C . VAL B 1 330 ? -0.797 -17.5 -5.625 1 93.5 330 VAL B C 1
ATOM 5712 O O . VAL B 1 330 ? -1.256 -17.703 -4.496 1 93.5 330 VAL B O 1
ATOM 5715 N N . PHE B 1 331 ? -1.558 -17.703 -6.672 1 92.75 331 PHE B N 1
ATOM 5716 C CA . PHE B 1 331 ? -2.99 -17.969 -6.578 1 92.75 331 PHE B CA 1
ATOM 5717 C C . PHE B 1 331 ? -3.254 -19.312 -5.898 1 92.75 331 PHE B C 1
ATOM 5719 O O . PHE B 1 331 ? -4.141 -19.406 -5.047 1 92.75 331 PHE B O 1
ATOM 5726 N N . PRO B 1 332 ? -2.52 -20.297 -6.277 1 95.75 332 PRO B N 1
ATOM 5727 C CA . PRO B 1 332 ? -2.715 -21.562 -5.57 1 95.75 332 PRO B CA 1
ATOM 5728 C C . PRO B 1 332 ? -2.461 -21.438 -4.066 1 95.75 332 PRO B C 1
ATOM 5730 O O . PRO B 1 332 ? -3.164 -22.062 -3.268 1 95.75 332 PRO B O 1
ATOM 5733 N N . LEU B 1 333 ? -1.475 -20.672 -3.723 1 96.81 333 LEU B N 1
ATOM 5734 C CA . LEU B 1 333 ? -1.198 -20.484 -2.303 1 96.81 333 LEU B CA 1
ATOM 5735 C C . LEU B 1 333 ? -2.293 -19.656 -1.639 1 96.81 333 LEU B C 1
ATOM 5737 O O . LEU B 1 333 ? -2.604 -19.859 -0.462 1 96.81 333 LEU B O 1
ATOM 5741 N N . PHE B 1 334 ? -2.852 -18.734 -2.422 1 94.88 334 PHE B N 1
ATOM 5742 C CA . PHE B 1 334 ? -4.035 -18.047 -1.923 1 94.88 334 PHE B CA 1
ATOM 5743 C C . PHE B 1 334 ? -5.145 -19.031 -1.595 1 94.88 334 PHE B C 1
ATOM 5745 O O . PHE B 1 334 ? -5.805 -18.922 -0.561 1 94.88 334 PHE B O 1
ATOM 5752 N N . PHE B 1 335 ? -5.328 -19.984 -2.461 1 95.31 335 PHE B N 1
ATOM 5753 C CA . PHE B 1 335 ? -6.363 -21 -2.262 1 95.31 335 PHE B CA 1
ATOM 5754 C C . PHE B 1 335 ? -6.086 -21.812 -1.005 1 95.31 335 PHE B C 1
ATOM 5756 O O . PHE B 1 335 ? -6.996 -22.062 -0.206 1 95.31 335 PHE B O 1
ATOM 5763 N N . VAL B 1 336 ? -4.855 -22.234 -0.856 1 97.56 336 VAL B N 1
ATOM 5764 C CA . VAL B 1 336 ? -4.465 -22.969 0.345 1 97.56 336 VAL B CA 1
ATOM 5765 C C . VAL B 1 336 ? -4.742 -22.109 1.582 1 97.56 336 VAL B C 1
ATOM 5767 O O . VAL B 1 336 ? -5.285 -22.609 2.574 1 97.56 336 VAL B O 1
ATOM 5770 N N . GLY B 1 337 ? -4.348 -20.875 1.494 1 97.19 337 GLY B N 1
ATOM 5771 C CA . GLY B 1 337 ? -4.617 -19.953 2.584 1 97.19 337 GLY B CA 1
ATOM 5772 C C . GLY B 1 337 ? -6.098 -19.812 2.896 1 97.19 337 GLY B C 1
ATOM 5773 O O . GLY B 1 337 ? -6.488 -19.766 4.066 1 97.19 337 GLY B O 1
ATOM 5774 N N . ALA B 1 338 ? -6.895 -19.734 1.882 1 94.81 338 ALA B N 1
ATOM 5775 C CA . ALA B 1 338 ? -8.336 -19.625 2.07 1 94.81 338 ALA B CA 1
ATOM 5776 C C . ALA B 1 338 ? -8.898 -20.844 2.787 1 94.81 338 ALA B C 1
ATOM 5778 O O . ALA B 1 338 ? -9.742 -20.719 3.674 1 94.81 338 ALA B O 1
ATOM 5779 N N . CYS B 1 339 ? -8.461 -22.031 2.389 1 95.62 339 CYS B N 1
ATOM 5780 C CA . CYS B 1 339 ? -8.922 -23.266 3.016 1 95.62 339 CYS B CA 1
ATOM 5781 C C . CYS B 1 339 ? -8.531 -23.297 4.488 1 95.62 339 CYS B C 1
ATOM 5783 O O . CYS B 1 339 ? -9.367 -23.578 5.352 1 95.62 339 CYS B O 1
ATOM 5785 N N . VAL B 1 340 ? -7.305 -23.016 4.762 1 97.62 340 VAL B N 1
ATOM 5786 C CA . VAL B 1 340 ? -6.824 -23.047 6.137 1 97.62 340 VAL B CA 1
ATOM 5787 C C . VAL B 1 340 ? -7.465 -21.922 6.941 1 97.62 340 VAL B C 1
ATOM 5789 O O . VAL B 1 340 ? -7.773 -22.094 8.125 1 97.62 340 VAL B O 1
ATOM 5792 N N . GLY B 1 341 ? -7.559 -20.75 6.301 1 96.31 341 GLY B N 1
ATOM 5793 C CA . GLY B 1 341 ? -8.242 -19.641 6.953 1 96.31 341 GLY B CA 1
ATOM 5794 C C . GLY B 1 341 ? -9.664 -19.984 7.371 1 96.31 341 GLY B C 1
ATOM 5795 O O . GLY B 1 341 ? -10.086 -19.656 8.477 1 96.31 341 GLY B O 1
ATOM 5796 N N . MET B 1 342 ? -10.375 -20.641 6.5 1 94.81 342 MET B N 1
ATOM 5797 C CA . MET B 1 342 ? -11.727 -21.094 6.824 1 94.81 342 MET B CA 1
ATOM 5798 C C . MET B 1 342 ? -11.703 -22.078 7.984 1 94.81 342 MET B C 1
ATOM 5800 O O . MET B 1 342 ? -12.578 -22.031 8.852 1 94.81 342 MET B O 1
ATOM 5804 N N . ALA B 1 343 ? -10.812 -22.953 7.965 1 96.19 343 ALA B N 1
ATOM 5805 C CA . ALA B 1 343 ? -10.672 -23.922 9.055 1 96.19 343 ALA B CA 1
ATOM 5806 C C . ALA B 1 343 ? -10.422 -23.219 10.383 1 96.19 343 ALA B C 1
ATOM 5808 O O . ALA B 1 343 ? -10.984 -23.609 11.414 1 96.19 343 ALA B O 1
ATOM 5809 N N . VAL B 1 344 ? -9.562 -22.219 10.406 1 96.31 344 VAL B N 1
ATOM 5810 C CA . VAL B 1 344 ? -9.258 -21.453 11.617 1 96.31 344 VAL B CA 1
ATOM 5811 C C . VAL B 1 344 ? -10.516 -20.75 12.125 1 96.31 344 VAL B C 1
ATOM 5813 O O . VAL B 1 344 ? -10.789 -20.734 13.328 1 96.31 344 VAL B O 1
ATOM 5816 N N . HIS B 1 345 ? -11.18 -20.125 11.156 1 94.12 345 HIS B N 1
ATOM 5817 C CA . HIS B 1 345 ? -12.414 -19.453 11.531 1 94.12 345 HIS B CA 1
ATOM 5818 C C . HIS B 1 345 ? -13.398 -20.422 12.164 1 94.12 345 HIS B C 1
ATOM 5820 O O . HIS B 1 345 ? -14.094 -20.078 13.125 1 94.12 345 HIS B O 1
ATOM 5826 N N . GLN B 1 346 ? -13.531 -21.609 11.633 1 93.88 346 GLN B N 1
ATOM 5827 C CA . GLN B 1 346 ? -14.438 -22.625 12.188 1 93.88 346 GLN B CA 1
ATOM 5828 C C . GLN B 1 346 ? -13.961 -23.094 13.562 1 93.88 346 GLN B C 1
ATOM 5830 O O . GLN B 1 346 ? -14.781 -23.344 14.445 1 93.88 346 GLN B O 1
ATOM 5835 N N . ALA B 1 347 ? -12.711 -23.188 13.734 1 95.31 347 ALA B N 1
ATOM 5836 C CA . ALA B 1 347 ? -12.148 -23.641 15.008 1 95.31 347 ALA B CA 1
ATOM 5837 C C . ALA B 1 347 ? -12.234 -22.531 16.062 1 95.31 347 ALA B C 1
ATOM 5839 O O . ALA B 1 347 ? -12.391 -22.812 17.25 1 95.31 347 ALA B O 1
ATOM 5840 N N . LEU B 1 348 ? -12.039 -21.25 15.625 1 95.12 348 LEU B N 1
ATOM 5841 C CA . LEU B 1 348 ? -12.141 -20.078 16.469 1 95.12 348 LEU B CA 1
ATOM 5842 C C . LEU B 1 348 ? -13.156 -19.078 15.906 1 95.12 348 LEU B C 1
ATOM 5844 O O . LEU B 1 348 ? -12.773 -18.062 15.32 1 95.12 348 LEU B O 1
ATOM 5848 N N . PRO B 1 349 ? -14.375 -19.266 16.297 1 91.06 349 PRO B N 1
ATOM 5849 C CA . PRO B 1 349 ? -15.445 -18.484 15.664 1 91.06 349 PRO B CA 1
ATOM 5850 C C . PRO B 1 349 ? -15.359 -17 15.969 1 91.06 349 PRO B C 1
ATOM 5852 O O . PRO B 1 349 ? -15.961 -16.188 15.266 1 91.06 349 PRO B O 1
ATOM 5855 N N . ASN B 1 350 ? -14.586 -16.625 16.969 1 91.25 350 ASN B N 1
ATOM 5856 C CA . ASN B 1 350 ? -14.43 -15.219 17.297 1 91.25 350 ASN B CA 1
ATOM 5857 C C . ASN B 1 350 ? -13.555 -14.5 16.281 1 91.25 350 ASN B C 1
ATOM 5859 O O . ASN B 1 350 ? -13.523 -13.266 16.234 1 91.25 350 ASN B O 1
ATOM 5863 N N . THR B 1 351 ? -12.922 -15.25 15.43 1 91.25 351 THR B N 1
ATOM 5864 C CA . THR B 1 351 ? -12.117 -14.656 14.367 1 91.25 351 THR B CA 1
ATOM 5865 C C . THR B 1 351 ? -13 -14.273 13.172 1 91.25 351 THR B C 1
ATOM 5867 O O . THR B 1 351 ? -13.672 -15.125 12.602 1 91.25 351 THR B O 1
ATOM 5870 N N . PRO B 1 352 ? -13.023 -12.984 12.898 1 89.31 352 PRO B N 1
ATOM 5871 C CA . PRO B 1 352 ? -13.805 -12.617 11.719 1 89.31 352 PRO B CA 1
ATOM 5872 C C . PRO B 1 352 ? -13.375 -13.375 10.461 1 89.31 352 PRO B C 1
ATOM 5874 O O . PRO B 1 352 ? -12.18 -13.539 10.211 1 89.31 352 PRO B O 1
ATOM 5877 N N . LEU B 1 353 ? -14.328 -13.82 9.734 1 89.19 353 LEU B N 1
ATOM 5878 C CA . LEU B 1 353 ? -14.094 -14.688 8.586 1 89.19 353 LEU B CA 1
ATOM 5879 C C . LEU B 1 353 ? -13.18 -14 7.566 1 89.19 353 LEU B C 1
ATOM 5881 O O . LEU B 1 353 ? -12.234 -14.609 7.07 1 89.19 353 LEU B O 1
ATOM 5885 N N . SER B 1 354 ? -13.461 -12.727 7.297 1 88.69 354 SER B N 1
ATOM 5886 C CA . SER B 1 354 ? -12.68 -12 6.305 1 88.69 354 SER B CA 1
ATOM 5887 C C . SER B 1 354 ? -11.219 -11.891 6.727 1 88.69 354 SER B C 1
ATOM 5889 O O . SER B 1 354 ? -10.312 -11.969 5.891 1 88.69 354 SER B O 1
ATOM 5891 N N . VAL B 1 355 ? -11.008 -11.75 8 1 90.5 355 VAL B N 1
ATOM 5892 C CA . VAL B 1 355 ? -9.656 -11.633 8.531 1 90.5 355 VAL B CA 1
ATOM 5893 C C . VAL B 1 355 ? -8.945 -12.984 8.43 1 90.5 355 VAL B C 1
ATOM 5895 O O . VAL B 1 355 ? -7.773 -13.047 8.039 1 90.5 355 VAL B O 1
ATOM 5898 N N . ALA B 1 356 ? -9.672 -13.984 8.711 1 93.75 356 ALA B N 1
ATOM 5899 C CA . ALA B 1 356 ? -9.102 -15.328 8.664 1 93.75 356 ALA B CA 1
ATOM 5900 C C . ALA B 1 356 ? -8.711 -15.711 7.238 1 93.75 356 ALA B C 1
ATOM 5902 O O . ALA B 1 356 ? -7.621 -16.234 7.008 1 93.75 356 ALA B O 1
ATOM 5903 N N . LEU B 1 357 ? -9.602 -15.445 6.305 1 93 357 LEU B N 1
ATOM 5904 C CA . LEU B 1 357 ? -9.367 -15.812 4.914 1 93 357 LEU B CA 1
ATOM 5905 C C . LEU B 1 357 ? -8.219 -15 4.32 1 93 357 LEU B C 1
ATOM 5907 O O . LEU B 1 357 ? -7.195 -15.562 3.936 1 93 357 LEU B O 1
ATOM 5911 N N . ALA B 1 358 ? -8.336 -13.68 4.348 1 91.75 358 ALA B N 1
ATOM 5912 C CA . ALA B 1 358 ? -7.344 -12.805 3.725 1 91.75 358 ALA B CA 1
ATOM 5913 C C . ALA B 1 358 ? -6.012 -12.867 4.465 1 91.75 358 ALA B C 1
ATOM 5915 O O . ALA B 1 358 ? -4.949 -12.852 3.846 1 91.75 358 ALA B O 1
ATOM 5916 N N . GLY B 1 359 ? -6.105 -12.906 5.781 1 94.12 359 GLY B N 1
ATOM 5917 C CA . GLY B 1 359 ? -4.891 -13 6.578 1 94.12 359 GLY B CA 1
ATOM 5918 C C . GLY B 1 359 ? -4.09 -14.258 6.297 1 94.12 359 GLY B C 1
ATOM 5919 O O . GLY B 1 359 ? -2.871 -14.195 6.137 1 94.12 359 GLY B O 1
ATOM 5920 N N . MET B 1 360 ? -4.758 -15.328 6.172 1 96.62 360 MET B N 1
ATOM 5921 C CA . MET B 1 360 ? -4.086 -16.594 5.922 1 96.62 360 MET B CA 1
ATOM 5922 C C . MET B 1 360 ? -3.539 -16.656 4.5 1 96.62 360 MET B C 1
ATOM 5924 O O . MET B 1 360 ? -2.463 -17.219 4.266 1 96.62 360 MET B O 1
ATOM 5928 N N . MET B 1 361 ? -4.281 -16.172 3.553 1 95.94 361 MET B N 1
ATOM 5929 C CA . MET B 1 361 ? -3.799 -16.125 2.176 1 95.94 361 MET B CA 1
ATOM 5930 C C . MET B 1 361 ? -2.477 -15.367 2.092 1 95.94 361 MET B C 1
ATOM 5932 O O . MET B 1 361 ? -1.527 -15.836 1.461 1 95.94 361 MET B O 1
ATOM 5936 N N . ALA B 1 362 ? -2.475 -14.273 2.816 1 95.69 362 ALA B N 1
ATOM 5937 C CA . ALA B 1 362 ? -1.271 -13.445 2.799 1 95.69 362 ALA B CA 1
ATOM 5938 C C . ALA B 1 362 ? -0.135 -14.109 3.566 1 95.69 362 ALA B C 1
ATOM 5940 O O . ALA B 1 362 ? 1.005 -14.148 3.096 1 95.69 362 ALA B O 1
ATOM 5941 N N . ALA B 1 363 ? -0.436 -14.656 4.699 1 97.5 363 ALA B N 1
ATOM 5942 C CA . ALA B 1 363 ? 0.568 -15.203 5.609 1 97.5 363 ALA B CA 1
ATOM 5943 C C . ALA B 1 363 ? 1.239 -16.438 5.008 1 97.5 363 ALA B C 1
ATOM 5945 O O . ALA B 1 363 ? 2.43 -16.672 5.227 1 97.5 363 ALA B O 1
ATOM 5946 N N . VAL B 1 364 ? 0.54 -17.188 4.273 1 98 364 VAL B N 1
ATOM 5947 C CA . VAL B 1 364 ? 1.101 -18.391 3.668 1 98 364 VAL B CA 1
ATOM 5948 C C . VAL B 1 364 ? 1.975 -18 2.475 1 98 364 VAL B C 1
ATOM 5950 O O . VAL B 1 364 ? 3.088 -18.516 2.326 1 98 364 VAL B O 1
ATOM 5953 N N . THR B 1 365 ? 1.531 -17.156 1.666 1 96.69 365 THR B N 1
ATOM 5954 C CA . THR B 1 365 ? 2.176 -16.812 0.403 1 96.69 365 THR B CA 1
ATOM 5955 C C . THR B 1 365 ? 3.482 -16.062 0.646 1 96.69 365 THR B C 1
ATOM 5957 O O . THR B 1 365 ? 4.445 -16.219 -0.105 1 96.69 365 THR B O 1
ATOM 5960 N N . VAL B 1 366 ? 3.514 -15.273 1.724 1 95.69 366 VAL B N 1
ATOM 5961 C CA . VAL B 1 366 ? 4.676 -14.422 1.97 1 95.69 366 VAL B CA 1
ATOM 5962 C C . VAL B 1 366 ? 5.887 -15.289 2.307 1 95.69 366 VAL B C 1
ATOM 5964 O O . VAL B 1 366 ? 7.027 -14.891 2.066 1 95.69 366 VAL B O 1
ATOM 5967 N N . VAL B 1 367 ? 5.695 -16.438 2.824 1 94.88 367 VAL B N 1
ATOM 5968 C CA . VAL B 1 367 ? 6.789 -17.344 3.154 1 94.88 367 VAL B CA 1
ATOM 5969 C C . VAL B 1 367 ? 7.547 -17.719 1.887 1 94.88 367 VAL B C 1
ATOM 5971 O O . VAL B 1 367 ? 8.773 -17.875 1.91 1 94.88 367 VAL B O 1
ATOM 5974 N N . VAL B 1 368 ? 6.844 -17.812 0.816 1 92.81 368 VAL B N 1
ATOM 5975 C CA . VAL B 1 368 ? 7.41 -18.297 -0.438 1 92.81 368 VAL B CA 1
ATOM 5976 C C . VAL B 1 368 ? 7.926 -17.109 -1.263 1 92.81 368 VAL B C 1
ATOM 5978 O O . VAL B 1 368 ? 9.047 -17.156 -1.772 1 92.81 368 VAL B O 1
ATOM 5981 N N . THR B 1 369 ? 7.191 -16.078 -1.342 1 90.88 369 THR B N 1
ATOM 5982 C CA . THR B 1 369 ? 7.52 -14.984 -2.256 1 90.88 369 THR B CA 1
ATOM 5983 C C . THR B 1 369 ? 8.352 -13.922 -1.551 1 90.88 369 THR B C 1
ATOM 5985 O O . THR B 1 369 ? 8.992 -13.094 -2.203 1 90.88 369 THR B O 1
ATOM 5988 N N . LYS B 1 370 ? 8.336 -13.82 -0.238 1 90.81 370 LYS B N 1
ATOM 5989 C CA . LYS B 1 370 ? 9.047 -12.828 0.559 1 90.81 370 LYS B CA 1
ATOM 5990 C C . LYS B 1 370 ? 8.68 -11.414 0.126 1 90.81 370 LYS B C 1
ATOM 5992 O O . LYS B 1 370 ? 9.562 -10.562 -0.052 1 90.81 370 LYS B O 1
ATOM 5997 N N . THR B 1 371 ? 7.41 -11.219 -0.149 1 91.62 371 THR B N 1
ATOM 5998 C CA . THR B 1 371 ? 6.898 -9.93 -0.607 1 91.62 371 THR B CA 1
ATOM 5999 C C . THR B 1 371 ? 5.812 -9.406 0.331 1 91.62 371 THR B C 1
ATOM 6001 O O . THR B 1 371 ? 4.652 -9.289 -0.062 1 91.62 371 THR B O 1
ATOM 6004 N N . PRO B 1 372 ? 6.145 -9.016 1.513 1 92.31 372 PRO B N 1
ATOM 6005 C CA . PRO B 1 372 ? 5.145 -8.641 2.514 1 92.31 372 PRO B CA 1
ATOM 6006 C C . PRO B 1 372 ? 4.359 -7.391 2.123 1 92.31 372 PRO B C 1
ATOM 6008 O O . PRO B 1 372 ? 3.152 -7.312 2.365 1 92.31 372 PRO B O 1
ATOM 6011 N N . LEU B 1 373 ? 4.945 -6.383 1.512 1 92.75 373 LEU B N 1
ATOM 6012 C CA . LEU B 1 373 ? 4.262 -5.137 1.184 1 92.75 373 LEU B CA 1
ATOM 6013 C C . LEU B 1 373 ? 3.254 -5.348 0.058 1 92.75 373 LEU B C 1
ATOM 6015 O O . LEU B 1 373 ? 2.072 -5.031 0.21 1 92.75 373 LEU B O 1
ATOM 6019 N N . GLY B 1 374 ? 3.756 -5.941 -0.988 1 93 374 GLY B N 1
ATOM 6020 C CA . GLY B 1 374 ? 2.895 -6.188 -2.135 1 93 374 GLY B CA 1
ATOM 6021 C C . GLY B 1 374 ? 1.702 -7.066 -1.807 1 93 374 GLY B C 1
ATOM 6022 O O . GLY B 1 374 ? 0.575 -6.762 -2.201 1 93 374 GLY B O 1
ATOM 6023 N N . LEU B 1 375 ? 1.926 -8.094 -1.053 1 93.69 375 LEU B N 1
ATOM 6024 C CA . LEU B 1 375 ? 0.87 -9.047 -0.746 1 93.69 375 LEU B CA 1
ATOM 6025 C C . LEU B 1 375 ? -0.203 -8.414 0.131 1 93.69 375 LEU B C 1
ATOM 6027 O O . LEU B 1 375 ? -1.396 -8.656 -0.064 1 93.69 375 LEU B O 1
ATOM 6031 N N . ALA B 1 376 ? 0.232 -7.617 1.108 1 92.38 376 ALA B N 1
ATOM 6032 C CA . ALA B 1 376 ? -0.732 -6.953 1.982 1 92.38 376 ALA B CA 1
ATOM 6033 C C . ALA B 1 376 ? -1.674 -6.059 1.183 1 92.38 376 ALA B C 1
ATOM 6035 O O . ALA B 1 376 ? -2.887 -6.066 1.404 1 92.38 376 ALA B O 1
ATOM 6036 N N . ILE B 1 377 ? -1.118 -5.391 0.229 1 92 377 ILE B N 1
ATOM 6037 C CA . ILE B 1 377 ? -1.897 -4.449 -0.571 1 92 377 ILE B CA 1
ATOM 6038 C C . ILE B 1 377 ? -2.789 -5.219 -1.545 1 92 377 ILE B C 1
ATOM 6040 O O . ILE B 1 377 ? -3.98 -4.926 -1.667 1 92 377 ILE B O 1
ATOM 6044 N N . ILE B 1 378 ? -2.234 -6.191 -2.209 1 91.12 378 ILE B N 1
ATOM 6045 C CA . ILE B 1 378 ? -2.959 -6.977 -3.203 1 91.12 378 ILE B CA 1
ATOM 6046 C C . ILE B 1 378 ? -4.172 -7.641 -2.553 1 91.12 378 ILE B C 1
ATOM 6048 O O . ILE B 1 378 ? -5.281 -7.578 -3.086 1 91.12 378 ILE B O 1
ATOM 6052 N N . LEU B 1 379 ? -4.012 -8.234 -1.43 1 89.44 379 LEU B N 1
ATOM 6053 C CA . LEU B 1 379 ? -5.098 -8.984 -0.802 1 89.44 379 LEU B CA 1
ATOM 6054 C C . LEU B 1 379 ? -6.152 -8.031 -0.237 1 89.44 379 LEU B C 1
ATOM 6056 O O . LEU B 1 379 ? -7.316 -8.406 -0.097 1 89.44 379 LEU B O 1
ATOM 6060 N N . THR B 1 380 ? -5.758 -6.801 0.115 1 83.56 380 THR B N 1
ATOM 6061 C CA . THR B 1 380 ? -6.738 -5.805 0.536 1 83.56 380 THR B CA 1
ATOM 6062 C C . THR B 1 380 ? -7.633 -5.398 -0.632 1 83.56 380 THR B C 1
ATOM 6064 O O . THR B 1 380 ? -8.836 -5.199 -0.459 1 83.56 380 THR B O 1
ATOM 6067 N N . VAL B 1 381 ? -7.102 -5.309 -1.782 1 82.69 381 VAL B N 1
ATOM 6068 C CA . VAL B 1 381 ? -7.852 -4.887 -2.961 1 82.69 381 VAL B CA 1
ATOM 6069 C C . VAL B 1 381 ? -8.742 -6.031 -3.441 1 82.69 381 VAL B C 1
ATOM 6071 O O . VAL B 1 381 ? -9.938 -5.836 -3.688 1 82.69 381 VAL B O 1
ATOM 6074 N N . ILE B 1 382 ? -8.148 -7.227 -3.455 1 78.5 382 ILE B N 1
ATOM 6075 C CA . ILE B 1 382 ? -8.891 -8.367 -3.98 1 78.5 382 ILE B CA 1
ATOM 6076 C C . ILE B 1 382 ? -10.031 -8.719 -3.035 1 78.5 382 ILE B C 1
ATOM 6078 O O . ILE B 1 382 ? -11.109 -9.125 -3.479 1 78.5 382 ILE B O 1
ATOM 6082 N N . SER B 1 383 ? -9.797 -8.555 -1.711 1 77.38 383 SER B N 1
ATOM 6083 C CA . SER B 1 383 ? -10.828 -8.891 -0.732 1 77.38 383 SER B CA 1
ATOM 6084 C C . SER B 1 383 ? -11.812 -7.742 -0.551 1 77.38 383 SER B C 1
ATOM 6086 O O . SER B 1 383 ? -12.875 -7.918 0.051 1 77.38 383 SER B O 1
ATOM 6088 N N . HIS B 1 384 ? -11.453 -6.59 -1.103 1 73.69 384 HIS B N 1
ATOM 6089 C CA . HIS B 1 384 ? -12.281 -5.395 -0.977 1 73.69 384 HIS B CA 1
ATOM 6090 C C . HIS B 1 384 ? -12.555 -5.066 0.487 1 73.69 384 HIS B C 1
ATOM 6092 O O . HIS B 1 384 ? -13.703 -4.824 0.868 1 73.69 384 HIS B O 1
ATOM 6098 N N . THR B 1 385 ? -11.5 -5.258 1.313 1 69.31 385 THR B N 1
ATOM 6099 C CA . THR B 1 385 ? -11.641 -4.953 2.732 1 69.31 385 THR B CA 1
ATOM 6100 C C . THR B 1 385 ? -10.648 -3.877 3.156 1 69.31 385 THR B C 1
ATOM 6102 O O . THR B 1 385 ? -9.625 -3.672 2.496 1 69.31 385 THR B O 1
ATOM 6105 N N . ALA B 1 386 ? -11.078 -3.207 4.156 1 70.31 386 ALA B N 1
ATOM 6106 C CA . ALA B 1 386 ? -10.188 -2.168 4.676 1 70.31 386 ALA B CA 1
ATOM 6107 C C . ALA B 1 386 ? -9.359 -2.686 5.848 1 70.31 386 ALA B C 1
ATOM 6109 O O . ALA B 1 386 ? -9.117 -1.959 6.812 1 70.31 386 ALA B O 1
ATOM 6110 N N . MET B 1 387 ? -8.938 -3.996 5.75 1 82.31 387 MET B N 1
ATOM 6111 C CA . MET B 1 387 ? -8.227 -4.602 6.875 1 82.31 387 MET B CA 1
ATOM 6112 C C . MET B 1 387 ? -6.727 -4.629 6.621 1 82.31 387 MET B C 1
ATOM 6114 O O . MET B 1 387 ? -6.043 -5.574 7.02 1 82.31 387 MET B O 1
ATOM 6118 N N . LEU B 1 388 ? -6.293 -3.584 5.953 1 88.62 388 LEU B N 1
ATOM 6119 C CA . LEU B 1 388 ? -4.895 -3.523 5.543 1 88.62 388 LEU B CA 1
ATOM 6120 C C . LEU B 1 388 ? -3.971 -3.602 6.754 1 88.62 388 LEU B C 1
ATOM 6122 O O . LEU B 1 388 ? -2.957 -4.305 6.723 1 88.62 388 LEU B O 1
ATOM 6126 N N . PRO B 1 389 ? -4.289 -2.98 7.898 1 89.88 389 PRO B N 1
ATOM 6127 C CA . PRO B 1 389 ? -3.389 -3.084 9.047 1 89.88 389 PRO B CA 1
ATOM 6128 C C . PRO B 1 389 ? -3.264 -4.512 9.57 1 89.88 389 PRO B C 1
ATOM 6130 O O . PRO B 1 389 ? -2.17 -4.945 9.938 1 89.88 389 PRO B O 1
ATOM 6133 N N . LEU B 1 390 ? -4.363 -5.227 9.578 1 91.75 390 LEU B N 1
ATOM 6134 C CA . LEU B 1 390 ? -4.344 -6.602 10.07 1 91.75 390 LEU B CA 1
ATOM 6135 C C . LEU B 1 390 ? -3.588 -7.512 9.109 1 91.75 390 LEU B C 1
ATOM 6137 O O . LEU B 1 390 ? -2.846 -8.398 9.539 1 91.75 390 LEU B O 1
ATOM 6141 N N . MET B 1 391 ? -3.768 -7.262 7.824 1 92.69 391 MET B N 1
ATOM 6142 C CA . MET B 1 391 ? -3.047 -8.039 6.824 1 92.69 391 MET B CA 1
ATOM 6143 C C . MET B 1 391 ? -1.546 -7.797 6.914 1 92.69 391 MET B C 1
ATOM 6145 O O . MET B 1 391 ? -0.748 -8.719 6.75 1 92.69 391 MET B O 1
ATOM 6149 N N . THR B 1 392 ? -1.253 -6.586 7.168 1 93.94 392 THR B N 1
ATOM 6150 C CA . THR B 1 392 ? 0.151 -6.215 7.309 1 93.94 392 THR B CA 1
ATOM 6151 C C . THR B 1 392 ? 0.784 -6.938 8.492 1 93.94 392 THR B C 1
ATOM 6153 O O . THR B 1 392 ? 1.886 -7.477 8.383 1 93.94 392 THR B O 1
ATOM 6156 N N . ILE B 1 393 ? 0.102 -7.008 9.57 1 94.75 393 ILE B N 1
ATOM 6157 C CA . ILE B 1 393 ? 0.622 -7.633 10.781 1 94.75 393 ILE B CA 1
ATOM 6158 C C . ILE B 1 393 ? 0.758 -9.141 10.57 1 94.75 393 ILE B C 1
ATOM 6160 O O . ILE B 1 393 ? 1.771 -9.734 10.945 1 94.75 393 ILE B O 1
ATOM 6164 N N . ALA B 1 394 ? -0.247 -9.75 9.969 1 96.5 394 ALA B N 1
ATOM 6165 C CA . ALA B 1 394 ? -0.196 -11.188 9.703 1 96.5 394 ALA B CA 1
ATOM 6166 C C . ALA B 1 394 ? 0.964 -11.531 8.773 1 96.5 394 ALA B C 1
ATOM 6168 O O . ALA B 1 394 ? 1.72 -12.469 9.031 1 96.5 394 ALA B O 1
ATOM 6169 N N . THR B 1 395 ? 1.062 -10.797 7.719 1 96.12 395 THR B N 1
ATOM 6170 C CA . THR B 1 395 ? 2.102 -11.039 6.723 1 96.12 395 THR B CA 1
ATOM 6171 C C . THR B 1 395 ? 3.486 -10.805 7.32 1 96.12 395 THR B C 1
ATOM 6173 O O . THR B 1 395 ? 4.41 -11.586 7.09 1 96.12 395 THR B O 1
ATOM 6176 N N . LEU B 1 396 ? 3.619 -9.727 8.07 1 94.62 396 LEU B N 1
ATOM 6177 C CA . LEU B 1 396 ? 4.898 -9.398 8.688 1 94.62 396 LEU B CA 1
ATOM 6178 C C . LEU B 1 396 ? 5.316 -10.469 9.688 1 94.62 396 LEU B C 1
ATOM 6180 O O . LEU B 1 396 ? 6.492 -10.828 9.766 1 94.62 396 LEU B O 1
ATOM 6184 N N . THR B 1 397 ? 4.383 -10.938 10.492 1 96.06 397 THR B N 1
ATOM 6185 C CA . THR B 1 397 ? 4.668 -11.984 11.469 1 96.06 397 THR B CA 1
ATOM 6186 C C . THR B 1 397 ? 5.188 -13.234 10.773 1 96.06 397 THR B C 1
ATOM 6188 O O . THR B 1 397 ? 6.219 -13.789 11.164 1 96.06 397 THR B O 1
ATOM 6191 N N . SER B 1 398 ? 4.488 -13.648 9.773 1 97.12 398 SER B N 1
ATOM 6192 C CA . SER B 1 398 ? 4.898 -14.836 9.031 1 97.12 398 SER B CA 1
ATOM 6193 C C . SER B 1 398 ? 6.246 -14.633 8.352 1 97.12 398 SER B C 1
ATOM 6195 O O . SER B 1 398 ? 7.102 -15.516 8.367 1 97.12 398 SER B O 1
ATOM 6197 N N . TYR B 1 399 ? 6.434 -13.484 7.797 1 93.94 399 TYR B N 1
ATOM 6198 C CA . TYR B 1 399 ? 7.668 -13.133 7.102 1 93.94 399 TYR B CA 1
ATOM 6199 C C . TYR B 1 399 ? 8.859 -13.195 8.047 1 93.94 399 TYR B C 1
ATOM 6201 O O . TYR B 1 399 ? 9.883 -13.797 7.723 1 93.94 399 TYR B O 1
ATOM 6209 N N . LEU B 1 400 ? 8.742 -12.602 9.203 1 92.12 400 LEU B N 1
ATOM 6210 C CA . LEU B 1 400 ? 9.836 -12.523 10.156 1 92.12 400 LEU B CA 1
ATOM 6211 C C . LEU B 1 400 ? 10.18 -13.906 10.703 1 92.12 400 LEU B C 1
ATOM 6213 O O . LEU B 1 400 ? 11.352 -14.203 10.961 1 92.12 400 LEU B O 1
ATOM 6217 N N . LEU B 1 401 ? 9.188 -14.727 10.883 1 93.88 401 LEU B N 1
ATOM 6218 C CA . LEU B 1 401 ? 9.406 -16.062 11.438 1 93.88 401 LEU B CA 1
ATOM 6219 C C . LEU B 1 401 ? 10.117 -16.953 10.43 1 93.88 401 LEU B C 1
ATOM 6221 O O . LEU B 1 401 ? 10.734 -17.953 10.805 1 93.88 401 LEU B O 1
ATOM 6225 N N . THR B 1 402 ? 10.047 -16.609 9.148 1 93.44 402 THR B N 1
ATOM 6226 C CA . THR B 1 402 ? 10.539 -17.516 8.125 1 93.44 402 THR B CA 1
ATOM 6227 C C . THR B 1 402 ? 11.664 -16.859 7.316 1 93.44 402 THR B C 1
ATOM 6229 O O . THR B 1 402 ? 11.922 -17.25 6.176 1 93.44 402 THR B O 1
ATOM 6232 N N . LEU B 1 403 ? 12.305 -15.867 7.82 1 85.38 403 LEU B N 1
ATOM 6233 C CA . LEU B 1 403 ? 13.383 -15.141 7.152 1 85.38 403 LEU B CA 1
ATOM 6234 C C . LEU B 1 403 ? 14.469 -16.094 6.676 1 85.38 403 LEU B C 1
ATOM 6236 O O . LEU B 1 403 ? 14.984 -15.961 5.566 1 85.38 403 LEU B O 1
ATOM 6240 N N . PRO B 1 404 ? 14.789 -17.094 7.457 1 83.19 404 PRO B N 1
ATOM 6241 C CA . PRO B 1 404 ? 15.859 -18 7.031 1 83.19 404 PRO B CA 1
ATOM 6242 C C . PRO B 1 404 ? 15.406 -19 5.973 1 83.19 404 PRO B C 1
ATOM 6244 O O . PRO B 1 404 ? 16.234 -19.641 5.32 1 83.19 404 PRO B O 1
ATOM 6247 N N . ILE B 1 405 ? 14.172 -19.141 5.777 1 85.31 405 ILE B N 1
ATOM 6248 C CA . ILE B 1 405 ? 13.641 -20.125 4.832 1 85.31 405 ILE B CA 1
ATOM 6249 C C . ILE B 1 405 ? 13.539 -19.5 3.443 1 85.31 405 ILE B C 1
ATOM 6251 O O . ILE B 1 405 ? 12.906 -18.453 3.273 1 85.31 405 ILE B O 1
ATOM 6255 N N . GLY B 1 406 ? 14.258 -19.984 2.5 1 78.75 406 GLY B N 1
ATOM 6256 C CA . GLY B 1 406 ? 14.211 -19.484 1.132 1 78.75 406 GLY B CA 1
ATOM 6257 C C . GLY B 1 406 ? 13.727 -20.531 0.141 1 78.75 406 GLY B C 1
ATOM 6258 O O . GLY B 1 406 ? 14.195 -21.672 0.147 1 78.75 406 GLY B O 1
ATOM 6259 N N . TRP B 1 407 ? 12.734 -20.172 -0.591 1 76.56 407 TRP B N 1
ATOM 6260 C CA . TRP B 1 407 ? 12.227 -21.047 -1.647 1 76.56 407 TRP B CA 1
ATOM 6261 C C . TRP B 1 407 ? 12.805 -20.656 -3.002 1 76.56 407 TRP B C 1
ATOM 6263 O O . TRP B 1 407 ? 13.102 -21.516 -3.83 1 76.56 407 TRP B O 1
ATOM 6273 N N . ILE B 1 408 ? 12.984 -19.312 -3.215 1 65.12 408 ILE B N 1
ATOM 6274 C CA . ILE B 1 408 ? 13.57 -18.812 -4.449 1 65.12 408 ILE B CA 1
ATOM 6275 C C . ILE B 1 408 ? 15.062 -18.562 -4.242 1 65.12 408 ILE B C 1
ATOM 6277 O O . ILE B 1 408 ? 15.453 -17.562 -3.645 1 65.12 408 ILE B O 1
ATOM 6281 N N . PRO B 1 409 ? 15.875 -19.422 -4.691 1 61.44 409 PRO B N 1
ATOM 6282 C CA . PRO B 1 409 ? 17.297 -19.297 -4.406 1 61.44 409 PRO B CA 1
ATOM 6283 C C . PRO B 1 409 ? 17.922 -18.047 -5.027 1 61.44 409 PRO B C 1
ATOM 6285 O O . PRO B 1 409 ? 18.969 -17.562 -4.555 1 61.44 409 PRO B O 1
ATOM 6288 N N . SER B 1 410 ? 17.359 -17.484 -5.984 1 58.56 410 SER B N 1
ATOM 6289 C CA . SER B 1 410 ? 17.953 -16.391 -6.742 1 58.56 410 SER B CA 1
ATOM 6290 C C . SER B 1 410 ? 17.688 -15.039 -6.078 1 58.56 410 SER B C 1
ATOM 6292 O O . SER B 1 410 ? 18.219 -14.016 -6.5 1 58.56 410 SER B O 1
ATOM 6294 N N . GLN B 1 411 ? 16.938 -15.125 -5.078 1 62.31 411 GLN B N 1
ATOM 6295 C CA . GLN B 1 411 ? 16.703 -13.883 -4.352 1 62.31 411 GLN B CA 1
ATOM 6296 C C . GLN B 1 411 ? 17.969 -13.422 -3.627 1 62.31 411 GLN B C 1
ATOM 6298 O O . GLN B 1 411 ? 18.609 -14.211 -2.924 1 62.31 411 GLN B O 1
ATOM 6303 N N . ARG B 1 412 ? 18.531 -12.25 -4.059 1 58.78 412 ARG B N 1
ATOM 6304 C CA . ARG B 1 412 ? 19.75 -11.773 -3.42 1 58.78 412 ARG B CA 1
ATOM 6305 C C . ARG B 1 412 ? 19.75 -10.25 -3.311 1 58.78 412 ARG B C 1
ATOM 6307 O O . ARG B 1 412 ? 18.891 -9.586 -3.891 1 58.78 412 ARG B O 1
ATOM 6314 N N . SER B 1 413 ? 20.609 -9.734 -2.438 1 58.78 413 SER B N 1
ATOM 6315 C CA . SER B 1 413 ? 20.75 -8.289 -2.283 1 58.78 413 SER B CA 1
ATOM 6316 C C . SER B 1 413 ? 21.438 -7.676 -3.498 1 58.78 413 SER B C 1
ATOM 6318 O O . SER B 1 413 ? 22.234 -8.336 -4.168 1 58.78 413 SER B O 1
ATOM 6320 N N . ARG B 1 414 ? 21 -6.527 -3.832 1 56.12 414 ARG B N 1
ATOM 6321 C CA . ARG B 1 414 ? 21.594 -5.789 -4.945 1 56.12 414 ARG B CA 1
ATOM 6322 C C . ARG B 1 414 ? 23.109 -5.773 -4.859 1 56.12 414 ARG B C 1
ATOM 6324 O O . ARG B 1 414 ? 23.797 -5.762 -5.883 1 56.12 414 ARG B O 1
ATOM 6331 N N . GLU B 1 415 ? 23.594 -5.695 -3.609 1 51.22 415 GLU B N 1
ATOM 6332 C CA . GLU B 1 415 ? 25.031 -5.582 -3.414 1 51.22 415 GLU B CA 1
ATOM 6333 C C . GLU B 1 415 ? 25.719 -6.938 -3.564 1 51.22 415 GLU B C 1
ATOM 6335 O O . GLU B 1 415 ? 26.938 -7.012 -3.65 1 51.22 415 GLU B O 1
ATOM 6340 N N . ASP B 1 416 ? 24.984 -8.016 -3.492 1 49.5 416 ASP B N 1
ATOM 6341 C CA . ASP B 1 416 ? 25.625 -9.328 -3.51 1 49.5 416 ASP B CA 1
ATOM 6342 C C . ASP B 1 416 ? 26.203 -9.641 -4.887 1 49.5 416 ASP B C 1
ATOM 6344 O O . ASP B 1 416 ? 25.531 -9.492 -5.902 1 49.5 416 ASP B O 1
ATOM 6348 N N . THR B 1 417 ? 27.5 -9.414 -5.062 1 41.5 417 THR B N 1
ATOM 6349 C CA . THR B 1 417 ? 28.266 -9.828 -6.23 1 41.5 417 THR B CA 1
ATOM 6350 C C . THR B 1 417 ? 27.906 -11.258 -6.633 1 41.5 417 THR B C 1
ATOM 6352 O O . THR B 1 417 ? 27.734 -12.125 -5.773 1 41.5 417 THR B O 1
ATOM 6355 N N . PRO B 1 418 ? 27.5 -11.492 -7.852 1 40.5 418 PRO B N 1
ATOM 6356 C CA . PRO B 1 418 ? 27.266 -12.852 -8.336 1 40.5 418 PRO B CA 1
ATOM 6357 C C . PRO B 1 418 ? 28.328 -13.844 -7.871 1 40.5 418 PRO B C 1
ATOM 6359 O O . PRO B 1 418 ? 29.484 -13.469 -7.684 1 40.5 418 PRO B O 1
ATOM 6362 N N . ASP B 1 419 ? 28.047 -14.789 -7.098 1 31.36 419 ASP B N 1
ATOM 6363 C CA . ASP B 1 419 ? 29.078 -15.812 -7.02 1 31.36 419 ASP B CA 1
ATOM 6364 C C . ASP B 1 419 ? 29.641 -16.141 -8.406 1 31.36 419 ASP B C 1
ATOM 6366 O O . ASP B 1 419 ? 28.875 -16.281 -9.367 1 31.36 419 ASP B O 1
ATOM 6370 N N . PRO B 1 420 ? 31 -16.031 -8.617 1 30.56 420 PRO B N 1
ATOM 6371 C CA . PRO B 1 420 ? 31.578 -16.516 -9.875 1 30.56 420 PRO B CA 1
ATOM 6372 C C . PRO B 1 420 ? 31.109 -17.922 -10.25 1 30.56 420 PRO B C 1
ATOM 6374 O O . PRO B 1 420 ? 30.797 -18.719 -9.375 1 30.56 420 PRO B O 1
#

pLDDT: mean 85.54, std 13.87, range [30.56, 98.56]

Sequence (840 aa):
MARASCPYPRLLLYALIIGLLSGCVTTAFYLGLKLGFALLWGTDPSQVSIATWEHLYPYIPLVTAFGGLLVGLSVKFFGAKGELADAIAELHHGGRLSYRFLPGMALASGLSLLFGSSAGPESPMIDINGGLGTWLAARLNLSPASTRILTLCGMAAGMSVFFESPLGATLFVLEIPHRRSVEFYEAIIPALISAAAGFTLFRVITGTTIGAIYRFPTYDSLRPQDIGFAVLLGFIGAAVGTLFVFLDRQIQRWLTPYRQYPLLLIVVVGFLIGVIALIHPITLFYGERQIEQVIEVVNRYSIGILLRVAFFKLLALSLCLRGGFRGGVVFPLFFVGACVGMAVHQALPNTPLSVALAGMMAAVTVVVTKTPLGLAIILTVISHTAMLPLMTIATLTSYLLTLPIGWIPSQRSREDTPDPMARASCPYPRLLLYALIIGLLSGCVTTAFYLGLKLGFALLWGTDPSQVSIATWEHLYPYIPLVTAFGGLLVGLSVKFFGAKGELADAIAELHHGGRLSYRFLPGMALASGLSLLFGSSAGPESPMIDINGGLGTWLAARLNLSPASTRILTLCGMAAGMSVFFESPLGATLFVLEIPHRRSVEFYEAIIPALISAAAGFTLFRVITGTTIGAIYRFPTYDSLRPQDIGFAVLLGFIGAAVGTLFVFLDRQIQRWLTPYRQYPLLLIVVVGFLIGVIALIHPITLFYGERQIEQVIEVVNRYSIGILLRVAFFKLLALSLCLRGGFRGGVVFPLFFVGACVGMAVHQALPNTPLSVALAGMMAAVTVVVTKTPLGLAIILTVISHTAMLPLMTIATLTSYLLTLPIGWIPSQRSREDTPDP

Secondary structure (DSSP, 8-state):
---B---HHHHHHHHHHHHHHHHHHHHHHHHHHHHHHHHHHSS-GGG--GGGGGGGGGGHHHHHHHHHHHHHHHHHHH-----HHHHHHHHHTTT----TTHHHHHHHHHHHHHTT-SSBSHHHHHHHHHHHHHHHHHHTTB-HHHHHHHHHHHHHHHHHHHHT-HHHHHHHHHHTT-SSS---GGGHHHHHHHHHHHHHHHHHHH-PPBS-SS-PPP---B-HHHHHHHHHHHHHHHHHHHHHHHHHHHHHHHHGGGGGSHHHHHHHHHHHHHHHHHH-GGGSSSSHHHHHHHHHSTTTS-HHHHHHHHHHHHHHHHHHHHHT---BSHHHHHHHHHHHHHHHHHH-TTS-HHHHHHHHHHHHHHHHH--HHHHHHHHHHHHT-S-HHHHHHHHHHHHHHTTT--S-TT---TTS----/---B---HHHHHHHHHHHHHHHHHHHHHHHHHHHHHHHHHHSS-GGG--GGGGGGGGGGHHHHHHHHHHHHHHHHHHH-----HHHHHHHHHTTT----TTHHHHHHHHHHHHHTT-SSBSHHHHHHHHHHHHHHHHHHTTB-HHHHHHHHHHHHHHHHHHHHT-HHHHHHHHHHTT-SSS---GGGHHHHHHHHHHHHHHHHHHH---B--SS-PPP---B-HHHHHHHHHHHHHHHHHHHHHHHHHHHHHHHHGGGGGSHHHHHHHHHHHHHHHHHH-GGGSSSSHHHHHHHHHSTTTS-HHHHHHHHHHHHHHHHHHHHHT---BSHHHHHHHHHHHHHHHHHH-TTS-HHHHHHHHHHHHHHHHH--HHHHHHHHHHHHT-S-HHHHHHHHHHHHHHTTT--S-TT---TT-----

Foldseek 3Di:
DPFDADDPVVLLVLLLVLLQVLLVVLLVLQVLLQVLCCVPVVDGPLARDCVVVPPCLVCLLVLLLVLLLQLLVLCVVQNDPFDLLVQLLVCLVLLAAAQRRLVSLSRSQSSCQSSWAQFAALSNQLRNQLNVLLVVCVVVRHHSLSSNLSSLLRSLSSVCQVLVHSQLSLLLSQQQLAQAHRPNVVSRVSSSSSNVSSNVNNCVVVVDDQDALAAADADDDDDPVLLVVLLVLLVVLLVLLVVLLVLLVVLLVVCVVVVVPLSVLSSVLSSVLSVLCSVPVLLTGHCSSSLNVLRVPQPPDALVRLQVSLVSSSNSNSSCSNSNRHHHDLSSLLNSQQSNLSSVCVVPVVHRSLLSSLSSSLSNRCLARVRLRSSLRSSCSNNVYPVSVSSSSSNVSSSVVNSVPYNNPSHHDSPDDPDD/DPQDADDPVVLLVLLLVLLQVLLVVLLVLQVLLQVLCCVPPVDGPLARDCVVVPVCLVCLLVLLLVLLLQLLVLCVVQNDPFDLLVQLLVCLVQLAAAQRRLVSLSRSQSSCQSSWAQFAALSNQLRNQLNSLLVVCVVVRHHSLSSNLSSLLRSLSSVCQVLVHSQLSLLLSQQQLAQAHRQNVVSRSSSSSSNVSSNVNNCVVVVDDQDALAAADADDDDDPVLLVVLLVLLVVLLVLLVVLLVLLVVLLVVCVVVVVPLSVLSSVLSSVLSVLCSVPVLLTHHCSSSLNVLRVPQPPDALVRLQVSLVSSSNSNSSCSNSNRHHHDLSSLLNSQQSNLSSVCVVPVVHRSLLSSLSSSLSNRCLARVRLRSSLRSSCSNNVYPCSVSSSSSNVSSSVVNSVPYSNPSHHDSPDDPDD

Solvent-accessible surface area (backbone atoms only — not comparable to full-atom values): 38489 Å² total; per-residue (Å²): 125,82,57,50,80,69,55,67,72,58,45,44,50,51,18,38,52,35,1,46,51,19,12,49,52,49,42,51,50,50,52,51,48,36,51,47,24,37,73,77,70,69,30,47,65,68,57,64,50,68,78,80,37,63,85,50,48,86,48,36,25,58,49,17,16,49,27,20,41,53,26,39,49,35,35,73,72,52,31,47,85,69,49,63,50,54,50,38,41,28,38,73,53,68,19,37,39,80,52,85,28,39,66,23,32,52,50,21,28,50,39,21,44,68,39,40,32,23,27,13,66,58,36,48,34,34,49,43,20,13,7,50,16,20,47,53,26,59,73,65,53,47,23,53,69,56,17,28,38,33,16,48,8,5,24,5,3,27,40,2,52,76,45,62,17,19,64,19,23,26,42,28,58,46,15,43,47,17,62,78,35,40,75,64,29,83,31,49,58,36,11,33,47,0,1,42,35,2,30,48,46,35,28,62,74,68,61,49,59,44,64,43,84,34,85,51,66,87,78,82,63,43,49,61,66,51,51,57,51,21,45,50,33,0,54,52,11,29,51,52,24,50,48,44,50,51,50,36,52,52,50,41,62,71,45,54,78,46,56,84,40,51,53,60,37,15,23,52,39,20,28,51,46,19,52,51,25,67,77,42,55,72,42,41,26,28,22,67,34,46,38,38,53,56,60,71,42,66,81,70,59,51,55,66,54,27,50,49,50,29,52,52,32,48,51,37,28,35,42,30,65,65,28,66,49,37,42,20,61,62,45,29,33,33,28,32,14,32,31,46,12,48,32,46,20,69,75,38,68,87,41,55,58,50,55,27,26,51,21,16,18,34,2,20,36,19,35,56,49,42,22,49,69,11,41,28,44,25,47,23,42,38,41,52,37,50,53,41,53,42,27,40,46,2,14,47,45,5,34,65,75,32,65,88,54,74,66,51,81,50,39,43,54,89,81,58,69,74,79,129,126,85,56,50,81,68,56,67,72,58,45,43,49,51,17,37,51,36,1,44,50,19,12,50,52,48,43,51,51,51,52,48,47,36,51,47,23,38,73,77,68,69,30,48,65,69,59,65,50,66,77,81,39,64,87,51,49,87,46,36,26,57,48,16,17,50,28,21,42,52,26,37,50,35,36,71,73,50,32,46,85,73,52,64,51,54,51,39,41,26,38,74,59,64,20,38,40,80,52,86,28,39,67,21,31,53,49,21,28,50,39,20,45,67,37,38,31,22,27,13,68,58,35,49,34,36,49,45,19,14,7,50,15,21,48,54,26,58,75,67,52,46,22,55,68,56,17,28,37,33,14,50,9,5,23,6,2,26,40,3,53,76,45,63,17,20,65,19,23,26,43,28,58,46,14,43,48,16,64,80,36,41,76,65,30,84,31,49,59,35,11,33,45,0,1,43,36,3,30,50,48,36,29,63,74,68,60,50,60,44,60,44,84,32,84,51,66,87,79,82,63,44,50,60,65,51,49,56,50,21,44,50,32,1,54,52,13,29,51,54,25,48,47,42,50,50,51,36,52,52,51,40,62,69,44,54,80,47,55,83,40,52,54,60,38,14,22,51,39,20,27,50,44,19,53,52,25,68,78,42,55,74,42,40,26,29,22,68,34,48,39,39,51,56,60,70,43,67,80,70,58,50,54,67,56,27,51,49,49,28,50,51,31,49,50,36,27,36,42,31,63,66,29,65,48,38,44,19,62,60,44,30,32,32,28,33,13,33,31,46,12,49,31,47,22,69,75,38,70,86,43,55,59,50,55,27,26,50,21,15,18,34,2,19,36,19,34,56,49,43,22,48,68,11,41,25,44,25,46,21,43,37,42,52,38,53,53,43,54,42,27,39,45,2,14,47,44,5,34,66,75,32,64,88,53,73,67,50,81,50,40,43,56,91,81,58,69,73,78,129

Radius of gyration: 27.17 Å; Cα contacts (8 Å, |Δi|>4): 1807; chains: 2; bounding box: 62×82×60 Å

InterPro domains:
  IPR001807 Chloride channel [PF00654] (67-401)
  IPR001807 Chloride channel [PR00762] (105-124)
  IPR001807 Chloride channel [PR00762] (156-175)
  IPR001807 Chloride channel [PR00762] (325-345)
  IPR014743 Chloride channel, core [SSF81340] (9-402)
  IPR050368 Voltage-gated ClC-type chloride channel [PTHR43427] (10-400)